Protein AF-0000000069437652 (afdb_homodimer)

Sequence (888 aa):
MSSDLPVVVIGAGPQGLAAAAHLLERGVEPLVLEAGAGPAAAVAEWGHVRTFSPWPELVDGAAARLLTAQDWSAPEDGYPTGQDWVQLYLGPLAVALGDRVRYSTAVTGVSRRGRDRLVSSGRAEQPFVIHTVDGQGRQQRLLARAVIDASGTWRSPNPVGADGLAAAGEQAAAAAGVLTYIPPAPELLRQWAGRHIVVVGSGHSAMTAVIELAQVVRRDPATTLTWVLRRGISSDTFGGGTADELPQRGALGIRAKQAVDDGLASLVTGFRTEQIEATADQVVLVAEDGRTLAPADHVVALTGFRPDLSFLSEIRLELDPILQAPVRLAPEIDPNQHSCGSISPHGVTELAHPEPDFFVVGMKSYGRAPTFLAMTGYEQVRSVAAELAGDHEGARRVELVLPDTGVCGGAGLFDDPDSQGAGGCCGVASSPEPLTIGARPPQQMSSDLPVVVIGAGPQGLAAAAHLLERGVEPLVLEAGAGPAAAVAEWGHVRTFSPWPELVDGAAARLLTAQDWSAPEDGYPTGQDWVQLYLGPLAVALGDRVRYSTAVTGVSRRGRDRLVSSGRAEQPFVIHTVDGQGRQQRLLARAVIDASGTWRSPNPVGADGLAAAGEQAAAAAGVLTYIPPAPELLRQWAGRHIVVVGSGHSAMTAVIELAQVVRRDPATTLTWVLRRGISSDTFGGGTADELPQRGALGIRAKQAVDDGLASLVTGFRTEQIEATADQVVLVAEDGRTLAPADHVVALTGFRPDLSFLSEIRLELDPILQAPVRLAPEIDPNQHSCGSISPHGVTELAHPEPDFFVVGMKSYGRAPTFLAMTGYEQVRSVAAELAGDHEGARRVELVLPDTGVCGGAGLFDDPDSQGAGGCCGVASSPEPLTIGARPPQQ

Radius of gyration: 33.16 Å; Cα contacts (8 Å, |Δi|>4): 1886; chains: 2; bounding box: 100×130×85 Å

InterPro domains:
  IPR036188 FAD/NAD(P)-binding domain superfamily [G3DSA:3.50.50.60] (3-364)
  IPR036188 FAD/NAD(P)-binding domain superfamily [SSF51905] (7-393)
  IPR050982 Auxin biosynthesis and cation transport [PTHR43539] (7-222)

Organism: Mycobacteroides abscessus (strain ATCC 19977 / DSM 44196 / CCUG 20993 / CIP 104536 / JCM 13569 / NCTC 13031 / TMC 1543 / L948) (NCBI:txid561007)

Structure (mmCIF, N/CA/C/O backbone):
data_AF-0000000069437652-model_v1
#
loop_
_entity.id
_entity.type
_entity.pdbx_description
1 polymer 'Secreted protein'
#
loop_
_atom_site.group_PDB
_atom_site.id
_atom_site.type_symbol
_atom_site.label_atom_id
_atom_site.label_alt_id
_atom_site.label_comp_id
_atom_site.label_asym_id
_atom_site.label_entity_id
_atom_site.label_seq_id
_atom_site.pdbx_PDB_ins_code
_atom_site.Cartn_x
_atom_site.Cartn_y
_atom_site.Cartn_z
_atom_site.occupancy
_atom_site.B_iso_or_equiv
_atom_site.auth_seq_id
_atom_site.auth_comp_id
_atom_site.auth_asym_id
_atom_site.auth_atom_id
_atom_site.pdbx_PDB_model_num
ATOM 1 N N . MET A 1 1 ? 24.797 8.336 -15.18 1 44.91 1 MET A N 1
ATOM 2 C CA . MET A 1 1 ? 24.625 7.238 -14.234 1 44.91 1 MET A CA 1
ATOM 3 C C . MET A 1 1 ? 25.734 6.207 -14.375 1 44.91 1 MET A C 1
ATOM 5 O O . MET A 1 1 ? 26.141 5.879 -15.492 1 44.91 1 MET A O 1
ATOM 9 N N . SER A 1 2 ? 26.578 6.078 -13.422 1 54.66 2 SER A N 1
ATOM 10 C CA . SER A 1 2 ? 27.797 5.305 -13.625 1 54.66 2 SER A CA 1
ATOM 11 C C . SER A 1 2 ? 27.484 3.916 -14.18 1 54.66 2 SER A C 1
ATOM 13 O O . SER A 1 2 ? 26.703 3.168 -13.586 1 54.66 2 SER A O 1
ATOM 15 N N . SER A 1 3 ? 27.672 3.729 -15.453 1 65.75 3 SER A N 1
ATOM 16 C CA . SER A 1 3 ? 27.547 2.521 -16.266 1 65.75 3 SER A CA 1
ATOM 17 C C . SER A 1 3 ? 28.109 1.308 -15.531 1 65.75 3 SER A C 1
ATOM 19 O O . SER A 1 3 ? 27.828 0.166 -15.898 1 65.75 3 SER A O 1
ATOM 21 N N . ASP A 1 4 ? 28.562 1.535 -14.273 1 89.44 4 ASP A N 1
ATOM 22 C CA . ASP A 1 4 ? 29.25 0.41 -13.648 1 89.44 4 ASP A CA 1
ATOM 23 C C . ASP A 1 4 ? 28.375 -0.246 -12.586 1 89.44 4 ASP A C 1
ATOM 25 O O . ASP A 1 4 ? 28.703 -1.312 -12.07 1 89.44 4 ASP A O 1
ATOM 29 N N . LEU A 1 5 ? 27.188 0.231 -12.383 1 97.31 5 LEU A N 1
ATOM 30 C CA . LEU A 1 5 ? 26.297 -0.362 -11.398 1 97.31 5 LEU A CA 1
ATOM 31 C C . LEU A 1 5 ? 25.516 -1.528 -11.992 1 97.31 5 LEU A C 1
ATOM 33 O O . LEU A 1 5 ? 25.188 -1.513 -13.188 1 97.31 5 LEU A O 1
ATOM 37 N N . PRO A 1 6 ? 25.234 -2.479 -11.234 1 98.56 6 PRO A N 1
ATOM 38 C CA . PRO A 1 6 ? 24.5 -3.641 -11.734 1 98.56 6 PRO A CA 1
ATOM 39 C C . PRO A 1 6 ? 23.016 -3.352 -11.969 1 98.56 6 PRO A C 1
ATOM 41 O O . PRO A 1 6 ? 22.516 -2.312 -11.531 1 98.56 6 PRO A O 1
ATOM 44 N N . VAL A 1 7 ? 22.406 -4.234 -12.773 1 98.81 7 VAL A N 1
ATOM 45 C CA . VAL A 1 7 ? 20.953 -4.359 -12.75 1 98.81 7 VAL A CA 1
ATOM 46 C C . VAL A 1 7 ? 20.531 -5.305 -11.625 1 98.81 7 VAL A C 1
ATOM 48 O O . VAL A 1 7 ? 20.953 -6.469 -11.602 1 98.81 7 VAL A O 1
ATOM 51 N N . VAL A 1 8 ? 19.75 -4.816 -10.695 1 98.94 8 VAL A N 1
ATOM 52 C CA . VAL A 1 8 ? 19.297 -5.656 -9.594 1 98.94 8 VAL A CA 1
ATOM 53 C C . VAL A 1 8 ? 18.016 -6.371 -9.977 1 98.94 8 VAL A C 1
ATOM 55 O O . VAL A 1 8 ? 17.094 -5.75 -10.516 1 98.94 8 VAL A O 1
ATOM 58 N N . VAL A 1 9 ? 17.984 -7.66 -9.789 1 99 9 VAL A N 1
ATOM 59 C CA . VAL A 1 9 ? 16.812 -8.5 -9.961 1 99 9 VAL A CA 1
ATOM 60 C C . VAL A 1 9 ? 16.312 -8.969 -8.594 1 99 9 VAL A C 1
ATOM 62 O O . VAL A 1 9 ? 17.031 -9.633 -7.855 1 99 9 VAL A O 1
ATOM 65 N N . ILE A 1 10 ? 15.078 -8.648 -8.297 1 98.94 10 ILE A N 1
ATOM 66 C CA . ILE A 1 10 ? 14.516 -9.031 -7.012 1 98.94 10 ILE A CA 1
ATOM 67 C C . ILE A 1 10 ? 13.758 -10.352 -7.156 1 98.94 10 ILE A C 1
ATOM 69 O O . ILE A 1 10 ? 12.688 -10.398 -7.762 1 98.94 10 ILE A O 1
ATOM 73 N N . GLY A 1 11 ? 14.328 -11.391 -6.559 1 98.88 11 GLY A N 1
ATOM 74 C CA . GLY A 1 11 ? 13.742 -12.727 -6.633 1 98.88 11 GLY A CA 1
ATOM 75 C C . GLY A 1 11 ? 14.539 -13.672 -7.516 1 98.88 11 GLY A C 1
ATOM 76 O O . GLY A 1 11 ? 14.828 -13.352 -8.672 1 98.88 11 GLY A O 1
ATOM 77 N N . ALA A 1 12 ? 14.836 -14.812 -6.977 1 98.88 12 ALA A N 1
ATOM 78 C CA . ALA A 1 12 ? 15.562 -15.844 -7.711 1 98.88 12 ALA A CA 1
ATOM 79 C C . ALA A 1 12 ? 14.625 -16.969 -8.125 1 98.88 12 ALA A C 1
ATOM 81 O O . ALA A 1 12 ? 14.992 -18.156 -8.031 1 98.88 12 ALA A O 1
ATOM 82 N N . GLY A 1 13 ? 13.414 -16.609 -8.445 1 98.69 13 GLY A N 1
ATOM 83 C CA . GLY A 1 13 ? 12.508 -17.547 -9.086 1 98.69 13 GLY A CA 1
ATOM 84 C C . GLY A 1 13 ? 12.805 -17.75 -10.562 1 98.69 13 GLY A C 1
ATOM 85 O O . GLY A 1 13 ? 13.812 -17.266 -11.07 1 98.69 13 GLY A O 1
ATOM 86 N N . PRO A 1 14 ? 11.906 -18.469 -11.289 1 98.44 14 PRO A N 1
ATOM 87 C CA . PRO A 1 14 ? 12.156 -18.797 -12.703 1 98.44 14 PRO A CA 1
ATOM 88 C C . PRO A 1 14 ? 12.406 -17.547 -13.555 1 98.44 14 PRO A C 1
ATOM 90 O O . PRO A 1 14 ? 13.383 -17.484 -14.297 1 98.44 14 PRO A O 1
ATOM 93 N N . GLN A 1 15 ? 11.57 -16.562 -13.398 1 98.38 15 GLN A N 1
ATOM 94 C CA . GLN A 1 15 ? 11.695 -15.359 -14.211 1 98.38 15 GLN A CA 1
ATOM 95 C C . GLN A 1 15 ? 12.906 -14.531 -13.797 1 98.38 15 GLN A C 1
ATOM 97 O O . GLN A 1 15 ? 13.57 -13.93 -14.641 1 98.38 15 GLN A O 1
ATOM 102 N N . GLY A 1 16 ? 13.156 -14.438 -12.492 1 98.94 16 GLY A N 1
ATOM 103 C CA . GLY A 1 16 ? 14.312 -13.695 -12.031 1 98.94 16 GLY A CA 1
ATOM 104 C C . GLY A 1 16 ? 15.633 -14.266 -12.516 1 98.94 16 GLY A C 1
ATOM 105 O O . GLY A 1 16 ? 16.5 -13.531 -12.992 1 98.94 16 GLY A O 1
ATOM 106 N N . LEU A 1 17 ? 15.766 -15.547 -12.383 1 98.94 17 LEU A N 1
ATOM 107 C CA . LEU A 1 17 ? 16.984 -16.203 -12.844 1 98.94 17 LEU A CA 1
ATOM 108 C C . LEU A 1 17 ? 17.125 -16.078 -14.359 1 98.94 17 LEU A C 1
ATOM 110 O O . LEU A 1 17 ? 18.219 -15.883 -14.875 1 98.94 17 LEU A O 1
ATOM 114 N N . ALA A 1 18 ? 16.031 -16.219 -15.062 1 98.88 18 ALA A N 1
ATOM 115 C CA . ALA A 1 18 ? 16.047 -16.031 -16.516 1 98.88 18 ALA A CA 1
ATOM 116 C C . ALA A 1 18 ? 16.469 -14.609 -16.875 1 98.88 18 ALA A C 1
ATOM 118 O O . ALA A 1 18 ? 17.234 -14.414 -17.812 1 98.88 18 ALA A O 1
ATOM 119 N N . ALA A 1 19 ? 15.953 -13.641 -16.156 1 98.94 19 ALA A N 1
ATOM 120 C CA . ALA A 1 19 ? 16.344 -12.25 -16.391 1 98.94 19 ALA A CA 1
ATOM 121 C C . ALA A 1 19 ? 17.859 -12.07 -16.266 1 98.94 19 ALA A C 1
ATOM 123 O O . ALA A 1 19 ? 18.484 -11.43 -17.094 1 98.94 19 ALA A O 1
ATOM 124 N N . ALA A 1 20 ? 18.406 -12.648 -15.219 1 98.94 20 ALA A N 1
ATOM 125 C CA . ALA A 1 20 ? 19.844 -12.562 -15 1 98.94 20 ALA A CA 1
ATOM 126 C C . ALA A 1 20 ? 20.609 -13.18 -16.172 1 98.94 20 ALA A C 1
ATOM 128 O O . ALA A 1 20 ? 21.609 -12.617 -16.625 1 98.94 20 ALA A O 1
ATOM 129 N N . ALA A 1 21 ? 20.141 -14.328 -16.672 1 98.88 21 ALA A N 1
ATOM 130 C CA . ALA A 1 21 ? 20.781 -14.984 -17.812 1 98.88 21 ALA A CA 1
ATOM 131 C C . ALA A 1 21 ? 20.75 -14.109 -19.047 1 98.88 21 ALA A C 1
ATOM 133 O O . ALA A 1 21 ? 21.75 -13.969 -19.75 1 98.88 21 ALA A O 1
ATOM 134 N N . HIS A 1 22 ? 19.594 -13.531 -19.312 1 98.81 22 HIS A N 1
ATOM 135 C CA . HIS A 1 22 ? 19.453 -12.656 -20.469 1 98.81 22 HIS A CA 1
ATOM 136 C C . HIS A 1 22 ? 20.375 -11.453 -20.359 1 98.81 22 HIS A C 1
ATOM 138 O O . HIS A 1 22 ? 20.984 -11.039 -21.359 1 98.81 22 HIS A O 1
ATOM 144 N N . LEU A 1 23 ? 20.438 -10.828 -19.188 1 98.81 23 LEU A N 1
ATOM 145 C CA . LEU A 1 23 ? 21.328 -9.688 -18.969 1 98.81 23 LEU A CA 1
ATOM 146 C C . LEU A 1 23 ? 22.781 -10.07 -19.219 1 98.81 23 LEU A C 1
ATOM 148 O O . LEU A 1 23 ? 23.484 -9.375 -19.953 1 98.81 23 LEU A O 1
ATOM 152 N N . LEU A 1 24 ? 23.156 -11.164 -18.688 1 98.12 24 LEU A N 1
ATOM 153 C CA . LEU A 1 24 ? 24.531 -11.625 -18.844 1 98.12 24 LEU A CA 1
ATOM 154 C C . LEU A 1 24 ? 24.875 -11.844 -20.312 1 98.12 24 LEU A C 1
ATOM 156 O O . LEU A 1 24 ? 25.953 -11.445 -20.766 1 98.12 24 LEU A O 1
ATOM 160 N N . GLU A 1 25 ? 23.984 -12.453 -21.016 1 97.25 25 GLU A N 1
ATOM 161 C CA . GLU A 1 25 ? 24.188 -12.711 -22.438 1 97.25 25 GLU A CA 1
ATOM 162 C C . GLU A 1 25 ? 24.391 -11.414 -23.203 1 97.25 25 GLU A C 1
ATOM 164 O O . GLU A 1 25 ? 25.047 -11.398 -24.25 1 97.25 25 GLU A O 1
ATOM 169 N N . ARG A 1 26 ? 23.969 -10.367 -22.672 1 97.31 26 ARG A N 1
ATOM 170 C CA . ARG A 1 26 ? 24.016 -9.086 -23.375 1 97.31 26 ARG A CA 1
ATOM 171 C C . ARG A 1 26 ? 25.094 -8.188 -22.781 1 97.31 26 ARG A C 1
ATOM 173 O O . ARG A 1 26 ? 25.141 -6.988 -23.062 1 97.31 26 ARG A O 1
ATOM 180 N N . GLY A 1 27 ? 25.844 -8.656 -21.875 1 96.94 27 GLY A N 1
ATOM 181 C CA . GLY A 1 27 ? 26.969 -7.945 -21.328 1 96.94 27 GLY A CA 1
ATOM 182 C C . GLY A 1 27 ? 26.594 -7.004 -20.203 1 96.94 27 GLY A C 1
ATOM 183 O O . GLY A 1 27 ? 27.328 -6.062 -19.891 1 96.94 27 GLY A O 1
ATOM 184 N N . VAL A 1 28 ? 25.469 -7.176 -19.641 1 98.06 28 VAL A N 1
ATOM 185 C CA . VAL A 1 28 ? 25 -6.367 -18.516 1 98.06 28 VAL A CA 1
ATOM 186 C C . VAL A 1 28 ? 25.125 -7.168 -17.219 1 98.06 28 VAL A C 1
ATOM 188 O O . VAL A 1 28 ? 24.641 -8.297 -17.125 1 98.06 28 VAL A O 1
ATOM 191 N N . GLU A 1 29 ? 25.766 -6.633 -16.234 1 98.31 29 GLU A N 1
ATOM 192 C CA . GLU A 1 29 ? 26.016 -7.348 -14.984 1 98.31 29 GLU A CA 1
ATOM 193 C C . GLU A 1 29 ? 24.766 -7.348 -14.102 1 98.31 29 GLU A C 1
ATOM 195 O O . GLU A 1 29 ? 24.281 -6.285 -13.695 1 98.31 29 GLU A O 1
ATOM 200 N N . PRO A 1 30 ? 24.297 -8.547 -13.758 1 98.69 30 PRO A N 1
ATOM 201 C CA . PRO A 1 30 ? 23.141 -8.633 -12.859 1 98.69 30 PRO A CA 1
ATOM 202 C C . PRO A 1 30 ? 23.547 -8.883 -11.406 1 98.69 30 PRO A C 1
ATOM 204 O O . PRO A 1 30 ? 24.656 -9.359 -11.141 1 98.69 30 PRO A O 1
ATOM 207 N N . LEU A 1 31 ? 22.688 -8.492 -10.477 1 98.88 31 LEU A N 1
ATOM 208 C CA . LEU A 1 31 ? 22.703 -8.922 -9.086 1 98.88 31 LEU A CA 1
ATOM 209 C C . LEU A 1 31 ? 21.312 -9.375 -8.648 1 98.88 31 LEU A C 1
ATOM 211 O O . LEU A 1 31 ? 20.391 -8.555 -8.562 1 98.88 31 LEU A O 1
ATOM 215 N N . VAL A 1 32 ? 21.188 -10.695 -8.406 1 98.94 32 VAL A N 1
ATOM 216 C CA . VAL A 1 32 ? 19.906 -11.266 -8.016 1 98.94 32 VAL A CA 1
ATOM 217 C C . VAL A 1 32 ? 19.828 -11.328 -6.488 1 98.94 32 VAL A C 1
ATOM 219 O O . VAL A 1 32 ? 20.719 -11.875 -5.832 1 98.94 32 VAL A O 1
ATOM 222 N N . LEU A 1 33 ? 18.781 -10.75 -5.918 1 98.94 33 LEU A N 1
ATOM 223 C CA . LEU A 1 33 ? 18.531 -10.789 -4.477 1 98.94 33 LEU A CA 1
ATOM 224 C C . LEU A 1 33 ? 17.344 -11.695 -4.152 1 98.94 33 LEU A C 1
ATOM 226 O O . LEU A 1 33 ? 16.234 -11.484 -4.648 1 98.94 33 LEU A O 1
ATOM 230 N N . GLU A 1 34 ? 17.625 -12.711 -3.383 1 98.88 34 GLU A N 1
ATOM 231 C CA . GLU A 1 34 ? 16.625 -13.695 -2.998 1 98.88 34 GLU A CA 1
ATOM 232 C C . GLU A 1 34 ? 16.406 -13.703 -1.488 1 98.88 34 GLU A C 1
ATOM 234 O O . GLU A 1 34 ? 17.359 -13.844 -0.719 1 98.88 34 GLU A O 1
ATOM 239 N N . ALA A 1 35 ? 15.117 -13.539 -1.122 1 98.62 35 ALA A N 1
ATOM 240 C CA . ALA A 1 35 ? 14.781 -13.523 0.299 1 98.62 35 ALA A CA 1
ATOM 241 C C . ALA A 1 35 ? 14.977 -14.898 0.93 1 98.62 35 ALA A C 1
ATOM 243 O O . ALA A 1 35 ? 15.312 -15 2.111 1 98.62 35 ALA A O 1
ATOM 244 N N . GLY A 1 36 ? 14.766 -15.938 0.182 1 98.31 36 GLY A N 1
ATOM 245 C CA . GLY A 1 36 ? 14.906 -17.297 0.686 1 98.31 36 GLY A CA 1
ATOM 246 C C . GLY A 1 36 ? 16.359 -17.734 0.816 1 98.31 36 GLY A C 1
ATOM 247 O O . GLY A 1 36 ? 17.266 -17.047 0.36 1 98.31 36 GLY A O 1
ATOM 248 N N . ALA A 1 37 ? 16.562 -18.953 1.368 1 97.75 37 ALA A N 1
ATOM 249 C CA . ALA A 1 37 ? 17.891 -19.484 1.65 1 97.75 37 ALA A CA 1
ATOM 250 C C . ALA A 1 37 ? 18.484 -20.156 0.421 1 97.75 37 ALA A C 1
ATOM 252 O O . ALA A 1 37 ? 19.656 -20.5 0.403 1 97.75 37 ALA A O 1
ATOM 253 N N . GLY A 1 38 ? 17.719 -20.312 -0.597 1 98.12 38 GLY A N 1
ATOM 254 C CA . GLY A 1 38 ? 18.125 -20.953 -1.838 1 98.12 38 GLY A CA 1
ATOM 255 C C . GLY A 1 38 ? 17.328 -20.5 -3.039 1 98.12 38 GLY A C 1
ATOM 256 O O . GLY A 1 38 ? 16.391 -19.703 -2.902 1 98.12 38 GLY A O 1
ATOM 257 N N . PRO A 1 39 ? 17.75 -21 -4.219 1 98.31 39 PRO A N 1
ATOM 258 C CA . PRO A 1 39 ? 17.031 -20.578 -5.422 1 98.31 39 PRO A CA 1
ATOM 259 C C . PRO A 1 39 ? 15.586 -21.078 -5.441 1 98.31 39 PRO A C 1
ATOM 261 O O . PRO A 1 39 ? 15.281 -22.125 -4.891 1 98.31 39 PRO A O 1
ATOM 264 N N . ALA A 1 40 ? 14.727 -20.266 -6.062 1 98.38 40 ALA A N 1
ATOM 265 C CA . ALA A 1 40 ? 13.336 -20.625 -6.301 1 98.38 40 ALA A CA 1
ATOM 266 C C . ALA A 1 40 ? 12.664 -21.094 -5.012 1 98.38 40 ALA A C 1
ATOM 268 O O . ALA A 1 40 ? 12.039 -22.156 -4.977 1 98.38 40 ALA A O 1
ATOM 269 N N . ALA A 1 41 ? 12.836 -20.266 -3.988 1 98.06 41 ALA A N 1
ATOM 270 C CA . ALA A 1 41 ? 12.352 -20.625 -2.658 1 98.06 41 ALA A CA 1
ATOM 271 C C . ALA A 1 41 ? 10.836 -20.828 -2.664 1 98.06 41 ALA A C 1
ATOM 273 O O . ALA A 1 41 ? 10.328 -21.75 -2.023 1 98.06 41 ALA A O 1
ATOM 274 N N . ALA A 1 42 ? 10.133 -19.984 -3.379 1 97.31 42 ALA A N 1
ATOM 275 C CA . ALA A 1 42 ? 8.68 -20.109 -3.453 1 97.31 42 ALA A CA 1
ATOM 276 C C . ALA A 1 42 ? 8.289 -21.422 -4.137 1 97.31 42 ALA A C 1
ATOM 278 O O . ALA A 1 42 ? 7.391 -22.125 -3.67 1 97.31 42 ALA A O 1
ATOM 279 N N . VAL A 1 43 ? 8.953 -21.734 -5.219 1 97.38 43 VAL A N 1
ATOM 280 C CA . VAL A 1 43 ? 8.672 -22.969 -5.949 1 97.38 43 VAL A CA 1
ATOM 281 C C . VAL A 1 43 ? 8.914 -24.172 -5.043 1 97.38 43 VAL A C 1
ATOM 283 O O . VAL A 1 43 ? 8.148 -25.141 -5.062 1 97.38 43 VAL A O 1
ATOM 286 N N . ALA A 1 44 ? 9.938 -24.062 -4.277 1 96.94 44 ALA A N 1
ATOM 287 C CA . ALA A 1 44 ? 10.258 -25.156 -3.361 1 96.94 44 ALA A CA 1
ATOM 288 C C . ALA A 1 44 ? 9.125 -25.406 -2.375 1 96.94 44 ALA A C 1
ATOM 290 O O . ALA A 1 44 ? 8.898 -26.531 -1.947 1 96.94 44 ALA A O 1
ATOM 291 N N . GLU A 1 45 ? 8.383 -24.406 -2.035 1 95.31 45 GLU A N 1
ATOM 292 C CA . GLU A 1 45 ? 7.281 -24.531 -1.082 1 95.31 45 GLU A CA 1
ATOM 293 C C . GLU A 1 45 ? 6.102 -25.281 -1.693 1 95.31 45 GLU A C 1
ATOM 295 O O . GLU A 1 45 ? 5.277 -25.859 -0.971 1 95.31 45 GLU A O 1
ATOM 300 N N . TRP A 1 46 ? 6.043 -25.297 -2.965 1 94.5 46 TRP A N 1
ATOM 301 C CA . TRP A 1 46 ? 5.035 -26.141 -3.621 1 94.5 46 TRP A CA 1
ATOM 302 C C . TRP A 1 46 ? 5.695 -27.203 -4.484 1 94.5 46 TRP A C 1
ATOM 304 O O . TRP A 1 46 ? 5.234 -27.484 -5.59 1 94.5 46 TRP A O 1
ATOM 314 N N . GLY A 1 47 ? 6.699 -27.781 -3.996 1 95.62 47 GLY A N 1
ATOM 315 C CA . GLY A 1 47 ? 7.52 -28.766 -4.68 1 95.62 47 GLY A CA 1
ATOM 316 C C . GLY A 1 47 ? 6.758 -30.016 -5.059 1 95.62 47 GLY A C 1
ATOM 317 O O . GLY A 1 47 ? 7.125 -30.719 -6.012 1 95.62 47 GLY A O 1
ATOM 318 N N . HIS A 1 48 ? 5.742 -30.312 -4.363 1 93.44 48 HIS A N 1
ATOM 319 C CA . HIS A 1 48 ? 4.992 -31.547 -4.582 1 93.44 48 HIS A CA 1
ATOM 320 C C . HIS A 1 48 ? 3.965 -31.375 -5.695 1 93.44 48 HIS A C 1
ATOM 322 O O . HIS A 1 48 ? 3.398 -32.344 -6.18 1 93.44 48 HIS A O 1
ATOM 328 N N . VAL A 1 49 ? 3.758 -30.188 -6.117 1 92.38 49 VAL A N 1
ATOM 329 C CA . VAL A 1 49 ? 2.736 -29.906 -7.117 1 92.38 49 VAL A CA 1
ATOM 330 C C . VAL A 1 49 ? 3.314 -30.094 -8.516 1 92.38 49 VAL A C 1
ATOM 332 O O . VAL A 1 49 ? 4.414 -29.625 -8.812 1 92.38 49 VAL A O 1
ATOM 335 N N . ARG A 1 50 ? 2.59 -30.797 -9.359 1 91.31 50 ARG A N 1
ATOM 336 C CA . ARG A 1 50 ? 2.998 -31 -10.75 1 91.31 50 ARG A CA 1
ATOM 337 C C . ARG A 1 50 ? 2.586 -29.812 -11.617 1 91.31 50 ARG A C 1
ATOM 339 O O . ARG A 1 50 ? 1.476 -29.297 -11.484 1 91.31 50 ARG A O 1
ATOM 346 N N . THR A 1 51 ? 3.467 -29.375 -12.477 1 90.75 51 THR A N 1
ATOM 347 C CA . THR A 1 51 ? 3.18 -28.266 -13.375 1 90.75 51 THR A CA 1
ATOM 348 C C . THR A 1 51 ? 2.18 -28.672 -14.445 1 90.75 51 THR A C 1
ATOM 350 O O . THR A 1 51 ? 2.094 -29.859 -14.805 1 90.75 51 THR A O 1
ATOM 353 N N . PHE A 1 52 ? 1.519 -27.688 -14.914 1 84.06 52 PHE A N 1
ATOM 354 C CA . PHE A 1 52 ? 0.611 -27.906 -16.031 1 84.06 52 PHE A CA 1
ATOM 355 C C . PHE A 1 52 ? 1.367 -27.891 -17.359 1 84.06 52 PHE A C 1
ATOM 357 O O . PHE A 1 52 ? 0.911 -28.453 -18.344 1 84.06 52 PHE A O 1
ATOM 364 N N . SER A 1 53 ? 2.518 -27.188 -17.359 1 88.12 53 SER A N 1
ATOM 365 C CA . SER A 1 53 ? 3.332 -27.062 -18.562 1 88.12 53 SER A CA 1
ATOM 366 C C . SER A 1 53 ? 4.438 -28.109 -18.594 1 88.12 53 SER A C 1
ATOM 368 O O . SER A 1 53 ? 5.031 -28.422 -17.562 1 88.12 53 SER A O 1
ATOM 370 N N . PRO A 1 54 ? 4.676 -28.609 -19.844 1 91.94 54 PRO A N 1
ATOM 371 C CA . PRO A 1 54 ? 5.797 -29.547 -19.984 1 91.94 54 PRO A CA 1
ATOM 372 C C . PRO A 1 54 ? 7.152 -28.844 -19.969 1 91.94 54 PRO A C 1
ATOM 374 O O . PRO A 1 54 ? 7.223 -27.625 -20.078 1 91.94 54 PRO A O 1
ATOM 377 N N . TRP A 1 55 ? 8.219 -29.594 -19.859 1 94.62 55 TRP A N 1
ATOM 378 C CA . TRP A 1 55 ? 9.586 -29.125 -19.703 1 94.62 55 TRP A CA 1
ATOM 379 C C . TRP A 1 55 ? 9.938 -28.109 -20.781 1 94.62 55 TRP A C 1
ATOM 381 O O . TRP A 1 55 ? 10.492 -27.047 -20.484 1 94.62 55 TRP A O 1
ATOM 391 N N . PRO A 1 56 ? 9.625 -28.328 -22.062 1 91.81 56 PRO A N 1
ATOM 392 C CA . PRO A 1 56 ? 10.047 -27.375 -23.094 1 91.81 56 PRO A CA 1
ATOM 393 C C . PRO A 1 56 ? 9.453 -25.984 -22.891 1 91.81 56 PRO A C 1
ATOM 395 O O . PRO A 1 56 ? 10 -25 -23.391 1 91.81 56 PRO A O 1
ATOM 398 N N . GLU A 1 57 ? 8.367 -25.906 -22.141 1 92 57 GLU A N 1
ATOM 399 C CA . GLU A 1 57 ? 7.703 -24.625 -21.906 1 92 57 GLU A CA 1
ATOM 400 C C . GLU A 1 57 ? 8.18 -24 -20.594 1 92 57 GLU A C 1
ATOM 402 O O . GLU A 1 57 ? 7.781 -22.891 -20.25 1 92 57 GLU A O 1
ATOM 407 N N . LEU A 1 58 ? 9.055 -24.672 -19.891 1 96.25 58 LEU A N 1
ATOM 408 C CA . LEU A 1 58 ? 9.438 -24.25 -18.562 1 96.25 58 LEU A CA 1
ATOM 409 C C . LEU A 1 58 ? 10.906 -23.859 -18.516 1 96.25 58 LEU A C 1
ATOM 411 O O . LEU A 1 58 ? 11.43 -23.516 -17.453 1 96.25 58 LEU A O 1
ATOM 415 N N . VAL A 1 59 ? 11.547 -23.891 -19.656 1 97.31 59 VAL A N 1
ATOM 416 C CA . VAL A 1 59 ? 12.969 -23.562 -19.734 1 97.31 59 VAL A CA 1
ATOM 417 C C . VAL A 1 59 ? 13.156 -22.344 -20.641 1 97.31 59 VAL A C 1
ATOM 419 O O . VAL A 1 59 ? 12.711 -22.328 -21.781 1 97.31 59 VAL A O 1
ATOM 422 N N . ASP A 1 60 ? 13.82 -21.359 -20.094 1 97.25 60 ASP A N 1
ATOM 423 C CA . ASP A 1 60 ? 14.102 -20.141 -20.844 1 97.25 60 ASP A CA 1
ATOM 424 C C . ASP A 1 60 ? 15.289 -20.344 -21.781 1 97.25 60 ASP A C 1
ATOM 426 O O . ASP A 1 60 ? 16.25 -21.031 -21.453 1 97.25 60 ASP A O 1
ATOM 430 N N . GLY A 1 61 ? 15.25 -19.656 -22.906 1 96.44 61 GLY A N 1
ATOM 431 C CA . GLY A 1 61 ? 16.266 -19.812 -23.922 1 96.44 61 GLY A CA 1
ATOM 432 C C . GLY A 1 61 ? 17.641 -19.375 -23.469 1 96.44 61 GLY A C 1
ATOM 433 O O . GLY A 1 61 ? 18.641 -20.094 -23.672 1 96.44 61 GLY A O 1
ATOM 434 N N . ALA A 1 62 ? 17.781 -18.203 -22.938 1 97.94 62 ALA A N 1
ATOM 435 C CA . ALA A 1 62 ? 19.078 -17.703 -22.469 1 97.94 62 ALA A CA 1
ATOM 436 C C . ALA A 1 62 ? 19.625 -18.562 -21.359 1 97.94 62 ALA A C 1
ATOM 438 O O . ALA A 1 62 ? 20.828 -18.828 -21.297 1 97.94 62 ALA A O 1
ATOM 439 N N . ALA A 1 63 ? 18.797 -18.984 -20.469 1 98.44 63 ALA A N 1
ATOM 440 C CA . ALA A 1 63 ? 19.188 -19.875 -19.375 1 98.44 63 ALA A CA 1
ATOM 441 C C . ALA A 1 63 ? 19.719 -21.188 -19.922 1 98.44 63 ALA A C 1
ATOM 443 O O . ALA A 1 63 ? 20.75 -21.688 -19.453 1 98.44 63 ALA A O 1
ATOM 444 N N . ALA A 1 64 ? 18.984 -21.734 -20.875 1 97.94 64 ALA A N 1
ATOM 445 C CA . ALA A 1 64 ? 19.406 -22.984 -21.469 1 97.94 64 ALA A CA 1
ATOM 446 C C . ALA A 1 64 ? 20.812 -22.859 -22.094 1 97.94 64 ALA A C 1
ATOM 448 O O . ALA A 1 64 ? 21.641 -23.75 -21.922 1 97.94 64 ALA A O 1
ATOM 449 N N . ARG A 1 65 ? 21 -21.781 -22.766 1 97.81 65 ARG A N 1
ATOM 450 C CA . ARG A 1 65 ? 22.297 -21.562 -23.391 1 97.81 65 ARG A CA 1
ATOM 451 C C . ARG A 1 65 ? 23.391 -21.438 -22.328 1 97.81 65 ARG A C 1
ATOM 453 O O . ARG A 1 65 ? 24.484 -22 -22.484 1 97.81 65 ARG A O 1
ATOM 460 N N . LEU A 1 66 ? 23.141 -20.766 -21.312 1 97.81 66 LEU A N 1
ATOM 461 C CA . LEU A 1 66 ? 24.094 -20.625 -20.203 1 97.81 66 LEU A CA 1
ATOM 462 C C . LEU A 1 66 ? 24.438 -21.984 -19.609 1 97.81 66 LEU A C 1
ATOM 464 O O . LEU A 1 66 ? 25.594 -22.281 -19.328 1 97.81 66 LEU A O 1
ATOM 468 N N . LEU A 1 67 ? 23.438 -22.781 -19.438 1 98.19 67 LEU A N 1
ATOM 469 C CA . LEU A 1 67 ? 23.594 -24.094 -18.797 1 98.19 67 LEU A CA 1
ATOM 470 C C . LEU A 1 67 ? 24.281 -25.078 -19.734 1 98.19 67 LEU A C 1
ATOM 472 O O . LEU A 1 67 ? 25.094 -25.891 -19.297 1 98.19 67 LEU A O 1
ATOM 476 N N . THR A 1 68 ? 23.906 -25.031 -20.953 1 97.12 68 THR A N 1
ATOM 477 C CA . THR A 1 68 ? 24.516 -25.922 -21.922 1 97.12 68 THR A CA 1
ATOM 478 C C . THR A 1 68 ? 26.016 -25.734 -21.984 1 97.12 68 THR A C 1
ATOM 480 O O . THR A 1 68 ? 26.766 -26.688 -22.172 1 97.12 68 THR A O 1
ATOM 483 N N . ALA A 1 69 ? 26.391 -24.547 -21.828 1 95.44 69 ALA A N 1
ATOM 484 C CA . ALA A 1 69 ? 27.828 -24.234 -21.797 1 95.44 69 ALA A CA 1
ATOM 485 C C . ALA A 1 69 ? 28.5 -24.953 -20.625 1 95.44 69 ALA A C 1
ATOM 487 O O . ALA A 1 69 ? 29.734 -25.078 -20.594 1 95.44 69 ALA A O 1
ATOM 488 N N . GLN A 1 70 ? 27.766 -25.453 -19.75 1 95.19 70 GLN A N 1
ATOM 489 C CA . GLN A 1 70 ? 28.281 -26.172 -18.594 1 95.19 70 GLN A CA 1
ATOM 490 C C . GLN A 1 70 ? 27.859 -27.641 -18.609 1 95.19 70 GLN A C 1
ATOM 492 O O . GLN A 1 70 ? 27.594 -28.234 -17.562 1 95.19 70 GLN A O 1
ATOM 497 N N . ASP A 1 71 ? 27.516 -28.188 -19.703 1 95.25 71 ASP A N 1
ATOM 498 C CA . ASP A 1 71 ? 27.234 -29.578 -19.984 1 95.25 71 ASP A CA 1
ATOM 499 C C . ASP A 1 71 ? 25.875 -30 -19.406 1 95.25 71 ASP A C 1
ATOM 501 O O . ASP A 1 71 ? 25.719 -31.125 -18.922 1 95.25 71 ASP A O 1
ATOM 505 N N . TRP A 1 72 ? 25.062 -29.078 -19.281 1 96.62 72 TRP A N 1
ATOM 506 C CA . TRP A 1 72 ? 23.672 -29.328 -18.891 1 96.62 72 TRP A CA 1
ATOM 507 C C . TRP A 1 72 ? 22.812 -29.625 -20.109 1 96.62 72 TRP A C 1
ATOM 509 O O . TRP A 1 72 ? 23.016 -29.031 -21.172 1 96.62 72 TRP A O 1
ATOM 519 N N . SER A 1 73 ? 21.828 -30.578 -19.953 1 96.19 73 SER A N 1
ATOM 520 C CA . SER A 1 73 ? 20.859 -30.859 -21 1 96.19 73 SER A CA 1
ATOM 521 C C . SER A 1 73 ? 19.438 -30.75 -20.469 1 96.19 73 SER A C 1
ATOM 523 O O . SER A 1 73 ? 19.109 -31.281 -19.406 1 96.19 73 SER A O 1
ATOM 525 N N . ALA A 1 74 ? 18.672 -30.078 -21.172 1 94.94 74 ALA A N 1
ATOM 526 C CA . ALA A 1 74 ? 17.281 -29.891 -20.781 1 94.94 74 ALA A CA 1
ATOM 527 C C . ALA A 1 74 ? 16.484 -31.188 -20.922 1 94.94 74 ALA A C 1
ATOM 529 O O . ALA A 1 74 ? 16.656 -31.906 -21.906 1 94.94 74 ALA A O 1
ATOM 530 N N . PRO A 1 75 ? 15.609 -31.438 -19.953 1 94.81 75 PRO A N 1
ATOM 531 C CA . PRO A 1 75 ? 14.672 -32.531 -20.203 1 94.81 75 PRO A CA 1
ATOM 532 C C . PRO A 1 75 ? 13.781 -32.281 -21.422 1 94.81 75 PRO A C 1
ATOM 534 O O . PRO A 1 75 ? 13.344 -31.141 -21.641 1 94.81 75 PRO A O 1
ATOM 537 N N . GLU A 1 76 ? 13.516 -33.312 -22.188 1 92.06 76 GLU A N 1
ATOM 538 C CA . GLU A 1 76 ? 12.844 -33.125 -23.469 1 92.06 76 GLU A CA 1
ATOM 539 C C . GLU A 1 76 ? 11.336 -33.312 -23.344 1 92.06 76 GLU A C 1
ATOM 541 O O . GLU A 1 76 ? 10.562 -32.844 -24.188 1 92.06 76 GLU A O 1
ATOM 546 N N . ASP A 1 77 ? 10.945 -34.062 -22.359 1 91.81 77 ASP A N 1
ATOM 547 C CA . ASP A 1 77 ? 9.523 -34.344 -22.203 1 91.81 77 ASP A CA 1
ATOM 548 C C . ASP A 1 77 ? 9.141 -34.531 -20.734 1 91.81 77 ASP A C 1
ATOM 550 O O . ASP A 1 77 ? 10 -34.469 -19.859 1 91.81 77 ASP A O 1
ATOM 554 N N . GLY A 1 78 ? 7.832 -34.469 -20.594 1 93.19 78 GLY A N 1
ATOM 555 C CA . GLY A 1 78 ? 7.324 -34.688 -19.25 1 93.19 78 GLY A CA 1
ATOM 556 C C . GLY A 1 78 ? 6.875 -33.406 -18.578 1 93.19 78 GLY A C 1
ATOM 557 O O . GLY A 1 78 ? 7.199 -32.312 -19.031 1 93.19 78 GLY A O 1
ATOM 558 N N . TYR A 1 79 ? 6.133 -33.594 -17.5 1 93.19 79 TYR A N 1
ATOM 559 C CA . TYR A 1 79 ? 5.613 -32.531 -16.656 1 93.19 79 TYR A CA 1
ATOM 560 C C . TYR A 1 79 ? 6.242 -32.562 -15.266 1 93.19 79 TYR A C 1
ATOM 562 O O . TYR A 1 79 ? 5.891 -33.406 -14.445 1 93.19 79 TYR A O 1
ATOM 570 N N . PRO A 1 80 ? 7.09 -31.703 -15.008 1 95.69 80 PRO A N 1
ATOM 571 C CA . PRO A 1 80 ? 7.812 -31.781 -13.734 1 95.69 80 PRO A CA 1
ATOM 572 C C . PRO A 1 80 ? 6.973 -31.312 -12.555 1 95.69 80 PRO A C 1
ATOM 574 O O . PRO A 1 80 ? 6.02 -30.547 -12.734 1 95.69 80 PRO A O 1
ATOM 577 N N . THR A 1 81 ? 7.309 -31.812 -11.328 1 96.12 81 THR A N 1
ATOM 578 C CA . THR A 1 81 ? 6.863 -31.156 -10.102 1 96.12 81 THR A CA 1
ATOM 579 C C . THR A 1 81 ? 7.664 -29.891 -9.844 1 96.12 81 THR A C 1
ATOM 581 O O . THR A 1 81 ? 8.688 -29.656 -10.492 1 96.12 81 THR A O 1
ATOM 584 N N . GLY A 1 82 ? 7.18 -29.109 -8.922 1 97 82 GLY A N 1
ATOM 585 C CA . GLY A 1 82 ? 7.98 -27.984 -8.492 1 97 82 GLY A CA 1
ATOM 586 C C . GLY A 1 82 ? 9.375 -28.359 -8.047 1 97 82 GLY A C 1
ATOM 587 O O . GLY A 1 82 ? 10.352 -27.688 -8.383 1 97 82 GLY A O 1
ATOM 588 N N . GLN A 1 83 ? 9.445 -29.438 -7.352 1 97.75 83 GLN A N 1
ATOM 589 C CA . GLN A 1 83 ? 10.734 -29.922 -6.875 1 97.75 83 GLN A CA 1
ATOM 590 C C . GLN A 1 83 ? 11.641 -30.312 -8.039 1 97.75 83 GLN A C 1
ATOM 592 O O . GLN A 1 83 ? 12.836 -30.016 -8.031 1 97.75 83 GLN A O 1
ATOM 597 N N . ASP A 1 84 ? 11.094 -31.016 -9.008 1 98.06 84 ASP A N 1
ATOM 598 C CA . ASP A 1 84 ? 11.852 -31.359 -10.203 1 98.06 84 ASP A CA 1
ATOM 599 C C . ASP A 1 84 ? 12.375 -30.094 -10.898 1 98.06 84 ASP A C 1
ATOM 601 O O . ASP A 1 84 ? 13.531 -30.047 -11.32 1 98.06 84 ASP A O 1
ATOM 605 N N . TRP A 1 85 ? 11.477 -29.125 -11.031 1 98.31 85 TRP A N 1
ATOM 606 C CA . TRP A 1 85 ? 11.828 -27.875 -11.695 1 98.31 85 TRP A CA 1
ATOM 607 C C . TRP A 1 85 ? 13.008 -27.203 -11 1 98.31 85 TRP A C 1
ATOM 609 O O . TRP A 1 85 ? 13.93 -26.719 -11.664 1 98.31 85 TRP A O 1
ATOM 619 N N . VAL A 1 86 ? 13.031 -27.234 -9.68 1 98.56 86 VAL A N 1
ATOM 620 C CA . VAL A 1 86 ? 14.094 -26.625 -8.898 1 98.56 86 VAL A CA 1
ATOM 621 C C . VAL A 1 86 ? 15.375 -27.438 -9.047 1 98.56 86 VAL A C 1
ATOM 623 O O . VAL A 1 86 ? 16.438 -26.891 -9.352 1 98.56 86 VAL A O 1
ATOM 626 N N . GLN A 1 87 ? 15.281 -28.719 -8.914 1 98.25 87 GLN A N 1
ATOM 627 C CA . GLN A 1 87 ? 16.453 -29.578 -8.844 1 98.25 87 GLN A CA 1
ATOM 628 C C . GLN A 1 87 ? 17.109 -29.719 -10.211 1 98.25 87 GLN A C 1
ATOM 630 O O . GLN A 1 87 ? 18.344 -29.781 -10.312 1 98.25 87 GLN A O 1
ATOM 635 N N . LEU A 1 88 ? 16.312 -29.766 -11.234 1 98.25 88 LEU A N 1
ATOM 636 C CA . LEU A 1 88 ? 16.844 -30.141 -12.531 1 98.25 88 LEU A CA 1
ATOM 637 C C . LEU A 1 88 ? 17.125 -28.922 -13.383 1 98.25 88 LEU A C 1
ATOM 639 O O . LEU A 1 88 ? 17.844 -29 -14.391 1 98.25 88 LEU A O 1
ATOM 643 N N . TYR A 1 89 ? 16.641 -27.781 -13.039 1 98.31 89 TYR A N 1
ATOM 644 C CA . TYR A 1 89 ? 16.797 -26.625 -13.914 1 98.31 89 TYR A CA 1
ATOM 645 C C . TYR A 1 89 ? 17.156 -25.375 -13.102 1 98.31 89 TYR A C 1
ATOM 647 O O . TYR A 1 89 ? 18.25 -24.828 -13.25 1 98.31 89 TYR A O 1
ATOM 655 N N . LEU A 1 90 ? 16.375 -24.938 -12.18 1 98.81 90 LEU A N 1
ATOM 656 C CA . LEU A 1 90 ? 16.547 -23.656 -11.523 1 98.81 90 LEU A CA 1
ATOM 657 C C . LEU A 1 90 ? 17.75 -23.672 -10.602 1 98.81 90 LEU A C 1
ATOM 659 O O . LEU A 1 90 ? 18.469 -22.672 -10.5 1 98.81 90 LEU A O 1
ATOM 663 N N . GLY A 1 91 ? 17.922 -24.75 -9.859 1 98.62 91 GLY A N 1
ATOM 664 C CA . GLY A 1 91 ? 19.109 -24.922 -9.055 1 98.62 91 GLY A CA 1
ATOM 665 C C . GLY A 1 91 ? 20.391 -24.797 -9.867 1 98.62 91 GLY A C 1
ATOM 666 O O . GLY A 1 91 ? 21.234 -23.953 -9.586 1 98.62 91 GLY A O 1
ATOM 667 N N . PRO A 1 92 ? 20.531 -25.688 -10.883 1 98.5 92 PRO A N 1
ATOM 668 C CA . PRO A 1 92 ? 21.688 -25.594 -11.773 1 98.5 92 PRO A CA 1
ATOM 669 C C . PRO A 1 92 ? 21.875 -24.203 -12.352 1 98.5 92 PRO A C 1
ATOM 671 O O . PRO A 1 92 ? 23.016 -23.719 -12.469 1 98.5 92 PRO A O 1
ATOM 674 N N . LEU A 1 93 ? 20.828 -23.547 -12.727 1 98.81 93 LEU A N 1
ATOM 675 C CA . LEU A 1 93 ? 20.906 -22.203 -13.281 1 98.81 93 LEU A CA 1
ATOM 676 C C . LEU A 1 93 ? 21.484 -21.219 -12.266 1 98.81 93 LEU A C 1
ATOM 678 O O . LEU A 1 93 ? 22.344 -20.406 -12.602 1 98.81 93 LEU A O 1
ATOM 682 N N . ALA A 1 94 ? 21.047 -21.266 -11.047 1 98.88 94 ALA A N 1
ATOM 683 C CA . ALA A 1 94 ? 21.547 -20.406 -9.977 1 98.88 94 ALA A CA 1
ATOM 684 C C . ALA A 1 94 ? 23.047 -20.656 -9.75 1 98.88 94 ALA A C 1
ATOM 686 O O . ALA A 1 94 ? 23.812 -19.703 -9.547 1 98.88 94 ALA A O 1
ATOM 687 N N . VAL A 1 95 ? 23.422 -21.875 -9.773 1 98.38 95 VAL A N 1
ATOM 688 C CA . VAL A 1 95 ? 24.844 -22.219 -9.609 1 98.38 95 VAL A CA 1
ATOM 689 C C . VAL A 1 95 ? 25.656 -21.609 -10.742 1 98.38 95 VAL A C 1
ATOM 691 O O . VAL A 1 95 ? 26.719 -21.047 -10.508 1 98.38 95 VAL A O 1
ATOM 694 N N . ALA A 1 96 ? 25.156 -21.719 -11.914 1 98.56 96 ALA A N 1
ATOM 695 C CA . ALA A 1 96 ? 25.844 -21.172 -13.078 1 98.56 96 ALA A CA 1
ATOM 696 C C . ALA A 1 96 ? 26.016 -19.656 -12.961 1 98.56 96 ALA A C 1
ATOM 698 O O . ALA A 1 96 ? 27 -19.094 -13.43 1 98.56 96 ALA A O 1
ATOM 699 N N . LEU A 1 97 ? 25.078 -18.953 -12.375 1 98.62 97 LEU A N 1
ATOM 700 C CA . LEU A 1 97 ? 25.125 -17.516 -12.18 1 98.62 97 LEU A CA 1
ATOM 701 C C . LEU A 1 97 ? 26.078 -17.141 -11.055 1 98.62 97 LEU A C 1
ATOM 703 O O . LEU A 1 97 ? 26.578 -16.016 -11 1 98.62 97 LEU A O 1
ATOM 707 N N . GLY A 1 98 ? 26.266 -18.016 -10.133 1 97.81 98 GLY A N 1
ATOM 708 C CA . GLY A 1 98 ? 27.312 -17.891 -9.133 1 97.81 98 GLY A CA 1
ATOM 709 C C . GLY A 1 98 ? 27.047 -16.812 -8.109 1 97.81 98 GLY A C 1
ATOM 710 O O . GLY A 1 98 ? 25.953 -16.75 -7.539 1 97.81 98 GLY A O 1
ATOM 711 N N . ASP A 1 99 ? 28.047 -15.969 -7.914 1 97.88 99 ASP A N 1
ATOM 712 C CA . ASP A 1 99 ? 28.016 -14.977 -6.852 1 97.88 99 ASP A CA 1
ATOM 713 C C . ASP A 1 99 ? 27.047 -13.844 -7.199 1 97.88 99 ASP A C 1
ATOM 715 O O . ASP A 1 99 ? 26.781 -12.969 -6.371 1 97.88 99 ASP A O 1
ATOM 719 N N . ARG A 1 100 ? 26.5 -13.969 -8.352 1 98.62 100 ARG A N 1
ATOM 720 C CA . ARG A 1 100 ? 25.531 -12.961 -8.773 1 98.62 100 ARG A CA 1
ATOM 721 C C . ARG A 1 100 ? 24.203 -13.164 -8.07 1 98.62 100 ARG A C 1
ATOM 723 O O . ARG A 1 100 ? 23.344 -12.281 -8.086 1 98.62 100 ARG A O 1
ATOM 730 N N . VAL A 1 101 ? 24.031 -14.305 -7.477 1 98.88 101 VAL A N 1
ATOM 731 C CA . VAL A 1 101 ? 22.812 -14.578 -6.723 1 98.88 101 VAL A CA 1
ATOM 732 C C . VAL A 1 101 ? 23.109 -14.539 -5.227 1 98.88 101 VAL A C 1
ATOM 734 O O . VAL A 1 101 ? 23.938 -15.305 -4.734 1 98.88 101 VAL A O 1
ATOM 737 N N . ARG A 1 102 ? 22.453 -13.656 -4.535 1 98.62 102 ARG A N 1
ATOM 738 C CA . ARG A 1 102 ? 22.594 -13.547 -3.088 1 98.62 102 ARG A CA 1
ATOM 739 C C . ARG A 1 102 ? 21.328 -14.031 -2.377 1 98.62 102 ARG A C 1
ATOM 741 O O . ARG A 1 102 ? 20.234 -13.547 -2.65 1 98.62 102 ARG A O 1
ATOM 748 N N . TYR A 1 103 ? 21.516 -14.984 -1.522 1 98.56 103 TYR A N 1
ATOM 749 C CA . TYR A 1 103 ? 20.391 -15.578 -0.786 1 98.56 103 TYR A CA 1
ATOM 750 C C . TYR A 1 103 ? 20.219 -14.898 0.568 1 98.56 103 TYR A C 1
ATOM 752 O O . TYR A 1 103 ? 21.047 -14.078 0.973 1 98.56 103 TYR A O 1
ATOM 760 N N . SER A 1 104 ? 19.062 -15.211 1.221 1 98.44 104 SER A N 1
ATOM 761 C CA . SER A 1 104 ? 18.719 -14.68 2.539 1 98.44 104 SER A CA 1
ATOM 762 C C . SER A 1 104 ? 18.875 -13.164 2.574 1 98.44 104 SER A C 1
ATOM 764 O O . SER A 1 104 ? 19.438 -12.609 3.52 1 98.44 104 SER A O 1
ATOM 766 N N . THR A 1 105 ? 18.453 -12.547 1.534 1 98.56 105 THR A N 1
ATOM 767 C CA . THR A 1 105 ? 18.516 -11.102 1.349 1 98.56 105 THR A CA 1
ATOM 768 C C . THR A 1 105 ? 17.156 -10.547 0.936 1 98.56 105 THR A C 1
ATOM 770 O O . THR A 1 105 ? 16.828 -10.516 -0.252 1 98.56 105 THR A O 1
ATOM 773 N N . ALA A 1 106 ? 16.422 -10.141 1.887 1 98.69 106 ALA A N 1
ATOM 774 C CA . ALA A 1 106 ? 15.086 -9.625 1.625 1 98.69 106 ALA A CA 1
ATOM 775 C C . ALA A 1 106 ? 15.133 -8.141 1.271 1 98.69 106 ALA A C 1
ATOM 777 O O . ALA A 1 106 ? 15.742 -7.344 1.982 1 98.69 106 ALA A O 1
ATOM 778 N N . VAL A 1 107 ? 14.57 -7.785 0.166 1 98.88 107 VAL A N 1
ATOM 779 C CA . VAL A 1 107 ? 14.445 -6.383 -0.216 1 98.88 107 VAL A CA 1
ATOM 780 C C . VAL A 1 107 ? 13.289 -5.742 0.546 1 98.88 107 VAL A C 1
ATOM 782 O O . VAL A 1 107 ? 12.156 -6.227 0.497 1 98.88 107 VAL A O 1
ATOM 785 N N . THR A 1 108 ? 13.562 -4.617 1.239 1 98.38 108 THR A N 1
ATOM 786 C CA . THR A 1 108 ? 12.547 -3.982 2.08 1 98.38 108 THR A CA 1
ATOM 787 C C . THR A 1 108 ? 12.188 -2.602 1.54 1 98.38 108 THR A C 1
ATOM 789 O O . THR A 1 108 ? 11.25 -1.966 2.029 1 98.38 108 THR A O 1
ATOM 792 N N . GLY A 1 109 ? 12.875 -2.17 0.517 1 98.69 109 GLY A N 1
ATOM 793 C CA . GLY A 1 109 ? 12.586 -0.882 -0.092 1 98.69 109 GLY A CA 1
ATOM 794 C C . GLY A 1 109 ? 13.383 -0.629 -1.358 1 98.69 109 GLY A C 1
ATOM 795 O O . GLY A 1 109 ? 14.523 -1.071 -1.479 1 98.69 109 GLY A O 1
ATOM 796 N N . VAL A 1 110 ? 12.789 0.071 -2.27 1 98.88 110 VAL A N 1
ATOM 797 C CA . VAL A 1 110 ? 13.43 0.536 -3.494 1 98.88 110 VAL A CA 1
ATOM 798 C C . VAL A 1 110 ? 13.117 2.016 -3.711 1 98.88 110 VAL A C 1
ATOM 800 O O . VAL A 1 110 ? 11.977 2.445 -3.549 1 98.88 110 VAL A O 1
ATOM 803 N N . SER A 1 111 ? 14.148 2.773 -3.992 1 98.56 111 SER A N 1
ATOM 804 C CA . SER A 1 111 ? 13.984 4.195 -4.27 1 98.56 111 SER A CA 1
ATOM 805 C C . SER A 1 111 ? 15.117 4.719 -5.148 1 98.56 111 SER A C 1
ATOM 807 O O . SER A 1 111 ? 15.875 3.938 -5.73 1 98.56 111 SER A O 1
ATOM 809 N N . ARG A 1 112 ? 15.109 6.027 -5.473 1 97.81 112 ARG A N 1
ATOM 810 C CA . ARG A 1 112 ? 16.219 6.727 -6.109 1 97.81 112 ARG A CA 1
ATOM 811 C C . ARG A 1 112 ? 17.109 7.414 -5.07 1 97.81 112 ARG A C 1
ATOM 813 O O . ARG A 1 112 ? 16.594 8.031 -4.129 1 97.81 112 ARG A O 1
ATOM 820 N N . ARG A 1 113 ? 18.359 7.273 -5.242 1 95.81 113 ARG A N 1
ATOM 821 C CA . ARG A 1 113 ? 19.297 7.824 -4.27 1 95.81 113 ARG A CA 1
ATOM 822 C C . ARG A 1 113 ? 19.047 9.32 -4.062 1 95.81 113 ARG A C 1
ATOM 824 O O . ARG A 1 113 ? 19.125 10.102 -5.012 1 95.81 113 ARG A O 1
ATOM 831 N N . GLY A 1 114 ? 18.781 9.617 -2.881 1 92.75 114 GLY A N 1
ATOM 832 C CA . GLY A 1 114 ? 18.656 11.008 -2.465 1 92.75 114 GLY A CA 1
ATOM 833 C C . GLY A 1 114 ? 17.391 11.672 -2.967 1 92.75 114 GLY A C 1
ATOM 834 O O . GLY A 1 114 ? 17.219 12.883 -2.83 1 92.75 114 GLY A O 1
ATOM 835 N N . ARG A 1 115 ? 16.5 10.875 -3.564 1 94.31 115 ARG A N 1
ATOM 836 C CA . ARG A 1 115 ? 15.25 11.406 -4.094 1 94.31 115 ARG A CA 1
ATOM 837 C C . ARG A 1 115 ? 14.055 10.594 -3.613 1 94.31 115 ARG A C 1
ATOM 839 O O . ARG A 1 115 ? 13.898 9.43 -3.992 1 94.31 115 ARG A O 1
ATOM 846 N N . ASP A 1 116 ? 13.266 11.227 -2.764 1 95 116 ASP A N 1
ATOM 847 C CA . ASP A 1 116 ? 12.008 10.562 -2.449 1 95 116 ASP A CA 1
ATOM 848 C C . ASP A 1 116 ? 11.039 10.633 -3.627 1 95 116 ASP A C 1
ATOM 850 O O . ASP A 1 116 ? 11.344 11.242 -4.652 1 95 116 ASP A O 1
ATOM 854 N N . ARG A 1 117 ? 9.945 10.055 -3.521 1 96.94 117 ARG A N 1
ATOM 855 C CA . ARG A 1 117 ? 8.984 9.891 -4.602 1 96.94 117 ARG A CA 1
ATOM 856 C C . ARG A 1 117 ? 8.547 11.234 -5.168 1 96.94 117 ARG A C 1
ATOM 858 O O . ARG A 1 117 ? 8.242 11.344 -6.355 1 96.94 117 ARG A O 1
ATOM 865 N N . LEU A 1 118 ? 8.5 12.273 -4.41 1 94.38 118 LEU A N 1
ATOM 866 C CA . LEU A 1 118 ? 7.969 13.594 -4.758 1 94.38 118 LEU A CA 1
ATOM 867 C C . LEU A 1 118 ? 8.938 14.344 -5.66 1 94.38 118 LEU A C 1
ATOM 869 O O . LEU A 1 118 ? 8.523 15.133 -6.512 1 94.38 118 LEU A O 1
ATOM 873 N N . VAL A 1 119 ? 10.219 14.133 -5.512 1 93.19 119 VAL A N 1
ATOM 874 C CA . VAL A 1 119 ? 11.242 14.961 -6.145 1 93.19 119 VAL A CA 1
ATOM 875 C C . VAL A 1 119 ? 11.461 14.492 -7.582 1 93.19 119 VAL A C 1
ATOM 877 O O . VAL A 1 119 ? 11.898 13.359 -7.812 1 93.19 119 VAL A O 1
ATOM 880 N N . SER A 1 120 ? 11.234 15.422 -8.562 1 94.19 120 SER A N 1
ATOM 881 C CA . SER A 1 120 ? 11.398 15.07 -9.969 1 94.19 120 SER A CA 1
ATOM 882 C C . SER A 1 120 ? 12.773 15.508 -10.484 1 94.19 120 SER A C 1
ATOM 884 O O . SER A 1 120 ? 13.375 14.812 -11.305 1 94.19 120 SER A O 1
ATOM 886 N N . SER A 1 121 ? 13.18 16.594 -9.938 1 91 121 SER A N 1
ATOM 887 C CA . SER A 1 121 ? 14.422 17.156 -10.438 1 91 121 SER A CA 1
ATOM 888 C C . SER A 1 121 ? 15.586 16.188 -10.273 1 91 121 SER A C 1
ATOM 890 O O . SER A 1 121 ? 15.891 15.75 -9.164 1 91 121 SER A O 1
ATOM 892 N N . GLY A 1 122 ? 16.172 15.781 -11.391 1 92.5 122 GLY A N 1
ATOM 893 C CA . GLY A 1 122 ? 17.359 14.938 -11.414 1 92.5 122 GLY A CA 1
ATOM 894 C C . GLY A 1 122 ? 17.078 13.5 -11.039 1 92.5 122 GLY A C 1
ATOM 895 O O . GLY A 1 122 ? 18 12.711 -10.828 1 92.5 122 GLY A O 1
ATOM 896 N N . ARG A 1 123 ? 15.891 13.156 -10.867 1 95 123 ARG A N 1
ATOM 897 C CA . ARG A 1 123 ? 15.523 11.836 -10.375 1 95 123 ARG A CA 1
ATOM 898 C C . ARG A 1 123 ? 15.984 10.742 -11.328 1 95 123 ARG A C 1
ATOM 900 O O . ARG A 1 123 ? 16.578 9.75 -10.906 1 95 123 ARG A O 1
ATOM 907 N N . ALA A 1 124 ? 15.789 10.945 -12.617 1 94.25 124 ALA A N 1
ATOM 908 C CA . ALA A 1 124 ? 16.078 9.922 -13.617 1 94.25 124 ALA A CA 1
ATOM 909 C C . ALA A 1 124 ? 17.578 9.672 -13.727 1 94.25 124 ALA A C 1
ATOM 911 O O . ALA A 1 124 ? 18.016 8.617 -14.195 1 94.25 124 ALA A O 1
ATOM 912 N N . GLU A 1 125 ? 18.375 10.609 -13.273 1 94.88 125 GLU A N 1
ATOM 913 C CA . GLU A 1 125 ? 19.828 10.516 -13.375 1 94.88 125 GLU A CA 1
ATOM 914 C C . GLU A 1 125 ? 20.422 9.828 -12.148 1 94.88 125 GLU A C 1
ATOM 916 O O . GLU A 1 125 ? 21.578 9.422 -12.164 1 94.88 125 GLU A O 1
ATOM 921 N N . GLN A 1 126 ? 19.609 9.664 -11.125 1 95.88 126 GLN A N 1
ATOM 922 C CA . GLN A 1 126 ? 20.109 9.031 -9.914 1 95.88 126 GLN A CA 1
ATOM 923 C C . GLN A 1 126 ? 19.984 7.512 -9.992 1 95.88 126 GLN A C 1
ATOM 925 O O . GLN A 1 126 ? 19.016 6.996 -10.57 1 95.88 126 GLN A O 1
ATOM 930 N N . PRO A 1 127 ? 20.984 6.801 -9.469 1 97.69 127 PRO A N 1
ATOM 931 C CA . PRO A 1 127 ? 20.797 5.352 -9.367 1 97.69 127 PRO A CA 1
ATOM 932 C C . PRO A 1 127 ? 19.688 4.965 -8.398 1 97.69 127 PRO A C 1
ATOM 934 O O . PRO A 1 127 ? 19.25 5.785 -7.582 1 97.69 127 PRO A O 1
ATOM 937 N N . PHE A 1 128 ? 19.219 3.789 -8.57 1 98.56 128 PHE A N 1
ATOM 938 C CA . PHE A 1 128 ? 18.328 3.219 -7.566 1 98.56 128 PHE A CA 1
ATOM 939 C C . PHE A 1 128 ? 19.078 2.92 -6.277 1 98.56 128 PHE A C 1
ATOM 941 O O . PHE A 1 128 ? 20.281 2.594 -6.312 1 98.56 128 PHE A O 1
ATOM 948 N N . VAL A 1 129 ? 18.422 3.059 -5.18 1 97.94 129 VAL A N 1
ATOM 949 C CA . VAL A 1 129 ? 18.875 2.535 -3.896 1 97.94 129 VAL A CA 1
ATOM 950 C C . VAL A 1 129 ? 17.953 1.414 -3.432 1 97.94 129 VAL A C 1
ATOM 952 O O . VAL A 1 129 ? 16.734 1.563 -3.449 1 97.94 129 VAL A O 1
ATOM 955 N N . ILE A 1 130 ? 18.531 0.304 -3.088 1 98.62 130 ILE A N 1
ATOM 956 C CA . ILE A 1 130 ? 17.797 -0.872 -2.625 1 98.62 130 ILE A CA 1
ATOM 957 C C . ILE A 1 130 ? 18.125 -1.136 -1.156 1 98.62 130 ILE A C 1
ATOM 959 O O . ILE A 1 130 ? 19.281 -1.328 -0.796 1 98.62 130 ILE A O 1
ATOM 963 N N . HIS A 1 131 ? 17.094 -1.054 -0.352 1 98.5 131 HIS A N 1
ATOM 964 C CA . HIS A 1 131 ? 17.234 -1.447 1.045 1 98.5 131 HIS A CA 1
ATOM 965 C C . HIS A 1 131 ? 17 -2.941 1.225 1 98.5 131 HIS A C 1
ATOM 967 O O . HIS A 1 131 ? 16.016 -3.482 0.705 1 98.5 131 HIS A O 1
ATOM 973 N N . THR A 1 132 ? 17.953 -3.629 1.958 1 98.56 132 THR A N 1
ATOM 974 C CA . THR A 1 132 ? 17.797 -5.059 2.213 1 98.56 132 THR A CA 1
ATOM 975 C C . THR A 1 132 ? 18.016 -5.367 3.691 1 98.56 132 THR A C 1
ATOM 977 O O . THR A 1 132 ? 18.562 -4.555 4.43 1 98.56 132 THR A O 1
ATOM 980 N N . VAL A 1 133 ? 17.438 -6.477 4.066 1 97.88 133 VAL A N 1
ATOM 981 C CA . VAL A 1 133 ? 17.688 -7.062 5.379 1 97.88 133 VAL A CA 1
ATOM 982 C C . VAL A 1 133 ? 18.094 -8.523 5.227 1 97.88 133 VAL A C 1
ATOM 984 O O . VAL A 1 133 ? 17.469 -9.266 4.457 1 97.88 133 VAL A O 1
ATOM 987 N N . ASP A 1 134 ? 19.125 -8.891 5.902 1 96.25 134 ASP A N 1
ATOM 988 C CA . ASP A 1 134 ? 19.562 -10.281 5.793 1 96.25 134 ASP A CA 1
ATOM 989 C C . ASP A 1 134 ? 18.969 -11.133 6.914 1 96.25 134 ASP A C 1
ATOM 991 O O . ASP A 1 134 ? 18.109 -10.664 7.668 1 96.25 134 ASP A O 1
ATOM 995 N N . GLY A 1 135 ? 19.375 -12.43 6.926 1 93.25 135 GLY A N 1
ATOM 996 C CA . GLY A 1 135 ? 18.828 -13.375 7.875 1 93.25 135 GLY A CA 1
ATOM 997 C C . GLY A 1 135 ? 19.109 -13.008 9.32 1 93.25 135 GLY A C 1
ATOM 998 O O . GLY A 1 135 ? 18.406 -13.469 10.227 1 93.25 135 GLY A O 1
ATOM 999 N N . GLN A 1 136 ? 20.047 -12.164 9.531 1 93.75 136 GLN A N 1
ATOM 1000 C CA . GLN A 1 136 ? 20.422 -11.758 10.883 1 93.75 136 GLN A CA 1
ATOM 1001 C C . GLN A 1 136 ? 19.828 -10.398 11.227 1 93.75 136 GLN A C 1
ATOM 1003 O O . GLN A 1 136 ? 20.094 -9.852 12.297 1 93.75 136 GLN A O 1
ATOM 1008 N N . GLY A 1 137 ? 19.109 -9.875 10.336 1 92.88 137 GLY A N 1
ATOM 1009 C CA . GLY A 1 137 ? 18.453 -8.602 10.594 1 92.88 137 GLY A CA 1
ATOM 1010 C C . GLY A 1 137 ? 19.312 -7.406 10.234 1 92.88 137 GLY A C 1
ATOM 1011 O O . GLY A 1 137 ? 18.938 -6.262 10.484 1 92.88 137 GLY A O 1
ATOM 1012 N N . ARG A 1 138 ? 20.5 -7.656 9.656 1 94.25 138 ARG A N 1
ATOM 1013 C CA . ARG A 1 138 ? 21.391 -6.559 9.281 1 94.25 138 ARG A CA 1
ATOM 1014 C C . ARG A 1 138 ? 20.891 -5.852 8.031 1 94.25 138 ARG A C 1
ATOM 1016 O O . ARG A 1 138 ? 20.578 -6.496 7.027 1 94.25 138 ARG A O 1
ATOM 1023 N N . GLN A 1 139 ? 20.812 -4.523 8.102 1 96.06 139 GLN A N 1
ATOM 1024 C CA . GLN A 1 139 ? 20.344 -3.693 6.996 1 96.06 139 GLN A CA 1
ATOM 1025 C C . GLN A 1 139 ? 21.5 -3.297 6.082 1 96.06 139 GLN A C 1
ATOM 1027 O O . GLN A 1 139 ? 22.609 -3.012 6.555 1 96.06 139 GLN A O 1
ATOM 1032 N N . GLN A 1 140 ? 21.219 -3.334 4.824 1 95.38 140 GLN A N 1
ATOM 1033 C CA . GLN A 1 140 ? 22.203 -2.885 3.838 1 95.38 140 GLN A CA 1
ATOM 1034 C C . GLN A 1 140 ? 21.531 -2.062 2.74 1 95.38 140 GLN A C 1
ATOM 1036 O O . GLN A 1 140 ? 20.312 -2.154 2.537 1 95.38 140 GLN A O 1
ATOM 1041 N N . ARG A 1 141 ? 22.375 -1.223 2.141 1 95.75 141 ARG A N 1
ATOM 1042 C CA . ARG A 1 141 ? 21.984 -0.435 0.979 1 95.75 141 ARG A CA 1
ATOM 1043 C C . ARG A 1 141 ? 22.812 -0.794 -0.243 1 95.75 141 ARG A C 1
ATOM 1045 O O . ARG A 1 141 ? 24.047 -0.869 -0.159 1 95.75 141 ARG A O 1
ATOM 1052 N N . LEU A 1 142 ? 22.125 -1.046 -1.312 1 97.19 142 LEU A N 1
ATOM 1053 C CA . LEU A 1 142 ? 22.766 -1.343 -2.582 1 97.19 142 LEU A CA 1
ATOM 1054 C C . LEU A 1 142 ? 22.359 -0.339 -3.652 1 97.19 142 LEU A C 1
ATOM 1056 O O . LEU A 1 142 ? 21.234 0.159 -3.643 1 97.19 142 LEU A O 1
ATOM 1060 N N . LEU A 1 143 ? 23.312 -0.028 -4.52 1 97.62 143 LEU A N 1
ATOM 1061 C CA . LEU A 1 143 ? 23 0.839 -5.652 1 97.62 143 LEU A CA 1
ATOM 1062 C C . LEU A 1 143 ? 22.812 0.024 -6.93 1 97.62 143 LEU A C 1
ATOM 1064 O O . LEU A 1 143 ? 23.438 -1.03 -7.09 1 97.62 143 LEU A O 1
ATOM 1068 N N . ALA A 1 144 ? 21.922 0.464 -7.777 1 98.62 144 ALA A N 1
ATOM 1069 C CA . ALA A 1 144 ? 21.641 -0.216 -9.039 1 98.62 144 ALA A CA 1
ATOM 1070 C C . ALA A 1 144 ? 21.328 0.787 -10.148 1 98.62 144 ALA A C 1
ATOM 1072 O O . ALA A 1 144 ? 20.75 1.849 -9.883 1 98.62 144 ALA A O 1
ATOM 1073 N N . ARG A 1 145 ? 21.719 0.486 -11.359 1 98.12 145 ARG A N 1
ATOM 1074 C CA . ARG A 1 145 ? 21.359 1.344 -12.484 1 98.12 145 ARG A CA 1
ATOM 1075 C C . ARG A 1 145 ? 19.922 1.092 -12.938 1 98.12 145 ARG A C 1
ATOM 1077 O O . ARG A 1 145 ? 19.297 1.965 -13.539 1 98.12 145 ARG A O 1
ATOM 1084 N N . ALA A 1 146 ? 19.438 -0.159 -12.727 1 98.75 146 ALA A N 1
ATOM 1085 C CA . ALA A 1 146 ? 18.078 -0.575 -13.047 1 98.75 146 ALA A CA 1
ATOM 1086 C C . ALA A 1 146 ? 17.594 -1.664 -12.094 1 98.75 146 ALA A C 1
ATOM 1088 O O . ALA A 1 146 ? 18.391 -2.285 -11.391 1 98.75 146 ALA A O 1
ATOM 1089 N N . VAL A 1 147 ? 16.266 -1.824 -12.008 1 98.94 147 VAL A N 1
ATOM 1090 C CA . VAL A 1 147 ? 15.688 -2.822 -11.117 1 98.94 147 VAL A CA 1
ATOM 1091 C C . VAL A 1 147 ? 14.617 -3.625 -11.852 1 98.94 147 VAL A C 1
ATOM 1093 O O . VAL A 1 147 ? 13.758 -3.051 -12.531 1 98.94 147 VAL A O 1
ATOM 1096 N N . ILE A 1 148 ? 14.695 -4.918 -11.781 1 98.94 148 ILE A N 1
ATOM 1097 C CA . ILE A 1 148 ? 13.656 -5.844 -12.227 1 98.94 148 ILE A CA 1
ATOM 1098 C C . ILE A 1 148 ? 13.039 -6.543 -11.016 1 98.94 148 ILE A C 1
ATOM 1100 O O . ILE A 1 148 ? 13.711 -7.312 -10.328 1 98.94 148 ILE A O 1
ATOM 1104 N N . ASP A 1 149 ? 11.797 -6.262 -10.766 1 98.94 149 ASP A N 1
ATOM 1105 C CA . ASP A 1 149 ? 11.086 -6.938 -9.688 1 98.94 149 ASP A CA 1
ATOM 1106 C C . ASP A 1 149 ? 10.453 -8.242 -10.172 1 98.94 149 ASP A C 1
ATOM 1108 O O . ASP A 1 149 ? 9.406 -8.219 -10.828 1 98.94 149 ASP A O 1
ATOM 1112 N N . ALA A 1 150 ? 11.039 -9.305 -9.828 1 98.81 150 ALA A N 1
ATOM 1113 C CA . ALA A 1 150 ? 10.578 -10.648 -10.141 1 98.81 150 ALA A CA 1
ATOM 1114 C C . ALA A 1 150 ? 10.25 -11.43 -8.875 1 98.81 150 ALA A C 1
ATOM 1116 O O . ALA A 1 150 ? 10.461 -12.641 -8.805 1 98.81 150 ALA A O 1
ATOM 1117 N N . SER A 1 151 ? 9.688 -10.734 -7.883 1 98.44 151 SER A N 1
ATOM 1118 C CA . SER A 1 151 ? 9.516 -11.32 -6.555 1 98.44 151 SER A CA 1
ATOM 1119 C C . SER A 1 151 ? 8.242 -12.156 -6.484 1 98.44 151 SER A C 1
ATOM 1121 O O . SER A 1 151 ? 8.008 -12.859 -5.5 1 98.44 151 SER A O 1
ATOM 1123 N N . GLY A 1 152 ? 7.43 -12.109 -7.484 1 97.12 152 GLY A N 1
ATOM 1124 C CA . GLY A 1 152 ? 6.234 -12.938 -7.535 1 97.12 152 GLY A CA 1
ATOM 1125 C C . GLY A 1 152 ? 5.184 -12.523 -6.523 1 97.12 152 GLY A C 1
ATOM 1126 O O . GLY A 1 152 ? 5.168 -11.383 -6.062 1 97.12 152 GLY A O 1
ATOM 1127 N N . THR A 1 153 ? 4.152 -13.438 -6.273 1 96.94 153 THR A N 1
ATOM 1128 C CA . THR A 1 153 ? 3.023 -13.102 -5.41 1 96.94 153 THR A CA 1
ATOM 1129 C C . THR A 1 153 ? 2.85 -14.156 -4.316 1 96.94 153 THR A C 1
ATOM 1131 O O . THR A 1 153 ? 1.97 -14.031 -3.463 1 96.94 153 THR A O 1
ATOM 1134 N N . TRP A 1 154 ? 3.684 -15.148 -4.258 1 96 154 TRP A N 1
ATOM 1135 C CA . TRP A 1 154 ? 3.494 -16.344 -3.447 1 96 154 TRP A CA 1
ATOM 1136 C C . TRP A 1 154 ? 3.361 -15.984 -1.971 1 96 154 TRP A C 1
ATOM 1138 O O . TRP A 1 154 ? 2.621 -16.641 -1.23 1 96 154 TRP A O 1
ATOM 1148 N N . ARG A 1 155 ? 3.943 -14.953 -1.516 1 95.25 155 ARG A N 1
ATOM 1149 C CA . ARG A 1 155 ? 3.98 -14.609 -0.099 1 95.25 155 ARG A CA 1
ATOM 1150 C C . ARG A 1 155 ? 2.803 -13.719 0.277 1 95.25 155 ARG A C 1
ATOM 1152 O O . ARG A 1 155 ? 2.672 -13.305 1.433 1 95.25 155 ARG A O 1
ATOM 1159 N N . SER A 1 156 ? 1.93 -13.469 -0.654 1 96.62 156 SER A N 1
ATOM 1160 C CA . SER A 1 156 ? 0.801 -12.578 -0.422 1 96.62 156 SER A CA 1
ATOM 1161 C C . SER A 1 156 ? -0.511 -13.211 -0.864 1 96.62 156 SER A C 1
ATOM 1163 O O . SER A 1 156 ? -1.145 -12.75 -1.814 1 96.62 156 SER A O 1
ATOM 1165 N N . PRO A 1 157 ? -0.986 -14.172 -0.105 1 97 157 PRO A N 1
ATOM 1166 C CA . PRO A 1 157 ? -2.248 -14.828 -0.458 1 97 157 PRO A CA 1
ATOM 1167 C C . PRO A 1 157 ? -3.459 -13.922 -0.254 1 97 157 PRO A C 1
ATOM 1169 O O . PRO A 1 157 ? -3.445 -13.055 0.624 1 97 157 PRO A O 1
ATOM 1172 N N . ASN A 1 158 ? -4.461 -14.102 -1.11 1 97.06 158 ASN A N 1
ATOM 1173 C CA . ASN A 1 158 ? -5.75 -13.469 -0.847 1 97.06 158 ASN A CA 1
ATOM 1174 C C . ASN A 1 158 ? -6.426 -14.07 0.381 1 97.06 158 ASN A C 1
ATOM 1176 O O . ASN A 1 158 ? -6.281 -15.266 0.656 1 97.06 158 ASN A O 1
ATOM 1180 N N . PRO A 1 159 ? -7.188 -13.273 1.07 1 97.69 159 PRO A N 1
ATOM 1181 C CA . PRO A 1 159 ? -7.938 -13.805 2.211 1 97.69 159 PRO A CA 1
ATOM 1182 C C . PRO A 1 159 ? -9.164 -14.617 1.787 1 97.69 159 PRO A C 1
ATOM 1184 O O . PRO A 1 159 ? -9.539 -14.609 0.611 1 97.69 159 PRO A O 1
ATOM 1187 N N . VAL A 1 160 ? -9.688 -15.289 2.822 1 97.56 160 VAL A N 1
ATOM 1188 C CA . VAL A 1 160 ? -10.93 -16.031 2.656 1 97.56 160 VAL A CA 1
ATOM 1189 C C . VAL A 1 160 ? -12.117 -15.07 2.641 1 97.56 160 VAL A C 1
ATOM 1191 O O . VAL A 1 160 ? -13.148 -15.352 2.027 1 97.56 160 VAL A O 1
ATOM 1194 N N . GLY A 1 161 ? -11.961 -13.953 3.223 1 97.5 161 GLY A N 1
ATOM 1195 C CA . GLY A 1 161 ? -13.031 -12.969 3.246 1 97.5 161 GLY A CA 1
ATOM 1196 C C . GLY A 1 161 ? -13.516 -12.586 1.862 1 97.5 161 GLY A C 1
ATOM 1197 O O . GLY A 1 161 ? -12.719 -12.258 0.985 1 97.5 161 GLY A O 1
ATOM 1198 N N . ALA A 1 162 ? -14.805 -12.578 1.714 1 94.06 162 ALA A N 1
ATOM 1199 C CA . ALA A 1 162 ? -15.406 -12.508 0.383 1 94.06 162 ALA A CA 1
ATOM 1200 C C . ALA A 1 162 ? -15.234 -11.117 -0.225 1 94.06 162 ALA A C 1
ATOM 1202 O O . ALA A 1 162 ? -15.359 -10.945 -1.44 1 94.06 162 ALA A O 1
ATOM 1203 N N . ASP A 1 163 ? -15.016 -10.117 0.574 1 95.31 163 ASP A N 1
ATOM 1204 C CA . ASP A 1 163 ? -14.891 -8.758 0.048 1 95.31 163 ASP A CA 1
ATOM 1205 C C . ASP A 1 163 ? -13.43 -8.398 -0.21 1 95.31 163 ASP A C 1
ATOM 1207 O O . ASP A 1 163 ? -13.109 -7.246 -0.497 1 95.31 163 ASP A O 1
ATOM 1211 N N . GLY A 1 164 ? -12.523 -9.32 -0.118 1 97.31 164 GLY A N 1
ATOM 1212 C CA . GLY A 1 164 ? -11.117 -9.102 -0.385 1 97.31 164 GLY A CA 1
ATOM 1213 C C . GLY A 1 164 ? -10.328 -8.719 0.852 1 97.31 164 GLY A C 1
ATOM 1214 O O . GLY A 1 164 ? -9.109 -8.523 0.784 1 97.31 164 GLY A O 1
ATOM 1215 N N . LEU A 1 165 ? -11.016 -8.602 1.96 1 98.12 165 LEU A N 1
ATOM 1216 C CA . LEU A 1 165 ? -10.398 -8.352 3.258 1 98.12 165 LEU A CA 1
ATOM 1217 C C . LEU A 1 165 ? -10.453 -9.602 4.133 1 98.12 165 LEU A C 1
ATOM 1219 O O . LEU A 1 165 ? -11.328 -10.445 3.963 1 98.12 165 LEU A O 1
ATOM 1223 N N . ALA A 1 166 ? -9.469 -9.711 5.055 1 97.88 166 ALA A N 1
ATOM 1224 C CA . ALA A 1 166 ? -9.531 -10.844 5.98 1 97.88 166 ALA A CA 1
ATOM 1225 C C . ALA A 1 166 ? -10.852 -10.859 6.742 1 97.88 166 ALA A C 1
ATOM 1227 O O . ALA A 1 166 ? -11.258 -9.844 7.305 1 97.88 166 ALA A O 1
ATOM 1228 N N . ALA A 1 167 ? -11.5 -12.031 6.719 1 97.69 167 ALA A N 1
ATOM 1229 C CA . ALA A 1 167 ? -12.703 -12.195 7.531 1 97.69 167 ALA A CA 1
ATOM 1230 C C . ALA A 1 167 ? -12.398 -12 9.016 1 97.69 167 ALA A C 1
ATOM 1232 O O . ALA A 1 167 ? -11.266 -12.211 9.453 1 97.69 167 ALA A O 1
ATOM 1233 N N . ALA A 1 168 ? -13.469 -11.547 9.742 1 96.19 168 ALA A N 1
ATOM 1234 C CA . ALA A 1 168 ? -13.289 -11.492 11.188 1 96.19 168 ALA A CA 1
ATOM 1235 C C . ALA A 1 168 ? -12.883 -12.852 11.75 1 96.19 168 ALA A C 1
ATOM 1237 O O . ALA A 1 168 ? -13.547 -13.852 11.492 1 96.19 168 ALA A O 1
ATOM 1238 N N . GLY A 1 169 ? -11.734 -12.898 12.398 1 96.44 169 GLY A N 1
ATOM 1239 C CA . GLY A 1 169 ? -11.258 -14.141 13 1 96.44 169 GLY A CA 1
ATOM 1240 C C . GLY A 1 169 ? -10.289 -14.891 12.109 1 96.44 169 GLY A C 1
ATOM 1241 O O . GLY A 1 169 ? -9.695 -15.883 12.531 1 96.44 169 GLY A O 1
ATOM 1242 N N . GLU A 1 170 ? -10.102 -14.477 10.875 1 97.81 170 GLU A N 1
ATOM 1243 C CA . GLU A 1 170 ? -9.289 -15.219 9.914 1 97.81 170 GLU A CA 1
ATOM 1244 C C . GLU A 1 170 ? -7.824 -15.258 10.352 1 97.81 170 GLU A C 1
ATOM 1246 O O . GLU A 1 170 ? -7.199 -16.312 10.336 1 97.81 170 GLU A O 1
ATOM 1251 N N . GLN A 1 171 ? -7.379 -14.109 10.711 1 96.06 171 GLN A N 1
ATOM 1252 C CA . GLN A 1 171 ? -5.98 -14.031 11.125 1 96.06 171 GLN A CA 1
ATOM 1253 C C . GLN A 1 171 ? -5.73 -14.883 12.367 1 96.06 171 GLN A C 1
ATOM 1255 O O . GLN A 1 171 ? -4.676 -15.508 12.5 1 96.06 171 GLN A O 1
ATOM 1260 N N . ALA A 1 172 ? -6.66 -14.883 13.242 1 95.31 172 ALA A N 1
ATOM 1261 C CA . ALA A 1 172 ? -6.555 -15.711 14.445 1 95.31 172 ALA A CA 1
ATOM 1262 C C . ALA A 1 172 ? -6.547 -17.203 14.078 1 95.31 172 ALA A C 1
ATOM 1264 O O . ALA A 1 172 ? -5.789 -17.984 14.664 1 95.31 172 ALA A O 1
ATOM 1265 N N . ALA A 1 173 ? -7.395 -17.562 13.172 1 97.88 173 ALA A N 1
ATOM 1266 C CA . ALA A 1 173 ? -7.438 -18.953 12.711 1 97.88 173 ALA A CA 1
ATOM 1267 C C . ALA A 1 173 ? -6.113 -19.359 12.078 1 97.88 173 ALA A C 1
ATOM 1269 O O . ALA A 1 173 ? -5.617 -20.469 12.312 1 97.88 173 ALA A O 1
ATOM 1270 N N . ALA A 1 174 ? -5.57 -18.484 11.266 1 97.56 174 ALA A N 1
ATOM 1271 C CA . ALA A 1 174 ? -4.273 -18.75 10.648 1 97.56 174 ALA A CA 1
ATOM 1272 C C . ALA A 1 174 ? -3.178 -18.875 11.703 1 97.56 174 ALA A C 1
ATOM 1274 O O . ALA A 1 174 ? -2.336 -19.766 11.633 1 97.56 174 ALA A O 1
ATOM 1275 N N . ALA A 1 175 ? -3.232 -18.016 12.664 1 96.19 175 ALA A N 1
ATOM 1276 C CA . ALA A 1 175 ? -2.254 -18.031 13.75 1 96.19 175 ALA A CA 1
ATOM 1277 C C . ALA A 1 175 ? -2.363 -19.328 14.562 1 96.19 175 ALA A C 1
ATOM 1279 O O . ALA A 1 175 ? -1.356 -19.844 15.047 1 96.19 175 ALA A O 1
ATOM 1280 N N . ALA A 1 176 ? -3.57 -19.828 14.68 1 96.19 176 ALA A N 1
ATOM 1281 C CA . ALA A 1 176 ? -3.818 -21.062 15.438 1 96.19 176 ALA A CA 1
ATOM 1282 C C . ALA A 1 176 ? -3.406 -22.281 14.633 1 96.19 176 ALA A C 1
ATOM 1284 O O . ALA A 1 176 ? -3.355 -23.391 15.172 1 96.19 176 ALA A O 1
ATOM 1285 N N . GLY A 1 177 ? -3.146 -22.078 13.406 1 95.5 177 GLY A N 1
ATOM 1286 C CA . GLY A 1 177 ? -2.682 -23.172 12.57 1 95.5 177 GLY A CA 1
ATOM 1287 C C . GLY A 1 177 ? -3.812 -24 11.984 1 95.5 177 GLY A C 1
ATOM 1288 O O . GLY A 1 177 ? -3.578 -25.062 11.414 1 95.5 177 GLY A O 1
ATOM 1289 N N . VAL A 1 178 ? -5.008 -23.547 12.125 1 97.5 178 VAL A N 1
ATOM 1290 C CA . VAL A 1 178 ? -6.145 -24.328 11.656 1 97.5 178 VAL A CA 1
ATOM 1291 C C . VAL A 1 178 ? -6.621 -23.797 10.305 1 97.5 178 VAL A C 1
ATOM 1293 O O . VAL A 1 178 ? -7.605 -24.297 9.75 1 97.5 178 VAL A O 1
ATOM 1296 N N . LEU A 1 179 ? -5.949 -22.781 9.758 1 97.94 179 LEU A N 1
ATOM 1297 C CA . LEU A 1 179 ? -6.191 -22.234 8.43 1 97.94 179 LEU A CA 1
ATOM 1298 C C . LEU A 1 179 ? -4.879 -21.969 7.707 1 97.94 179 LEU A C 1
ATOM 1300 O O . LEU A 1 179 ? -3.979 -21.328 8.258 1 97.94 179 LEU A O 1
ATOM 1304 N N . THR A 1 180 ? -4.742 -22.5 6.57 1 97.25 180 THR A N 1
ATOM 1305 C CA . THR A 1 180 ? -3.551 -22.281 5.758 1 97.25 180 THR A CA 1
ATOM 1306 C C . THR A 1 180 ? -3.93 -21.781 4.367 1 97.25 180 THR A C 1
ATOM 1308 O O . THR A 1 180 ? -5.07 -21.938 3.934 1 97.25 180 THR A O 1
ATOM 1311 N N . TYR A 1 181 ? -2.932 -21.234 3.611 1 97.69 181 TYR A N 1
ATOM 1312 C CA . TYR A 1 181 ? -3.234 -20.531 2.363 1 97.69 181 TYR A CA 1
ATOM 1313 C C . TYR A 1 181 ? -2.527 -21.203 1.188 1 97.69 181 TYR A C 1
ATOM 1315 O O . TYR A 1 181 ? -2.482 -20.641 0.088 1 97.69 181 TYR A O 1
ATOM 1323 N N . ILE A 1 182 ? -1.895 -22.312 1.356 1 94.38 182 ILE A N 1
ATOM 1324 C CA . ILE A 1 182 ? -1.152 -22.984 0.297 1 94.38 182 ILE A CA 1
ATOM 1325 C C . ILE A 1 182 ? -1.648 -24.422 0.153 1 94.38 182 ILE A C 1
ATOM 1327 O O . ILE A 1 182 ? -2.23 -24.984 1.087 1 94.38 182 ILE A O 1
ATOM 1331 N N . PRO A 1 183 ? -1.427 -24.984 -1.009 1 94 183 PRO A N 1
ATOM 1332 C CA . PRO A 1 183 ? -1.831 -26.391 -1.183 1 94 183 PRO A CA 1
ATOM 1333 C C . PRO A 1 183 ? -1.151 -27.328 -0.187 1 94 183 PRO A C 1
ATOM 1335 O O . PRO A 1 183 ? 0.043 -27.188 0.087 1 94 183 PRO A O 1
ATOM 1338 N N . PRO A 1 184 ? -1.934 -28.281 0.319 1 95.5 184 PRO A N 1
ATOM 1339 C CA . PRO A 1 184 ? -1.356 -29.172 1.322 1 95.5 184 PRO A CA 1
ATOM 1340 C C . PRO A 1 184 ? -0.367 -30.172 0.722 1 95.5 184 PRO A C 1
ATOM 1342 O O . PRO A 1 184 ? -0.602 -30.703 -0.368 1 95.5 184 PRO A O 1
ATOM 1345 N N . ALA A 1 185 ? 0.695 -30.453 1.458 1 94.31 185 ALA A N 1
ATOM 1346 C CA . ALA A 1 185 ? 1.656 -31.484 1.089 1 94.31 185 ALA A CA 1
ATOM 1347 C C . ALA A 1 185 ? 1.094 -32.875 1.358 1 94.31 185 ALA A C 1
ATOM 1349 O O . ALA A 1 185 ? 0.171 -33.031 2.162 1 94.31 185 ALA A O 1
ATOM 1350 N N . PRO A 1 186 ? 1.658 -33.844 0.699 1 93.69 186 PRO A N 1
ATOM 1351 C CA . PRO A 1 186 ? 1.16 -35.188 0.856 1 93.69 186 PRO A CA 1
ATOM 1352 C C . PRO A 1 186 ? 1.177 -35.656 2.309 1 93.69 186 PRO A C 1
ATOM 1354 O O . PRO A 1 186 ? 0.265 -36.375 2.744 1 93.69 186 PRO A O 1
ATOM 1357 N N . GLU A 1 187 ? 2.168 -35.281 3.043 1 94.12 187 GLU A N 1
ATOM 1358 C CA . GLU A 1 187 ? 2.26 -35.688 4.445 1 94.12 187 GLU A CA 1
ATOM 1359 C C . GLU A 1 187 ? 1.094 -35.125 5.254 1 94.12 187 GLU A C 1
ATOM 1361 O O . GLU A 1 187 ? 0.551 -35.812 6.125 1 94.12 187 GLU A O 1
ATOM 1366 N N . LEU A 1 188 ? 0.732 -33.938 4.953 1 94.5 188 LEU A N 1
ATOM 1367 C CA . LEU A 1 188 ? -0.38 -33.312 5.652 1 94.5 188 LEU A CA 1
ATOM 1368 C C . LEU A 1 188 ? -1.702 -33.969 5.285 1 94.5 188 LEU A C 1
ATOM 1370 O O . LEU A 1 188 ? -2.572 -34.156 6.141 1 94.5 188 LEU A O 1
ATOM 1374 N N . LEU A 1 189 ? -1.844 -34.344 4.098 1 95.81 189 LEU A N 1
ATOM 1375 C CA . LEU A 1 189 ? -3.041 -35.031 3.645 1 95.81 189 LEU A CA 1
ATOM 1376 C C . LEU A 1 189 ? -3.246 -36.344 4.43 1 95.81 189 LEU A C 1
ATOM 1378 O O . LEU A 1 189 ? -4.367 -36.656 4.84 1 95.81 189 LEU A O 1
ATOM 1382 N N . ARG A 1 190 ? -2.207 -37 4.641 1 94.94 190 ARG A N 1
ATOM 1383 C CA . ARG A 1 190 ? -2.277 -38.25 5.398 1 94.94 190 ARG A CA 1
ATOM 1384 C C . ARG A 1 190 ? -2.703 -38 6.84 1 94.94 190 ARG A C 1
ATOM 1386 O O . ARG A 1 190 ? -3.494 -38.75 7.406 1 94.94 190 ARG A O 1
ATOM 1393 N N . GLN A 1 191 ? -2.262 -36.938 7.344 1 96 191 GLN A N 1
ATOM 1394 C CA . GLN A 1 191 ? -2.57 -36.562 8.719 1 96 191 GLN A CA 1
ATOM 1395 C C . GLN A 1 191 ? -4.027 -36.156 8.867 1 96 191 GLN A C 1
ATOM 1397 O O . GLN A 1 191 ? -4.57 -36.156 9.977 1 96 191 GLN A O 1
ATOM 1402 N N . TRP A 1 192 ? -4.656 -35.844 7.746 1 97.12 192 TRP A N 1
ATOM 1403 C CA . TRP A 1 192 ? -6.02 -35.312 7.797 1 97.12 192 TRP A CA 1
ATOM 1404 C C . TRP A 1 192 ? -7.039 -36.438 7.621 1 97.12 192 TRP A C 1
ATOM 1406 O O . TRP A 1 192 ? -8.242 -36.188 7.555 1 97.12 192 TRP A O 1
ATOM 1416 N N . ALA A 1 193 ? -6.539 -37.688 7.559 1 97.88 193 ALA A N 1
ATOM 1417 C CA . ALA A 1 193 ? -7.461 -38.844 7.535 1 97.88 193 ALA A CA 1
ATOM 1418 C C . ALA A 1 193 ? -8.352 -38.844 8.773 1 97.88 193 ALA A C 1
ATOM 1420 O O . ALA A 1 193 ? -7.867 -38.656 9.891 1 97.88 193 ALA A O 1
ATOM 1421 N N . GLY A 1 194 ? -9.633 -38.969 8.562 1 98.06 194 GLY A N 1
ATOM 1422 C CA . GLY A 1 194 ? -10.594 -39.031 9.641 1 98.06 194 GLY A CA 1
ATOM 1423 C C . GLY A 1 194 ? -11.062 -37.688 10.109 1 98.06 194 GLY A C 1
ATOM 1424 O O . GLY A 1 194 ? -11.867 -37.562 11.039 1 98.06 194 GLY A O 1
ATOM 1425 N N . ARG A 1 195 ? -10.594 -36.688 9.508 1 98 195 ARG A N 1
ATOM 1426 C CA . ARG A 1 195 ? -10.898 -35.312 9.914 1 98 195 ARG A CA 1
ATOM 1427 C C . ARG A 1 195 ? -11.859 -34.656 8.938 1 98 195 ARG A C 1
ATOM 1429 O O . ARG A 1 195 ? -12.172 -35.219 7.887 1 98 195 ARG A O 1
ATOM 1436 N N . HIS A 1 196 ? -12.383 -33.5 9.32 1 98.56 196 HIS A N 1
ATOM 1437 C CA . HIS A 1 196 ? -13.188 -32.688 8.438 1 98.56 196 HIS A CA 1
ATOM 1438 C C . HIS A 1 196 ? -12.375 -31.5 7.895 1 98.56 196 HIS A C 1
ATOM 1440 O O . HIS A 1 196 ? -11.953 -30.641 8.656 1 98.56 196 HIS A O 1
ATOM 1446 N N . ILE A 1 197 ? -12.172 -31.516 6.594 1 98.69 197 ILE A N 1
ATOM 1447 C CA . ILE A 1 197 ? -11.367 -30.484 5.941 1 98.69 197 ILE A CA 1
ATOM 1448 C C . ILE A 1 197 ? -12.258 -29.641 5.039 1 98.69 197 ILE A C 1
ATOM 1450 O O . ILE A 1 197 ? -13.109 -30.172 4.32 1 98.69 197 ILE A O 1
ATOM 1454 N N . VAL A 1 198 ? -12.078 -28.297 5.082 1 98.75 198 VAL A N 1
ATOM 1455 C CA . VAL A 1 198 ? -12.758 -27.359 4.191 1 98.75 198 VAL A CA 1
ATOM 1456 C C . VAL A 1 198 ? -11.758 -26.75 3.217 1 98.75 198 VAL A C 1
ATOM 1458 O O . VAL A 1 198 ? -10.703 -26.25 3.629 1 98.75 198 VAL A O 1
ATOM 1461 N N . VAL A 1 199 ? -12.023 -26.828 1.924 1 98.56 199 VAL A N 1
ATOM 1462 C CA . VAL A 1 199 ? -11.242 -26.156 0.896 1 98.56 199 VAL A CA 1
ATOM 1463 C C . VAL A 1 199 ? -12.031 -24.969 0.336 1 98.56 199 VAL A C 1
ATOM 1465 O O . VAL A 1 199 ? -13.164 -25.141 -0.127 1 98.56 199 VAL A O 1
ATOM 1468 N N . VAL A 1 200 ? -11.422 -23.766 0.433 1 98.19 200 VAL A N 1
ATOM 1469 C CA . VAL A 1 200 ? -12.07 -22.578 -0.1 1 98.19 200 VAL A CA 1
ATOM 1470 C C . VAL A 1 200 ? -11.352 -22.125 -1.371 1 98.19 200 VAL A C 1
ATOM 1472 O O . VAL A 1 200 ? -10.141 -21.906 -1.361 1 98.19 200 VAL A O 1
ATOM 1475 N N . GLY A 1 201 ? -12.078 -21.984 -2.459 1 95.69 201 GLY A N 1
ATOM 1476 C CA . GLY A 1 201 ? -11.516 -21.516 -3.715 1 95.69 201 GLY A CA 1
ATOM 1477 C C . GLY A 1 201 ? -12.023 -22.281 -4.922 1 95.69 201 GLY A C 1
ATOM 1478 O O . GLY A 1 201 ? -12.492 -23.406 -4.789 1 95.69 201 GLY A O 1
ATOM 1479 N N . SER A 1 202 ? -11.906 -21.703 -6.09 1 90.75 202 SER A N 1
ATOM 1480 C CA . SER A 1 202 ? -12.43 -22.344 -7.293 1 90.75 202 SER A CA 1
ATOM 1481 C C . SER A 1 202 ? -11.344 -22.516 -8.344 1 90.75 202 SER A C 1
ATOM 1483 O O . SER A 1 202 ? -11.586 -23.094 -9.406 1 90.75 202 SER A O 1
ATOM 1485 N N . GLY A 1 203 ? -10.188 -22.047 -8.078 1 89.19 203 GLY A N 1
ATOM 1486 C CA . GLY A 1 203 ? -9.117 -22.109 -9.055 1 89.19 203 GLY A CA 1
ATOM 1487 C C . GLY A 1 203 ? -8.461 -23.484 -9.133 1 89.19 203 GLY A C 1
ATOM 1488 O O . GLY A 1 203 ? -8.938 -24.438 -8.516 1 89.19 203 GLY A O 1
ATOM 1489 N N . HIS A 1 204 ? -7.406 -23.547 -9.906 1 88.5 204 HIS A N 1
ATOM 1490 C CA . HIS A 1 204 ? -6.727 -24.812 -10.188 1 88.5 204 HIS A CA 1
ATOM 1491 C C . HIS A 1 204 ? -6.145 -25.422 -8.914 1 88.5 204 HIS A C 1
ATOM 1493 O O . HIS A 1 204 ? -6.203 -26.641 -8.727 1 88.5 204 HIS A O 1
ATOM 1499 N N . SER A 1 205 ? -5.605 -24.578 -8.078 1 92.25 205 SER A N 1
ATOM 1500 C CA . SER A 1 205 ? -5.043 -25.062 -6.828 1 92.25 205 SER A CA 1
ATOM 1501 C C . SER A 1 205 ? -6.117 -25.703 -5.953 1 92.25 205 SER A C 1
ATOM 1503 O O . SER A 1 205 ? -5.887 -26.734 -5.328 1 92.25 205 SER A O 1
ATOM 1505 N N . ALA A 1 206 ? -7.25 -25.078 -5.949 1 94.31 206 ALA A N 1
ATOM 1506 C CA . ALA A 1 206 ? -8.359 -25.609 -5.156 1 94.31 206 ALA A CA 1
ATOM 1507 C C . ALA A 1 206 ? -8.836 -26.953 -5.719 1 94.31 206 ALA A C 1
ATOM 1509 O O . ALA A 1 206 ? -9.031 -27.922 -4.969 1 94.31 206 ALA A O 1
ATOM 1510 N N . MET A 1 207 ? -9.008 -27.016 -6.984 1 93.06 207 MET A N 1
ATOM 1511 C CA . MET A 1 207 ? -9.461 -28.25 -7.621 1 93.06 207 MET A CA 1
ATOM 1512 C C . MET A 1 207 ? -8.469 -29.391 -7.367 1 93.06 207 MET A C 1
ATOM 1514 O O . MET A 1 207 ? -8.875 -30.516 -7.078 1 93.06 207 MET A O 1
ATOM 1518 N N . THR A 1 208 ? -7.23 -29.047 -7.469 1 92.5 208 THR A N 1
ATOM 1519 C CA . THR A 1 208 ? -6.207 -30.047 -7.191 1 92.5 208 THR A CA 1
ATOM 1520 C C . THR A 1 208 ? -6.316 -30.547 -5.754 1 92.5 208 THR A C 1
ATOM 1522 O O . THR A 1 208 ? -6.281 -31.75 -5.512 1 92.5 208 THR A O 1
ATOM 1525 N N . ALA A 1 209 ? -6.465 -29.688 -4.848 1 95.88 209 ALA A N 1
ATOM 1526 C CA . ALA A 1 209 ? -6.598 -30.047 -3.441 1 95.88 209 ALA A CA 1
ATOM 1527 C C . ALA A 1 209 ? -7.828 -30.922 -3.217 1 95.88 209 ALA A C 1
ATOM 1529 O O . ALA A 1 209 ? -7.766 -31.922 -2.49 1 95.88 209 ALA A O 1
ATOM 1530 N N . VAL A 1 210 ? -8.914 -30.578 -3.863 1 96.5 210 VAL A N 1
ATOM 1531 C CA . VAL A 1 210 ? -10.156 -31.328 -3.73 1 96.5 210 VAL A CA 1
ATOM 1532 C C . VAL A 1 210 ? -9.969 -32.75 -4.254 1 96.5 210 VAL A C 1
ATOM 1534 O O . VAL A 1 210 ? -10.375 -33.719 -3.609 1 96.5 210 VAL A O 1
ATOM 1537 N N . ILE A 1 211 ? -9.359 -32.875 -5.379 1 95.25 211 ILE A N 1
ATOM 1538 C CA . ILE A 1 211 ? -9.125 -34.188 -5.992 1 95.25 211 ILE A CA 1
ATOM 1539 C C . ILE A 1 211 ? -8.25 -35.031 -5.07 1 95.25 211 ILE A C 1
ATOM 1541 O O . ILE A 1 211 ? -8.555 -36.219 -4.836 1 95.25 211 ILE A O 1
ATOM 1545 N N . GLU A 1 212 ? -7.215 -34.438 -4.535 1 96.38 212 GLU A N 1
ATOM 1546 C CA . GLU A 1 212 ? -6.301 -35.156 -3.662 1 96.38 212 GLU A CA 1
ATOM 1547 C C . GLU A 1 212 ? -6.984 -35.562 -2.355 1 96.38 212 GLU A C 1
ATOM 1549 O O . GLU A 1 212 ? -6.816 -36.688 -1.879 1 96.38 212 GLU A O 1
ATOM 1554 N N . LEU A 1 213 ? -7.734 -34.719 -1.799 1 97.75 213 LEU A N 1
ATOM 1555 C CA . LEU A 1 213 ? -8.43 -35 -0.548 1 97.75 213 LEU A CA 1
ATOM 1556 C C . LEU A 1 213 ? -9.547 -36 -0.757 1 97.75 213 LEU A C 1
ATOM 1558 O O . LEU A 1 213 ? -9.844 -36.812 0.137 1 97.75 213 LEU A O 1
ATOM 1562 N N . ALA A 1 214 ? -10.148 -35.969 -1.943 1 97.69 214 ALA A N 1
ATOM 1563 C CA . ALA A 1 214 ? -11.164 -36.969 -2.273 1 97.69 214 ALA A CA 1
ATOM 1564 C C . ALA A 1 214 ? -10.586 -38.375 -2.203 1 97.69 214 ALA A C 1
ATOM 1566 O O . ALA A 1 214 ? -11.273 -39.312 -1.788 1 97.69 214 ALA A O 1
ATOM 1567 N N . GLN A 1 215 ? -9.352 -38.5 -2.596 1 96.94 215 GLN A N 1
ATOM 1568 C CA . GLN A 1 215 ? -8.688 -39.781 -2.48 1 96.94 215 GLN A CA 1
ATOM 1569 C C . GLN A 1 215 ? -8.531 -40.188 -1.02 1 96.94 215 GLN A C 1
ATOM 1571 O O . GLN A 1 215 ? -8.641 -41.375 -0.685 1 96.94 215 GLN A O 1
ATOM 1576 N N . VAL A 1 216 ? -8.281 -39.281 -0.161 1 97.88 216 VAL A N 1
ATOM 1577 C CA . VAL A 1 216 ? -8.18 -39.562 1.27 1 97.88 216 VAL A CA 1
ATOM 1578 C C . VAL A 1 216 ? -9.531 -40.031 1.804 1 97.88 216 VAL A C 1
ATOM 1580 O O . VAL A 1 216 ? -9.602 -40.969 2.576 1 97.88 216 VAL A O 1
ATOM 1583 N N . VAL A 1 217 ? -10.578 -39.406 1.341 1 98.06 217 VAL A N 1
ATOM 1584 C CA . VAL A 1 217 ? -11.93 -39.781 1.734 1 98.06 217 VAL A CA 1
ATOM 1585 C C . VAL A 1 217 ? -12.219 -41.188 1.291 1 98.06 217 VAL A C 1
ATOM 1587 O O . VAL A 1 217 ? -12.789 -42 2.049 1 98.06 217 VAL A O 1
ATOM 1590 N N . ARG A 1 218 ? -11.805 -41.594 0.125 1 97.06 218 ARG A N 1
ATOM 1591 C CA . ARG A 1 218 ? -12.016 -42.938 -0.404 1 97.06 218 ARG A CA 1
ATOM 1592 C C . ARG A 1 218 ? -11.312 -43.969 0.457 1 97.06 218 ARG A C 1
ATOM 1594 O O . ARG A 1 218 ? -11.859 -45.031 0.714 1 97.06 218 ARG A O 1
ATOM 1601 N N . ARG A 1 219 ? -10.234 -43.625 0.911 1 97 219 ARG A N 1
ATOM 1602 C CA . ARG A 1 219 ? -9.422 -44.562 1.696 1 97 219 ARG A CA 1
ATOM 1603 C C . ARG A 1 219 ? -9.906 -44.625 3.141 1 97 219 ARG A C 1
ATOM 1605 O O . ARG A 1 219 ? -9.82 -45.656 3.785 1 97 219 ARG A O 1
ATOM 1612 N N . ASP A 1 220 ? -10.359 -43.438 3.652 1 98.06 220 ASP A N 1
ATOM 1613 C CA . ASP A 1 220 ? -10.875 -43.344 5.016 1 98.06 220 ASP A CA 1
ATOM 1614 C C . ASP A 1 220 ? -12.203 -42.594 5.043 1 98.06 220 ASP A C 1
ATOM 1616 O O . ASP A 1 220 ? -12.234 -41.375 5.223 1 98.06 220 ASP A O 1
ATOM 1620 N N . PRO A 1 221 ? -13.234 -43.344 5.07 1 96.31 221 PRO A N 1
ATOM 1621 C CA . PRO A 1 221 ? -14.562 -42.75 4.934 1 96.31 221 PRO A CA 1
ATOM 1622 C C . PRO A 1 221 ? -14.961 -41.906 6.152 1 96.31 221 PRO A C 1
ATOM 1624 O O . PRO A 1 221 ? -15.977 -41.219 6.125 1 96.31 221 PRO A O 1
ATOM 1627 N N . ALA A 1 222 ? -14.148 -41.969 7.164 1 97.81 222 ALA A N 1
ATOM 1628 C CA . ALA A 1 222 ? -14.383 -41.094 8.305 1 97.81 222 ALA A CA 1
ATOM 1629 C C . ALA A 1 222 ? -13.961 -39.656 7.992 1 97.81 222 ALA A C 1
ATOM 1631 O O . ALA A 1 222 ? -14.312 -38.719 8.727 1 97.81 222 ALA A O 1
ATOM 1632 N N . THR A 1 223 ? -13.18 -39.531 6.988 1 98.31 223 THR A N 1
ATOM 1633 C CA . THR A 1 223 ? -12.773 -38.219 6.523 1 98.31 223 THR A CA 1
ATOM 1634 C C . THR A 1 223 ? -13.93 -37.531 5.801 1 98.31 223 THR A C 1
ATOM 1636 O O . THR A 1 223 ? -14.641 -38.156 5.016 1 98.31 223 THR A O 1
ATOM 1639 N N . THR A 1 224 ? -14.148 -36.25 6.074 1 98.31 224 THR A N 1
ATOM 1640 C CA . THR A 1 224 ? -15.156 -35.469 5.352 1 98.31 224 THR A CA 1
ATOM 1641 C C . THR A 1 224 ? -14.523 -34.25 4.699 1 98.31 224 THR A C 1
ATOM 1643 O O . THR A 1 224 ? -13.594 -33.656 5.25 1 98.31 224 THR A O 1
ATOM 1646 N N . LEU A 1 225 ? -14.977 -33.906 3.518 1 98.69 225 LEU A N 1
ATOM 1647 C CA . LEU A 1 225 ? -14.461 -32.812 2.723 1 98.69 225 LEU A CA 1
ATOM 1648 C C . LEU A 1 225 ? -15.594 -31.875 2.281 1 98.69 225 LEU A C 1
ATOM 1650 O O . LEU A 1 225 ? -16.578 -32.312 1.687 1 98.69 225 LEU A O 1
ATOM 1654 N N . THR A 1 226 ? -15.492 -30.609 2.641 1 98.69 226 THR A N 1
ATOM 1655 C CA . THR A 1 226 ? -16.391 -29.578 2.129 1 98.69 226 THR A CA 1
ATOM 1656 C C . THR A 1 226 ? -15.641 -28.625 1.191 1 98.69 226 THR A C 1
ATOM 1658 O O . THR A 1 226 ? -14.57 -28.109 1.539 1 98.69 226 THR A O 1
ATOM 1661 N N . TRP A 1 227 ? -16.109 -28.484 -0.028 1 97.81 227 TRP A N 1
ATOM 1662 C CA . TRP A 1 227 ? -15.578 -27.562 -1.029 1 97.81 227 TRP A CA 1
ATOM 1663 C C . TRP A 1 227 ? -16.453 -26.312 -1.145 1 97.81 227 TRP A C 1
ATOM 1665 O O . TRP A 1 227 ? -17.625 -26.406 -1.481 1 97.81 227 TRP A O 1
ATOM 1675 N N . VAL A 1 228 ? -15.844 -25.172 -0.827 1 97.69 228 VAL A N 1
ATOM 1676 C CA . VAL A 1 228 ? -16.609 -23.938 -0.707 1 97.69 228 VAL A CA 1
ATOM 1677 C C . VAL A 1 228 ? -16.25 -22.984 -1.854 1 97.69 228 VAL A C 1
ATOM 1679 O O . VAL A 1 228 ? -15.07 -22.688 -2.074 1 97.69 228 VAL A O 1
ATOM 1682 N N . LEU A 1 229 ? -17.25 -22.516 -2.586 1 94.75 229 LEU A N 1
ATOM 1683 C CA . LEU A 1 229 ? -17.094 -21.547 -3.662 1 94.75 229 LEU A CA 1
ATOM 1684 C C . LEU A 1 229 ? -17.844 -20.266 -3.334 1 94.75 229 LEU A C 1
ATOM 1686 O O . LEU A 1 229 ? -18.953 -20.297 -2.805 1 94.75 229 LEU A O 1
ATOM 1690 N N . ARG A 1 230 ? -17.141 -19.125 -3.631 1 91.12 230 ARG A N 1
ATOM 1691 C CA . ARG A 1 230 ? -17.781 -17.828 -3.408 1 91.12 230 ARG A CA 1
ATOM 1692 C C . ARG A 1 230 ? -18.938 -17.609 -4.375 1 91.12 230 ARG A C 1
ATOM 1694 O O . ARG A 1 230 ? -19.969 -17.031 -4.004 1 91.12 230 ARG A O 1
ATOM 1701 N N . ARG A 1 231 ? -18.766 -18.078 -5.578 1 84 231 ARG A N 1
ATOM 1702 C CA . ARG A 1 231 ? -19.766 -17.891 -6.625 1 84 231 ARG A CA 1
ATOM 1703 C C . ARG A 1 231 ? -20.672 -19.109 -6.75 1 84 231 ARG A C 1
ATOM 1705 O O . ARG A 1 231 ? -20.375 -20.172 -6.188 1 84 231 ARG A O 1
ATOM 1712 N N . GLY A 1 232 ? -21.781 -18.875 -7.422 1 75.12 232 GLY A N 1
ATOM 1713 C CA . GLY A 1 232 ? -22.672 -19.984 -7.742 1 75.12 232 GLY A CA 1
ATOM 1714 C C . GLY A 1 232 ? -22.141 -20.891 -8.836 1 75.12 232 GLY A C 1
ATOM 1715 O O . GLY A 1 232 ? -21.047 -20.641 -9.367 1 75.12 232 GLY A O 1
ATOM 1716 N N . ILE A 1 233 ? -22.859 -21.969 -9 1 65.94 233 ILE A N 1
ATOM 1717 C CA . ILE A 1 233 ? -22.469 -22.922 -10.039 1 65.94 233 ILE A CA 1
ATOM 1718 C C . ILE A 1 233 ? -22.812 -22.344 -11.414 1 65.94 233 ILE A C 1
ATOM 1720 O O . ILE A 1 233 ? -23.922 -21.828 -11.617 1 65.94 233 ILE A O 1
ATOM 1724 N N . SER A 1 234 ? -21.859 -22.062 -12.109 1 61.59 234 SER A N 1
ATOM 1725 C CA . SER A 1 234 ? -22.047 -21.734 -13.523 1 61.59 234 SER A CA 1
ATOM 1726 C C . SER A 1 234 ? -21.312 -22.719 -14.422 1 61.59 234 SER A C 1
ATOM 1728 O O . SER A 1 234 ? -20.656 -23.641 -13.93 1 61.59 234 SER A O 1
ATOM 1730 N N . SER A 1 235 ? -21.609 -22.625 -15.766 1 53.81 235 SER A N 1
ATOM 1731 C CA . SER A 1 235 ? -20.938 -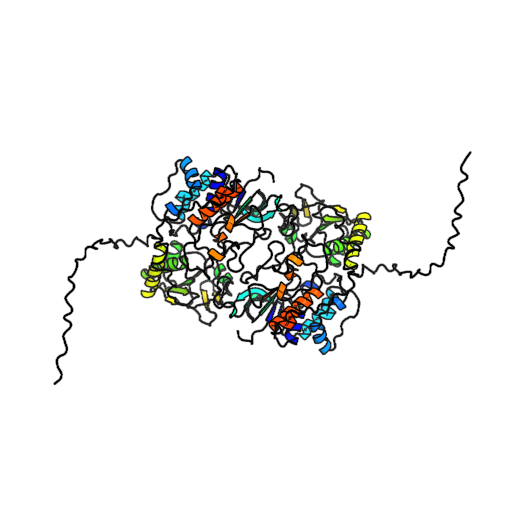23.469 -16.734 1 53.81 235 SER A CA 1
ATOM 1732 C C . SER A 1 235 ? -19.422 -23.391 -16.594 1 53.81 235 SER A C 1
ATOM 1734 O O . SER A 1 235 ? -18.703 -24.328 -16.938 1 53.81 235 SER A O 1
ATOM 1736 N N . ASP A 1 236 ? -19 -22.312 -15.836 1 60.97 236 ASP A N 1
ATOM 1737 C CA . ASP A 1 236 ? -17.562 -22.047 -15.773 1 60.97 236 ASP A CA 1
ATOM 1738 C C . ASP A 1 236 ? -17 -22.438 -14.414 1 60.97 236 ASP A C 1
ATOM 1740 O O . ASP A 1 236 ? -15.812 -22.219 -14.148 1 60.97 236 ASP A O 1
ATOM 1744 N N . THR A 1 237 ? -17.812 -23.016 -13.648 1 64.81 237 THR A N 1
ATOM 1745 C CA . THR A 1 237 ? -17.422 -23.328 -12.281 1 64.81 237 THR A CA 1
ATOM 1746 C C . THR A 1 237 ? -16.266 -24.328 -12.266 1 64.81 237 THR A C 1
ATOM 1748 O O . THR A 1 237 ? -15.352 -24.203 -11.445 1 64.81 237 THR A O 1
ATOM 1751 N N . PHE A 1 238 ? -16.328 -25.219 -13.18 1 66.06 238 PHE A N 1
ATOM 1752 C CA . PHE A 1 238 ? -15.344 -26.297 -13.188 1 66.06 238 PHE A CA 1
ATOM 1753 C C . PHE A 1 238 ? -14.312 -26.062 -14.289 1 66.06 238 PHE A C 1
ATOM 1755 O O . PHE A 1 238 ? -13.594 -27 -14.672 1 66.06 238 PHE A O 1
ATOM 1762 N N . GLY A 1 239 ? -14.211 -24.734 -14.633 1 62.25 239 GLY A N 1
ATOM 1763 C CA . GLY A 1 239 ? -13.219 -24.375 -15.625 1 62.25 239 GLY A CA 1
ATOM 1764 C C . GLY A 1 239 ? -13.695 -24.594 -17.047 1 62.25 239 GLY A C 1
ATOM 1765 O O . GLY A 1 239 ? -14.891 -24.781 -17.297 1 62.25 239 GLY A O 1
ATOM 1766 N N . GLY A 1 240 ? -12.797 -24.312 -18.016 1 56.56 240 GLY A N 1
ATOM 1767 C CA . GLY A 1 240 ? -13.117 -24.406 -19.422 1 56.56 240 GLY A CA 1
ATOM 1768 C C . GLY A 1 240 ? -13.289 -25.844 -19.906 1 56.56 240 GLY A C 1
ATOM 1769 O O . GLY A 1 240 ? -13.68 -26.078 -21.047 1 56.56 240 GLY A O 1
ATOM 1770 N N . GLY A 1 241 ? -13.164 -26.75 -18.906 1 52.97 241 GLY A N 1
ATOM 1771 C CA . GLY A 1 241 ? -13.297 -28.141 -19.297 1 52.97 241 GLY A CA 1
ATOM 1772 C C . GLY A 1 241 ? -12.422 -28.516 -20.469 1 52.97 241 GLY A C 1
ATOM 1773 O O . GLY A 1 241 ? -11.219 -28.25 -20.469 1 52.97 241 GLY A O 1
ATOM 1774 N N . THR A 1 242 ? -12.938 -29.016 -21.422 1 49.66 242 THR A N 1
ATOM 1775 C CA . THR A 1 242 ? -12.227 -29.469 -22.609 1 49.66 242 THR A CA 1
ATOM 1776 C C . THR A 1 242 ? -11.773 -28.266 -23.453 1 49.66 242 THR A C 1
ATOM 1778 O O . THR A 1 242 ? -10.922 -28.422 -24.328 1 49.66 242 THR A O 1
ATOM 1781 N N . ALA A 1 243 ? -12.242 -27 -23.078 1 50.19 243 ALA A N 1
ATOM 1782 C CA . ALA A 1 243 ? -11.953 -25.797 -23.859 1 50.19 243 ALA A CA 1
ATOM 1783 C C . ALA A 1 243 ? -10.711 -25.094 -23.328 1 50.19 243 ALA A C 1
ATOM 1785 O O . ALA A 1 243 ? -10.242 -24.125 -23.938 1 50.19 243 ALA A O 1
ATOM 1786 N N . ASP A 1 244 ? -10.172 -25.625 -22.266 1 56.31 244 ASP A N 1
ATOM 1787 C CA . ASP A 1 244 ? -8.977 -25 -21.703 1 56.31 244 ASP A CA 1
ATOM 1788 C C . ASP A 1 244 ? -7.766 -25.219 -22.609 1 56.31 244 ASP A C 1
ATOM 1790 O O . ASP A 1 244 ? -7.609 -26.281 -23.203 1 56.31 244 ASP A O 1
ATOM 1794 N N . GLU A 1 245 ? -6.996 -24.125 -22.734 1 56.19 245 GLU A N 1
ATOM 1795 C CA . GLU A 1 245 ? -5.812 -24.188 -23.594 1 56.19 245 GLU A CA 1
ATOM 1796 C C . GLU A 1 245 ? -4.762 -25.141 -23.016 1 56.19 245 GLU A C 1
ATOM 1798 O O . GLU A 1 245 ? -3.869 -25.594 -23.734 1 56.19 245 GLU A O 1
ATOM 1803 N N . LEU A 1 246 ? -4.871 -25.453 -21.766 1 59.22 246 LEU A N 1
ATOM 1804 C CA . LEU A 1 246 ? -4.027 -26.453 -21.109 1 59.22 246 LEU A CA 1
ATOM 1805 C C . LEU A 1 246 ? -4.848 -27.688 -20.719 1 59.22 246 LEU A C 1
ATOM 1807 O O . LEU A 1 246 ? -5.578 -27.656 -19.734 1 59.22 246 LEU A O 1
ATOM 1811 N N . PRO A 1 247 ? -4.715 -28.828 -21.547 1 55.31 247 PRO A N 1
ATOM 1812 C CA . PRO A 1 247 ? -5.555 -30 -21.344 1 55.31 247 PRO A CA 1
ATOM 1813 C C . PRO A 1 247 ? -5.574 -30.469 -19.891 1 55.31 247 PRO A C 1
ATOM 1815 O O . PRO A 1 247 ? -6.625 -30.891 -19.391 1 55.31 247 PRO A O 1
ATOM 1818 N N . GLN A 1 248 ? -4.398 -30.297 -19.234 1 61.81 248 GLN A N 1
ATOM 1819 C CA . GLN A 1 248 ? -4.316 -30.75 -17.859 1 61.81 248 GLN A CA 1
ATOM 1820 C C . GLN A 1 248 ? -5.199 -29.891 -16.938 1 61.81 248 GLN A C 1
ATOM 1822 O O . GLN A 1 248 ? -5.781 -30.391 -15.984 1 61.81 248 GLN A O 1
ATOM 1827 N N . ARG A 1 249 ? -5.324 -28.672 -17.344 1 65.25 249 ARG A N 1
ATOM 1828 C CA . ARG A 1 249 ? -6.172 -27.766 -16.578 1 65.25 249 ARG A CA 1
ATOM 1829 C C . ARG A 1 249 ? -7.648 -28.094 -16.781 1 65.25 249 ARG A C 1
ATOM 1831 O O . ARG A 1 249 ? -8.43 -28.094 -15.836 1 65.25 249 ARG A O 1
ATOM 1838 N N . GLY A 1 250 ? -7.938 -28.391 -17.984 1 67.75 250 GLY A N 1
ATOM 1839 C CA . GLY A 1 250 ? -9.312 -28.766 -18.281 1 67.75 250 GLY A CA 1
ATOM 1840 C C . GLY A 1 250 ? -9.758 -30.031 -17.578 1 67.75 250 GLY A C 1
ATOM 1841 O O . GLY A 1 250 ? -10.891 -30.109 -17.109 1 67.75 250 GLY A O 1
ATOM 1842 N N . ALA A 1 251 ? -8.812 -30.969 -17.406 1 77.25 251 ALA A N 1
ATOM 1843 C CA . ALA A 1 251 ? -9.094 -32.25 -16.766 1 77.25 251 ALA A CA 1
ATOM 1844 C C . ALA A 1 251 ? -9.391 -32.062 -15.281 1 77.25 251 ALA A C 1
ATOM 1846 O O . ALA A 1 251 ? -10.133 -32.844 -14.688 1 77.25 251 ALA A O 1
ATOM 1847 N N . LEU A 1 252 ? -8.875 -31.016 -14.727 1 83.56 252 LEU A N 1
ATOM 1848 C CA . LEU A 1 252 ? -9.062 -30.75 -13.305 1 83.56 252 LEU A CA 1
ATOM 1849 C C . LEU A 1 252 ? -10.531 -30.516 -12.977 1 83.56 252 LEU A C 1
ATOM 1851 O O . LEU A 1 252 ? -11.047 -31.062 -12 1 83.56 252 LEU A O 1
ATOM 1855 N N . GLY A 1 253 ? -11.109 -29.797 -13.883 1 84.31 253 GLY A N 1
ATOM 1856 C CA . GLY A 1 253 ? -12.516 -29.5 -13.656 1 84.31 253 GLY A CA 1
ATOM 1857 C C . GLY A 1 253 ? -13.391 -30.75 -13.688 1 84.31 253 GLY A C 1
ATOM 1858 O O . GLY A 1 253 ? -14.266 -30.906 -12.836 1 84.31 253 GLY A O 1
ATOM 1859 N N . ILE A 1 254 ? -13.086 -31.609 -14.555 1 85.62 254 ILE A N 1
ATOM 1860 C CA . ILE A 1 254 ? -13.852 -32.844 -14.711 1 85.62 254 ILE A CA 1
ATOM 1861 C C . ILE A 1 254 ? -13.648 -33.719 -13.484 1 85.62 254 ILE A C 1
ATOM 1863 O O . ILE A 1 254 ? -14.609 -34.25 -12.914 1 85.62 254 ILE A O 1
ATOM 1867 N N . ARG A 1 255 ? -12.492 -33.875 -13.086 1 90.44 255 ARG A N 1
ATOM 1868 C CA . ARG A 1 255 ? -12.172 -34.75 -11.953 1 90.44 255 ARG A CA 1
ATOM 1869 C C . ARG A 1 255 ? -12.742 -34.188 -10.656 1 90.44 255 ARG A C 1
ATOM 1871 O O . ARG A 1 255 ? -13.219 -34.938 -9.805 1 90.44 255 ARG A O 1
ATOM 1878 N N . ALA A 1 256 ? -12.656 -32.906 -10.492 1 92.56 256 ALA A N 1
ATOM 1879 C CA . ALA A 1 256 ? -13.234 -32.281 -9.305 1 92.56 256 ALA A CA 1
ATOM 1880 C C . ALA A 1 256 ? -14.742 -32.469 -9.258 1 92.56 256 ALA A C 1
ATOM 1882 O O . ALA A 1 256 ? -15.305 -32.75 -8.195 1 92.56 256 ALA A O 1
ATOM 1883 N N . LYS A 1 257 ? -15.328 -32.344 -10.438 1 90.94 257 LYS A N 1
ATOM 1884 C CA . LYS A 1 257 ? -16.766 -32.562 -10.516 1 90.94 257 LYS A CA 1
ATOM 1885 C C . LYS A 1 257 ? -17.109 -34 -10.18 1 90.94 257 LYS A C 1
ATOM 1887 O O . LYS A 1 257 ? -18.094 -34.281 -9.5 1 90.94 257 LYS A O 1
ATOM 1892 N N . GLN A 1 258 ? -16.312 -34.906 -10.656 1 93.19 258 GLN A N 1
ATOM 1893 C CA . GLN A 1 258 ? -16.516 -36.312 -10.375 1 93.19 258 GLN A CA 1
ATOM 1894 C C . GLN A 1 258 ? -16.438 -36.594 -8.875 1 93.19 258 GLN A C 1
ATOM 1896 O O . GLN A 1 258 ? -17.203 -37.406 -8.352 1 93.19 258 GLN A O 1
ATOM 1901 N N . ALA A 1 259 ? -15.5 -35.969 -8.219 1 95.69 259 ALA A N 1
ATOM 1902 C CA . ALA A 1 259 ? -15.375 -36.125 -6.77 1 95.69 259 ALA A CA 1
ATOM 1903 C C . ALA A 1 259 ? -16.656 -35.719 -6.066 1 95.69 259 ALA A C 1
ATOM 1905 O O . ALA A 1 259 ? -17.094 -36.344 -5.109 1 95.69 259 ALA A O 1
ATOM 1906 N N . VAL A 1 260 ? -17.25 -34.656 -6.527 1 95 260 VAL A N 1
ATOM 1907 C CA . VAL A 1 260 ? -18.516 -34.188 -5.973 1 95 260 VAL A CA 1
ATOM 1908 C C . VAL A 1 260 ? -19.625 -35.156 -6.297 1 95 260 VAL A C 1
ATOM 1910 O O . VAL A 1 260 ? -20.391 -35.562 -5.41 1 95 260 VAL A O 1
ATOM 1913 N N . ASP A 1 261 ? -19.672 -35.625 -7.523 1 94.81 261 ASP A N 1
ATOM 1914 C CA . ASP A 1 261 ? -20.719 -36.531 -7.977 1 94.81 261 ASP A CA 1
ATOM 1915 C C . ASP A 1 261 ? -20.641 -37.875 -7.234 1 94.81 261 ASP A C 1
ATOM 1917 O O . ASP A 1 261 ? -21.672 -38.5 -6.969 1 94.81 261 ASP A O 1
ATOM 1921 N N . ASP A 1 262 ? -19.484 -38.219 -6.914 1 96.88 262 ASP A N 1
ATOM 1922 C CA . ASP A 1 262 ? -19.266 -39.5 -6.23 1 96.88 262 ASP A CA 1
ATOM 1923 C C . ASP A 1 262 ? -19.531 -39.375 -4.73 1 96.88 262 ASP A C 1
ATOM 1925 O O . ASP A 1 262 ? -19.391 -40.344 -3.986 1 96.88 262 ASP A O 1
ATOM 1929 N N . GLY A 1 263 ? -19.797 -38.219 -4.273 1 96.75 263 GLY A N 1
ATOM 1930 C CA . GLY A 1 263 ? -20.125 -38 -2.871 1 96.75 263 GLY A CA 1
ATOM 1931 C C . GLY A 1 263 ? -18.891 -37.875 -1.995 1 96.75 263 GLY A C 1
ATOM 1932 O O . GLY A 1 263 ? -18.984 -37.969 -0.77 1 96.75 263 GLY A O 1
ATOM 1933 N N . LEU A 1 264 ? -17.75 -37.719 -2.619 1 98.06 264 LEU A N 1
ATOM 1934 C CA . LEU A 1 264 ? -16.5 -37.656 -1.872 1 98.06 264 LEU A CA 1
ATOM 1935 C C . LEU A 1 264 ? -16.266 -36.219 -1.345 1 98.06 264 LEU A C 1
ATOM 1937 O O . LEU A 1 264 ? -15.461 -36.031 -0.425 1 98.06 264 LEU A O 1
ATOM 1941 N N . ALA A 1 265 ? -16.859 -35.219 -1.88 1 97.62 265 ALA A N 1
ATOM 1942 C CA . ALA A 1 265 ? -16.781 -33.812 -1.455 1 97.62 265 ALA A CA 1
ATOM 1943 C C . ALA A 1 265 ? -18.172 -33.188 -1.451 1 97.62 265 ALA A C 1
ATOM 1945 O O . ALA A 1 265 ? -18.938 -33.344 -2.402 1 97.62 265 ALA A O 1
ATOM 1946 N N . SER A 1 266 ? -18.469 -32.531 -0.358 1 97.75 266 SER A N 1
ATOM 1947 C CA . SER A 1 266 ? -19.688 -31.719 -0.312 1 97.75 266 SER A CA 1
ATOM 1948 C C . SER A 1 266 ? -19.438 -30.328 -0.866 1 97.75 266 SER A C 1
ATOM 1950 O O . SER A 1 266 ? -18.641 -29.578 -0.325 1 97.75 266 SER A O 1
ATOM 1952 N N . LEU A 1 267 ? -20.172 -29.984 -1.925 1 96.38 267 LEU A N 1
ATOM 1953 C CA . LEU A 1 267 ? -19.984 -28.688 -2.578 1 96.38 267 LEU A CA 1
ATOM 1954 C C . LEU A 1 267 ? -20.953 -27.656 -2.016 1 96.38 267 LEU A C 1
ATOM 1956 O O . LEU A 1 267 ? -22.156 -27.906 -1.942 1 96.38 267 LEU A O 1
ATOM 1960 N N . VAL A 1 268 ? -20.406 -26.562 -1.509 1 96.5 268 VAL A N 1
ATOM 1961 C CA . VAL A 1 268 ? -21.203 -25.438 -1.041 1 96.5 268 VAL A CA 1
ATOM 1962 C C . VAL A 1 268 ? -20.922 -24.203 -1.907 1 96.5 268 VAL A C 1
ATOM 1964 O O . VAL A 1 268 ? -19.781 -23.703 -1.937 1 96.5 268 VAL A O 1
ATOM 1967 N N . THR A 1 269 ? -21.938 -23.688 -2.605 1 94.12 269 THR A N 1
ATOM 1968 C CA . THR A 1 269 ? -21.75 -22.578 -3.541 1 94.12 269 THR A CA 1
ATOM 1969 C C . THR A 1 269 ? -22.391 -21.297 -3.006 1 94.12 269 THR A C 1
ATOM 1971 O O . THR A 1 269 ? -23.109 -21.344 -2.01 1 94.12 269 THR A O 1
ATOM 1974 N N . GLY A 1 270 ? -22 -20.219 -3.621 1 92.44 270 GLY A N 1
ATOM 1975 C CA . GLY A 1 270 ? -22.547 -18.938 -3.199 1 92.44 270 GLY A CA 1
ATOM 1976 C C . GLY A 1 270 ? -22.234 -18.609 -1.751 1 92.44 270 GLY A C 1
ATOM 1977 O O . GLY A 1 270 ? -23.062 -17.984 -1.067 1 92.44 270 GLY A O 1
ATOM 1978 N N . PHE A 1 271 ? -21.156 -19.172 -1.246 1 95.25 271 PHE A N 1
ATOM 1979 C CA . PHE A 1 271 ? -20.766 -18.984 0.15 1 95.25 271 PHE A CA 1
ATOM 1980 C C . PHE A 1 271 ? -19.75 -17.859 0.283 1 95.25 271 PHE A C 1
ATOM 1982 O O . PHE A 1 271 ? -18.562 -18.062 0.046 1 95.25 271 PHE A O 1
ATOM 1989 N N . ARG A 1 272 ? -20.188 -16.734 0.687 1 95.56 272 ARG A N 1
ATOM 1990 C CA . ARG A 1 272 ? -19.344 -15.562 0.884 1 95.56 272 ARG A CA 1
ATOM 1991 C C . ARG A 1 272 ? -18.953 -15.406 2.352 1 95.56 272 ARG A C 1
ATOM 1993 O O . ARG A 1 272 ? -19.734 -14.875 3.148 1 95.56 272 ARG A O 1
ATOM 2000 N N . THR A 1 273 ? -17.734 -15.836 2.658 1 97.25 273 THR A N 1
ATOM 2001 C CA . THR A 1 273 ? -17.281 -15.891 4.047 1 97.25 273 THR A CA 1
ATOM 2002 C C . THR A 1 273 ? -17.172 -14.484 4.633 1 97.25 273 THR A C 1
ATOM 2004 O O . THR A 1 273 ? -16.547 -13.609 4.031 1 97.25 273 THR A O 1
ATOM 2007 N N . GLU A 1 274 ? -17.75 -14.359 5.781 1 96.12 274 GLU A N 1
ATOM 2008 C CA . GLU A 1 274 ? -17.75 -13.078 6.484 1 96.12 274 GLU A CA 1
ATOM 2009 C C . GLU A 1 274 ? -17 -13.18 7.812 1 96.12 274 GLU A C 1
ATOM 2011 O O . GLU A 1 274 ? -16.359 -12.219 8.25 1 96.12 274 GLU A O 1
ATOM 2016 N N . GLN A 1 275 ? -17.109 -14.297 8.406 1 96.81 275 GLN A N 1
ATOM 2017 C CA . GLN A 1 275 ? -16.531 -14.523 9.727 1 96.81 275 GLN A CA 1
ATOM 2018 C C . GLN A 1 275 ? -15.977 -15.938 9.852 1 96.81 275 GLN A C 1
ATOM 2020 O O . GLN A 1 275 ? -16.453 -16.859 9.18 1 96.81 275 GLN A O 1
ATOM 2025 N N . ILE A 1 276 ? -14.93 -16.016 10.625 1 97.88 276 ILE A N 1
ATOM 2026 C CA . ILE A 1 276 ? -14.352 -17.312 10.977 1 97.88 276 ILE A CA 1
ATOM 2027 C C . ILE A 1 276 ? -14.25 -17.438 12.5 1 97.88 276 ILE A C 1
ATOM 2029 O O . ILE A 1 276 ? -13.664 -16.578 13.156 1 97.88 276 ILE A O 1
ATOM 2033 N N . GLU A 1 277 ? -14.93 -18.391 13.008 1 96.62 277 GLU A N 1
ATOM 2034 C CA . GLU A 1 277 ? -14.805 -18.719 14.422 1 96.62 277 GLU A CA 1
ATOM 2035 C C . GLU A 1 277 ? -13.828 -19.875 14.633 1 96.62 277 GLU A C 1
ATOM 2037 O O . GLU A 1 277 ? -14.039 -20.969 14.117 1 96.62 277 GLU A O 1
ATOM 2042 N N . ALA A 1 278 ? -12.742 -19.516 15.406 1 93.75 278 ALA A N 1
ATOM 2043 C CA . ALA A 1 278 ? -11.711 -20.531 15.523 1 93.75 278 ALA A CA 1
ATOM 2044 C C . ALA A 1 278 ? -11.344 -20.781 16.984 1 93.75 278 ALA A C 1
ATOM 2046 O O . ALA A 1 278 ? -11.352 -19.844 17.797 1 93.75 278 ALA A O 1
ATOM 2047 N N . THR A 1 279 ? -11.266 -22.047 17.297 1 89.19 279 THR A N 1
ATOM 2048 C CA . THR A 1 279 ? -10.562 -22.516 18.484 1 89.19 279 THR A CA 1
ATOM 2049 C C . THR A 1 279 ? -9.25 -23.188 18.109 1 89.19 279 THR A C 1
ATOM 2051 O O . THR A 1 279 ? -8.797 -23.094 16.969 1 89.19 279 THR A O 1
ATOM 2054 N N . ALA A 1 280 ? -8.617 -23.828 19.109 1 87.38 280 ALA A N 1
ATOM 2055 C CA . ALA A 1 280 ? -7.336 -24.5 18.859 1 87.38 280 ALA A CA 1
ATOM 2056 C C . ALA A 1 280 ? -7.52 -25.719 17.953 1 87.38 280 ALA A C 1
ATOM 2058 O O . ALA A 1 280 ? -6.598 -26.094 17.234 1 87.38 280 ALA A O 1
ATOM 2059 N N . ASP A 1 281 ? -8.758 -26.172 17.922 1 90.56 281 ASP A N 1
ATOM 2060 C CA . ASP A 1 281 ? -8.844 -27.453 17.219 1 90.56 281 ASP A CA 1
ATOM 2061 C C . ASP A 1 281 ? -9.977 -27.438 16.188 1 90.56 281 ASP A C 1
ATOM 2063 O O . ASP A 1 281 ? -10.18 -28.406 15.469 1 90.56 281 ASP A O 1
ATOM 2067 N N . GLN A 1 282 ? -10.664 -26.328 16.188 1 95 282 GLN A N 1
ATOM 2068 C CA . GLN A 1 282 ? -11.789 -26.297 15.258 1 95 282 GLN A CA 1
ATOM 2069 C C . GLN A 1 282 ? -11.953 -24.906 14.641 1 95 282 GLN A C 1
ATOM 2071 O O . GLN A 1 282 ? -11.562 -23.906 15.242 1 95 282 GLN A O 1
ATOM 2076 N N . VAL A 1 283 ? -12.523 -24.938 13.453 1 97.88 283 VAL A N 1
ATOM 2077 C CA . VAL A 1 283 ? -12.75 -23.688 12.734 1 97.88 283 VAL A CA 1
ATOM 2078 C C . VAL A 1 283 ? -14.109 -23.734 12.039 1 97.88 283 VAL A C 1
ATOM 2080 O O . VAL A 1 283 ? -14.477 -24.75 11.438 1 97.88 283 VAL A O 1
ATOM 2083 N N . VAL A 1 284 ? -14.883 -22.719 12.188 1 98.38 284 VAL A N 1
ATOM 2084 C CA . VAL A 1 284 ? -16.219 -22.609 11.602 1 98.38 284 VAL A CA 1
ATOM 2085 C C . VAL A 1 284 ? -16.281 -21.391 10.695 1 98.38 284 VAL A C 1
ATOM 2087 O O . VAL A 1 284 ? -15.93 -20.281 11.109 1 98.38 284 VAL A O 1
ATOM 2090 N N . LEU A 1 285 ? -16.672 -21.547 9.43 1 98.44 285 LEU A N 1
ATOM 2091 C CA . LEU A 1 285 ? -16.891 -20.453 8.5 1 98.44 285 LEU A CA 1
ATOM 2092 C C . LEU A 1 285 ? -18.344 -19.984 8.523 1 98.44 285 LEU A C 1
ATOM 2094 O O . LEU A 1 285 ? -19.266 -20.812 8.516 1 98.44 285 LEU A O 1
ATOM 2098 N N . VAL A 1 286 ? -18.484 -18.703 8.602 1 98 286 VAL A N 1
ATOM 2099 C CA . VAL A 1 286 ? -19.812 -18.078 8.578 1 98 286 VAL A CA 1
ATOM 2100 C C . VAL A 1 286 ? -19.938 -17.156 7.371 1 98 286 VAL A C 1
ATOM 2102 O O . VAL A 1 286 ? -19.047 -16.328 7.125 1 98 286 VAL A O 1
ATOM 2105 N N . ALA A 1 287 ? -21.031 -17.297 6.633 1 96.81 287 ALA A N 1
ATOM 2106 C CA . ALA A 1 287 ? -21.219 -16.5 5.426 1 96.81 287 ALA A CA 1
ATOM 2107 C C . ALA A 1 287 ? -22.031 -15.242 5.723 1 96.81 287 ALA A C 1
ATOM 2109 O O . ALA A 1 287 ? -22.641 -15.125 6.789 1 96.81 287 ALA A O 1
ATOM 2110 N N . GLU A 1 288 ? -22.047 -14.375 4.77 1 92.38 288 GLU A N 1
ATOM 2111 C CA . GLU A 1 288 ? -22.75 -13.102 4.871 1 92.38 288 GLU A CA 1
ATOM 2112 C C . GLU A 1 288 ? -24.266 -13.305 4.984 1 92.38 288 GLU A C 1
ATOM 2114 O O . GLU A 1 288 ? -24.969 -12.484 5.578 1 92.38 288 GLU A O 1
ATOM 2119 N N . ASP A 1 289 ? -24.688 -14.383 4.406 1 92.88 289 ASP A N 1
ATOM 2120 C CA . ASP A 1 289 ? -26.125 -14.641 4.414 1 92.88 289 ASP A CA 1
ATOM 2121 C C . ASP A 1 289 ? -26.547 -15.406 5.664 1 92.88 289 ASP A C 1
ATOM 2123 O O . ASP A 1 289 ? -27.688 -15.852 5.773 1 92.88 289 ASP A O 1
ATOM 2127 N N . GLY A 1 290 ? -25.641 -15.672 6.527 1 94 290 GLY A N 1
ATOM 2128 C CA . GLY A 1 290 ? -25.938 -16.297 7.805 1 94 290 GLY A CA 1
ATOM 2129 C C . GLY A 1 290 ? -25.672 -17.781 7.824 1 94 290 GLY A C 1
ATOM 2130 O O . GLY A 1 290 ? -25.656 -18.406 8.891 1 94 290 GLY A O 1
ATOM 2131 N N . ARG A 1 291 ? -25.406 -18.344 6.68 1 96.31 291 ARG A N 1
ATOM 2132 C CA . ARG A 1 291 ? -25.062 -19.766 6.637 1 96.31 291 ARG A CA 1
ATOM 2133 C C . ARG A 1 291 ? -23.781 -20.031 7.41 1 96.31 291 ARG A C 1
ATOM 2135 O O . ARG A 1 291 ? -22.828 -19.25 7.359 1 96.31 291 ARG A O 1
ATOM 2142 N N . THR A 1 292 ? -23.797 -21.156 8.102 1 97.81 292 THR A N 1
ATOM 2143 C CA . THR A 1 292 ? -22.641 -21.625 8.852 1 97.81 292 THR A CA 1
ATOM 2144 C C . THR A 1 292 ? -22.266 -23.047 8.453 1 97.81 292 THR A C 1
ATOM 2146 O O . THR A 1 292 ? -23.125 -23.906 8.297 1 97.81 292 THR A O 1
ATOM 2149 N N . LEU A 1 293 ? -21.031 -23.266 8.234 1 97.88 293 LEU A N 1
ATOM 2150 C CA . LEU A 1 293 ? -20.578 -24.609 7.922 1 97.88 293 LEU A CA 1
ATOM 2151 C C . LEU A 1 293 ? -20.359 -25.422 9.195 1 97.88 293 LEU A C 1
ATOM 2153 O O . LEU A 1 293 ? -20.234 -24.859 10.281 1 97.88 293 LEU A O 1
ATOM 2157 N N . ALA A 1 294 ? -20.406 -26.766 9.039 1 97.31 294 ALA A N 1
ATOM 2158 C CA . ALA A 1 294 ? -20.047 -27.641 10.148 1 97.31 294 ALA A CA 1
ATOM 2159 C C . ALA A 1 294 ? -18.609 -27.375 10.602 1 97.31 294 ALA A C 1
ATOM 2161 O O . ALA A 1 294 ? -17.75 -27.016 9.789 1 97.31 294 ALA A O 1
ATOM 2162 N N . PRO A 1 295 ? -18.359 -27.531 11.922 1 98 295 PRO A N 1
ATOM 2163 C CA . PRO A 1 295 ? -16.969 -27.344 12.391 1 98 295 PRO A CA 1
ATOM 2164 C C . PRO A 1 295 ? -15.977 -28.219 11.633 1 98 295 PRO A C 1
ATOM 2166 O O . PRO A 1 295 ? -16.25 -29.391 11.383 1 98 295 PRO A O 1
ATOM 2169 N N . ALA A 1 296 ? -14.898 -27.625 11.258 1 98.5 296 ALA A N 1
ATOM 2170 C CA . ALA A 1 296 ? -13.828 -28.328 10.547 1 98.5 296 ALA A CA 1
ATOM 2171 C C . ALA A 1 296 ? -12.562 -28.406 11.406 1 98.5 296 ALA A C 1
ATOM 2173 O O . ALA A 1 296 ? -12.375 -27.609 12.32 1 98.5 296 ALA A O 1
ATOM 2174 N N . ASP A 1 297 ? -11.773 -29.391 11.07 1 98.19 297 ASP A N 1
ATOM 2175 C CA . ASP A 1 297 ? -10.469 -29.516 11.719 1 98.19 297 ASP A CA 1
ATOM 2176 C C . ASP A 1 297 ? -9.445 -28.594 11.062 1 98.19 297 ASP A C 1
ATOM 2178 O O . ASP A 1 297 ? -8.484 -28.156 11.711 1 98.19 297 ASP A O 1
ATOM 2182 N N . HIS A 1 298 ? -9.641 -28.312 9.812 1 98.06 298 HIS A N 1
ATOM 2183 C CA . HIS A 1 298 ? -8.711 -27.453 9.078 1 98.06 298 HIS A CA 1
ATOM 2184 C C . HIS A 1 298 ? -9.391 -26.812 7.875 1 98.06 298 HIS A C 1
ATOM 2186 O O . HIS A 1 298 ? -10.258 -27.422 7.246 1 98.06 298 HIS A O 1
ATOM 2192 N N . VAL A 1 299 ? -9.039 -25.562 7.586 1 98.62 299 VAL A N 1
ATOM 2193 C CA . VAL A 1 299 ? -9.461 -24.844 6.383 1 98.62 299 VAL A CA 1
ATOM 2194 C C . VAL A 1 299 ? -8.25 -24.578 5.492 1 98.62 299 VAL A C 1
ATOM 2196 O O . VAL A 1 299 ? -7.23 -24.062 5.957 1 98.62 299 VAL A O 1
ATOM 2199 N N . VAL A 1 300 ? -8.328 -25.016 4.25 1 98.5 300 VAL A N 1
ATOM 2200 C CA . VAL A 1 300 ? -7.332 -24.672 3.242 1 98.5 300 VAL A CA 1
ATOM 2201 C C . VAL A 1 300 ? -7.867 -23.578 2.32 1 98.5 300 VAL A C 1
ATOM 2203 O O . VAL A 1 300 ? -8.758 -23.828 1.507 1 98.5 300 VAL A O 1
ATOM 2206 N N . ALA A 1 301 ? -7.285 -22.391 2.451 1 98.38 301 ALA A N 1
ATOM 2207 C CA . ALA A 1 301 ? -7.699 -21.25 1.639 1 98.38 301 ALA A CA 1
ATOM 2208 C C . ALA A 1 301 ? -6.871 -21.156 0.361 1 98.38 301 ALA A C 1
ATOM 2210 O O . ALA A 1 301 ? -5.691 -20.797 0.404 1 98.38 301 ALA A O 1
ATOM 2211 N N . LEU A 1 302 ? -7.453 -21.516 -0.706 1 97.06 302 LEU A N 1
ATOM 2212 C CA . LEU A 1 302 ? -6.832 -21.438 -2.021 1 97.06 302 LEU A CA 1
ATOM 2213 C C . LEU A 1 302 ? -7.582 -20.453 -2.918 1 97.06 302 LEU A C 1
ATOM 2215 O O . LEU A 1 302 ? -8.148 -20.844 -3.941 1 97.06 302 LEU A O 1
ATOM 2219 N N . THR A 1 303 ? -7.461 -19.156 -2.445 1 95.88 303 THR A N 1
ATOM 2220 C CA . THR A 1 303 ? -8.273 -18.094 -3.027 1 95.88 303 THR A CA 1
ATOM 2221 C C . THR A 1 303 ? -7.414 -17.172 -3.877 1 95.88 303 THR A C 1
ATOM 2223 O O . THR A 1 303 ? -7.781 -16.016 -4.113 1 95.88 303 THR A O 1
ATOM 2226 N N . GLY A 1 304 ? -6.266 -17.656 -4.316 1 94.56 304 GLY A N 1
ATOM 2227 C CA . GLY A 1 304 ? -5.391 -16.859 -5.164 1 94.56 304 GLY A CA 1
ATOM 2228 C C . GLY A 1 304 ? -4.453 -15.969 -4.379 1 94.56 304 GLY A C 1
ATOM 2229 O O . GLY A 1 304 ? -4.398 -16.047 -3.148 1 94.56 304 GLY A O 1
ATOM 2230 N N . PHE A 1 305 ? -3.65 -15.219 -5.113 1 95.62 305 PHE A N 1
ATOM 2231 C CA . PHE A 1 305 ? -2.631 -14.336 -4.555 1 95.62 305 PHE A CA 1
ATOM 2232 C C . PHE A 1 305 ? -2.77 -12.922 -5.109 1 95.62 305 PHE A C 1
ATOM 2234 O O . PHE A 1 305 ? -3.545 -12.688 -6.039 1 95.62 305 PHE A O 1
ATOM 2241 N N . ARG A 1 306 ? -2.098 -12 -4.496 1 96.69 306 ARG A N 1
ATOM 2242 C CA . ARG A 1 306 ? -2.066 -10.617 -4.949 1 96.69 306 ARG A CA 1
ATOM 2243 C C . ARG A 1 306 ? -0.665 -10.023 -4.816 1 96.69 306 ARG A C 1
ATOM 2245 O O . ARG A 1 306 ? 0.164 -10.547 -4.066 1 96.69 306 ARG A O 1
ATOM 2252 N N . PRO A 1 307 ? -0.341 -8.945 -5.543 1 97.25 307 PRO A N 1
ATOM 2253 C CA . PRO A 1 307 ? 1.005 -8.375 -5.449 1 97.25 307 PRO A CA 1
ATOM 2254 C C . PRO A 1 307 ? 1.237 -7.625 -4.141 1 97.25 307 PRO A C 1
ATOM 2256 O O . PRO A 1 307 ? 0.316 -6.996 -3.615 1 97.25 307 PRO A O 1
ATOM 2259 N N . ASP A 1 308 ? 2.438 -7.785 -3.633 1 97.5 308 ASP A N 1
ATOM 2260 C CA . ASP A 1 308 ? 2.906 -6.898 -2.576 1 97.5 308 ASP A CA 1
ATOM 2261 C C . ASP A 1 308 ? 3.701 -5.727 -3.154 1 97.5 308 ASP A C 1
ATOM 2263 O O . ASP A 1 308 ? 4.801 -5.918 -3.682 1 97.5 308 ASP A O 1
ATOM 2267 N N . LEU A 1 309 ? 3.176 -4.535 -3.041 1 98 309 LEU A N 1
ATOM 2268 C CA . LEU A 1 309 ? 3.805 -3.35 -3.613 1 98 309 LEU A CA 1
ATOM 2269 C C . LEU A 1 309 ? 4.34 -2.434 -2.52 1 98 309 LEU A C 1
ATOM 2271 O O . LEU A 1 309 ? 4.809 -1.329 -2.801 1 98 309 LEU A O 1
ATOM 2275 N N . SER A 1 310 ? 4.281 -2.953 -1.264 1 97.25 310 SER A N 1
ATOM 2276 C CA . SER A 1 310 ? 4.582 -2.086 -0.129 1 97.25 310 SER A CA 1
ATOM 2277 C C . SER A 1 310 ? 6.035 -1.621 -0.16 1 97.25 310 SER A C 1
ATOM 2279 O O . SER A 1 310 ? 6.332 -0.472 0.172 1 97.25 310 SER A O 1
ATOM 2281 N N . PHE A 1 311 ? 6.973 -2.463 -0.606 1 98.19 311 PHE A N 1
ATOM 2282 C CA . PHE A 1 311 ? 8.383 -2.098 -0.58 1 98.19 311 PHE A CA 1
ATOM 2283 C C . PHE A 1 311 ? 8.742 -1.233 -1.782 1 98.19 311 PHE A C 1
ATOM 2285 O O . PHE A 1 311 ? 9.875 -0.761 -1.899 1 98.19 311 PHE A O 1
ATOM 2292 N N . LEU A 1 312 ? 7.754 -0.947 -2.633 1 98.69 312 LEU A N 1
ATOM 2293 C CA . LEU A 1 312 ? 7.941 -0.101 -3.805 1 98.69 312 LEU A CA 1
ATOM 2294 C C . LEU A 1 312 ? 7.27 1.255 -3.611 1 98.69 312 LEU A C 1
ATOM 2296 O O . LEU A 1 312 ? 6.984 1.956 -4.586 1 98.69 312 LEU A O 1
ATOM 2300 N N . SER A 1 313 ? 7.055 1.653 -2.361 1 97.75 313 SER A N 1
ATOM 2301 C CA . SER A 1 313 ? 6.285 2.842 -2.012 1 97.75 313 SER A CA 1
ATOM 2302 C C . SER A 1 313 ? 6.922 4.102 -2.59 1 97.75 313 SER A C 1
ATOM 2304 O O . SER A 1 313 ? 6.242 5.113 -2.785 1 97.75 313 SER A O 1
ATOM 2306 N N . GLU A 1 314 ? 8.227 4.074 -2.922 1 98.56 314 GLU A N 1
ATOM 2307 C CA . GLU A 1 314 ? 8.914 5.27 -3.404 1 98.56 314 GLU A CA 1
ATOM 2308 C C . GLU A 1 314 ? 9.156 5.195 -4.91 1 98.56 314 GLU A C 1
ATOM 2310 O O . GLU A 1 314 ? 9.828 6.055 -5.477 1 98.56 314 GLU A O 1
ATOM 2315 N N . ILE A 1 315 ? 8.609 4.137 -5.52 1 98.81 315 ILE A N 1
ATOM 2316 C CA . ILE A 1 315 ? 8.719 3.982 -6.969 1 98.81 315 ILE A CA 1
ATOM 2317 C C . ILE A 1 315 ? 7.457 4.523 -7.641 1 98.81 315 ILE A C 1
ATOM 2319 O O . ILE A 1 315 ? 6.344 4.277 -7.172 1 98.81 315 ILE A O 1
ATOM 2323 N N . ARG A 1 316 ? 7.672 5.246 -8.711 1 98.62 316 ARG A N 1
ATOM 2324 C CA . ARG A 1 316 ? 6.551 5.812 -9.453 1 98.62 316 ARG A CA 1
ATOM 2325 C C . ARG A 1 316 ? 5.957 4.789 -10.414 1 98.62 316 ARG A C 1
ATOM 2327 O O . ARG A 1 316 ? 6.355 4.715 -11.578 1 98.62 316 ARG A O 1
ATOM 2334 N N . LEU A 1 317 ? 4.996 4.031 -9.883 1 98.44 317 LEU A N 1
ATOM 2335 C CA . LEU A 1 317 ? 4.266 3.02 -10.641 1 98.44 317 LEU A CA 1
ATOM 2336 C C . LEU A 1 317 ? 2.953 3.584 -11.172 1 98.44 317 LEU A C 1
ATOM 2338 O O . LEU A 1 317 ? 2.307 4.398 -10.516 1 98.44 317 LEU A O 1
ATOM 2342 N N . GLU A 1 318 ? 2.598 3.236 -12.32 1 97.88 318 GLU A N 1
ATOM 2343 C CA . GLU A 1 318 ? 1.27 3.488 -12.875 1 97.88 318 GLU A CA 1
ATOM 2344 C C . GLU A 1 318 ? 0.482 2.191 -13.039 1 97.88 318 GLU A C 1
ATOM 2346 O O . GLU A 1 318 ? 0.756 1.402 -13.945 1 97.88 318 GLU A O 1
ATOM 2351 N N . LEU A 1 319 ? -0.518 1.99 -12.148 1 98.06 319 LEU A N 1
ATOM 2352 C CA . LEU A 1 319 ? -1.218 0.716 -12.039 1 98.06 319 LEU A CA 1
ATOM 2353 C C . LEU A 1 319 ? -2.709 0.889 -12.305 1 98.06 319 LEU A C 1
ATOM 2355 O O . LEU A 1 319 ? -3.297 1.906 -11.938 1 98.06 319 LEU A O 1
ATOM 2359 N N . ASP A 1 320 ? -3.229 -0.086 -12.953 1 97.31 320 ASP A N 1
ATOM 2360 C CA . ASP A 1 320 ? -4.672 -0.173 -13.148 1 97.31 320 ASP A CA 1
ATOM 2361 C C . ASP A 1 320 ? -5.398 -0.305 -11.805 1 97.31 320 ASP A C 1
ATOM 2363 O O . ASP A 1 320 ? -4.949 -1.038 -10.922 1 97.31 320 ASP A O 1
ATOM 2367 N N . PRO A 1 321 ? -6.512 0.402 -11.656 1 97.19 321 PRO A N 1
ATOM 2368 C CA . PRO A 1 321 ? -7.18 0.417 -10.352 1 97.19 321 PRO A CA 1
ATOM 2369 C C . PRO A 1 321 ? -7.844 -0.916 -10.016 1 97.19 321 PRO A C 1
ATOM 2371 O O . PRO A 1 321 ? -8.172 -1.17 -8.852 1 97.19 321 PRO A O 1
ATOM 2374 N N . ILE A 1 322 ? -8.094 -1.754 -10.992 1 97.19 322 ILE A N 1
ATOM 2375 C CA . ILE A 1 322 ? -8.797 -3.01 -10.758 1 97.19 322 ILE A CA 1
ATOM 2376 C C . ILE A 1 322 ? -7.789 -4.129 -10.5 1 97.19 322 ILE A C 1
ATOM 2378 O O . ILE A 1 322 ? -7.84 -4.785 -9.461 1 97.19 322 ILE A O 1
ATOM 2382 N N . LEU A 1 323 ? -6.746 -4.254 -11.305 1 96.56 323 LEU A N 1
ATOM 2383 C CA . LEU A 1 323 ? -5.859 -5.41 -11.273 1 96.56 323 LEU A CA 1
ATOM 2384 C C . LEU A 1 323 ? -4.586 -5.098 -10.492 1 96.56 323 LEU A C 1
ATOM 2386 O O . LEU A 1 323 ? -3.867 -6.012 -10.078 1 96.56 323 LEU A O 1
ATOM 2390 N N . GLN A 1 324 ? -4.262 -3.777 -10.414 1 97.38 324 GLN A N 1
ATOM 2391 C CA . GLN A 1 324 ? -2.955 -3.354 -9.914 1 97.38 324 GLN A CA 1
ATOM 2392 C C . GLN A 1 324 ? -1.831 -3.891 -10.797 1 97.38 324 GLN A C 1
ATOM 2394 O O . GLN A 1 324 ? -0.763 -4.25 -10.297 1 97.38 324 GLN A O 1
ATOM 2399 N N . ALA A 1 325 ? -2.113 -4.121 -12.07 1 97.19 325 ALA A N 1
ATOM 2400 C CA . ALA A 1 325 ? -1.142 -4.383 -13.133 1 97.19 325 ALA A CA 1
ATOM 2401 C C . ALA A 1 325 ? -0.789 -3.104 -13.883 1 97.19 325 ALA A C 1
ATOM 2403 O O . ALA A 1 325 ? -1.506 -2.104 -13.789 1 97.19 325 ALA A O 1
ATOM 2404 N N . PRO A 1 326 ? 0.376 -3.107 -14.57 1 97.75 326 PRO A N 1
ATOM 2405 C CA . PRO A 1 326 ? 0.674 -1.926 -15.383 1 97.75 326 PRO A CA 1
ATOM 2406 C C . PRO A 1 326 ? -0.493 -1.517 -16.281 1 97.75 326 PRO A C 1
ATOM 2408 O O . PRO A 1 326 ? -1.161 -2.377 -16.859 1 97.75 326 PRO A O 1
ATOM 2411 N N . VAL A 1 327 ? -0.678 -0.234 -16.406 1 97.44 327 VAL A N 1
ATOM 2412 C CA . VAL A 1 327 ? -1.868 0.31 -17.062 1 97.44 327 VAL A CA 1
ATOM 2413 C C . VAL A 1 327 ? -1.922 -0.148 -18.516 1 97.44 327 VAL A C 1
ATOM 2415 O O . VAL A 1 327 ? -3.006 -0.359 -19.062 1 97.44 327 VAL A O 1
ATOM 2418 N N . ARG A 1 328 ? -0.836 -0.369 -19.172 1 96.5 328 ARG A N 1
ATOM 2419 C CA . ARG A 1 328 ? -0.818 -0.74 -20.578 1 96.5 328 ARG A CA 1
ATOM 2420 C C . ARG A 1 328 ? -1.046 -2.238 -20.75 1 96.5 328 ARG A C 1
ATOM 2422 O O . ARG A 1 328 ? -1.418 -2.691 -21.844 1 96.5 328 ARG A O 1
ATOM 2429 N N . LEU A 1 329 ? -0.842 -2.996 -19.734 1 94.94 329 LEU A N 1
ATOM 2430 C CA . LEU A 1 329 ? -1.016 -4.445 -19.781 1 94.94 329 LEU A CA 1
ATOM 2431 C C . LEU A 1 329 ? -2.418 -4.836 -19.328 1 94.94 329 LEU A C 1
ATOM 2433 O O . LEU A 1 329 ? -3.012 -5.77 -19.875 1 94.94 329 LEU A O 1
ATOM 2437 N N . ALA A 1 330 ? -2.982 -4.129 -18.438 1 94.44 330 ALA A N 1
ATOM 2438 C CA . ALA A 1 330 ? -4.191 -4.492 -17.703 1 94.44 330 ALA A CA 1
ATOM 2439 C C . ALA A 1 330 ? -5.355 -4.746 -18.656 1 94.44 330 ALA A C 1
ATOM 2441 O O . ALA A 1 330 ? -6.062 -5.75 -18.531 1 94.44 330 ALA A O 1
ATOM 2442 N N . PRO A 1 331 ? -5.59 -3.881 -19.672 1 91.31 331 PRO A N 1
ATOM 2443 C CA . PRO A 1 331 ? -6.75 -4.102 -20.547 1 91.31 331 PRO A CA 1
ATOM 2444 C C . PRO A 1 331 ? -6.684 -5.434 -21.281 1 91.31 331 PRO A C 1
ATOM 2446 O O . PRO A 1 331 ? -7.723 -6.004 -21.625 1 91.31 331 PRO A O 1
ATOM 2449 N N . GLU A 1 332 ? -5.539 -5.977 -21.422 1 87.44 332 GLU A N 1
ATOM 2450 C CA . GLU A 1 332 ? -5.359 -7.203 -22.188 1 87.44 332 GLU A CA 1
ATOM 2451 C C . GLU A 1 332 ? -5.613 -8.438 -21.328 1 87.44 332 GLU A C 1
ATOM 2453 O O . GLU A 1 332 ? -5.836 -9.531 -21.859 1 87.44 332 GLU A O 1
ATOM 2458 N N . ILE A 1 333 ? -5.66 -8.227 -20.062 1 89.06 333 ILE A N 1
ATOM 2459 C CA . ILE A 1 333 ? -5.656 -9.43 -19.234 1 89.06 333 ILE A CA 1
ATOM 2460 C C . ILE A 1 333 ? -6.812 -9.375 -18.234 1 89.06 333 ILE A C 1
ATOM 2462 O O . ILE A 1 333 ? -7 -10.305 -17.453 1 89.06 333 ILE A O 1
ATOM 2466 N N . ASP A 1 334 ? -7.602 -8.383 -18.25 1 89.44 334 ASP A N 1
ATOM 2467 C CA . ASP A 1 334 ? -8.695 -8.211 -17.297 1 89.44 334 ASP A CA 1
ATOM 2468 C C . ASP A 1 334 ? -9.758 -9.297 -17.484 1 89.44 334 ASP A C 1
ATOM 2470 O O . ASP A 1 334 ? -10.422 -9.352 -18.516 1 89.44 334 ASP A O 1
ATOM 2474 N N . PRO A 1 335 ? -9.938 -10.055 -16.438 1 85.81 335 PRO A N 1
ATOM 2475 C CA . PRO A 1 335 ? -10.898 -11.156 -16.578 1 85.81 335 PRO A CA 1
ATOM 2476 C C . PRO A 1 335 ? -12.344 -10.672 -16.656 1 85.81 335 PRO A C 1
ATOM 2478 O O . PRO A 1 335 ? -13.234 -11.438 -17.016 1 85.81 335 PRO A O 1
ATOM 2481 N N . ASN A 1 336 ? -12.578 -9.445 -16.25 1 87.19 336 ASN A N 1
ATOM 2482 C CA . ASN A 1 336 ? -13.914 -8.875 -16.375 1 87.19 336 ASN A CA 1
ATOM 2483 C C . ASN A 1 336 ? -14.266 -8.586 -17.828 1 87.19 336 ASN A C 1
ATOM 2485 O O . ASN A 1 336 ? -15.438 -8.398 -18.156 1 87.19 336 ASN A O 1
ATOM 2489 N N . GLN A 1 337 ? -13.312 -8.516 -18.609 1 81.56 337 GLN A N 1
ATOM 2490 C CA . GLN A 1 337 ? -13.492 -8.109 -20 1 81.56 337 GLN A CA 1
ATOM 2491 C C . GLN A 1 337 ? -13.211 -9.273 -20.953 1 81.56 337 GLN A C 1
ATOM 2493 O O . GLN A 1 337 ? -13.727 -9.305 -22.078 1 81.56 337 GLN A O 1
ATOM 2498 N N . HIS A 1 338 ? -12.234 -10.109 -20.516 1 70.06 338 HIS A N 1
ATOM 2499 C CA . HIS A 1 338 ? -11.781 -11.18 -21.391 1 70.06 338 HIS A CA 1
ATOM 2500 C C . HIS A 1 338 ? -12 -12.547 -20.75 1 70.06 338 HIS A C 1
ATOM 2502 O O . HIS A 1 338 ? -12 -12.672 -19.531 1 70.06 338 HIS A O 1
ATOM 2508 N N . SER A 1 339 ? -12.547 -13.438 -21.594 1 58.03 339 SER A N 1
ATOM 2509 C CA . SER A 1 339 ? -12.492 -14.82 -21.141 1 58.03 339 SER A CA 1
ATOM 2510 C C . SER A 1 339 ? -11.062 -15.352 -21.172 1 58.03 339 SER A C 1
ATOM 2512 O O . SER A 1 339 ? -10.188 -14.773 -21.812 1 58.03 339 SER A O 1
ATOM 2514 N N . CYS A 1 340 ? -10.836 -16.219 -20.156 1 53.81 340 CYS A N 1
ATOM 2515 C CA . CYS A 1 340 ? -9.516 -16.828 -20.062 1 53.81 340 CYS A CA 1
ATOM 2516 C C . CYS A 1 340 ? -9.039 -17.297 -21.438 1 53.81 340 CYS A C 1
ATOM 2518 O O . CYS A 1 340 ? -9.758 -18.016 -22.125 1 53.81 340 CYS A O 1
ATOM 2520 N N . GLY A 1 341 ? -8.148 -16.375 -22.219 1 53.12 341 GLY A N 1
ATOM 2521 C CA . GLY A 1 341 ? -7.613 -16.734 -23.516 1 53.12 341 GLY A CA 1
ATOM 2522 C C . GLY A 1 341 ? -6.16 -16.328 -23.703 1 53.12 341 GLY A C 1
ATOM 2523 O O . GLY A 1 341 ? -5.469 -16.047 -22.719 1 53.12 341 GLY A O 1
ATOM 2524 N N . SER A 1 342 ? -5.812 -16.359 -25.016 1 59.22 342 SER A N 1
ATOM 2525 C CA . SER A 1 342 ? -4.473 -16.078 -25.516 1 59.22 342 SER A CA 1
ATOM 2526 C C . SER A 1 342 ? -4.125 -14.594 -25.344 1 59.22 342 SER A C 1
ATOM 2528 O O . SER A 1 342 ? -4.926 -13.719 -25.688 1 59.22 342 SER A O 1
ATOM 2530 N N . ILE A 1 343 ? -3.318 -14.281 -24.328 1 70.94 343 ILE A N 1
ATOM 2531 C CA . ILE A 1 343 ? -2.799 -12.93 -24.203 1 70.94 343 ILE A CA 1
ATOM 2532 C C . ILE A 1 343 ? -1.699 -12.695 -25.25 1 70.94 343 ILE A C 1
ATOM 2534 O O . ILE A 1 343 ? -0.961 -13.625 -25.594 1 70.94 343 ILE A O 1
ATOM 2538 N N . SER A 1 344 ? -1.751 -11.547 -25.766 1 77.5 344 SER A N 1
ATOM 2539 C CA . SER A 1 344 ? -0.682 -11.164 -26.672 1 77.5 344 SER A CA 1
ATOM 2540 C C . SER A 1 344 ? 0.662 -11.094 -25.969 1 77.5 344 SER A C 1
ATOM 2542 O O . SER A 1 344 ? 0.722 -10.75 -24.781 1 77.5 344 SER A O 1
ATOM 2544 N N . PRO A 1 345 ? 1.682 -11.586 -26.75 1 85.5 345 PRO A N 1
ATOM 2545 C CA . PRO A 1 345 ? 3.004 -11.344 -26.172 1 85.5 345 PRO A CA 1
ATOM 2546 C C . PRO A 1 345 ? 3.189 -9.898 -25.719 1 85.5 345 PRO A C 1
ATOM 2548 O O . PRO A 1 345 ? 2.654 -8.977 -26.344 1 85.5 345 PRO A O 1
ATOM 2551 N N . HIS A 1 346 ? 3.797 -9.742 -24.594 1 90.88 346 HIS A N 1
ATOM 2552 C CA . HIS A 1 346 ? 4.043 -8.414 -24.047 1 90.88 346 HIS A CA 1
ATOM 2553 C C . HIS A 1 346 ? 5.426 -8.336 -23.391 1 90.88 346 HIS A C 1
ATOM 2555 O O . HIS A 1 346 ? 6 -9.367 -23.031 1 90.88 346 HIS A O 1
ATOM 2561 N N . GLY A 1 347 ? 5.992 -7.156 -23.406 1 95.94 347 GLY A N 1
ATOM 2562 C CA . GLY A 1 347 ? 7.336 -6.895 -22.906 1 95.94 347 GLY A CA 1
ATOM 2563 C C . GLY A 1 347 ? 7.512 -5.48 -22.391 1 95.94 347 GLY A C 1
ATOM 2564 O O . GLY A 1 347 ? 6.68 -4.988 -21.609 1 95.94 347 GLY A O 1
ATOM 2565 N N . VAL A 1 348 ? 8.578 -4.887 -22.812 1 97.69 348 VAL A N 1
ATOM 2566 C CA . VAL A 1 348 ? 9.047 -3.621 -22.25 1 97.69 348 VAL A CA 1
ATOM 2567 C C . VAL A 1 348 ? 7.973 -2.549 -22.438 1 97.69 348 VAL A C 1
ATOM 2569 O O . VAL A 1 348 ? 7.777 -1.701 -21.562 1 97.69 348 VAL A O 1
ATOM 2572 N N . THR A 1 349 ? 7.246 -2.551 -23.516 1 97 349 THR A N 1
ATOM 2573 C CA . THR A 1 349 ? 6.262 -1.513 -23.797 1 97 349 THR A CA 1
ATOM 2574 C C . THR A 1 349 ? 5.094 -1.584 -22.828 1 97 349 THR A C 1
ATOM 2576 O O . THR A 1 349 ? 4.727 -0.579 -22.219 1 97 349 THR A O 1
ATOM 2579 N N . GLU A 1 350 ? 4.555 -2.768 -22.625 1 96.69 350 GLU A N 1
ATOM 2580 C CA . GLU A 1 350 ? 3.387 -2.969 -21.766 1 96.69 350 GLU A CA 1
ATOM 2581 C C . GLU A 1 350 ? 3.758 -2.881 -20.281 1 96.69 350 GLU A C 1
ATOM 2583 O O . GLU A 1 350 ? 2.922 -2.541 -19.453 1 96.69 350 GLU A O 1
ATOM 2588 N N . LEU A 1 351 ? 5.062 -3.092 -20.016 1 98.12 351 LEU A N 1
ATOM 2589 C CA . LEU A 1 351 ? 5.488 -3.193 -18.625 1 98.12 351 LEU A CA 1
ATOM 2590 C C . LEU A 1 351 ? 6.086 -1.877 -18.141 1 98.12 351 LEU A C 1
ATOM 2592 O O . LEU A 1 351 ? 6.48 -1.758 -16.984 1 98.12 351 LEU A O 1
ATOM 2596 N N . ALA A 1 352 ? 6.07 -0.89 -18.969 1 97.75 352 ALA A N 1
ATOM 2597 C CA . ALA A 1 352 ? 6.711 0.385 -18.656 1 97.75 352 ALA A CA 1
ATOM 2598 C C . ALA A 1 352 ? 5.941 1.134 -17.578 1 97.75 352 ALA A C 1
ATOM 2600 O O . ALA A 1 352 ? 4.707 1.083 -17.531 1 97.75 352 ALA A O 1
ATOM 2601 N N . HIS A 1 353 ? 6.684 1.798 -16.672 1 98.06 353 HIS A N 1
ATOM 2602 C CA . HIS A 1 353 ? 6.188 2.719 -15.664 1 98.06 353 HIS A CA 1
ATOM 2603 C C . HIS A 1 353 ? 6.824 4.098 -15.805 1 98.06 353 HIS A C 1
ATOM 2605 O O . HIS A 1 353 ? 7.801 4.258 -16.547 1 98.06 353 HIS A O 1
ATOM 2611 N N . PRO A 1 354 ? 6.238 5.125 -15.117 1 97.75 354 PRO A N 1
ATOM 2612 C CA . PRO A 1 354 ? 6.875 6.441 -15.125 1 97.75 354 PRO A CA 1
ATOM 2613 C C . PRO A 1 354 ? 8.281 6.422 -14.531 1 97.75 354 PRO A C 1
ATOM 2615 O O . PRO A 1 354 ? 9.102 7.285 -14.852 1 97.75 354 PRO A O 1
ATOM 2618 N N . GLU A 1 355 ? 8.562 5.488 -13.656 1 98.44 355 GLU A N 1
ATOM 2619 C CA . GLU A 1 355 ? 9.922 5.316 -13.156 1 98.44 355 GLU A CA 1
ATOM 2620 C C . GLU A 1 355 ? 10.812 4.641 -14.188 1 98.44 355 GLU A C 1
ATOM 2622 O O . GLU A 1 355 ? 10.727 3.428 -14.391 1 98.44 355 GLU A O 1
ATOM 2627 N N . PRO A 1 356 ? 11.68 5.395 -14.844 1 97.44 356 PRO A N 1
ATOM 2628 C CA . PRO A 1 356 ? 12.508 4.781 -15.883 1 97.44 356 PRO A CA 1
ATOM 2629 C C . PRO A 1 356 ? 13.422 3.688 -15.336 1 97.44 356 PRO A C 1
ATOM 2631 O O . PRO A 1 356 ? 13.93 3.799 -14.219 1 97.44 356 PRO A O 1
ATOM 2634 N N . ASP A 1 357 ? 13.578 2.592 -16.109 1 98.06 357 ASP A N 1
ATOM 2635 C CA . ASP A 1 357 ? 14.516 1.498 -15.867 1 98.06 357 ASP A CA 1
ATOM 2636 C C . ASP A 1 357 ? 14.062 0.631 -14.695 1 98.06 357 ASP A C 1
ATOM 2638 O O . ASP A 1 357 ? 14.875 -0.049 -14.062 1 98.06 357 ASP A O 1
ATOM 2642 N N . PHE A 1 358 ? 12.836 0.777 -14.258 1 98.81 358 PHE A N 1
ATOM 2643 C CA . PHE A 1 358 ? 12.195 -0.115 -13.297 1 98.81 358 PHE A CA 1
ATOM 2644 C C . PHE A 1 358 ? 11.117 -0.959 -13.977 1 98.81 358 PHE A C 1
ATOM 2646 O O . PHE A 1 358 ? 10.273 -0.433 -14.703 1 98.81 358 PHE A O 1
ATOM 2653 N N . PHE A 1 359 ? 11.094 -2.281 -13.711 1 98.94 359 PHE A N 1
ATOM 2654 C CA . PHE A 1 359 ? 10.102 -3.166 -14.305 1 98.94 359 PHE A CA 1
ATOM 2655 C C . PHE A 1 359 ? 9.633 -4.215 -13.305 1 98.94 359 PHE A C 1
ATOM 2657 O O . PHE A 1 359 ? 10.438 -4.754 -12.539 1 98.94 359 PHE A O 1
ATOM 2664 N N . VAL A 1 360 ? 8.336 -4.469 -13.305 1 98.75 360 VAL A N 1
ATOM 2665 C CA . VAL A 1 360 ? 7.766 -5.637 -12.648 1 98.75 360 VAL A CA 1
ATOM 2666 C C . VAL A 1 360 ? 7.496 -6.734 -13.672 1 98.75 360 VAL A C 1
ATOM 2668 O O . VAL A 1 360 ? 6.887 -6.48 -14.719 1 98.75 360 VAL A O 1
ATOM 2671 N N . VAL A 1 361 ? 7.957 -7.957 -13.391 1 98.44 361 VAL A N 1
ATOM 2672 C CA . VAL A 1 361 ? 7.836 -9.023 -14.383 1 98.44 361 VAL A CA 1
ATOM 2673 C C . VAL A 1 361 ? 7.258 -10.273 -13.727 1 98.44 361 VAL A C 1
ATOM 2675 O O . VAL A 1 361 ? 7.121 -10.328 -12.5 1 98.44 361 VAL A O 1
ATOM 2678 N N . GLY A 1 362 ? 6.945 -11.25 -14.57 1 96.81 362 GLY A N 1
ATOM 2679 C CA . GLY A 1 362 ? 6.438 -12.516 -14.07 1 96.81 362 GLY A CA 1
ATOM 2680 C C . GLY A 1 362 ? 5.043 -12.406 -13.477 1 96.81 362 GLY A C 1
ATOM 2681 O O . GLY A 1 362 ? 4.242 -11.578 -13.914 1 96.81 362 GLY A O 1
ATOM 2682 N N . MET A 1 363 ? 4.793 -13.305 -12.578 1 95.62 363 MET A N 1
ATOM 2683 C CA . MET A 1 363 ? 3.465 -13.422 -11.984 1 95.62 363 MET A CA 1
ATOM 2684 C C . MET A 1 363 ? 3.014 -12.086 -11.398 1 95.62 363 MET A C 1
ATOM 2686 O O . MET A 1 363 ? 1.848 -11.711 -11.523 1 95.62 363 MET A O 1
ATOM 2690 N N . LYS A 1 364 ? 3.875 -11.344 -10.805 1 97.25 364 LYS A N 1
ATOM 2691 C CA 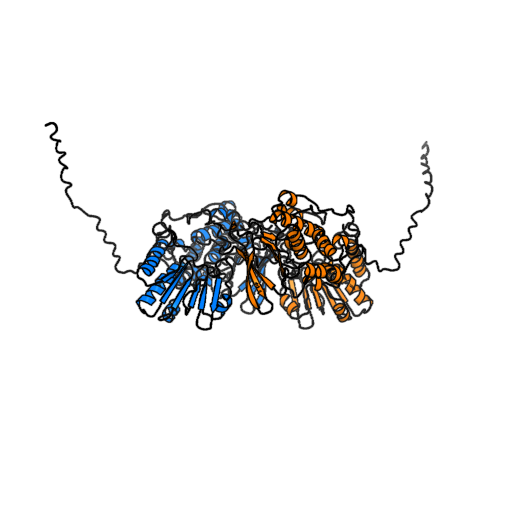. LYS A 1 364 ? 3.543 -10.102 -10.125 1 97.25 364 LYS A CA 1
ATOM 2692 C C . LYS A 1 364 ? 3.076 -9.039 -11.109 1 97.25 364 LYS A C 1
ATOM 2694 O O . LYS A 1 364 ? 2.256 -8.18 -10.773 1 97.25 364 LYS A O 1
ATOM 2699 N N . SER A 1 365 ? 3.539 -9.086 -12.375 1 97.5 365 SER A N 1
ATOM 2700 C CA . SER A 1 365 ? 3.201 -8.086 -13.383 1 97.5 365 SER A CA 1
ATOM 2701 C C . SER A 1 365 ? 1.723 -8.148 -13.75 1 97.5 365 SER A C 1
ATOM 2703 O O . SER A 1 365 ? 1.168 -7.184 -14.281 1 97.5 365 SER A O 1
ATOM 2705 N N . TYR A 1 366 ? 1.12 -9.219 -13.406 1 95.19 366 TYR A N 1
ATOM 2706 C CA . TYR A 1 366 ? -0.273 -9.406 -13.789 1 95.19 366 TYR A CA 1
ATOM 2707 C C . TYR A 1 366 ? -1.213 -8.969 -12.672 1 95.19 366 TYR A C 1
ATOM 2709 O O . TYR A 1 366 ? -2.43 -9.141 -12.773 1 95.19 366 TYR A O 1
ATOM 2717 N N . GLY A 1 367 ? -0.667 -8.469 -11.609 1 96.31 367 GLY A N 1
ATOM 2718 C CA . GLY A 1 367 ? -1.476 -7.973 -10.508 1 96.31 367 GLY A CA 1
ATOM 2719 C C . GLY A 1 367 ? -2.326 -9.047 -9.859 1 96.31 367 GLY A C 1
ATOM 2720 O O . GLY A 1 367 ? -1.805 -10.062 -9.391 1 96.31 367 GLY A O 1
ATOM 2721 N N . ARG A 1 368 ? -3.609 -8.906 -10.008 1 94.62 368 ARG A N 1
ATOM 2722 C CA . ARG A 1 368 ? -4.547 -9.805 -9.336 1 94.62 368 ARG A CA 1
ATOM 2723 C C . ARG A 1 368 ? -5.129 -10.82 -10.312 1 94.62 368 ARG A C 1
ATOM 2725 O O . ARG A 1 368 ? -6.023 -11.586 -9.953 1 94.62 368 ARG A O 1
ATOM 2732 N N . ALA A 1 369 ? -4.566 -10.898 -11.484 1 87 369 ALA A N 1
ATOM 2733 C CA . ALA A 1 369 ? -4.992 -11.867 -12.492 1 87 369 ALA A CA 1
ATOM 2734 C C . ALA A 1 369 ? -3.797 -12.641 -13.047 1 87 369 ALA A C 1
ATOM 2736 O O . ALA A 1 369 ? -3.512 -12.57 -14.25 1 87 369 ALA A O 1
ATOM 2737 N N . PRO A 1 370 ? -3.158 -13.461 -12.203 1 75.19 370 PRO A N 1
ATOM 2738 C CA . PRO A 1 370 ? -1.866 -14.016 -12.609 1 75.19 370 PRO A CA 1
ATOM 2739 C C . PRO A 1 370 ? -1.996 -15.398 -13.242 1 75.19 370 PRO A C 1
ATOM 2741 O O . PRO A 1 370 ? -1.254 -16.312 -12.891 1 75.19 370 PRO A O 1
ATOM 2744 N N . THR A 1 371 ? -2.779 -15.719 -14.227 1 67.31 371 THR A N 1
ATOM 2745 C CA . THR A 1 371 ? -2.926 -17.078 -14.727 1 67.31 371 THR A CA 1
ATOM 2746 C C . THR A 1 371 ? -2.35 -17.203 -16.141 1 67.31 371 THR A C 1
ATOM 2748 O O . THR A 1 371 ? -3.086 -17.453 -17.094 1 67.31 371 THR A O 1
ATOM 2751 N N . PHE A 1 372 ? -0.953 -17.016 -16.156 1 69.81 372 PHE A N 1
ATOM 2752 C CA . PHE A 1 372 ? -0.349 -17.062 -17.484 1 69.81 372 PHE A CA 1
ATOM 2753 C C . PHE A 1 372 ? 0.843 -18.016 -17.484 1 69.81 372 PHE A C 1
ATOM 2755 O O . PHE A 1 372 ? 1.271 -18.5 -16.438 1 69.81 372 PHE A O 1
ATOM 2762 N N . LEU A 1 373 ? 1.268 -18.219 -18.688 1 77.5 373 LEU A N 1
ATOM 2763 C CA . LEU A 1 373 ? 2.312 -19.219 -18.906 1 77.5 373 LEU A CA 1
ATOM 2764 C C . LEU A 1 373 ? 3.676 -18.672 -18.5 1 77.5 373 LEU A C 1
ATOM 2766 O O . LEU A 1 373 ? 3.93 -17.469 -18.594 1 77.5 373 LEU A O 1
ATOM 2770 N N . ALA A 1 374 ? 4.52 -19.625 -18.109 1 89.06 374 ALA A N 1
ATOM 2771 C CA . ALA A 1 374 ? 5.91 -19.266 -17.828 1 89.06 374 ALA A CA 1
ATOM 2772 C C . ALA A 1 374 ? 6.562 -18.641 -19.062 1 89.06 374 ALA A C 1
ATOM 2774 O O . ALA A 1 374 ? 7.359 -17.703 -18.938 1 89.06 374 ALA A O 1
ATOM 2775 N N . MET A 1 375 ? 6.152 -19.062 -20.234 1 91 375 MET A N 1
ATOM 2776 C CA . MET A 1 375 ? 6.762 -18.625 -21.484 1 91 375 MET A CA 1
ATOM 2777 C C . MET A 1 375 ? 6.512 -17.141 -21.719 1 91 375 MET A C 1
ATOM 2779 O O . MET A 1 375 ? 7.367 -16.438 -22.266 1 91 375 MET A O 1
ATOM 2783 N N . THR A 1 376 ? 5.367 -16.719 -21.359 1 91.31 376 THR A N 1
ATOM 2784 C CA . THR A 1 376 ? 5.062 -15.305 -21.516 1 91.31 376 THR A CA 1
ATOM 2785 C C . THR A 1 376 ? 5.941 -14.461 -20.594 1 91.31 376 THR A C 1
ATOM 2787 O O . THR A 1 376 ? 6.383 -13.375 -20.969 1 91.31 376 THR A O 1
ATOM 2790 N N . GLY A 1 377 ? 6.195 -14.969 -19.422 1 94.5 377 GLY A N 1
ATOM 2791 C CA . GLY A 1 377 ? 7.121 -14.305 -18.516 1 94.5 377 GLY A CA 1
ATOM 2792 C C . GLY A 1 377 ? 8.547 -14.281 -19.031 1 94.5 377 GLY A C 1
ATOM 2793 O O . GLY A 1 377 ? 9.266 -13.305 -18.844 1 94.5 377 GLY A O 1
ATOM 2794 N N . TYR A 1 378 ? 8.938 -15.367 -19.688 1 96.5 378 TYR A N 1
ATOM 2795 C CA . TYR A 1 378 ? 10.273 -15.414 -20.281 1 96.5 378 TYR A CA 1
ATOM 2796 C C . TYR A 1 378 ? 10.406 -14.375 -21.391 1 96.5 378 TYR A C 1
ATOM 2798 O O . TYR A 1 378 ? 11.453 -13.734 -21.531 1 96.5 378 TYR A O 1
ATOM 2806 N N . GLU A 1 379 ? 9.352 -14.227 -22.125 1 95.88 379 GLU A N 1
ATOM 2807 C CA . GLU A 1 379 ? 9.359 -13.188 -23.141 1 95.88 379 GLU A CA 1
ATOM 2808 C C . GLU A 1 379 ? 9.469 -11.797 -22.531 1 95.88 379 GLU A C 1
ATOM 2810 O O . GLU A 1 379 ? 10.172 -10.93 -23.047 1 95.88 379 GLU A O 1
ATOM 2815 N N . GLN A 1 380 ? 8.75 -11.578 -21.422 1 97.06 380 GLN A N 1
ATOM 2816 C CA . GLN A 1 380 ? 8.867 -10.312 -20.688 1 97.06 380 GLN A CA 1
ATOM 2817 C C . GLN A 1 380 ? 10.32 -10.008 -20.359 1 97.06 380 GLN A C 1
ATOM 2819 O O . GLN A 1 380 ? 10.812 -8.914 -20.656 1 97.06 380 GLN A O 1
ATOM 2824 N N . VAL A 1 381 ? 11.016 -10.969 -19.734 1 98.12 381 VAL A N 1
ATOM 2825 C CA . VAL A 1 381 ? 12.352 -10.688 -19.219 1 98.12 381 VAL A CA 1
ATOM 2826 C C . VAL A 1 381 ? 13.344 -10.578 -20.359 1 98.12 381 VAL A C 1
ATOM 2828 O O . VAL A 1 381 ? 14.305 -9.805 -20.297 1 98.12 381 VAL A O 1
ATOM 2831 N N . ARG A 1 382 ? 13.141 -11.336 -21.469 1 98.31 382 ARG A N 1
ATOM 2832 C CA . ARG A 1 382 ? 13.953 -11.141 -22.656 1 98.31 382 ARG A CA 1
ATOM 2833 C C . ARG A 1 382 ? 13.844 -9.711 -23.172 1 98.31 382 ARG A C 1
ATOM 2835 O O . ARG A 1 382 ? 14.859 -9.062 -23.438 1 98.31 382 ARG A O 1
ATOM 2842 N N . SER A 1 383 ? 12.641 -9.258 -23.297 1 98.56 383 SER A N 1
ATOM 2843 C CA . SER A 1 383 ? 12.344 -7.918 -23.797 1 98.56 383 SER A CA 1
ATOM 2844 C C . SER A 1 383 ? 12.961 -6.848 -22.906 1 98.56 383 SER A C 1
ATOM 2846 O O . SER A 1 383 ? 13.641 -5.941 -23.391 1 98.56 383 SER A O 1
ATOM 2848 N N . VAL A 1 384 ? 12.797 -6.945 -21.641 1 98.75 384 VAL A N 1
ATOM 2849 C CA . VAL A 1 384 ? 13.281 -5.977 -20.656 1 98.75 384 VAL A CA 1
ATOM 2850 C C . VAL A 1 384 ? 14.812 -5.965 -20.656 1 98.75 384 VAL A C 1
ATOM 2852 O O . VAL A 1 384 ? 15.43 -4.898 -20.656 1 98.75 384 VAL A O 1
ATOM 2855 N N . ALA A 1 385 ? 15.414 -7.152 -20.688 1 98.75 385 ALA A N 1
ATOM 2856 C CA . ALA A 1 385 ? 16.875 -7.242 -20.719 1 98.75 385 ALA A CA 1
ATOM 2857 C C . ALA A 1 385 ? 17.438 -6.57 -21.969 1 98.75 385 ALA A C 1
ATOM 2859 O O . ALA A 1 385 ? 18.453 -5.867 -21.891 1 98.75 385 ALA A O 1
ATOM 2860 N N . ALA A 1 386 ? 16.797 -6.809 -23.062 1 98.62 386 ALA A N 1
ATOM 2861 C CA . ALA A 1 386 ? 17.234 -6.164 -24.312 1 98.62 386 ALA A CA 1
ATOM 2862 C C . ALA A 1 386 ? 17.172 -4.645 -24.188 1 98.62 386 ALA A C 1
ATOM 2864 O O . ALA A 1 386 ? 18.109 -3.945 -24.578 1 98.62 386 ALA A O 1
ATOM 2865 N N . GLU A 1 387 ? 16.125 -4.121 -23.625 1 98.56 387 GLU A N 1
ATOM 2866 C CA . GLU A 1 387 ? 15.969 -2.684 -23.438 1 98.56 387 GLU A CA 1
ATOM 2867 C C . GLU A 1 387 ? 17.078 -2.117 -22.547 1 98.56 387 GLU A C 1
ATOM 2869 O O . GLU A 1 387 ? 17.688 -1.103 -22.891 1 98.56 387 GLU A O 1
ATOM 2874 N N . LEU A 1 388 ? 17.344 -2.785 -21.484 1 98.25 388 LEU A N 1
ATOM 2875 C CA . LEU A 1 388 ? 18.312 -2.312 -20.516 1 98.25 388 LEU A CA 1
ATOM 2876 C C . LEU A 1 388 ? 19.734 -2.418 -21.062 1 98.25 388 LEU A C 1
ATOM 2878 O O . LEU A 1 388 ? 20.641 -1.742 -20.578 1 98.25 388 LEU A O 1
ATOM 2882 N N . ALA A 1 389 ? 19.906 -3.232 -22.078 1 98.06 389 ALA A N 1
ATOM 2883 C CA . ALA A 1 389 ? 21.203 -3.387 -22.734 1 98.06 389 ALA A CA 1
ATOM 2884 C C . ALA A 1 389 ? 21.359 -2.383 -23.875 1 98.06 389 ALA A C 1
ATOM 2886 O O . ALA A 1 389 ? 22.422 -2.322 -24.5 1 98.06 389 ALA A O 1
ATOM 2887 N N . GLY A 1 390 ? 20.359 -1.667 -24.219 1 97.56 390 GLY A N 1
ATOM 2888 C CA . GLY A 1 390 ? 20.422 -0.66 -25.266 1 97.56 390 GLY A CA 1
ATOM 2889 C C . GLY A 1 390 ? 19.922 -1.159 -26.609 1 97.56 390 GLY A C 1
ATOM 2890 O O . GLY A 1 390 ? 19.953 -0.425 -27.594 1 97.56 390 GLY A O 1
ATOM 2891 N N . ASP A 1 391 ? 19.5 -2.412 -26.625 1 97.81 391 ASP A N 1
ATOM 2892 C CA . ASP A 1 391 ? 18.922 -2.973 -27.844 1 97.81 391 ASP A CA 1
ATOM 2893 C C . ASP A 1 391 ? 17.422 -2.691 -27.922 1 97.81 391 ASP A C 1
ATOM 2895 O O . ASP A 1 391 ? 16.609 -3.609 -27.828 1 97.81 391 ASP A O 1
ATOM 2899 N N . HIS A 1 392 ? 17.094 -1.518 -28.297 1 97.62 392 HIS A N 1
ATOM 2900 C CA . HIS A 1 392 ? 15.719 -1.05 -28.25 1 97.62 392 HIS A CA 1
ATOM 2901 C C . HIS A 1 392 ? 14.867 -1.747 -29.312 1 97.62 392 HIS A C 1
ATOM 2903 O O . HIS A 1 392 ? 13.695 -2.043 -29.078 1 97.62 392 HIS A O 1
ATOM 2909 N N . GLU A 1 393 ? 15.43 -2.01 -30.422 1 97.12 393 GLU A N 1
ATOM 2910 C CA . GLU A 1 393 ? 14.711 -2.729 -31.469 1 97.12 393 GLU A CA 1
ATOM 2911 C C . GLU A 1 393 ? 14.43 -4.168 -31.047 1 97.12 393 GLU A C 1
ATOM 2913 O O . GLU A 1 393 ? 13.305 -4.652 -31.188 1 97.12 393 GLU A O 1
ATOM 2918 N N . GLY A 1 394 ? 15.453 -4.82 -30.516 1 96.44 394 GLY A N 1
ATOM 2919 C CA . GLY A 1 394 ? 15.273 -6.18 -30.031 1 96.44 394 GLY A CA 1
ATOM 2920 C C . GLY A 1 394 ? 14.273 -6.285 -28.891 1 96.44 394 GLY A C 1
ATOM 2921 O O . GLY A 1 394 ? 13.562 -7.285 -28.766 1 96.44 394 GLY A O 1
ATOM 2922 N N . ALA A 1 395 ? 14.227 -5.309 -28.109 1 97.75 395 ALA A N 1
ATOM 2923 C CA . ALA A 1 395 ? 13.312 -5.273 -26.969 1 97.75 395 ALA A CA 1
ATOM 2924 C C . ALA A 1 395 ? 11.859 -5.281 -27.438 1 97.75 395 ALA A C 1
ATOM 2926 O O . ALA A 1 395 ? 10.984 -5.82 -26.75 1 97.75 395 ALA A O 1
ATOM 2927 N N . ARG A 1 396 ? 11.625 -4.699 -28.562 1 96.12 396 ARG A N 1
ATOM 2928 C CA . ARG A 1 396 ? 10.258 -4.508 -29.047 1 96.12 396 ARG A CA 1
ATOM 2929 C C . ARG A 1 396 ? 9.883 -5.562 -30.078 1 96.12 396 ARG A C 1
ATOM 2931 O O . ARG A 1 396 ? 8.75 -5.586 -30.562 1 96.12 396 ARG A O 1
ATOM 2938 N N . ARG A 1 397 ? 10.742 -6.496 -30.328 1 92.94 397 ARG A N 1
ATOM 2939 C CA . ARG A 1 397 ? 10.445 -7.641 -31.172 1 92.94 397 ARG A CA 1
ATOM 2940 C C . ARG A 1 397 ? 9.812 -8.773 -30.375 1 92.94 397 ARG A C 1
ATOM 2942 O O . ARG A 1 397 ? 10.234 -9.062 -29.25 1 92.94 397 ARG A O 1
ATOM 2949 N N . VAL A 1 398 ? 8.812 -9.352 -31 1 87.19 398 VAL A N 1
ATOM 2950 C CA . VAL A 1 398 ? 8.203 -10.516 -30.359 1 87.19 398 VAL A CA 1
ATOM 2951 C C . VAL A 1 398 ? 8.953 -11.773 -30.766 1 87.19 398 VAL A C 1
ATOM 2953 O O . VAL A 1 398 ? 9.094 -12.062 -31.969 1 87.19 398 VAL A O 1
ATOM 2956 N N . GLU A 1 399 ? 9.438 -12.492 -29.797 1 83.19 399 GLU A N 1
ATOM 2957 C CA . GLU A 1 399 ? 10.164 -13.727 -30.078 1 83.19 399 GLU A CA 1
ATOM 2958 C C . GLU A 1 399 ? 9.469 -14.938 -29.453 1 83.19 399 GLU A C 1
ATOM 2960 O O . GLU A 1 399 ? 9.914 -16.078 -29.625 1 83.19 399 GLU A O 1
ATOM 2965 N N . LEU A 1 400 ? 8.406 -14.586 -28.797 1 80.19 400 LEU A N 1
ATOM 2966 C CA . LEU A 1 400 ? 7.617 -15.641 -28.172 1 80.19 400 LEU A CA 1
ATOM 2967 C C . LEU A 1 400 ? 6.98 -16.531 -29.234 1 80.19 400 LEU A C 1
ATOM 2969 O O . LEU A 1 400 ? 6.316 -16.047 -30.156 1 80.19 400 LEU A O 1
ATOM 2973 N N . VAL A 1 401 ? 7.293 -17.812 -29.219 1 70.88 401 VAL A N 1
ATOM 2974 C CA . VAL A 1 401 ? 6.633 -18.812 -30.047 1 70.88 401 VAL A CA 1
ATOM 2975 C C . VAL A 1 401 ? 5.719 -19.672 -29.188 1 70.88 401 VAL A C 1
ATOM 2977 O O . VAL A 1 401 ? 6.188 -20.406 -28.297 1 70.88 401 VAL A O 1
ATOM 2980 N N . LEU A 1 402 ? 4.496 -19.297 -29.281 1 67.94 402 LEU A N 1
ATOM 2981 C CA . LEU A 1 402 ? 3.541 -20.078 -28.516 1 67.94 402 LEU A CA 1
ATOM 2982 C C . LEU A 1 402 ? 3.131 -21.328 -29.281 1 67.94 402 LEU A C 1
ATOM 2984 O O . LEU A 1 402 ? 3.043 -21.312 -30.516 1 67.94 402 LEU A O 1
ATOM 2988 N N . PRO A 1 403 ? 3.316 -22.547 -28.719 1 55.5 403 PRO A N 1
ATOM 2989 C CA . PRO A 1 403 ? 2.852 -23.734 -29.453 1 55.5 403 PRO A CA 1
ATOM 2990 C C . PRO A 1 403 ? 1.463 -23.531 -30.062 1 55.5 403 PRO A C 1
ATOM 2992 O O . PRO A 1 403 ? 0.655 -22.766 -29.531 1 55.5 403 PRO A O 1
ATOM 2995 N N . ASP A 1 404 ? 1.516 -23.672 -31.516 1 44.16 404 ASP A N 1
ATOM 2996 C CA . ASP A 1 404 ? 0.24 -23.609 -32.219 1 44.16 404 ASP A CA 1
ATOM 2997 C C . ASP A 1 404 ? -0.876 -24.25 -31.406 1 44.16 404 ASP A C 1
ATOM 2999 O O . ASP A 1 404 ? -2.014 -24.359 -31.859 1 44.16 404 ASP A O 1
ATOM 3003 N N . THR A 1 405 ? -0.511 -25.281 -30.688 1 37.25 405 THR A N 1
ATOM 3004 C CA . THR A 1 405 ? -1.649 -25.984 -30.109 1 37.25 405 THR A CA 1
ATOM 3005 C C . THR A 1 405 ? -2.463 -25.047 -29.219 1 37.25 405 THR A C 1
ATOM 3007 O O . THR A 1 405 ? -1.911 -24.375 -28.344 1 37.25 405 THR A O 1
ATOM 3010 N N . GLY A 1 406 ? -3.275 -24.312 -29.844 1 33.91 406 GLY A N 1
ATOM 3011 C CA . GLY A 1 406 ? -4.301 -23.656 -29.062 1 33.91 406 GLY A CA 1
ATOM 3012 C C . GLY A 1 406 ? -4.551 -24.328 -27.719 1 33.91 406 GLY A C 1
ATOM 3013 O O . GLY A 1 406 ? -5.367 -23.859 -26.922 1 33.91 406 GLY A O 1
ATOM 3014 N N . VAL A 1 407 ? -4.625 -25.734 -27.828 1 29.78 407 VAL A N 1
ATOM 3015 C CA . VAL A 1 407 ? -5.152 -26.641 -26.812 1 29.78 407 VAL A CA 1
ATOM 3016 C C . VAL A 1 407 ? -4.098 -26.891 -25.734 1 29.78 407 VAL A C 1
ATOM 3018 O O . VAL A 1 407 ? -2.973 -27.297 -26.047 1 29.78 407 VAL A O 1
ATOM 3021 N N . CYS A 1 408 ? -3.947 -26.031 -24.859 1 34.16 408 CYS A N 1
ATOM 3022 C CA . CYS A 1 408 ? -3.268 -26.359 -23.609 1 34.16 408 CYS A CA 1
ATOM 3023 C C . CYS A 1 408 ? -3.439 -27.844 -23.281 1 34.16 408 CYS A C 1
ATOM 3025 O O . CYS A 1 408 ? -4.465 -28.234 -22.719 1 34.16 408 CYS A O 1
ATOM 3027 N N . GLY A 1 409 ? -2.977 -28.875 -24.156 1 28.88 409 GLY A N 1
ATOM 3028 C CA . GLY A 1 409 ? -3.055 -30.297 -23.875 1 28.88 409 GLY A CA 1
ATOM 3029 C C . GLY A 1 409 ? -2.369 -30.703 -22.594 1 28.88 409 GLY A C 1
ATOM 3030 O O . GLY A 1 409 ? -1.14 -30.75 -22.516 1 28.88 409 GLY A O 1
ATOM 3031 N N . GLY A 1 410 ? -2.641 -30.094 -21.531 1 30 410 GLY A N 1
ATOM 3032 C CA . GLY A 1 410 ? -2.098 -30.469 -20.234 1 30 410 GLY A CA 1
ATOM 3033 C C . GLY A 1 410 ? -2.273 -31.938 -19.922 1 30 410 GLY A C 1
ATOM 3034 O O . GLY A 1 410 ? -3.18 -32.594 -20.438 1 30 410 GLY A O 1
ATOM 3035 N N . ALA A 1 411 ? -1.197 -32.75 -19.719 1 31.8 411 ALA A N 1
ATOM 3036 C CA . ALA A 1 411 ? -1.133 -34.125 -19.234 1 31.8 411 ALA A CA 1
ATOM 3037 C C . ALA A 1 411 ? -2.033 -34.344 -18.031 1 31.8 411 ALA A C 1
ATOM 3039 O O . ALA A 1 411 ? -1.919 -33.625 -17.031 1 31.8 411 ALA A O 1
ATOM 3040 N N . GLY A 1 412 ? -3.34 -34.719 -18.094 1 30.5 412 GLY A N 1
ATOM 3041 C CA . GLY A 1 412 ? -4.176 -35.281 -17.047 1 30.5 412 GLY A CA 1
ATOM 3042 C C . GLY A 1 412 ? -3.424 -36.219 -16.125 1 30.5 412 GLY A C 1
ATOM 3043 O O . GLY A 1 412 ? -2.285 -36.594 -16.422 1 30.5 412 GLY A O 1
ATOM 3044 N N . LEU A 1 413 ? -3.869 -36.281 -14.914 1 32.88 413 LEU A N 1
ATOM 3045 C CA . LEU A 1 413 ? -3.42 -37.281 -13.977 1 32.88 413 LEU A CA 1
ATOM 3046 C C . LEU A 1 413 ? -3.312 -38.656 -14.672 1 32.88 413 LEU A C 1
ATOM 3048 O O . LEU A 1 413 ? -4.328 -39.281 -14.961 1 32.88 413 LEU A O 1
ATOM 3052 N N . PHE A 1 414 ? -2.398 -38.844 -15.609 1 31.34 414 PHE A N 1
ATOM 3053 C CA . PHE A 1 414 ? -2.143 -40.031 -16.406 1 31.34 414 PHE A CA 1
ATOM 3054 C C . PHE A 1 414 ? -2.016 -41.25 -15.516 1 31.34 414 PHE A C 1
ATOM 3056 O O . PHE A 1 414 ? -1.854 -42.375 -16 1 31.34 414 PHE A O 1
ATOM 3063 N N . ASP A 1 415 ? -1.728 -41.062 -14.328 1 31.88 415 ASP A N 1
ATOM 3064 C CA . ASP A 1 415 ? -1.408 -42.375 -13.805 1 31.88 415 ASP A CA 1
ATOM 3065 C C . ASP A 1 415 ? -2.66 -43.25 -13.703 1 31.88 415 ASP A C 1
ATOM 3067 O O . ASP A 1 415 ? -2.932 -43.844 -12.656 1 31.88 415 ASP A O 1
ATOM 3071 N N . ASP A 1 416 ? -3.752 -42.875 -14.43 1 29.36 416 ASP A N 1
ATOM 3072 C CA . ASP A 1 416 ? -4.602 -44.062 -14.492 1 29.36 416 ASP A CA 1
ATOM 3073 C C . ASP A 1 416 ? -3.984 -45.125 -15.391 1 29.36 416 ASP A C 1
ATOM 3075 O O . ASP A 1 416 ? -3.75 -44.906 -16.578 1 29.36 416 ASP A O 1
ATOM 3079 N N . PRO A 1 417 ? -3.318 -46.25 -15.008 1 31.3 417 PRO A N 1
ATOM 3080 C CA . PRO A 1 417 ? -2.793 -47.344 -15.836 1 31.3 417 PRO A CA 1
ATOM 3081 C C . PRO A 1 417 ? -3.744 -47.719 -16.969 1 31.3 417 PRO A C 1
ATOM 3083 O O . PRO A 1 417 ? -3.312 -48.281 -17.984 1 31.3 417 PRO A O 1
ATOM 3086 N N . ASP A 1 418 ? -5.082 -47.688 -16.766 1 29.67 418 ASP A N 1
ATOM 3087 C CA . ASP A 1 418 ? -5.988 -48.344 -17.703 1 29.67 418 ASP A CA 1
ATOM 3088 C C . ASP A 1 418 ? -6.18 -47.5 -18.969 1 29.67 418 ASP A C 1
ATOM 3090 O O . ASP A 1 418 ? -6.98 -47.812 -19.828 1 29.67 418 ASP A O 1
ATOM 3094 N N . SER A 1 419 ? -5.852 -46.281 -18.984 1 28.5 419 SER A N 1
ATOM 3095 C CA . SER A 1 419 ? -6.16 -45.594 -20.234 1 28.5 419 SER A CA 1
ATOM 3096 C C . SER A 1 419 ? -5.168 -45.938 -21.328 1 28.5 419 SER A C 1
ATOM 3098 O O . SER A 1 419 ? -4.145 -45.281 -21.5 1 28.5 419 SER A O 1
ATOM 3100 N N . GLN A 1 420 ? -4.93 -47.312 -21.656 1 27.03 420 GLN A N 1
ATOM 3101 C CA . GLN A 1 420 ? -4.402 -47.75 -22.938 1 27.03 420 GLN A CA 1
ATOM 3102 C C . GLN A 1 420 ? -5.207 -47.188 -24.094 1 27.03 420 GLN A C 1
ATOM 3104 O O . GLN A 1 420 ? -6.43 -47.312 -24.141 1 27.03 420 GLN A O 1
ATOM 3109 N N . GLY A 1 421 ? -4.953 -46.125 -24.641 1 26.44 421 GLY A N 1
ATOM 3110 C CA . GLY A 1 421 ? -5.441 -45.719 -25.938 1 26.44 421 GLY A CA 1
ATOM 3111 C C . GLY A 1 421 ? -5.5 -46.844 -26.953 1 26.44 421 GLY A C 1
ATOM 3112 O O . GLY A 1 421 ? -4.461 -47.375 -27.344 1 26.44 421 GLY A O 1
ATOM 3113 N N . ALA A 1 422 ? -6.621 -47.719 -26.969 1 27.59 422 ALA A N 1
ATOM 3114 C CA . ALA A 1 422 ? -7.047 -48.531 -28.109 1 27.59 422 ALA A CA 1
ATOM 3115 C C . ALA A 1 422 ? -7.129 -47.688 -29.375 1 27.59 422 ALA A C 1
ATOM 3117 O O . ALA A 1 422 ? -7.848 -46.688 -29.422 1 27.59 422 ALA A O 1
ATOM 3118 N N . GLY A 1 423 ? -6.266 -47.625 -30.328 1 24.98 423 GLY A N 1
ATOM 3119 C CA . GLY A 1 423 ? -6.203 -47.312 -31.734 1 24.98 423 GLY A CA 1
ATOM 3120 C C . GLY A 1 423 ? -7.289 -47.969 -32.562 1 24.98 423 GLY A C 1
ATOM 3121 O O . GLY A 1 423 ? -7.004 -48.625 -33.562 1 24.98 423 GLY A O 1
ATOM 3122 N N . GLY A 1 424 ? -8.508 -48.406 -32.062 1 23.78 424 GLY A N 1
ATOM 3123 C CA . GLY A 1 424 ? -9.445 -49.094 -32.938 1 23.78 424 GLY A CA 1
ATOM 3124 C C . GLY A 1 424 ? -10.008 -48.219 -34.031 1 23.78 424 GLY A C 1
ATOM 3125 O O . GLY A 1 424 ? -11 -47.531 -33.812 1 23.78 424 GLY A O 1
ATOM 3126 N N . CYS A 1 425 ? -9.312 -47.406 -34.875 1 21.84 425 CYS A N 1
ATOM 3127 C CA . CYS A 1 425 ? -9.836 -46.875 -36.094 1 21.84 425 CYS A CA 1
ATOM 3128 C C . CYS A 1 425 ? -10.445 -47.969 -36.969 1 21.84 425 CYS A C 1
ATOM 3130 O O . CYS A 1 425 ? -11.188 -47.688 -37.906 1 21.84 425 CYS A O 1
ATOM 3132 N N . CYS A 1 426 ? -9.773 -49.125 -37.219 1 25.08 426 CYS A N 1
ATOM 3133 C CA . CYS A 1 426 ? -10.094 -49.781 -38.5 1 25.08 426 CYS A CA 1
ATOM 3134 C C . CYS A 1 426 ? -11.484 -50.375 -38.438 1 25.08 426 CYS A C 1
ATOM 3136 O O . CYS A 1 426 ? -11.656 -51.5 -37.938 1 25.08 426 CYS A O 1
ATOM 3138 N N . GLY A 1 427 ? -12.461 -49.625 -38.094 1 21.58 427 GLY A N 1
ATOM 3139 C CA . GLY A 1 427 ? -13.789 -50.188 -38.25 1 21.58 4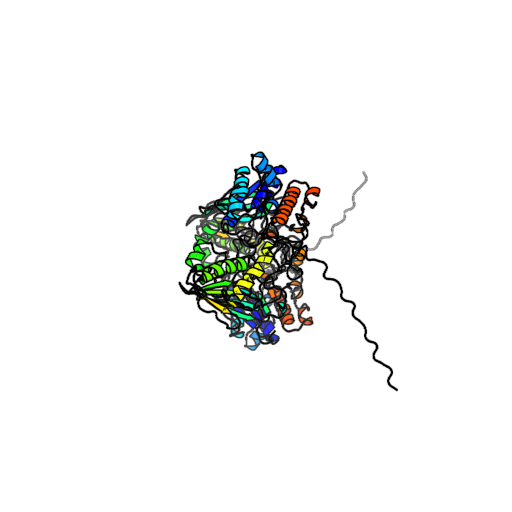27 GLY A CA 1
ATOM 3140 C C . GLY A 1 427 ? -14.164 -50.469 -39.688 1 21.58 427 GLY A C 1
ATOM 3141 O O . GLY A 1 427 ? -14.086 -49.594 -40.531 1 21.58 427 GLY A O 1
ATOM 3142 N N . VAL A 1 428 ? -14.047 -51.562 -40.344 1 22.44 428 VAL A N 1
ATOM 3143 C CA . VAL A 1 428 ? -14.5 -52.062 -41.625 1 22.44 428 VAL A CA 1
ATOM 3144 C C . VAL A 1 428 ? -16.016 -51.906 -41.75 1 22.44 428 VAL A C 1
ATOM 3146 O O . VAL A 1 428 ? -16.578 -52 -42.844 1 22.44 428 VAL A O 1
ATOM 3149 N N . ALA A 1 429 ? -16.891 -51.844 -40.594 1 23.14 429 ALA A N 1
ATOM 3150 C CA . ALA A 1 429 ? -17.875 -52.875 -40.875 1 23.14 429 ALA A CA 1
ATOM 3151 C C . ALA A 1 429 ? -18.703 -52.531 -42.094 1 23.14 429 ALA A C 1
ATOM 3153 O O . ALA A 1 429 ? -18.844 -53.312 -43.031 1 23.14 429 ALA A O 1
ATOM 3154 N N . SER A 1 430 ? -20 -51.812 -42 1 23.3 430 SER A N 1
ATOM 3155 C CA . SER A 1 430 ? -21.297 -52.375 -42.344 1 23.3 430 SER A CA 1
ATOM 3156 C C . SER A 1 430 ? -21.812 -51.781 -43.656 1 23.3 430 SER A C 1
ATOM 3158 O O . SER A 1 430 ? -21.547 -50.625 -43.969 1 23.3 430 SER A O 1
ATOM 3160 N N . SER A 1 431 ? -22.266 -52.562 -44.625 1 25.2 431 SER A N 1
ATOM 3161 C CA . SER A 1 431 ? -22.766 -52.531 -46 1 25.2 431 SER A CA 1
ATOM 3162 C C . SER A 1 431 ? -24 -51.656 -46.125 1 25.2 431 SER A C 1
ATOM 3164 O O . SER A 1 431 ? -25.016 -51.906 -45.438 1 25.2 431 SER A O 1
ATOM 3166 N N . PRO A 1 432 ? -23.969 -50.312 -46.219 1 27.08 432 PRO A N 1
ATOM 3167 C CA . PRO A 1 432 ? -25.219 -49.562 -46.219 1 27.08 432 PRO A CA 1
ATOM 3168 C C . PRO A 1 432 ? -26.203 -50.062 -47.281 1 27.08 432 PRO A C 1
ATOM 3170 O O . PRO A 1 432 ? -25.844 -50.25 -48.438 1 27.08 432 PRO A O 1
ATOM 3173 N N . GLU A 1 433 ? -27.188 -50.969 -46.844 1 27.92 433 GLU A N 1
ATOM 3174 C CA . GLU A 1 433 ? -28.188 -51.5 -47.781 1 27.92 433 GLU A CA 1
ATOM 3175 C C . GLU A 1 433 ? -29.016 -50.406 -48.406 1 27.92 433 GLU A C 1
ATOM 3177 O O . GLU A 1 433 ? -29.297 -49.375 -47.781 1 27.92 433 GLU A O 1
ATOM 3182 N N . PRO A 1 434 ? -29.359 -50.406 -49.75 1 28.34 434 PRO A N 1
ATOM 3183 C CA . PRO A 1 434 ? -30 -49.469 -50.688 1 28.34 434 PRO A CA 1
ATOM 3184 C C . PRO A 1 434 ? -31.438 -49.125 -50.281 1 28.34 434 PRO A C 1
ATOM 3186 O O . PRO A 1 434 ? -32.156 -50 -49.781 1 28.34 434 PRO A O 1
ATOM 3189 N N . LEU A 1 435 ? -31.672 -47.938 -49.688 1 27.75 435 LEU A N 1
ATOM 3190 C CA . LEU A 1 435 ? -33 -47.406 -49.312 1 27.75 435 LEU A CA 1
ATOM 3191 C C . LEU A 1 435 ? -33.938 -47.406 -50.5 1 27.75 435 LEU A C 1
ATOM 3193 O O . LEU A 1 435 ? -33.594 -46.781 -51.531 1 27.75 435 LEU A O 1
ATOM 3197 N N . THR A 1 436 ? -34.719 -48.5 -50.688 1 25.34 436 THR A N 1
ATOM 3198 C CA . THR A 1 436 ? -35.719 -48.625 -51.75 1 25.34 436 THR A CA 1
ATOM 3199 C C . THR A 1 436 ? -36.812 -47.594 -51.625 1 25.34 436 THR A C 1
ATOM 3201 O O . THR A 1 436 ? -37.469 -47.531 -50.562 1 25.34 436 THR A O 1
ATOM 3204 N N . ILE A 1 437 ? -36.812 -46.531 -52.25 1 26.66 437 ILE A N 1
ATOM 3205 C CA . ILE A 1 437 ? -37.719 -45.375 -52.375 1 26.66 437 ILE A CA 1
ATOM 3206 C C . ILE A 1 437 ? -39.062 -45.844 -52.938 1 26.66 437 ILE A C 1
ATOM 3208 O O . ILE A 1 437 ? -39.156 -46.219 -54.094 1 26.66 437 ILE A O 1
ATOM 3212 N N . GLY A 1 438 ? -39.812 -46.719 -52.094 1 23.39 438 GLY A N 1
ATOM 3213 C CA . GLY A 1 438 ? -41.094 -47.156 -52.594 1 23.39 438 GLY A CA 1
ATOM 3214 C C . GLY A 1 438 ? -42.062 -46.031 -52.812 1 23.39 438 GLY A C 1
ATOM 3215 O O . GLY A 1 438 ? -42.094 -45.062 -52.031 1 23.39 438 GLY A O 1
ATOM 3216 N N . ALA A 1 439 ? -42.688 -45.938 -54 1 28.34 439 ALA A N 1
ATOM 3217 C CA . ALA A 1 439 ? -43.719 -45.25 -54.781 1 28.34 439 ALA A CA 1
ATOM 3218 C C . ALA A 1 439 ? -45.062 -45.312 -54.125 1 28.34 439 ALA A C 1
ATOM 3220 O O . ALA A 1 439 ? -45.5 -46.375 -53.688 1 28.34 439 ALA A O 1
ATOM 3221 N N . ARG A 1 440 ? -45.688 -44.312 -53.594 1 29.58 440 ARG A N 1
ATOM 3222 C CA . ARG A 1 440 ? -46.938 -43.969 -52.938 1 29.58 440 ARG A CA 1
ATOM 3223 C C . ARG A 1 440 ? -48.125 -44.438 -53.75 1 29.58 440 ARG A C 1
ATOM 3225 O O . ARG A 1 440 ? -48.219 -44.125 -54.938 1 29.58 440 ARG A O 1
ATOM 3232 N N . PRO A 1 441 ? -48.875 -45.594 -53.344 1 32.97 441 PRO A N 1
ATOM 3233 C CA . PRO A 1 441 ? -50.125 -45.844 -54.062 1 32.97 441 PRO A CA 1
ATOM 3234 C C . PRO A 1 441 ? -51.156 -44.75 -53.812 1 32.97 441 PRO A C 1
ATOM 3236 O O . PRO A 1 441 ? -51.469 -44.469 -52.656 1 32.97 441 PRO A O 1
ATOM 3239 N N . PRO A 1 442 ? -51.375 -43.719 -54.5 1 28.81 442 PRO A N 1
ATOM 3240 C CA . PRO A 1 442 ? -52.406 -42.688 -54.375 1 28.81 442 PRO A CA 1
ATOM 3241 C C . PRO A 1 442 ? -53.812 -43.25 -54.281 1 28.81 442 PRO A C 1
ATOM 3243 O O . PRO A 1 442 ? -53.969 -44.469 -54.219 1 28.81 442 PRO A O 1
ATOM 3246 N N . GLN A 1 443 ? -54.812 -43.062 -55.469 1 27.86 443 GLN A N 1
ATOM 3247 C CA . GLN A 1 443 ? -56.062 -42.312 -55.625 1 27.86 443 GLN A CA 1
ATOM 3248 C C . GLN A 1 443 ? -57.25 -43.25 -55.5 1 27.86 443 GLN A C 1
ATOM 3250 O O . GLN A 1 443 ? -58.375 -42.844 -55.781 1 27.86 443 GLN A O 1
ATOM 3255 N N . GLN A 1 444 ? -57.438 -44.281 -54.531 1 25.78 444 GLN A N 1
ATOM 3256 C CA . GLN A 1 444 ? -58.906 -44.469 -54.5 1 25.78 444 GLN A CA 1
ATOM 3257 C C . GLN A 1 444 ? -59.562 -43.438 -53.625 1 25.78 444 GLN A C 1
ATOM 3259 O O . GLN A 1 444 ? -59.062 -43.125 -52.531 1 25.78 444 GLN A O 1
ATOM 3264 N N . MET B 1 1 ? -29.453 0.012 -4.047 1 45.22 1 MET B N 1
ATOM 3265 C CA . MET B 1 1 ? -28.672 0.138 -2.812 1 45.22 1 MET B CA 1
ATOM 3266 C C . MET B 1 1 ? -29.531 0.726 -1.695 1 45.22 1 MET B C 1
ATOM 3268 O O . MET B 1 1 ? -30.312 1.655 -1.926 1 45.22 1 MET B O 1
ATOM 3272 N N . SER B 1 2 ? -29.859 -0.033 -0.702 1 54.41 2 SER B N 1
ATOM 3273 C CA . SER B 1 2 ? -30.875 0.409 0.247 1 54.41 2 SER B CA 1
ATOM 3274 C C . SER B 1 2 ? -30.562 1.81 0.77 1 54.41 2 SER B C 1
ATOM 3276 O O . SER B 1 2 ? -29.484 2.061 1.291 1 54.41 2 SER B O 1
ATOM 3278 N N . SER B 1 3 ? -31.234 2.799 0.238 1 65.75 3 SER B N 1
ATOM 3279 C CA . SER B 1 3 ? -31.25 4.223 0.569 1 65.75 3 SER B CA 1
ATOM 3280 C C . SER B 1 3 ? -31.219 4.438 2.078 1 65.75 3 SER B C 1
ATOM 3282 O O . SER B 1 3 ? -30.906 5.535 2.543 1 65.75 3 SER B O 1
ATOM 3284 N N . ASP B 1 4 ? -31.094 3.312 2.824 1 89.44 4 ASP B N 1
ATOM 3285 C CA . ASP B 1 4 ? -31.219 3.516 4.266 1 89.44 4 ASP B CA 1
ATOM 3286 C C . ASP B 1 4 ? -29.875 3.387 4.961 1 89.44 4 ASP B C 1
ATOM 3288 O O . ASP B 1 4 ? -29.75 3.686 6.148 1 89.44 4 ASP B O 1
ATOM 3292 N N . LEU B 1 5 ? -28.828 3.15 4.242 1 97.31 5 LEU B N 1
ATOM 3293 C CA . LEU B 1 5 ? -27.5 3.033 4.844 1 97.31 5 LEU B CA 1
ATOM 3294 C C . LEU B 1 5 ? -26.844 4.402 4.992 1 97.31 5 LEU B C 1
ATOM 3296 O O . LEU B 1 5 ? -27.062 5.293 4.168 1 97.31 5 LEU B O 1
ATOM 3300 N N . PRO B 1 6 ? -26.094 4.574 5.977 1 98.56 6 PRO B N 1
ATOM 3301 C CA . PRO B 1 6 ? -25.438 5.867 6.195 1 98.56 6 PRO B CA 1
ATOM 3302 C C . PRO B 1 6 ? -24.281 6.113 5.23 1 98.56 6 PRO B C 1
ATOM 3304 O O . PRO B 1 6 ? -23.859 5.195 4.527 1 98.56 6 PRO B O 1
ATOM 3307 N N . VAL B 1 7 ? -23.922 7.395 5.137 1 98.81 7 VAL B N 1
ATOM 3308 C CA . VAL B 1 7 ? -22.594 7.746 4.613 1 98.81 7 VAL B CA 1
ATOM 3309 C C . VAL B 1 7 ? -21.562 7.684 5.734 1 98.81 7 VAL B C 1
ATOM 3311 O O . VAL B 1 7 ? -21.688 8.375 6.746 1 98.81 7 VAL B O 1
ATOM 3314 N N . VAL B 1 8 ? -20.578 6.844 5.586 1 98.94 8 VAL B N 1
ATOM 3315 C CA . VAL B 1 8 ? -19.531 6.727 6.609 1 98.94 8 VAL B CA 1
ATOM 3316 C C . VAL B 1 8 ? -18.422 7.738 6.336 1 98.94 8 VAL B C 1
ATOM 3318 O O . VAL B 1 8 ? -17.953 7.867 5.199 1 98.94 8 VAL B O 1
ATOM 3321 N N . VAL B 1 9 ? -18.078 8.492 7.34 1 99 9 VAL B N 1
ATOM 3322 C CA . VAL B 1 9 ? -16.938 9.414 7.328 1 99 9 VAL B CA 1
ATOM 3323 C C . VAL B 1 9 ? -15.828 8.875 8.219 1 99 9 VAL B C 1
ATOM 3325 O O . VAL B 1 9 ? -16.031 8.664 9.414 1 99 9 VAL B O 1
ATOM 3328 N N . ILE B 1 10 ? -14.688 8.68 7.625 1 98.94 10 ILE B N 1
ATOM 3329 C CA . ILE B 1 10 ? -13.562 8.148 8.391 1 98.94 10 ILE B CA 1
ATOM 3330 C C . ILE B 1 10 ? -12.703 9.297 8.914 1 98.94 10 ILE B C 1
ATOM 3332 O O . ILE B 1 10 ? -12 9.961 8.141 1 98.94 10 ILE B O 1
ATOM 3336 N N . GLY B 1 11 ? -12.742 9.484 10.227 1 98.88 11 GLY B N 1
ATOM 3337 C CA . GLY B 1 11 ? -12.008 10.562 10.875 1 98.88 11 GLY B CA 1
ATOM 3338 C C . GLY B 1 11 ? -12.898 11.68 11.375 1 98.88 11 GLY B C 1
ATOM 3339 O O . GLY B 1 11 ? -13.711 12.219 10.625 1 98.88 11 GLY B O 1
ATOM 3340 N N . ALA B 1 12 ? -12.719 12.008 12.617 1 98.88 12 ALA B N 1
ATOM 3341 C CA . ALA B 1 12 ? -13.469 13.094 13.234 1 98.88 12 ALA B CA 1
ATOM 3342 C C . ALA B 1 12 ? -12.602 14.336 13.398 1 98.88 12 ALA B C 1
ATOM 3344 O O . ALA B 1 12 ? -12.648 15 14.438 1 98.88 12 ALA B O 1
ATOM 3345 N N . GLY B 1 13 ? -11.742 14.547 12.438 1 98.62 13 GLY B N 1
ATOM 3346 C CA . GLY B 1 13 ? -11.039 15.812 12.344 1 98.62 13 GLY B CA 1
ATOM 3347 C C . GLY B 1 13 ? -11.891 16.938 11.773 1 98.62 13 GLY B C 1
ATOM 3348 O O . GLY B 1 13 ? -13.094 16.766 11.57 1 98.62 13 GLY B O 1
ATOM 3349 N N . PRO B 1 14 ? -11.281 18.109 11.492 1 98.38 14 PRO B N 1
ATOM 3350 C CA . PRO B 1 14 ? -12.047 19.266 11.023 1 98.38 14 PRO B CA 1
ATOM 3351 C C . PRO B 1 14 ? -12.867 18.969 9.766 1 98.38 14 PRO B C 1
ATOM 3353 O O . PRO B 1 14 ? -14.062 19.25 9.727 1 98.38 14 PRO B O 1
ATOM 3356 N N . GLN B 1 15 ? -12.25 18.344 8.805 1 98.38 15 GLN B N 1
ATOM 3357 C CA . GLN B 1 15 ? -12.938 18.078 7.547 1 98.38 15 GLN B CA 1
ATOM 3358 C C . GLN B 1 15 ? -13.992 16.984 7.723 1 98.38 15 GLN B C 1
ATOM 3360 O O . GLN B 1 15 ? -15.055 17.031 7.102 1 98.38 15 GLN B O 1
ATOM 3365 N N . GLY B 1 16 ? -13.68 15.961 8.508 1 98.88 16 GLY B N 1
ATOM 3366 C CA . GLY B 1 16 ? -14.641 14.898 8.742 1 98.88 16 GLY B CA 1
ATOM 3367 C C . GLY B 1 16 ? -15.898 15.383 9.438 1 98.88 16 GLY B C 1
ATOM 3368 O O . GLY B 1 16 ? -17.016 15.047 9.016 1 98.88 16 GLY B O 1
ATOM 3369 N N . LEU B 1 17 ? -15.719 16.125 10.469 1 98.94 17 LEU B N 1
ATOM 3370 C CA . LEU B 1 17 ? -16.875 16.672 11.188 1 98.94 17 LEU B CA 1
ATOM 3371 C C . LEU B 1 17 ? -17.656 17.625 10.297 1 98.94 17 LEU B C 1
ATOM 3373 O O . LEU B 1 17 ? -18.891 17.641 10.336 1 98.94 17 LE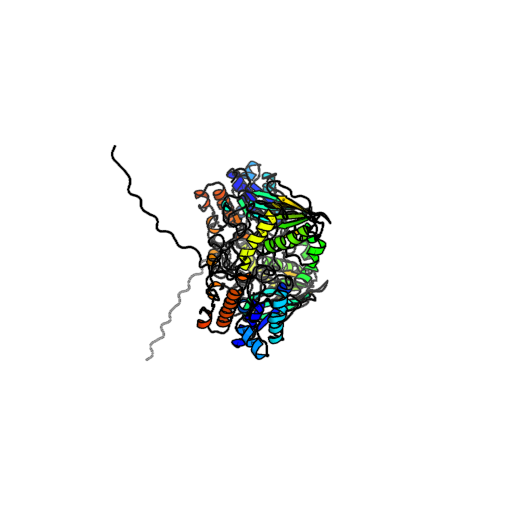U B O 1
ATOM 3377 N N . ALA B 1 18 ? -16.969 18.438 9.531 1 98.88 18 ALA B N 1
ATOM 3378 C CA . ALA B 1 18 ? -17.641 19.312 8.578 1 98.88 18 ALA B CA 1
ATOM 3379 C C . ALA B 1 18 ? -18.438 18.516 7.562 1 98.88 18 ALA B C 1
ATOM 3381 O O . ALA B 1 18 ? -19.562 18.891 7.219 1 98.88 18 ALA B O 1
ATOM 3382 N N . ALA B 1 19 ? -17.859 17.438 7.066 1 98.94 19 ALA B N 1
ATOM 3383 C CA . ALA B 1 19 ? -18.578 16.578 6.121 1 98.94 19 ALA B CA 1
ATOM 3384 C C . ALA B 1 19 ? -19.891 16.078 6.715 1 98.94 19 ALA B C 1
ATOM 3386 O O . ALA B 1 19 ? -20.922 16.109 6.055 1 98.94 19 ALA B O 1
ATOM 3387 N N . ALA B 1 20 ? -19.812 15.633 7.945 1 98.94 20 ALA B N 1
ATOM 3388 C CA . ALA B 1 20 ? -21.016 15.141 8.625 1 98.94 20 ALA B CA 1
ATOM 3389 C C . ALA B 1 20 ? -22.078 16.234 8.727 1 98.94 20 ALA B C 1
ATOM 3391 O O . ALA B 1 20 ? -23.25 15.984 8.508 1 98.94 20 ALA B O 1
ATOM 3392 N N . ALA B 1 21 ? -21.656 17.469 9.047 1 98.88 21 ALA B N 1
ATOM 3393 C CA . ALA B 1 21 ? -22.578 18.594 9.148 1 98.88 21 ALA B CA 1
ATOM 3394 C C . ALA B 1 21 ? -23.25 18.875 7.809 1 98.88 21 ALA B C 1
ATOM 3396 O O . ALA B 1 21 ? -24.469 19.078 7.738 1 98.88 21 ALA B O 1
ATOM 3397 N N . HIS B 1 22 ? -22.453 18.891 6.754 1 98.81 22 HIS B N 1
ATOM 3398 C CA . HIS B 1 22 ? -22.984 19.141 5.414 1 98.81 22 HIS B CA 1
ATOM 3399 C C . HIS B 1 22 ? -24 18.062 5.027 1 98.81 22 HIS B C 1
ATOM 3401 O O . HIS B 1 22 ? -25.031 18.359 4.434 1 98.81 22 HIS B O 1
ATOM 3407 N N . LEU B 1 23 ? -23.672 16.781 5.289 1 98.81 23 LEU B N 1
ATOM 3408 C CA . LEU B 1 23 ? -24.578 15.68 4.988 1 98.81 23 LEU B CA 1
ATOM 3409 C C . LEU B 1 23 ? -25.906 15.836 5.738 1 98.81 23 LEU B C 1
ATOM 3411 O O . LEU B 1 23 ? -26.969 15.742 5.137 1 98.81 23 LEU B O 1
ATOM 3415 N N . LEU B 1 24 ? -25.781 16.141 6.965 1 98.12 24 LEU B N 1
ATOM 3416 C CA . LEU B 1 24 ? -26.969 16.281 7.797 1 98.12 24 LEU B CA 1
ATOM 3417 C C . LEU B 1 24 ? -27.859 17.406 7.273 1 98.12 24 LEU B C 1
ATOM 3419 O O . LEU B 1 24 ? -29.078 17.25 7.195 1 98.12 24 LEU B O 1
ATOM 3423 N N . GLU B 1 25 ? -27.266 18.484 6.926 1 97.25 25 GLU B N 1
ATOM 3424 C CA . GLU B 1 25 ? -28.016 19.625 6.391 1 97.25 25 GLU B CA 1
ATOM 3425 C C . GLU B 1 25 ? -28.781 19.25 5.125 1 97.25 25 GLU B C 1
ATOM 3427 O O . GLU B 1 25 ? -29.797 19.859 4.809 1 97.25 25 GLU B O 1
ATOM 3432 N N . ARG B 1 26 ? -28.359 18.25 4.504 1 97.31 26 ARG B N 1
ATOM 3433 C CA . ARG B 1 26 ? -28.953 17.844 3.229 1 97.31 26 ARG B CA 1
ATOM 3434 C C . ARG B 1 26 ? -29.828 16.609 3.393 1 97.31 26 ARG B C 1
ATOM 3436 O O . ARG B 1 26 ? -30.219 15.977 2.406 1 97.31 26 ARG B O 1
ATOM 3443 N N . GLY B 1 27 ? -30 16.156 4.566 1 97 27 GLY B N 1
ATOM 3444 C CA . GLY B 1 27 ? -30.906 15.055 4.863 1 97 27 GLY B CA 1
ATOM 3445 C C . GLY B 1 27 ? -30.266 13.688 4.68 1 97 27 GLY B C 1
ATOM 3446 O O . GLY B 1 27 ? -30.969 12.688 4.508 1 97 27 GLY B O 1
ATOM 3447 N N . VAL B 1 28 ? -29 13.641 4.629 1 98.06 28 VAL B N 1
ATOM 3448 C CA . VAL B 1 28 ? -28.266 12.383 4.5 1 98.06 28 VAL B CA 1
ATOM 3449 C C . VAL B 1 28 ? -27.656 12 5.848 1 98.06 28 VAL B C 1
ATOM 3451 O O . VAL B 1 28 ? -26.969 12.797 6.484 1 98.06 28 VAL B O 1
ATOM 3454 N N . GLU B 1 29 ? -27.922 10.82 6.301 1 98.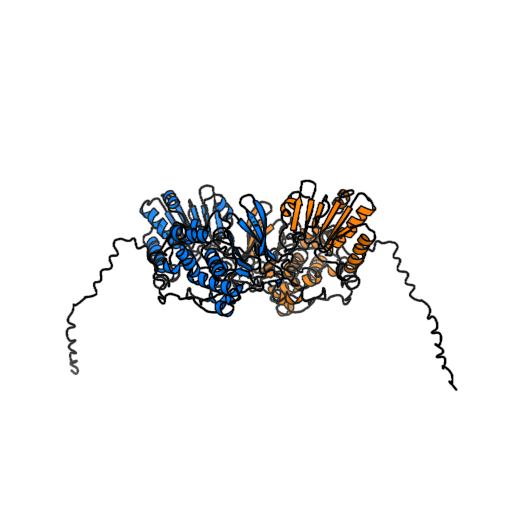31 29 GLU B N 1
ATOM 3455 C CA . GLU B 1 29 ? -27.453 10.383 7.613 1 98.31 29 GLU B CA 1
ATOM 3456 C C . GLU B 1 29 ? -25.969 10 7.578 1 98.31 29 GLU B C 1
ATOM 3458 O O . GLU B 1 29 ? -25.578 9.078 6.859 1 98.31 29 GLU B O 1
ATOM 3463 N N . PRO B 1 30 ? -25.188 10.672 8.422 1 98.69 30 PRO B N 1
ATOM 3464 C CA . PRO B 1 30 ? -23.766 10.32 8.492 1 98.69 30 PRO B CA 1
ATOM 3465 C C . PRO B 1 30 ? -23.438 9.391 9.664 1 98.69 30 PRO B C 1
ATOM 3467 O O . PRO B 1 30 ? -24.219 9.312 10.625 1 98.69 30 PRO B O 1
ATOM 3470 N N . LEU B 1 31 ? -22.375 8.648 9.555 1 98.88 31 LEU B N 1
ATOM 3471 C CA . LEU B 1 31 ? -21.688 7.961 10.648 1 98.88 31 LEU B CA 1
ATOM 3472 C C . LEU B 1 31 ? -20.188 8.227 10.617 1 98.88 31 LEU B C 1
ATOM 3474 O O . LEU B 1 31 ? -19.5 7.789 9.695 1 98.88 31 LEU B O 1
ATOM 3478 N N . VAL B 1 32 ? -19.719 8.984 11.625 1 98.94 32 VAL B N 1
ATOM 3479 C CA . VAL B 1 32 ? -18.312 9.344 11.703 1 98.94 32 VAL B CA 1
ATOM 3480 C C . VAL B 1 32 ? -17.562 8.336 12.578 1 98.94 32 VAL B C 1
ATOM 3482 O O . VAL B 1 32 ? -17.969 8.07 13.711 1 98.94 32 VAL B O 1
ATOM 3485 N N . LEU B 1 33 ? -16.516 7.734 12.047 1 98.94 33 LEU B N 1
ATOM 3486 C CA . LEU B 1 33 ? -15.68 6.797 12.781 1 98.94 33 LEU B CA 1
ATOM 3487 C C . LEU B 1 33 ? -14.32 7.414 13.102 1 98.94 33 LEU B C 1
ATOM 3489 O O . LEU B 1 33 ? -13.602 7.84 12.203 1 98.94 33 LEU B O 1
ATOM 3493 N N . GLU B 1 34 ? -14.031 7.512 14.367 1 98.88 34 GLU B N 1
ATOM 3494 C CA . GLU B 1 34 ? -12.789 8.109 14.852 1 98.88 34 GLU B CA 1
ATOM 3495 C C . GLU B 1 34 ? -11.953 7.094 15.617 1 98.88 34 GLU B C 1
ATOM 3497 O O . GLU B 1 34 ? -12.438 6.461 16.562 1 98.88 34 GLU B O 1
ATOM 3502 N N . ALA B 1 35 ? -10.703 6.969 15.164 1 98.62 35 ALA B N 1
ATOM 3503 C CA . ALA B 1 35 ? -9.797 6.02 15.805 1 98.62 35 ALA B CA 1
ATOM 3504 C C . ALA B 1 35 ? -9.438 6.477 17.219 1 98.62 35 ALA B C 1
ATOM 3506 O O . ALA B 1 35 ? -9.211 5.652 18.109 1 98.62 35 ALA B O 1
ATOM 3507 N N . GLY B 1 36 ? -9.375 7.754 17.438 1 98.31 36 GLY B N 1
ATOM 3508 C CA . GLY B 1 36 ? -9.016 8.297 18.75 1 98.31 36 GLY B CA 1
ATOM 3509 C C . GLY B 1 36 ? -10.156 8.234 19.75 1 98.31 36 GLY B C 1
ATOM 3510 O O . GLY B 1 36 ? -11.289 7.902 19.391 1 98.31 36 GLY B O 1
ATOM 3511 N N . ALA B 1 37 ? -9.867 8.633 21 1 97.75 37 ALA B N 1
ATOM 3512 C CA . ALA B 1 37 ? -10.82 8.547 22.109 1 97.75 37 ALA B CA 1
ATOM 3513 C C . ALA B 1 37 ? -11.734 9.766 22.141 1 97.75 37 ALA B C 1
ATOM 3515 O O . ALA B 1 37 ? -12.719 9.797 22.891 1 97.75 37 ALA B O 1
ATOM 3516 N N . GLY B 1 38 ? -11.477 10.727 21.328 1 98.12 38 GLY B N 1
ATOM 3517 C CA . GLY B 1 38 ? -12.25 11.961 21.25 1 98.12 38 GLY B CA 1
ATOM 3518 C C . GLY B 1 38 ? -12.133 12.648 19.906 1 98.12 38 GLY B C 1
ATOM 3519 O O . GLY B 1 38 ? -11.406 12.195 19.031 1 98.12 38 GLY B O 1
ATOM 3520 N N . PRO B 1 39 ? -12.93 13.742 19.781 1 98.31 39 PRO B N 1
ATOM 3521 C CA . PRO B 1 39 ? -12.891 14.438 18.484 1 98.31 39 PRO B CA 1
ATOM 3522 C C . PRO B 1 39 ? -11.523 15.07 18.203 1 98.31 39 PRO B C 1
ATOM 3524 O O . PRO B 1 39 ? -10.812 15.461 19.141 1 98.31 39 PRO B O 1
ATOM 3527 N N . ALA B 1 40 ? -11.188 15.117 16.922 1 98.38 40 ALA B N 1
ATOM 3528 C CA . ALA B 1 40 ? -9.984 15.812 16.453 1 98.38 40 ALA B CA 1
ATOM 3529 C C . ALA B 1 40 ? -8.75 15.352 17.219 1 98.38 40 ALA B C 1
ATOM 3531 O O . ALA B 1 40 ? -7.98 16.172 17.719 1 98.38 40 ALA B O 1
ATOM 3532 N N . ALA B 1 41 ? -8.625 14.023 17.297 1 98.06 41 ALA B N 1
ATOM 3533 C CA . ALA B 1 41 ? -7.555 13.422 18.078 1 98.06 41 ALA B CA 1
ATOM 3534 C C . ALA B 1 41 ? -6.184 13.859 17.578 1 98.06 41 ALA B C 1
ATOM 3536 O O . ALA B 1 41 ? -5.277 14.133 18.359 1 98.06 41 ALA B O 1
ATOM 3537 N N . ALA B 1 42 ? -6.031 13.922 16.266 1 97.31 42 ALA B N 1
ATOM 3538 C CA . ALA B 1 42 ? -4.754 14.344 15.703 1 97.31 42 ALA B CA 1
ATOM 3539 C C . ALA B 1 42 ? -4.445 15.797 16.062 1 97.31 42 ALA B C 1
ATOM 3541 O O . ALA B 1 42 ? -3.316 16.125 16.438 1 97.31 42 ALA B O 1
ATOM 3542 N N . VAL B 1 43 ? -5.438 16.656 15.961 1 97.31 43 VAL B N 1
ATOM 3543 C CA . VAL B 1 43 ? -5.262 18.062 16.297 1 97.31 43 VAL B CA 1
ATOM 3544 C C . VAL B 1 43 ? -4.852 18.203 17.766 1 97.31 43 VAL B C 1
ATOM 3546 O O . VAL B 1 43 ? -3.992 19.016 18.094 1 97.31 43 VAL B O 1
ATOM 3549 N N . ALA B 1 44 ? -5.438 17.391 18.547 1 96.81 44 ALA B N 1
ATOM 3550 C CA . ALA B 1 44 ? -5.125 17.438 19.984 1 96.81 44 ALA B CA 1
ATOM 3551 C C . ALA B 1 44 ? -3.648 17.125 20.219 1 96.81 44 ALA B C 1
ATOM 3553 O O . ALA B 1 44 ? -3.049 17.641 21.172 1 96.81 44 ALA B O 1
ATOM 3554 N N . GLU B 1 45 ? -3.041 16.359 19.391 1 95.19 45 GLU B N 1
ATOM 3555 C CA . GLU B 1 45 ? -1.638 15.984 19.547 1 95.19 45 GLU B CA 1
ATOM 3556 C C . GLU B 1 45 ? -0.718 17.156 19.219 1 95.19 45 GLU B C 1
ATOM 3558 O O . GLU B 1 45 ? 0.427 17.203 19.688 1 95.19 45 GLU B O 1
ATOM 3563 N N . TRP B 1 46 ? -1.212 18.062 18.484 1 94.44 46 TRP B N 1
ATOM 3564 C CA . TRP B 1 46 ? -0.452 19.297 18.266 1 94.44 46 TRP B CA 1
ATOM 3565 C C . TRP B 1 46 ? -1.199 20.5 18.812 1 94.44 46 TRP B C 1
ATOM 3567 O O . TRP B 1 46 ? -1.215 21.562 18.188 1 94.44 46 TRP B O 1
ATOM 3577 N N . GLY B 1 47 ? -1.766 20.359 19.938 1 95.62 47 GLY B N 1
ATOM 3578 C CA . GLY B 1 47 ? -2.598 21.359 20.594 1 95.62 47 GLY B CA 1
ATOM 3579 C C . GLY B 1 47 ? -1.848 22.641 20.922 1 95.62 47 GLY B C 1
ATOM 3580 O O . GLY B 1 47 ? -2.445 23.703 21.031 1 95.62 47 GLY B O 1
ATOM 3581 N N . HIS B 1 48 ? -0.595 22.531 21.094 1 93.44 48 HIS B N 1
ATOM 3582 C CA . HIS B 1 48 ? 0.213 23.672 21.516 1 93.44 48 HIS B CA 1
ATOM 3583 C C . HIS B 1 48 ? 0.606 24.547 20.312 1 93.44 48 HIS B C 1
ATOM 3585 O O . HIS B 1 48 ? 1.085 25.672 20.5 1 93.44 48 HIS B O 1
ATOM 3591 N N . VAL B 1 49 ? 0.385 24.062 19.156 1 92.31 49 VAL B N 1
ATOM 3592 C CA . VAL B 1 49 ? 0.8 24.766 17.953 1 92.31 49 VAL B CA 1
ATOM 3593 C C . VAL B 1 49 ? -0.27 25.781 17.547 1 92.31 49 VAL B C 1
ATOM 3595 O O . VAL B 1 49 ? -1.459 25.453 17.516 1 92.31 49 VAL B O 1
ATOM 3598 N N . ARG B 1 50 ? 0.151 27 17.25 1 91.31 50 ARG B N 1
ATOM 3599 C CA . ARG B 1 50 ? -0.766 28.031 16.781 1 91.31 50 ARG B CA 1
ATOM 3600 C C . ARG B 1 50 ? -1.006 27.906 15.273 1 91.31 50 ARG B C 1
ATOM 3602 O O . ARG B 1 50 ? -0.07 27.672 14.508 1 91.31 50 ARG B O 1
ATOM 3609 N N . THR B 1 51 ? -2.244 28.031 14.859 1 90.75 51 THR B N 1
ATOM 3610 C CA . THR B 1 51 ? -2.594 27.969 13.445 1 90.75 51 THR B CA 1
ATOM 3611 C C . THR B 1 51 ? -2.094 29.203 12.695 1 90.75 51 THR B C 1
ATOM 3613 O O . THR B 1 51 ? -1.943 30.266 13.289 1 90.75 51 THR B O 1
ATOM 3616 N N . PHE B 1 52 ? -1.9 28.984 11.445 1 84 52 PHE B N 1
ATOM 3617 C CA . PHE B 1 52 ? -1.538 30.094 10.578 1 84 52 PHE B CA 1
ATOM 3618 C C . PHE B 1 52 ? -2.779 30.859 10.141 1 84 52 PHE B C 1
ATOM 3620 O O . PHE B 1 52 ? -2.693 32.031 9.789 1 84 52 PHE B O 1
ATOM 3627 N N . SER B 1 53 ? -3.92 30.172 10.141 1 88.06 53 SER B N 1
ATOM 3628 C CA . SER B 1 53 ? -5.18 30.766 9.719 1 88.06 53 SER B CA 1
ATOM 3629 C C . SER B 1 53 ? -5.969 31.297 10.914 1 88.06 53 SER B C 1
ATOM 3631 O O . SER B 1 53 ? -5.988 30.672 11.977 1 88.06 53 SER B O 1
ATOM 3633 N N . PRO B 1 54 ? -6.625 32.469 10.672 1 92 54 PRO B N 1
ATOM 3634 C CA . PRO B 1 54 ? -7.496 33 11.727 1 92 54 PRO B CA 1
ATOM 3635 C C . PRO B 1 54 ? -8.812 32.25 11.828 1 92 54 PRO B C 1
ATOM 3637 O O . PRO B 1 54 ? -9.164 31.469 10.93 1 92 54 PRO B O 1
ATOM 3640 N N . TRP B 1 55 ? -9.562 32.469 12.875 1 94.62 55 TRP B N 1
ATOM 3641 C CA . TRP B 1 55 ? -10.789 31.75 13.211 1 94.62 55 TRP B CA 1
ATOM 3642 C C . TRP B 1 55 ? -11.766 31.766 12.039 1 94.62 55 TRP B C 1
ATOM 3644 O O . TRP B 1 55 ? -12.336 30.719 11.695 1 94.62 55 TRP B O 1
ATOM 3654 N N . PRO B 1 56 ? -12 32.875 11.336 1 91.75 56 PRO B N 1
ATOM 3655 C CA . PRO B 1 56 ? -12.992 32.875 10.258 1 91.75 56 PRO B CA 1
ATOM 3656 C C . PRO B 1 56 ? -12.656 31.906 9.141 1 91.75 56 PRO B C 1
ATOM 3658 O O . PRO B 1 56 ? -13.539 31.469 8.398 1 91.75 56 PRO B O 1
ATOM 3661 N N . GLU B 1 57 ? -11.398 31.531 9.047 1 92 57 GLU B N 1
ATOM 3662 C CA . GLU B 1 57 ? -10.953 30.609 8 1 92 57 GLU B CA 1
ATOM 3663 C C . GLU B 1 57 ? -10.93 29.172 8.5 1 92 57 GLU B C 1
ATOM 3665 O O . GLU B 1 57 ? -10.641 28.25 7.738 1 92 57 GLU B O 1
ATOM 3670 N N . LEU B 1 58 ? -11.273 28.969 9.742 1 96.19 58 LEU B N 1
ATOM 3671 C CA . LEU B 1 58 ? -11.109 27.656 10.367 1 96.19 58 LEU B CA 1
ATOM 3672 C C . LEU B 1 58 ? -12.469 27.062 10.742 1 96.19 58 LEU B C 1
ATOM 3674 O O . LEU B 1 58 ? -12.531 25.984 11.312 1 96.19 58 LEU B O 1
ATOM 3678 N N . VAL B 1 59 ? -13.516 27.781 10.406 1 97.25 59 VAL B N 1
ATOM 3679 C CA . VAL B 1 59 ? -14.867 27.344 10.734 1 97.25 59 VAL B CA 1
ATOM 3680 C C . VAL B 1 59 ? -15.656 27.094 9.445 1 97.25 59 VAL B C 1
ATOM 3682 O O . VAL B 1 59 ? -15.758 27.984 8.602 1 97.25 59 VAL B O 1
ATOM 3685 N N . ASP B 1 60 ? -16.188 25.906 9.344 1 97.19 60 ASP B N 1
ATOM 3686 C CA . ASP B 1 60 ? -17 25.547 8.188 1 97.19 60 ASP B CA 1
ATOM 3687 C C . ASP B 1 60 ? -18.406 26.109 8.289 1 97.19 60 ASP B C 1
ATOM 3689 O O . ASP B 1 60 ? -18.969 26.172 9.383 1 97.19 60 ASP B O 1
ATOM 3693 N N . GLY B 1 61 ? -18.984 26.438 7.156 1 96.44 61 GLY B N 1
ATOM 3694 C CA . GLY B 1 61 ? -20.297 27.078 7.133 1 96.44 61 GLY B CA 1
ATOM 3695 C C . GLY B 1 61 ? -21.391 26.188 7.672 1 96.44 61 GLY B C 1
ATOM 3696 O O . GLY B 1 61 ? -22.219 26.625 8.477 1 96.44 61 GLY B O 1
ATOM 3697 N N . ALA B 1 62 ? -21.516 25 7.211 1 97.88 62 ALA B N 1
ATOM 3698 C CA . ALA B 1 62 ? -22.547 24.062 7.672 1 97.88 62 ALA B CA 1
ATOM 3699 C C . ALA B 1 62 ? -22.391 23.766 9.156 1 97.88 62 ALA B C 1
ATOM 3701 O O . ALA B 1 62 ? -23.375 23.688 9.891 1 97.88 62 ALA B O 1
ATOM 3702 N N . ALA B 1 63 ? -21.203 23.578 9.586 1 98.38 63 ALA B N 1
ATOM 3703 C CA . ALA B 1 63 ? -20.906 23.344 11 1 98.38 63 ALA B CA 1
ATOM 3704 C C . ALA B 1 63 ? -21.359 24.531 11.852 1 98.38 63 ALA B C 1
ATOM 3706 O O . ALA B 1 63 ? -21.969 24.344 12.906 1 98.38 63 ALA B O 1
ATOM 3707 N N . ALA B 1 64 ? -21.016 25.719 11.375 1 97.88 64 ALA B N 1
ATOM 3708 C CA . ALA B 1 64 ? -21.406 26.922 12.102 1 97.88 64 ALA B CA 1
ATOM 3709 C C . ALA B 1 64 ? -22.922 26.984 12.258 1 97.88 64 ALA B C 1
ATOM 3711 O O . ALA B 1 64 ? -23.422 27.312 13.336 1 97.88 64 ALA B O 1
ATOM 3712 N N . ARG B 1 65 ? -23.594 26.688 11.211 1 97.81 65 ARG B N 1
ATOM 3713 C CA . ARG B 1 65 ? -25.047 26.719 11.266 1 97.81 65 ARG B CA 1
ATOM 3714 C C . ARG B 1 65 ? -25.594 25.688 12.242 1 97.81 65 ARG B C 1
ATOM 3716 O O . ARG B 1 65 ? -26.516 25.969 13.016 1 97.81 65 ARG B O 1
ATOM 3723 N N . LEU B 1 66 ? -25.062 24.547 12.234 1 97.88 66 LEU B N 1
ATOM 3724 C CA . LEU B 1 66 ? -25.453 23.5 13.172 1 97.88 66 LEU B CA 1
ATOM 3725 C C . LEU B 1 66 ? -25.234 23.938 14.609 1 97.88 66 LEU B C 1
ATOM 3727 O O . LEU B 1 66 ? -26.078 23.734 15.469 1 97.88 66 LEU B O 1
ATOM 3731 N N . LEU B 1 67 ? -24.125 24.578 14.852 1 98.19 67 LEU B N 1
ATOM 3732 C CA . LEU B 1 67 ? -23.75 24.969 16.203 1 98.19 67 LEU B CA 1
ATOM 3733 C C . LEU B 1 67 ? -24.562 26.188 16.656 1 98.19 67 LEU B C 1
ATOM 3735 O O . LEU B 1 67 ? -24.922 26.281 17.828 1 98.19 67 LEU B O 1
ATOM 3739 N N . THR B 1 68 ? -24.75 27.078 15.766 1 97.06 68 THR B N 1
ATOM 3740 C CA . THR B 1 68 ? -25.531 28.266 16.109 1 97.06 68 THR B CA 1
ATOM 3741 C C . THR B 1 68 ? -26.938 27.875 16.578 1 97.06 68 THR B C 1
ATOM 3743 O O . THR B 1 68 ? -27.484 28.516 17.469 1 97.06 68 THR B O 1
ATOM 3746 N N . ALA B 1 69 ? -27.422 26.891 15.992 1 95.38 69 ALA B N 1
ATOM 3747 C CA . ALA B 1 69 ? -28.734 26.375 16.406 1 95.38 69 ALA B CA 1
ATOM 3748 C C . ALA B 1 69 ? -28.688 25.906 17.859 1 95.38 69 ALA B C 1
ATOM 3750 O O . ALA B 1 69 ? -29.75 25.734 18.484 1 95.38 69 ALA B O 1
ATOM 3751 N N . GLN B 1 70 ? -27.578 25.781 18.391 1 95.12 70 GLN B N 1
ATOM 3752 C CA . GLN B 1 70 ? -27.391 25.359 19.781 1 95.12 70 GLN B CA 1
ATOM 3753 C C . GLN B 1 70 ? -26.75 26.453 20.609 1 95.12 70 GLN B C 1
ATOM 3755 O O . GLN B 1 70 ? -25.953 26.172 21.516 1 95.12 70 GLN B O 1
ATOM 3760 N N . ASP B 1 71 ? -26.797 27.672 20.234 1 95.19 71 ASP B N 1
ATOM 3761 C CA . ASP B 1 71 ? -26.391 28.875 20.953 1 95.19 71 ASP B CA 1
ATOM 3762 C C . ASP B 1 71 ? -24.875 29.016 20.984 1 95.19 71 ASP B C 1
ATOM 3764 O O . ASP B 1 71 ? -24.312 29.469 21.984 1 95.19 71 ASP B O 1
ATOM 3768 N N . TRP B 1 72 ? -24.281 28.438 20.047 1 96.62 72 TRP B N 1
ATOM 3769 C CA . TRP B 1 72 ? -22.844 28.594 19.859 1 96.62 72 TRP B CA 1
ATOM 3770 C C . TRP B 1 72 ? -22.547 29.828 19 1 96.62 72 TRP B C 1
ATOM 3772 O O . TRP B 1 72 ? -23.297 30.141 18.078 1 96.62 72 TRP B O 1
ATOM 3782 N N . SER B 1 73 ? -21.438 30.562 19.359 1 96.12 73 SER B N 1
ATOM 3783 C CA . SER B 1 73 ? -20.969 31.688 18.547 1 96.12 73 SER B CA 1
ATOM 3784 C C . SER B 1 73 ? -19.5 31.516 18.156 1 96.12 73 SER B C 1
ATOM 3786 O O . SER B 1 73 ? -18.672 31.188 19 1 96.12 73 SER B O 1
ATOM 3788 N N . ALA B 1 74 ? -19.266 31.703 16.953 1 94.88 74 ALA B N 1
ATOM 3789 C CA . ALA B 1 74 ? -17.906 31.562 16.453 1 94.88 74 ALA B CA 1
ATOM 3790 C C . ALA B 1 74 ? -17.016 32.719 16.938 1 94.88 74 ALA B C 1
ATOM 3792 O O . ALA B 1 74 ? -17.438 33.875 16.969 1 94.88 74 ALA B O 1
ATOM 3793 N N . PRO B 1 75 ? -15.766 32.344 17.297 1 94.75 75 PRO B N 1
ATOM 3794 C CA . PRO B 1 75 ? -14.836 33.469 17.516 1 94.75 75 PRO B CA 1
ATOM 3795 C C . PRO B 1 75 ? -14.625 34.312 16.266 1 94.75 75 PRO B C 1
ATOM 3797 O O . PRO B 1 75 ? -14.555 33.781 15.156 1 94.75 75 PRO B O 1
ATOM 3800 N N . GLU B 1 76 ? -14.523 35.625 16.438 1 92 76 GLU B N 1
ATOM 3801 C CA . GLU B 1 76 ? -14.523 36.531 15.297 1 92 76 GLU B CA 1
ATOM 3802 C C . GLU B 1 76 ? -13.094 36.844 14.852 1 92 76 GLU B C 1
ATOM 3804 O O . GLU B 1 76 ? -12.875 37.281 13.719 1 92 76 GLU B O 1
ATOM 3809 N N . ASP B 1 77 ? -12.18 36.75 15.758 1 91.81 77 ASP B N 1
ATOM 3810 C CA . ASP B 1 77 ? -10.805 37.125 15.438 1 91.81 77 ASP B CA 1
ATOM 3811 C C . ASP B 1 77 ? -9.805 36.281 16.219 1 91.81 77 ASP B C 1
ATOM 3813 O O . ASP B 1 77 ? -10.195 35.469 17.047 1 91.81 77 ASP B O 1
ATOM 3817 N N . GLY B 1 78 ? -8.594 36.406 15.719 1 93.19 78 GLY B N 1
ATOM 3818 C CA . GLY B 1 78 ? -7.523 35.688 16.406 1 93.19 78 GLY B CA 1
ATOM 3819 C C . GLY B 1 78 ? -7.086 34.438 15.695 1 93.19 78 GLY B C 1
ATOM 3820 O O . GLY B 1 78 ? -7.781 33.938 14.805 1 93.19 78 GLY B O 1
ATOM 3821 N N . TYR B 1 79 ? -5.938 33.938 16.125 1 93.25 79 TYR B N 1
ATOM 3822 C CA . TYR B 1 79 ? -5.324 32.719 15.625 1 93.25 79 TYR B CA 1
ATOM 3823 C C . TYR B 1 79 ? -5.277 31.641 16.719 1 93.25 79 TYR B C 1
ATOM 3825 O O . TYR B 1 79 ? -4.461 31.719 17.625 1 93.25 79 TYR B O 1
ATOM 3833 N N . PRO B 1 80 ? -6.078 30.719 16.609 1 95.56 80 PRO B N 1
ATOM 3834 C CA . PRO B 1 80 ? -6.16 29.734 17.688 1 95.56 80 PRO B CA 1
ATOM 3835 C C . PRO B 1 80 ? -4.996 28.75 17.672 1 95.56 80 PRO B C 1
ATOM 3837 O O . PRO B 1 80 ? -4.387 28.531 16.625 1 95.56 80 PRO B O 1
ATOM 3840 N N . THR B 1 81 ? -4.676 28.156 18.875 1 96.06 81 THR B N 1
ATOM 3841 C CA . THR B 1 81 ? -3.881 26.938 18.906 1 96.06 81 THR B CA 1
ATOM 3842 C C . THR B 1 81 ? -4.723 25.734 18.5 1 96.06 81 THR B C 1
ATOM 3844 O O . THR B 1 81 ? -5.949 25.828 18.406 1 96.06 81 THR B O 1
ATOM 3847 N N . GLY B 1 82 ? -4.043 24.641 18.281 1 96.94 82 GLY B N 1
ATOM 3848 C CA . GLY B 1 82 ? -4.785 23.406 18.078 1 96.94 82 GLY B CA 1
ATOM 3849 C C . GLY B 1 82 ? -5.754 23.094 19.203 1 96.94 82 GLY B C 1
ATOM 3850 O O . GLY B 1 82 ? -6.887 22.672 18.953 1 96.94 82 GLY B O 1
ATOM 3851 N N . GLN B 1 83 ? -5.305 23.328 20.375 1 97.75 83 GLN B N 1
ATOM 3852 C CA . GLN B 1 83 ? -6.145 23.078 21.547 1 97.75 83 GLN B CA 1
ATOM 3853 C C . GLN B 1 83 ? -7.371 23.984 21.547 1 97.75 83 GLN B C 1
ATOM 3855 O O . GLN B 1 83 ? -8.477 23.547 21.844 1 97.75 83 GLN B O 1
ATOM 3860 N N . ASP B 1 84 ? -7.168 25.25 21.25 1 98.06 84 ASP B N 1
ATOM 3861 C CA . ASP B 1 84 ? -8.289 26.172 21.141 1 98.06 84 ASP B CA 1
ATOM 3862 C C . ASP B 1 84 ? -9.289 25.703 20.078 1 98.06 84 ASP B C 1
ATOM 3864 O O . ASP B 1 84 ? -10.5 25.75 20.312 1 98.06 84 ASP B O 1
ATOM 3868 N N . TRP B 1 85 ? -8.75 25.312 18.938 1 98.31 85 TRP B N 1
ATOM 3869 C CA . TRP B 1 85 ? -9.578 24.859 17.828 1 98.31 85 TRP B CA 1
ATOM 3870 C C . TRP B 1 85 ? -10.453 23.672 18.25 1 98.31 85 TRP B C 1
ATOM 3872 O O . TRP B 1 85 ? -11.641 23.641 17.938 1 98.31 85 TRP B O 1
ATOM 3882 N N . VAL B 1 86 ? -9.898 22.766 19.031 1 98.56 86 VAL B N 1
ATOM 3883 C CA . VAL B 1 86 ? -10.617 21.578 19.5 1 98.56 86 VAL B CA 1
ATOM 3884 C C . VAL B 1 86 ? -11.656 22 20.547 1 98.56 86 VAL B C 1
ATOM 3886 O O . VAL B 1 86 ? -12.828 21.625 20.438 1 98.56 86 VAL B O 1
ATOM 3889 N N . GLN B 1 87 ? -11.258 22.781 21.484 1 98.25 87 GLN B N 1
ATOM 3890 C CA . GLN B 1 87 ? -12.094 23.109 22.641 1 98.25 87 GLN B CA 1
ATOM 3891 C C . GLN B 1 87 ? -13.242 24.031 22.25 1 98.25 87 GLN B C 1
ATOM 3893 O O . GLN B 1 87 ? -14.359 23.906 22.766 1 98.25 87 GLN B O 1
ATOM 3898 N N . LEU B 1 88 ? -12.969 24.938 21.359 1 98.25 88 LEU B N 1
ATOM 3899 C CA . LEU B 1 88 ? -13.93 26 21.125 1 98.25 88 LEU B CA 1
ATOM 3900 C C . LEU B 1 88 ? -14.781 25.703 19.891 1 98.25 88 LEU B C 1
ATOM 3902 O O . LEU B 1 88 ? -15.828 26.328 19.688 1 98.25 88 LEU B O 1
ATOM 3906 N N . TYR B 1 89 ? -14.414 24.797 19.078 1 98.31 89 TYR B N 1
ATOM 3907 C CA . TYR B 1 89 ? -15.148 24.578 17.828 1 98.31 89 TYR B CA 1
ATOM 3908 C C . TYR B 1 89 ? -15.359 23.094 17.562 1 98.31 89 TYR B C 1
ATOM 3910 O O . TYR B 1 89 ? -16.484 22.609 17.562 1 98.31 89 TYR B O 1
ATOM 3918 N N . LEU B 1 90 ? -14.359 22.297 17.438 1 98.81 90 LEU B N 1
ATOM 3919 C CA . LEU B 1 90 ? -14.477 20.922 16.984 1 98.81 90 LEU B CA 1
ATOM 3920 C C . LEU B 1 90 ? -15.148 20.047 18.047 1 98.81 90 LEU B C 1
ATOM 3922 O O . LEU B 1 90 ? -15.938 19.156 17.703 1 98.81 90 LEU B O 1
ATOM 3926 N N . GLY B 1 91 ? -14.766 20.25 19.297 1 98.62 91 GLY B N 1
ATOM 3927 C CA . GLY B 1 91 ? -15.453 19.562 20.375 1 98.62 91 GLY B CA 1
ATOM 3928 C C . GLY B 1 91 ? -16.953 19.812 20.391 1 98.62 91 GLY B C 1
ATOM 3929 O O . GLY B 1 91 ? -17.734 18.859 20.312 1 98.62 91 GLY B O 1
ATOM 3930 N N . PRO B 1 92 ? -17.328 21.094 20.5 1 98.5 92 PRO B N 1
ATOM 3931 C CA . PRO B 1 92 ? -18.75 21.438 20.422 1 98.5 92 PRO B CA 1
ATOM 3932 C C . PRO B 1 92 ? -19.438 20.844 19.188 1 98.5 92 PRO B C 1
ATOM 3934 O O . PRO B 1 92 ? -20.578 20.391 19.281 1 98.5 92 PRO B O 1
ATOM 3937 N N . LEU B 1 93 ? -18.797 20.875 18.062 1 98.81 93 LEU B N 1
ATOM 3938 C CA . LEU B 1 93 ? -19.375 20.328 16.844 1 98.81 93 LEU B CA 1
ATOM 3939 C C . LEU B 1 93 ? -19.625 18.828 16.969 1 98.81 93 LEU B C 1
ATOM 3941 O O . LEU B 1 93 ? -20.688 18.344 16.578 1 98.81 93 LEU B O 1
ATOM 3945 N N . ALA B 1 94 ? -18.703 18.094 17.5 1 98.88 94 ALA B N 1
ATOM 3946 C CA . ALA B 1 94 ? -18.859 16.656 17.719 1 98.88 94 ALA B CA 1
ATOM 3947 C C . ALA B 1 94 ? -20.031 16.375 18.656 1 98.88 94 ALA B C 1
ATOM 3949 O O . ALA B 1 94 ? -20.797 15.43 18.438 1 98.88 94 ALA B O 1
ATOM 3950 N N . VAL B 1 95 ? -20.141 17.141 19.672 1 98.38 95 VAL B N 1
ATOM 3951 C CA . VAL B 1 95 ? -21.25 17 20.609 1 98.38 95 VAL B CA 1
ATOM 3952 C C . VAL B 1 95 ? -22.578 17.219 19.891 1 98.38 95 VAL B C 1
ATOM 3954 O O . VAL B 1 95 ? -23.531 16.453 20.094 1 98.38 95 VAL B O 1
ATOM 3957 N N . ALA B 1 96 ? -22.625 18.203 19.094 1 98.56 96 ALA B N 1
ATOM 3958 C CA . ALA B 1 96 ? -23.844 18.516 18.344 1 98.56 96 ALA B CA 1
ATOM 3959 C C . ALA B 1 96 ? -24.219 17.359 17.422 1 98.56 96 ALA B C 1
ATOM 3961 O O . ALA B 1 96 ? -25.406 17.109 17.188 1 98.56 96 ALA B O 1
ATOM 3962 N N . LEU B 1 97 ? -23.281 16.656 16.859 1 98.62 97 LEU B N 1
ATOM 3963 C CA . LEU B 1 97 ? -23.516 15.523 15.977 1 98.62 97 LEU B CA 1
ATOM 3964 C C . LEU B 1 97 ? -23.953 14.297 16.766 1 98.62 97 LEU B C 1
ATOM 3966 O O . LEU B 1 97 ? -24.578 13.391 16.219 1 98.62 97 LEU B O 1
ATOM 3970 N N . GLY B 1 98 ? -23.547 14.211 17.984 1 97.81 98 GLY B N 1
ATOM 3971 C CA . GLY B 1 98 ? -24.062 13.219 18.906 1 97.81 98 GLY B CA 1
ATOM 3972 C C . GLY B 1 98 ? -23.594 11.812 18.594 1 97.81 98 GLY B C 1
ATOM 3973 O O . GLY B 1 98 ? -22.391 11.586 18.422 1 97.81 98 GLY B O 1
ATOM 3974 N N . ASP B 1 99 ? -24.562 10.898 18.562 1 97.88 99 ASP B N 1
ATOM 3975 C CA . ASP B 1 99 ? -24.25 9.477 18.453 1 97.88 99 ASP B CA 1
ATOM 3976 C C . ASP B 1 99 ? -23.781 9.141 17.031 1 97.88 99 ASP B C 1
ATOM 3978 O O . ASP B 1 99 ? -23.359 8.008 16.781 1 97.88 99 ASP B O 1
ATOM 3982 N N . ARG B 1 100 ? -23.766 10.141 16.25 1 98.62 100 ARG B N 1
ATOM 3983 C CA . ARG B 1 100 ? -23.297 9.93 14.883 1 98.62 100 ARG B CA 1
ATOM 3984 C C . ARG B 1 100 ? -21.766 9.836 14.852 1 98.62 100 ARG B C 1
ATOM 3986 O O . ARG B 1 100 ? -21.188 9.414 13.852 1 98.62 100 ARG B O 1
ATOM 3993 N N . VAL B 1 101 ? -21.141 10.242 15.906 1 98.88 101 VAL B N 1
ATOM 3994 C CA . VAL B 1 101 ? -19.688 10.133 16 1 98.88 101 VAL B CA 1
ATOM 3995 C C . VAL B 1 101 ? -19.312 9 16.953 1 98.88 101 VAL B C 1
ATOM 3997 O O . VAL B 1 101 ? -19.703 9.008 18.125 1 98.88 101 VAL B O 1
ATOM 4000 N N . ARG B 1 102 ? -18.609 8.039 16.453 1 98.69 102 ARG B N 1
ATOM 4001 C CA . ARG B 1 102 ? -18.125 6.914 17.25 1 98.69 102 ARG B CA 1
ATOM 4002 C C . ARG B 1 102 ? -16.625 6.992 17.453 1 98.69 102 ARG B C 1
ATOM 4004 O O . ARG B 1 102 ? -15.859 7.07 16.484 1 98.69 102 ARG B O 1
ATOM 4011 N N . TYR B 1 103 ? -16.234 7.004 18.688 1 98.56 103 TYR B N 1
ATOM 4012 C CA . TYR B 1 103 ? -14.82 7.102 19.047 1 98.56 103 TYR B CA 1
ATOM 4013 C C . TYR B 1 103 ? -14.219 5.719 19.266 1 98.56 103 TYR B C 1
ATOM 4015 O O . TYR B 1 103 ? -14.93 4.715 19.266 1 98.56 103 TYR B O 1
ATOM 4023 N N . SER B 1 104 ? -12.844 5.699 19.359 1 98.44 104 SER B N 1
ATOM 4024 C CA . SER B 1 104 ? -12.094 4.469 19.594 1 98.44 104 SER B CA 1
ATOM 4025 C C . SER B 1 104 ? -12.5 3.379 18.609 1 98.44 104 SER B C 1
ATOM 4027 O O . SER B 1 104 ? -12.711 2.229 19 1 98.44 104 SER B O 1
ATOM 4029 N N . THR B 1 105 ? -12.703 3.771 17.406 1 98.56 105 THR B N 1
ATOM 4030 C CA . THR B 1 105 ? -13.109 2.904 16.312 1 98.56 105 THR B CA 1
ATOM 4031 C C . THR B 1 105 ? -12.188 3.08 15.102 1 98.56 105 THR B C 1
ATOM 4033 O O . THR B 1 105 ? -12.422 3.951 14.266 1 98.56 105 THR B O 1
ATOM 4036 N N . ALA B 1 106 ? -11.219 2.273 15.039 1 98.69 106 ALA B N 1
ATOM 4037 C CA . ALA B 1 106 ? -10.242 2.365 13.953 1 98.69 106 ALA B CA 1
ATOM 4038 C C . ALA B 1 106 ? -10.711 1.59 12.727 1 98.69 106 ALA B C 1
ATOM 4040 O O . ALA B 1 106 ? -11.102 0.425 12.828 1 98.69 106 ALA B O 1
ATOM 4041 N N . VAL B 1 107 ? -10.75 2.23 11.617 1 98.88 107 VAL B N 1
ATOM 4042 C CA . VAL B 1 107 ? -11.07 1.565 10.359 1 98.88 107 VAL B CA 1
ATOM 4043 C C . VAL B 1 107 ? -9.852 0.812 9.844 1 98.88 107 VAL B C 1
ATOM 4045 O O . VAL B 1 107 ? -8.773 1.397 9.672 1 98.88 107 VAL B O 1
ATOM 4048 N N . THR B 1 108 ? -10.016 -0.498 9.547 1 98.38 108 THR B N 1
ATOM 4049 C CA . THR B 1 108 ? -8.891 -1.327 9.148 1 98.38 108 THR B CA 1
ATOM 4050 C C . THR B 1 108 ? -9.062 -1.822 7.715 1 98.38 108 THR B C 1
ATOM 4052 O O . THR B 1 108 ? -8.156 -2.428 7.145 1 98.38 108 THR B O 1
ATOM 4055 N N . GLY B 1 109 ? -10.195 -1.527 7.129 1 98.69 109 GLY B N 1
ATOM 4056 C CA . GLY B 1 109 ? -10.445 -1.927 5.754 1 98.69 109 GLY B CA 1
ATOM 4057 C C . GLY B 1 109 ? -11.742 -1.364 5.199 1 98.69 109 GLY B C 1
ATOM 4058 O O . GLY B 1 109 ? -12.719 -1.2 5.934 1 98.69 109 GLY B O 1
ATOM 4059 N N . VAL B 1 110 ? -11.75 -1.081 3.936 1 98.88 110 VAL B N 1
ATOM 4060 C CA . VAL B 1 110 ? -12.93 -0.664 3.189 1 98.88 110 VAL B CA 1
ATOM 4061 C C . VAL B 1 110 ? -13.031 -1.463 1.893 1 98.88 110 VAL B C 1
ATOM 4063 O O . VAL B 1 110 ? -12.039 -1.651 1.191 1 98.88 110 VAL B O 1
ATOM 4066 N N . SER B 1 111 ? -14.203 -1.983 1.642 1 98.56 111 SER B N 1
ATOM 4067 C CA . SER B 1 111 ? -14.453 -2.732 0.415 1 98.56 111 SER B CA 1
ATOM 4068 C C . SER B 1 111 ? -15.93 -2.688 0.032 1 98.56 111 SER B C 1
ATOM 4070 O O . SER B 1 111 ? -16.703 -1.893 0.581 1 98.56 111 SER B O 1
ATOM 4072 N N . ARG B 1 112 ? -16.312 -3.354 -1.072 1 97.81 112 ARG B N 1
ATOM 4073 C CA . ARG B 1 112 ? -17.703 -3.598 -1.444 1 97.81 112 ARG B CA 1
ATOM 4074 C C . ARG B 1 112 ? -18.172 -4.969 -0.964 1 97.81 112 ARG B C 1
ATOM 4076 O O . ARG B 1 112 ? -17.438 -5.953 -1.078 1 97.81 112 ARG B O 1
ATOM 4083 N N . ARG B 1 113 ? -19.328 -4.988 -0.427 1 95.81 113 ARG B N 1
ATOM 4084 C CA . ARG B 1 113 ? -19.844 -6.23 0.133 1 95.81 113 ARG B CA 1
ATOM 4085 C C . ARG B 1 113 ? -19.828 -7.348 -0.904 1 95.81 113 ARG B C 1
ATOM 4087 O O . ARG B 1 113 ? -20.438 -7.227 -1.967 1 95.81 113 ARG B O 1
ATOM 4094 N N . GLY B 1 114 ? -19.141 -8.336 -0.562 1 92.81 114 GLY B N 1
ATOM 4095 C CA . GLY B 1 114 ? -19.109 -9.555 -1.359 1 92.81 114 GLY B CA 1
ATOM 4096 C C . GLY B 1 114 ? -18.328 -9.406 -2.652 1 92.81 114 GLY B C 1
ATOM 4097 O O . GLY B 1 114 ? -18.359 -10.297 -3.504 1 92.81 114 GLY B O 1
ATOM 4098 N N . ARG B 1 115 ? -17.656 -8.273 -2.803 1 94.38 115 ARG B N 1
ATOM 4099 C CA . ARG B 1 115 ? -16.875 -8.023 -4.016 1 94.38 115 ARG B CA 1
ATOM 4100 C C . ARG B 1 115 ? -15.461 -7.574 -3.676 1 94.38 115 ARG B C 1
ATOM 4102 O O . ARG B 1 115 ? -15.266 -6.484 -3.133 1 94.38 115 ARG B O 1
ATOM 4109 N N . ASP B 1 116 ? -14.523 -8.453 -3.977 1 95.12 116 ASP B N 1
ATOM 4110 C CA . ASP B 1 116 ? -13.148 -7.98 -3.871 1 95.12 116 ASP B CA 1
ATOM 4111 C C . ASP B 1 116 ? -12.812 -7.016 -5.004 1 95.12 116 ASP B C 1
ATOM 4113 O O . ASP B 1 116 ? -13.641 -6.766 -5.883 1 95.12 116 ASP B O 1
ATOM 4117 N N . ARG B 1 117 ? -11.695 -6.484 -5.008 1 96.94 117 ARG B N 1
ATOM 4118 C CA . ARG B 1 117 ? -11.273 -5.422 -5.914 1 96.94 117 ARG B CA 1
ATOM 4119 C C . ARG B 1 117 ? -11.398 -5.859 -7.367 1 96.94 117 ARG B C 1
ATOM 4121 O O . ARG B 1 117 ? -11.664 -5.039 -8.25 1 96.94 117 ARG B O 1
ATOM 4128 N N . LEU B 1 118 ? -11.227 -7.098 -7.695 1 94.5 118 LEU B N 1
ATOM 4129 C CA . LEU B 1 118 ? -11.164 -7.645 -9.047 1 94.5 118 LEU B CA 1
ATOM 4130 C C . LEU B 1 118 ? -12.555 -7.715 -9.672 1 94.5 118 LEU B C 1
ATOM 4132 O O . LEU B 1 118 ? -12.703 -7.562 -10.883 1 94.5 118 LEU B O 1
ATOM 4136 N N . VAL B 1 119 ? -13.57 -7.918 -8.898 1 93.19 119 VAL B N 1
ATOM 4137 C CA . VAL B 1 119 ? -14.906 -8.234 -9.398 1 93.19 119 VAL B CA 1
ATOM 4138 C C . VAL B 1 119 ? -15.625 -6.949 -9.789 1 93.19 119 VAL B C 1
ATOM 4140 O O . VAL B 1 119 ? -15.891 -6.094 -8.938 1 93.19 119 VAL B O 1
ATOM 4143 N N . SER B 1 120 ? -16.031 -6.852 -11.094 1 94.19 120 SER B N 1
ATOM 4144 C CA . SER B 1 120 ? -16.719 -5.656 -11.57 1 94.19 120 SER B CA 1
ATOM 4145 C C . SER B 1 120 ? -18.234 -5.855 -11.586 1 94.19 120 SER B C 1
ATOM 4147 O O . SER B 1 120 ? -18.984 -4.918 -11.305 1 94.19 120 SER B O 1
ATOM 4149 N N . SER B 1 121 ? -18.562 -7.059 -11.859 1 91.12 121 SER B N 1
ATOM 4150 C CA . SER B 1 121 ? -19.984 -7.332 -12.016 1 91.12 121 SER B CA 1
ATOM 4151 C C . SER B 1 121 ? -20.75 -7 -10.734 1 91.12 121 SER B C 1
ATOM 4153 O O . SER B 1 121 ? -20.469 -7.551 -9.672 1 91.12 121 SER B O 1
ATOM 4155 N N . GLY B 1 122 ? -21.672 -6.059 -10.836 1 92.62 122 GLY B N 1
ATOM 4156 C CA . GLY B 1 122 ? -22.562 -5.691 -9.75 1 92.62 122 GLY B CA 1
ATOM 4157 C C . GLY B 1 122 ? -21.875 -4.922 -8.641 1 92.62 122 GLY B C 1
ATOM 4158 O O . GLY B 1 122 ? -22.453 -4.703 -7.574 1 92.62 122 GLY B O 1
ATOM 4159 N N . ARG B 1 123 ? -20.703 -4.578 -8.805 1 95.06 123 ARG B N 1
ATOM 4160 C CA . ARG B 1 123 ? -19.906 -3.953 -7.754 1 95.06 123 ARG B CA 1
ATOM 4161 C C . ARG B 1 123 ? -20.516 -2.619 -7.332 1 95.06 123 ARG B C 1
ATOM 4163 O O . ARG B 1 123 ? -20.672 -2.354 -6.141 1 95.06 123 ARG B O 1
ATOM 4170 N N . ALA B 1 124 ? -20.922 -1.803 -8.297 1 94.38 124 ALA B N 1
ATOM 4171 C CA . ALA B 1 124 ? -21.406 -0.456 -8.016 1 94.38 124 ALA B CA 1
ATOM 4172 C C . ALA B 1 124 ? -22.734 -0.502 -7.258 1 94.38 124 ALA B C 1
ATOM 4174 O O . ALA B 1 124 ? -23.109 0.467 -6.594 1 94.38 124 ALA B O 1
ATOM 4175 N N . GLU B 1 125 ? -23.422 -1.612 -7.324 1 94.88 125 GLU B N 1
ATOM 4176 C CA . GLU B 1 125 ? -24.719 -1.759 -6.695 1 94.88 125 GLU B CA 1
ATOM 4177 C C . GLU B 1 125 ? -24.594 -2.264 -5.258 1 94.88 125 GLU B C 1
ATOM 4179 O O . GLU B 1 125 ? -25.547 -2.211 -4.484 1 94.88 125 GLU B O 1
ATOM 4184 N N . GLN B 1 126 ? -23.406 -2.713 -4.902 1 95.88 126 GLN B N 1
ATOM 4185 C CA . GLN B 1 126 ? -23.203 -3.229 -3.553 1 95.88 126 GLN B CA 1
ATOM 4186 C C . GLN B 1 126 ? -22.844 -2.109 -2.584 1 95.88 126 GLN B C 1
ATOM 4188 O O . GLN B 1 126 ? -22.141 -1.168 -2.955 1 95.88 126 GLN B O 1
ATOM 4193 N N . PRO B 1 127 ? -23.344 -2.191 -1.359 1 97.69 127 PRO B N 1
ATOM 4194 C CA . PRO B 1 127 ? -22.859 -1.237 -0.359 1 97.69 127 PRO B CA 1
ATOM 4195 C C . PRO B 1 127 ? -21.391 -1.438 -0.017 1 97.69 127 PRO B C 1
ATOM 4197 O O . PRO B 1 127 ? -20.828 -2.492 -0.316 1 97.69 127 PRO B O 1
ATOM 4200 N N . PHE B 1 128 ? -20.844 -0.432 0.515 1 98.56 128 PHE B N 1
ATOM 4201 C CA . PHE B 1 128 ? -19.516 -0.576 1.103 1 98.56 128 PHE B CA 1
ATOM 4202 C C . PHE B 1 128 ? -19.562 -1.423 2.369 1 98.56 128 PHE B C 1
ATOM 4204 O O . PHE B 1 128 ? -20.562 -1.403 3.09 1 98.56 128 PHE B O 1
ATOM 4211 N N . VAL B 1 129 ? -18.531 -2.162 2.605 1 98 129 VAL B N 1
ATOM 4212 C CA . VAL B 1 129 ? -18.297 -2.795 3.898 1 98 129 VAL B CA 1
ATOM 4213 C C . VAL B 1 129 ? -17.062 -2.176 4.555 1 98 129 VAL B C 1
ATOM 4215 O O . VAL B 1 129 ? -16.016 -2.023 3.912 1 98 129 VAL B O 1
ATOM 4218 N N . ILE B 1 130 ? -17.203 -1.767 5.77 1 98.69 130 ILE B N 1
ATOM 4219 C CA . ILE B 1 130 ? -16.141 -1.149 6.547 1 98.69 130 ILE B CA 1
ATOM 4220 C C . ILE B 1 130 ? -15.742 -2.064 7.703 1 98.69 130 ILE B C 1
ATOM 4222 O O . ILE B 1 130 ? -16.578 -2.406 8.539 1 98.69 130 ILE B O 1
ATOM 4226 N N . HIS B 1 131 ? -14.5 -2.488 7.672 1 98.5 131 HIS B N 1
ATOM 4227 C CA . HIS B 1 131 ? -13.961 -3.229 8.805 1 98.5 131 HIS B CA 1
ATOM 4228 C C . HIS B 1 131 ? -13.375 -2.285 9.852 1 98.5 131 HIS B C 1
ATOM 4230 O O . HIS B 1 131 ? -12.633 -1.363 9.516 1 98.5 131 HIS B O 1
ATOM 4236 N N . THR B 1 132 ? -13.773 -2.518 11.156 1 98.56 132 THR B N 1
ATOM 4237 C CA . THR B 1 132 ? -13.258 -1.691 12.242 1 98.56 132 THR B CA 1
ATOM 4238 C C . THR B 1 132 ? -12.758 -2.561 13.391 1 98.56 132 THR B C 1
ATOM 4240 O O . THR B 1 132 ? -13.094 -3.744 13.477 1 98.56 132 THR B O 1
ATOM 4243 N N . VAL B 1 133 ? -11.875 -1.96 14.133 1 97.88 133 VAL B N 1
ATOM 4244 C CA . VAL B 1 133 ? -11.422 -2.535 15.398 1 97.88 133 VAL B CA 1
ATOM 4245 C C . VAL B 1 133 ? -11.562 -1.502 16.516 1 97.88 133 VAL B C 1
ATOM 4247 O O . VAL B 1 133 ? -11.203 -0.337 16.344 1 97.88 133 VAL B O 1
ATOM 4250 N N . ASP B 1 134 ? -12.133 -1.916 17.594 1 96.25 134 ASP B N 1
ATOM 4251 C CA . ASP B 1 134 ? -12.289 -0.972 18.703 1 96.25 134 ASP B CA 1
ATOM 4252 C C . ASP B 1 134 ? -11.125 -1.063 19.672 1 96.25 134 ASP B C 1
ATOM 4254 O O . ASP B 1 134 ? -10.141 -1.755 19.406 1 96.25 134 ASP B O 1
ATOM 4258 N N . GLY B 1 135 ? -11.234 -0.271 20.766 1 93.38 135 GLY B N 1
ATOM 4259 C CA . GLY B 1 135 ? -10.148 -0.181 21.734 1 93.38 135 GLY B CA 1
ATOM 4260 C C . GLY B 1 135 ? -9.844 -1.501 22.422 1 93.38 135 GLY B C 1
ATOM 4261 O O . GLY B 1 135 ? -8.75 -1.691 22.953 1 93.38 135 GLY B O 1
ATOM 4262 N N . GLN B 1 136 ? -10.75 -2.416 22.344 1 93.81 136 GLN B N 1
ATOM 4263 C CA . GLN B 1 136 ? -10.57 -3.715 22.984 1 93.81 136 GLN B CA 1
ATOM 4264 C C . GLN B 1 136 ? -10.156 -4.777 21.969 1 93.81 136 GLN B C 1
ATOM 4266 O O . GLN B 1 136 ? -10.031 -5.953 22.312 1 93.81 136 GLN B O 1
ATOM 4271 N N . GLY B 1 137 ? -10 -4.367 20.797 1 93 137 GLY B N 1
ATOM 4272 C CA . GLY B 1 137 ? -9.562 -5.293 19.766 1 93 137 GLY B CA 1
ATOM 4273 C C . GLY B 1 137 ? -10.703 -6.023 19.094 1 93 137 GLY B C 1
ATOM 4274 O O . GLY B 1 137 ? -10.484 -6.91 18.266 1 93 137 GLY B O 1
ATOM 4275 N N . ARG B 1 138 ? -11.961 -5.676 19.453 1 94.38 138 ARG B N 1
ATOM 4276 C CA . ARG B 1 138 ? -13.117 -6.332 18.844 1 94.38 138 ARG B CA 1
ATOM 4277 C C . ARG B 1 138 ? -13.344 -5.836 17.422 1 94.38 138 ARG B C 1
ATOM 4279 O O . ARG B 1 138 ? -13.383 -4.629 17.172 1 94.38 138 ARG B O 1
ATOM 4286 N N . GLN B 1 139 ? -13.492 -6.789 16.484 1 96.12 139 GLN B N 1
ATOM 4287 C CA . GLN B 1 139 ? -13.719 -6.484 15.078 1 96.12 139 GLN B CA 1
ATOM 4288 C C . GLN B 1 139 ? -15.203 -6.332 14.773 1 96.12 139 GLN B C 1
ATOM 4290 O O . GLN B 1 139 ? -16.031 -7.074 15.312 1 96.12 139 GLN B O 1
ATOM 4295 N N . GLN B 1 140 ? -15.492 -5.375 13.969 1 95.38 140 GLN B N 1
ATOM 4296 C CA . GLN B 1 140 ? -16.859 -5.172 13.508 1 95.38 140 GLN B CA 1
ATOM 4297 C C . GLN B 1 140 ? -16.906 -4.836 12.023 1 95.38 140 GLN B C 1
ATOM 4299 O O . GLN B 1 140 ? -15.906 -4.395 11.453 1 95.38 140 GLN B O 1
ATOM 4304 N N . ARG B 1 141 ? -18.078 -5.145 11.453 1 95.75 141 ARG B N 1
ATOM 4305 C CA . ARG B 1 141 ? -18.375 -4.789 10.07 1 95.75 141 ARG B CA 1
ATOM 4306 C C . ARG B 1 141 ? -19.578 -3.846 9.992 1 95.75 141 ARG B C 1
ATOM 4308 O O . ARG B 1 141 ? -20.609 -4.09 10.617 1 95.75 141 ARG B O 1
ATOM 4315 N N . LEU B 1 142 ? -19.359 -2.785 9.266 1 97.19 142 LEU B N 1
ATOM 4316 C CA . LEU B 1 142 ? -20.422 -1.815 9.031 1 97.19 142 LEU B CA 1
ATOM 4317 C C . LEU B 1 142 ? -20.719 -1.672 7.543 1 97.19 142 LEU B C 1
ATOM 4319 O O . LEU B 1 142 ? -19.812 -1.806 6.711 1 97.19 142 LEU B O 1
ATOM 4323 N N . LEU B 1 143 ? -21.984 -1.449 7.238 1 97.62 143 LEU B N 1
ATOM 4324 C CA . LEU B 1 143 ? -22.359 -1.188 5.852 1 97.62 143 LEU B CA 1
ATOM 4325 C C . LEU B 1 143 ? -22.594 0.303 5.625 1 97.62 143 LEU B C 1
ATOM 4327 O O . LEU B 1 143 ? -23 1.021 6.539 1 97.62 143 LEU B O 1
ATOM 4331 N N . ALA B 1 144 ? -22.25 0.765 4.449 1 98.62 144 ALA B N 1
ATOM 4332 C CA . ALA B 1 144 ? -22.422 2.172 4.094 1 98.62 144 ALA B CA 1
ATOM 4333 C C . ALA B 1 144 ? -22.797 2.322 2.623 1 98.62 144 ALA B C 1
ATOM 4335 O O . ALA B 1 144 ? -22.391 1.519 1.782 1 98.62 144 ALA B O 1
ATOM 4336 N N . ARG B 1 145 ? -23.609 3.307 2.312 1 98.12 145 ARG B N 1
ATOM 4337 C CA . ARG B 1 145 ? -23.938 3.578 0.919 1 98.12 145 ARG B CA 1
ATOM 4338 C C . ARG B 1 145 ? -22.812 4.348 0.227 1 98.12 145 ARG B C 1
ATOM 4340 O O . ARG B 1 145 ? -22.688 4.293 -0.998 1 98.12 145 ARG B O 1
ATOM 4347 N N . ALA B 1 146 ? -22.047 5.148 1.02 1 98.75 146 ALA B N 1
ATOM 4348 C CA . ALA B 1 146 ? -20.906 5.922 0.546 1 98.75 146 ALA B CA 1
ATOM 4349 C C . ALA B 1 146 ? -19.859 6.09 1.647 1 98.75 146 ALA B C 1
ATOM 4351 O O . ALA B 1 146 ? -20.156 5.871 2.826 1 98.75 146 ALA B O 1
ATOM 4352 N N . VAL B 1 147 ? -18.625 6.398 1.233 1 98.94 147 VAL B N 1
ATOM 4353 C CA . VAL B 1 147 ? -17.547 6.559 2.197 1 98.94 147 VAL B CA 1
ATOM 4354 C C . VAL B 1 147 ? -16.766 7.832 1.884 1 98.94 147 VAL B C 1
ATOM 4356 O O . VAL B 1 147 ? -16.406 8.086 0.729 1 98.94 147 VAL B O 1
ATOM 4359 N N . ILE B 1 148 ? -16.547 8.656 2.867 1 98.94 148 ILE B N 1
ATOM 4360 C CA . ILE B 1 148 ? -15.648 9.805 2.824 1 98.94 148 ILE B CA 1
ATOM 4361 C C . ILE B 1 148 ? -14.453 9.547 3.738 1 98.94 148 ILE B C 1
ATOM 4363 O O . ILE B 1 148 ? -14.602 9.461 4.957 1 98.94 148 ILE B O 1
ATOM 4367 N N . ASP B 1 149 ? -13.297 9.422 3.143 1 98.94 149 ASP B N 1
ATOM 4368 C CA . ASP B 1 149 ? -12.078 9.258 3.926 1 98.94 149 ASP B CA 1
ATOM 4369 C C . ASP B 1 149 ? -11.477 10.609 4.293 1 98.94 149 ASP B C 1
ATOM 4371 O O . ASP B 1 149 ? -10.844 11.258 3.463 1 98.94 149 ASP B O 1
ATOM 4375 N N . ALA B 1 150 ? -11.641 10.992 5.492 1 98.81 150 ALA B N 1
ATOM 4376 C CA . ALA B 1 150 ? -11.117 12.227 6.059 1 98.81 150 ALA B CA 1
ATOM 4377 C C . ALA B 1 150 ? -10.125 11.938 7.184 1 98.81 150 ALA B C 1
ATOM 4379 O O . ALA B 1 150 ? -10.055 12.68 8.164 1 98.81 150 ALA B O 1
ATOM 4380 N N . SER B 1 151 ? -9.344 10.859 7.027 1 98.38 151 SER B N 1
ATOM 4381 C CA . SER B 1 151 ? -8.508 10.367 8.117 1 98.38 151 SER B CA 1
ATOM 4382 C C . SER B 1 151 ? -7.191 11.133 8.195 1 98.38 151 SER B C 1
ATOM 4384 O O . SER B 1 151 ? -6.434 10.969 9.156 1 98.38 151 SER B O 1
ATOM 4386 N N . GLY B 1 152 ? -6.91 11.953 7.25 1 97.06 152 GLY B N 1
ATOM 4387 C CA . GLY B 1 152 ? -5.715 12.781 7.289 1 97.06 152 GLY B CA 1
ATOM 4388 C C . GLY B 1 152 ? -4.434 11.992 7.121 1 97.06 152 GLY B C 1
ATOM 4389 O O . GLY B 1 152 ? -4.441 10.898 6.559 1 97.06 152 GLY B O 1
ATOM 4390 N N . THR B 1 153 ? -3.25 12.633 7.469 1 96.88 153 THR B N 1
ATOM 4391 C CA . THR B 1 153 ? -1.948 12.016 7.238 1 96.88 153 THR B CA 1
ATOM 4392 C C . THR B 1 153 ? -1.123 12 8.523 1 96.88 153 THR B C 1
ATOM 4394 O O . THR B 1 153 ? -0.003 11.484 8.539 1 96.88 153 THR B O 1
ATOM 4397 N N . TRP B 1 154 ? -1.642 12.477 9.609 1 95.88 154 TRP B N 1
ATOM 4398 C CA . TRP B 1 154 ? -0.895 12.766 10.836 1 95.88 154 TRP B CA 1
ATOM 4399 C C . TRP B 1 154 ? -0.213 11.508 11.359 1 95.88 154 TRP B C 1
ATOM 4401 O O . TRP B 1 154 ? 0.882 11.578 11.922 1 95.88 154 TRP B O 1
ATOM 4411 N N . ARG B 1 155 ? -0.727 10.359 11.141 1 95 155 ARG B N 1
ATOM 4412 C CA . ARG B 1 155 ? -0.214 9.117 11.711 1 95 155 ARG B CA 1
ATOM 4413 C C . ARG B 1 155 ? 0.814 8.477 10.789 1 95 155 ARG B C 1
ATOM 4415 O O . ARG B 1 155 ? 1.349 7.406 11.094 1 95 155 ARG B O 1
ATOM 4422 N N . SER B 1 156 ? 1.142 9.133 9.711 1 96.56 156 SER B N 1
ATOM 4423 C CA . SER B 1 156 ? 2.062 8.578 8.727 1 96.56 156 SER B CA 1
ATOM 4424 C C . SER B 1 156 ? 3.154 9.578 8.367 1 96.56 156 SER B C 1
ATOM 4426 O O . SER B 1 156 ? 3.213 10.055 7.23 1 96.56 156 SER B O 1
ATOM 4428 N N . PRO B 1 157 ? 4.086 9.805 9.273 1 96.94 157 PRO B N 1
ATOM 4429 C CA . PRO B 1 157 ? 5.176 10.742 8.992 1 96.94 157 PRO B CA 1
ATOM 4430 C C . PRO B 1 157 ? 6.156 10.219 7.945 1 96.94 157 PRO B C 1
ATOM 4432 O O . PRO B 1 157 ? 6.348 9 7.832 1 96.94 157 PRO B O 1
ATOM 4435 N N . ASN B 1 158 ? 6.703 11.141 7.156 1 97 158 ASN B N 1
ATOM 4436 C CA . ASN B 1 158 ? 7.828 10.766 6.305 1 97 158 ASN B CA 1
ATOM 4437 C C . ASN B 1 158 ? 9.07 10.445 7.129 1 97 158 ASN B C 1
ATOM 4439 O O . ASN B 1 158 ? 9.297 11.047 8.18 1 97 158 ASN B O 1
ATOM 4443 N N . PRO B 1 159 ? 9.883 9.562 6.633 1 97.69 159 PRO B N 1
ATOM 4444 C CA . PRO B 1 159 ? 11.133 9.266 7.332 1 97.69 159 PRO B CA 1
ATOM 4445 C C . PRO B 1 159 ? 12.195 10.344 7.137 1 97.69 159 PRO B C 1
ATOM 4447 O O . PRO B 1 159 ? 12.023 11.234 6.297 1 97.69 159 PRO B O 1
ATOM 4450 N N . VAL B 1 160 ? 13.227 10.18 7.984 1 97.56 160 VAL B N 1
ATOM 4451 C CA . VAL B 1 160 ? 14.398 11.047 7.883 1 97.56 160 VAL B CA 1
ATOM 4452 C C . VAL B 1 160 ? 15.25 10.617 6.688 1 97.56 160 VAL B C 1
ATOM 4454 O O . VAL B 1 160 ? 15.953 11.438 6.098 1 97.56 160 VAL B O 1
ATOM 4457 N N . GLY B 1 161 ? 15.148 9.422 6.293 1 97.56 161 GLY B N 1
ATOM 4458 C CA . GLY B 1 161 ? 15.906 8.93 5.152 1 97.56 161 GLY B CA 1
ATOM 4459 C C . GLY B 1 161 ? 15.672 9.742 3.889 1 97.56 161 GLY B C 1
ATOM 4460 O O . GLY B 1 161 ? 14.523 9.977 3.504 1 97.56 161 GLY B O 1
ATOM 4461 N N . ALA B 1 162 ? 16.75 10.078 3.252 1 94.12 162 ALA B N 1
ATOM 4462 C CA . ALA B 1 162 ? 16.703 11.086 2.197 1 94.12 162 ALA B CA 1
ATOM 4463 C C . ALA B 1 162 ? 16.016 10.539 0.946 1 94.12 162 ALA B C 1
ATOM 4465 O O . ALA B 1 162 ? 15.57 11.297 0.088 1 94.12 162 ALA B O 1
ATOM 4466 N N . ASP B 1 163 ? 15.984 9.242 0.775 1 95.38 163 ASP B N 1
ATOM 4467 C CA . ASP B 1 163 ? 15.391 8.664 -0.426 1 95.38 163 ASP B CA 1
ATOM 4468 C C . ASP B 1 163 ? 13.922 8.32 -0.198 1 95.38 163 ASP B C 1
ATOM 4470 O O . ASP B 1 163 ? 13.289 7.668 -1.036 1 95.38 163 ASP B O 1
ATOM 4474 N N . GLY B 1 164 ? 13.328 8.711 0.89 1 97.31 164 GLY B N 1
ATOM 4475 C CA . GLY B 1 164 ? 11.93 8.477 1.188 1 97.31 164 GLY B CA 1
ATOM 4476 C C . GLY B 1 164 ? 11.688 7.191 1.957 1 97.31 164 GLY B C 1
ATOM 4477 O O . GLY B 1 164 ? 10.547 6.871 2.305 1 97.31 164 GLY B O 1
ATOM 4478 N N . LEU B 1 165 ? 12.742 6.461 2.215 1 98.12 165 LEU B N 1
ATOM 4479 C CA . LEU B 1 165 ? 12.703 5.262 3.041 1 98.12 165 LEU B CA 1
ATOM 4480 C C . LEU B 1 165 ? 13.367 5.512 4.391 1 98.12 165 LEU B C 1
ATOM 4482 O O . LEU B 1 165 ? 14.234 6.379 4.512 1 98.12 165 LEU B O 1
ATOM 4486 N N . ALA B 1 166 ? 12.914 4.75 5.41 1 97.94 166 ALA B N 1
ATOM 4487 C CA . ALA B 1 166 ? 13.586 4.887 6.703 1 97.94 166 ALA B CA 1
ATOM 4488 C C . ALA B 1 166 ? 15.078 4.613 6.582 1 97.94 166 ALA B C 1
ATOM 4490 O O . ALA B 1 166 ? 15.484 3.602 6.008 1 97.94 166 ALA B O 1
ATOM 4491 N N . ALA B 1 167 ? 15.867 5.57 7.125 1 97.69 167 ALA B N 1
ATOM 4492 C CA . ALA B 1 167 ? 17.312 5.336 7.184 1 97.69 167 ALA B CA 1
ATOM 4493 C C . ALA B 1 167 ? 17.625 4.102 8.016 1 97.69 167 ALA B C 1
ATOM 4495 O O . ALA B 1 167 ? 16.859 3.717 8.891 1 97.69 167 ALA B O 1
ATOM 4496 N N . ALA B 1 168 ? 18.812 3.48 7.648 1 96.25 168 ALA B N 1
ATOM 4497 C CA . ALA B 1 168 ? 19.25 2.381 8.5 1 96.25 168 ALA B CA 1
ATOM 4498 C C . ALA B 1 168 ? 19.391 2.836 9.953 1 96.25 168 ALA B C 1
ATOM 4500 O O . ALA B 1 168 ? 20.078 3.826 10.234 1 96.25 168 ALA B O 1
ATOM 4501 N N . GLY B 1 169 ? 18.672 2.193 10.844 1 96.44 169 GLY B N 1
ATOM 4502 C CA . GLY B 1 169 ? 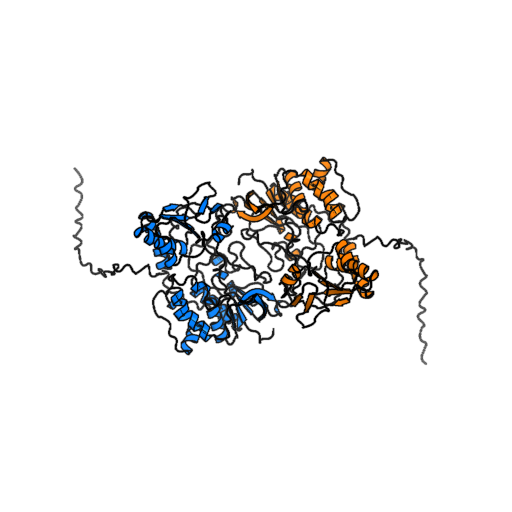18.75 2.523 12.258 1 96.44 169 GLY B CA 1
ATOM 4503 C C . GLY B 1 169 ? 17.656 3.482 12.703 1 96.44 169 GLY B C 1
ATOM 4504 O O . GLY B 1 169 ? 17.5 3.744 13.898 1 96.44 169 GLY B O 1
ATOM 4505 N N . GLU B 1 170 ? 16.891 4.043 11.797 1 97.81 170 GLU B N 1
ATOM 4506 C CA . GLU B 1 170 ? 15.898 5.066 12.117 1 97.81 170 GLU B CA 1
ATOM 4507 C C . GLU B 1 170 ? 14.805 4.508 13.023 1 97.81 170 GLU B C 1
ATOM 4509 O O . GLU B 1 170 ? 14.445 5.121 14.031 1 97.81 170 GLU B O 1
ATOM 4514 N N . GLN B 1 171 ? 14.344 3.377 12.609 1 96.06 171 GLN B N 1
ATOM 4515 C CA . GLN B 1 171 ? 13.266 2.77 13.391 1 96.06 171 GLN B CA 1
ATOM 4516 C C . GLN B 1 171 ? 13.742 2.428 14.797 1 96.06 171 GLN B C 1
ATOM 4518 O O . GLN B 1 171 ? 12.984 2.557 15.758 1 96.06 171 GLN B O 1
ATOM 4523 N N . ALA B 1 172 ? 14.938 1.988 14.898 1 95.31 172 ALA B N 1
ATOM 4524 C CA . ALA B 1 172 ? 15.516 1.692 16.203 1 95.31 172 ALA B CA 1
ATOM 4525 C C . ALA B 1 172 ? 15.641 2.957 17.047 1 95.31 172 ALA B C 1
ATOM 4527 O O . ALA B 1 172 ? 15.359 2.939 18.25 1 95.31 172 ALA B O 1
ATOM 4528 N N . ALA B 1 173 ? 16.062 4.02 16.422 1 97.88 173 ALA B N 1
ATOM 4529 C CA . ALA B 1 173 ? 16.188 5.297 17.125 1 97.88 173 ALA B CA 1
ATOM 4530 C C . ALA B 1 173 ? 14.812 5.773 17.625 1 97.88 173 ALA B C 1
ATOM 4532 O O . ALA B 1 173 ? 14.695 6.266 18.75 1 97.88 173 ALA B O 1
ATOM 4533 N N . ALA B 1 174 ? 13.812 5.637 16.766 1 97.56 174 ALA B N 1
ATOM 4534 C CA . ALA B 1 174 ? 12.453 6.004 17.156 1 97.56 174 ALA B CA 1
ATOM 4535 C C . ALA B 1 174 ? 11.961 5.137 18.312 1 97.56 174 ALA B C 1
ATOM 4537 O O . ALA B 1 174 ? 11.359 5.641 19.266 1 97.56 174 ALA B O 1
ATOM 4538 N N . ALA B 1 175 ? 12.258 3.885 18.234 1 96.12 175 ALA B N 1
ATOM 4539 C CA . ALA B 1 175 ? 11.859 2.949 19.281 1 96.12 175 ALA B CA 1
ATOM 4540 C C . ALA B 1 175 ? 12.547 3.277 20.609 1 96.12 175 ALA B C 1
ATOM 4542 O O . ALA B 1 175 ? 11.969 3.098 21.672 1 96.12 175 ALA B O 1
ATOM 4543 N N . ALA B 1 176 ? 13.766 3.77 20.516 1 96.06 176 ALA B N 1
ATOM 4544 C CA . ALA B 1 176 ? 14.539 4.121 21.703 1 96.06 176 ALA B CA 1
ATOM 4545 C C . ALA B 1 176 ? 14.07 5.449 22.297 1 96.06 176 ALA B C 1
ATOM 4547 O O . ALA B 1 176 ? 14.469 5.816 23.406 1 96.06 176 ALA B O 1
ATOM 4548 N N . GLY B 1 177 ? 13.273 6.121 21.562 1 95.31 177 GLY B N 1
ATOM 4549 C CA . GLY B 1 177 ? 12.719 7.371 22.062 1 95.31 177 GLY B CA 1
ATOM 4550 C C . GLY B 1 177 ? 13.625 8.562 21.828 1 95.31 177 GLY B C 1
ATOM 4551 O O . GLY B 1 177 ? 13.383 9.648 22.344 1 95.31 177 GLY B O 1
ATOM 4552 N N . VAL B 1 178 ? 14.664 8.391 21.078 1 97.44 178 VAL B N 1
ATOM 4553 C CA . VAL B 1 178 ? 15.625 9.477 20.875 1 97.44 178 VAL B CA 1
ATOM 4554 C C . VAL B 1 178 ? 15.367 10.148 19.531 1 97.44 178 VAL B C 1
ATOM 4556 O O . VAL B 1 178 ? 16.094 11.07 19.141 1 97.44 178 VAL B O 1
ATOM 4559 N N . LEU B 1 179 ? 14.344 9.711 18.797 1 97.88 179 LEU B N 1
ATOM 4560 C CA . LEU B 1 179 ? 13.883 10.32 17.547 1 97.88 179 LEU B CA 1
ATOM 4561 C C . LEU B 1 179 ? 12.359 10.391 17.5 1 97.88 179 LEU B C 1
ATOM 4563 O O . LEU B 1 179 ? 11.68 9.391 17.766 1 97.88 179 LEU B O 1
ATOM 4567 N N . THR B 1 180 ? 11.852 11.531 17.297 1 97.19 180 THR B N 1
ATOM 4568 C CA . THR B 1 180 ? 10.414 11.719 17.203 1 97.19 180 THR B CA 1
ATOM 4569 C C . THR B 1 180 ? 10.055 12.43 15.891 1 97.19 180 THR B C 1
ATOM 4571 O O . THR B 1 180 ? 10.906 13.062 15.266 1 97.19 180 THR B O 1
ATOM 4574 N N . TYR B 1 181 ? 8.742 12.391 15.5 1 97.62 181 TYR B N 1
ATOM 4575 C CA . TYR B 1 181 ? 8.344 12.852 14.18 1 97.62 181 TYR B CA 1
ATOM 4576 C C . TYR B 1 181 ? 7.34 14 14.273 1 97.62 181 TYR B C 1
ATOM 4578 O O . TYR B 1 181 ? 6.715 14.375 13.281 1 97.62 181 TYR B O 1
ATOM 4586 N N . ILE B 1 182 ? 7.078 14.523 15.43 1 94.38 182 ILE B N 1
ATOM 4587 C CA . ILE B 1 182 ? 6.098 15.586 15.617 1 94.38 182 ILE B CA 1
ATOM 4588 C C . ILE B 1 182 ? 6.75 16.766 16.328 1 94.38 182 ILE B C 1
ATOM 4590 O O . ILE B 1 182 ? 7.773 16.609 17 1 94.38 182 ILE B O 1
ATOM 4594 N N . PRO B 1 183 ? 6.164 17.938 16.172 1 94 183 PRO B N 1
ATOM 4595 C CA . PRO B 1 183 ? 6.715 19.094 16.875 1 94 183 PRO B CA 1
ATOM 4596 C C . PRO B 1 183 ? 6.723 18.906 18.391 1 94 183 PRO B C 1
ATOM 4598 O O . PRO B 1 183 ? 5.758 18.375 18.969 1 94 183 PRO B O 1
ATOM 4601 N N . PRO B 1 184 ? 7.809 19.344 19.031 1 95.38 184 PRO B N 1
ATOM 4602 C CA . PRO B 1 184 ? 7.902 19.141 20.469 1 95.38 184 PRO B CA 1
ATOM 4603 C C . PRO B 1 184 ? 6.961 20.047 21.266 1 95.38 184 PRO B C 1
ATOM 4605 O O . PRO B 1 184 ? 6.801 21.219 20.922 1 95.38 184 PRO B O 1
ATOM 4608 N N . ALA B 1 185 ? 6.395 19.5 22.312 1 94.19 185 ALA B N 1
ATOM 4609 C CA . ALA B 1 185 ? 5.586 20.281 23.25 1 94.19 185 ALA B CA 1
ATOM 4610 C C . ALA B 1 185 ? 6.465 21.156 24.156 1 94.19 185 ALA B C 1
ATOM 4612 O O . ALA B 1 185 ? 7.652 20.859 24.328 1 94.19 185 ALA B O 1
ATOM 4613 N N . PRO B 1 186 ? 5.863 22.156 24.688 1 93.5 186 PRO B N 1
ATOM 4614 C CA . PRO B 1 186 ? 6.633 23.078 25.531 1 93.5 186 PRO B CA 1
ATOM 4615 C C . PRO B 1 186 ? 7.332 22.375 26.688 1 93.5 186 PRO B C 1
ATOM 4617 O O . PRO B 1 186 ? 8.461 22.734 27.047 1 93.5 186 PRO B O 1
ATOM 4620 N N . GLU B 1 187 ? 6.691 21.391 27.25 1 94 187 GLU B N 1
ATOM 4621 C CA . GLU B 1 187 ? 7.289 20.656 28.359 1 94 187 GLU B CA 1
ATOM 4622 C C . GLU B 1 187 ? 8.562 19.938 27.922 1 94 187 GLU B C 1
ATOM 4624 O O . GLU B 1 187 ? 9.539 19.891 28.672 1 94 187 GLU B O 1
ATOM 4629 N N . LEU B 1 188 ? 8.523 19.422 26.781 1 94.38 188 LEU B N 1
ATOM 4630 C CA . LEU B 1 188 ? 9.688 18.703 26.25 1 94.38 188 LEU B CA 1
ATOM 4631 C C . LEU B 1 188 ? 10.828 19.672 25.953 1 94.38 188 LEU B C 1
ATOM 4633 O O . LEU B 1 188 ? 11.992 19.359 26.188 1 94.38 188 LEU B O 1
ATOM 4637 N N . LEU B 1 189 ? 10.508 20.797 25.469 1 95.69 189 LEU B N 1
ATOM 4638 C CA . LEU B 1 189 ? 11.508 21.828 25.203 1 95.69 189 LEU B CA 1
ATOM 4639 C C . LEU B 1 189 ? 12.266 22.203 26.469 1 95.69 189 LEU B C 1
ATOM 4641 O O . LEU B 1 189 ? 13.492 22.344 26.438 1 95.69 189 LEU B O 1
ATOM 4645 N N . ARG B 1 190 ? 11.57 22.312 27.516 1 94.81 190 ARG B N 1
ATOM 4646 C CA . ARG B 1 190 ? 12.195 22.641 28.781 1 94.81 190 ARG B CA 1
ATOM 4647 C C . ARG B 1 190 ? 13.141 21.531 29.234 1 94.81 190 ARG B C 1
ATOM 4649 O O . ARG B 1 190 ? 14.227 21.797 29.75 1 94.81 190 ARG B O 1
ATOM 4656 N N . GLN B 1 191 ? 12.773 20.359 28.969 1 95.94 191 GLN B N 1
ATOM 4657 C CA . GLN B 1 191 ? 13.562 19.203 29.359 1 95.94 191 GLN B CA 1
ATOM 4658 C C . GLN B 1 191 ? 14.836 19.094 28.516 1 95.94 191 GLN B C 1
ATOM 4660 O O . GLN B 1 191 ? 15.789 18.422 28.906 1 95.94 191 GLN B O 1
ATOM 4665 N N . TRP B 1 192 ? 14.844 19.812 27.391 1 97.06 192 TRP B N 1
ATOM 4666 C CA . TRP B 1 192 ? 15.969 19.672 26.469 1 97.06 192 TRP B CA 1
ATOM 4667 C C . TRP B 1 192 ? 17.016 20.766 26.719 1 97.06 192 TRP B C 1
ATOM 4669 O O . TRP B 1 192 ? 18 20.859 25.984 1 97.06 192 TRP B O 1
ATOM 4679 N N . ALA B 1 193 ? 16.781 21.578 27.781 1 97.88 193 ALA B N 1
ATOM 4680 C CA . ALA B 1 193 ? 17.812 22.531 28.172 1 97.88 193 ALA B CA 1
ATOM 4681 C C . ALA B 1 193 ? 19.125 21.828 28.5 1 97.88 193 ALA B C 1
ATOM 4683 O O . ALA B 1 193 ? 19.141 20.828 29.203 1 97.88 193 ALA B O 1
ATOM 4684 N N . GLY B 1 194 ? 20.188 22.312 27.938 1 98.06 194 GLY B N 1
ATOM 4685 C CA . GLY B 1 194 ? 21.516 21.781 28.188 1 98.06 194 GLY B CA 1
ATOM 4686 C C . GLY B 1 194 ? 21.859 20.609 27.281 1 98.06 194 GLY B C 1
ATOM 4687 O O . GLY B 1 194 ? 22.938 20.031 27.391 1 98.06 194 GLY B O 1
ATOM 4688 N N . ARG B 1 195 ? 21 20.281 26.438 1 98 195 ARG B N 1
ATOM 4689 C CA . ARG B 1 195 ? 21.188 19.109 25.578 1 98 195 ARG B CA 1
ATOM 4690 C C . ARG B 1 195 ? 21.484 19.531 24.156 1 98 195 ARG B C 1
ATOM 4692 O O . ARG B 1 195 ? 21.406 20.719 23.812 1 98 195 ARG B O 1
ATOM 4699 N N . HIS B 1 196 ? 21.891 18.594 23.344 1 98.56 196 HIS B N 1
ATOM 4700 C CA . HIS B 1 196 ? 22.062 18.797 21.906 1 98.56 196 HIS B CA 1
ATOM 4701 C C . HIS B 1 196 ? 20.891 18.219 21.125 1 98.56 196 HIS B C 1
ATOM 4703 O O . HIS B 1 196 ? 20.672 17.016 21.125 1 98.56 196 HIS B O 1
ATOM 4709 N N . ILE B 1 197 ? 20.156 19.109 20.484 1 98.62 197 ILE B N 1
ATOM 4710 C CA . ILE B 1 197 ? 18.969 18.703 19.734 1 98.62 197 ILE B CA 1
ATOM 4711 C C . ILE B 1 197 ? 19.203 18.938 18.234 1 98.62 197 ILE B C 1
ATOM 4713 O O . ILE B 1 197 ? 19.734 19.969 17.828 1 98.62 197 ILE B O 1
ATOM 4717 N N . VAL B 1 198 ? 18.797 17.938 17.391 1 98.69 198 VAL B N 1
ATOM 4718 C CA . VAL B 1 198 ? 18.844 18.078 15.945 1 98.69 198 VAL B CA 1
ATOM 4719 C C . VAL B 1 198 ? 17.422 18.141 15.391 1 98.69 198 VAL B C 1
ATOM 4721 O O . VAL B 1 198 ? 16.578 17.312 15.734 1 98.69 198 VAL B O 1
ATOM 4724 N N . VAL B 1 199 ? 17.125 19.172 14.602 1 98.56 199 VAL B N 1
ATOM 4725 C CA . VAL B 1 199 ? 15.859 19.281 13.875 1 98.56 199 VAL B CA 1
ATOM 4726 C C . VAL B 1 199 ? 16.094 19.016 12.391 1 98.56 199 VAL B C 1
ATOM 4728 O O . VAL B 1 199 ? 16.922 19.672 11.766 1 98.56 199 VAL B O 1
ATOM 4731 N N . VAL B 1 200 ? 15.367 18 11.859 1 98.19 200 VAL B N 1
ATOM 4732 C CA . VAL B 1 200 ? 15.477 17.672 10.445 1 98.19 200 VAL B CA 1
ATOM 4733 C C . VAL B 1 200 ? 14.211 18.125 9.711 1 98.19 200 VAL B C 1
ATOM 4735 O O . VAL B 1 200 ? 13.102 17.734 10.078 1 98.19 200 VAL B O 1
ATOM 4738 N N . GLY B 1 201 ? 14.367 18.938 8.68 1 95.75 201 GLY B N 1
ATOM 4739 C CA . GLY B 1 201 ? 13.25 19.391 7.867 1 95.75 201 GLY B CA 1
ATOM 4740 C C . GLY B 1 201 ? 13.32 20.859 7.52 1 95.75 201 GLY B C 1
ATOM 4741 O O . GLY B 1 201 ? 14 21.625 8.203 1 95.75 201 GLY B O 1
ATOM 4742 N N . SER B 1 202 ? 12.609 21.281 6.504 1 90.75 202 SER B N 1
ATOM 4743 C CA . SER B 1 202 ? 12.68 22.656 6.051 1 90.75 202 SER B CA 1
ATOM 4744 C C . SER B 1 202 ? 11.305 23.312 6.043 1 90.75 202 SER B C 1
ATOM 4746 O O . SER B 1 202 ? 11.172 24.5 5.746 1 90.75 202 SER B O 1
ATOM 4748 N N . GLY B 1 203 ? 10.312 22.578 6.359 1 89.19 203 GLY B N 1
ATOM 4749 C CA . GLY B 1 203 ? 8.953 23.094 6.309 1 89.19 203 GLY B CA 1
ATOM 4750 C C . GLY B 1 203 ? 8.602 23.969 7.504 1 89.19 203 GLY B C 1
ATOM 4751 O O . GLY B 1 203 ? 9.469 24.281 8.328 1 89.19 203 GLY B O 1
ATOM 4752 N N . HIS B 1 204 ? 7.355 24.359 7.57 1 88.5 204 HIS B N 1
ATOM 4753 C CA . HIS B 1 204 ? 6.879 25.281 8.586 1 88.5 204 HIS B CA 1
ATOM 4754 C C . HIS B 1 204 ? 7.023 24.688 9.984 1 88.5 204 HIS B C 1
ATOM 4756 O O . HIS B 1 204 ? 7.387 25.391 10.93 1 88.5 204 HIS B O 1
ATOM 4762 N N . SER B 1 205 ? 6.742 23.422 10.086 1 92.19 205 SER B N 1
ATOM 4763 C CA . SER B 1 205 ? 6.879 22.766 11.391 1 92.19 205 SER B CA 1
ATOM 4764 C C . SER B 1 205 ? 8.328 22.797 11.867 1 92.19 205 SER B C 1
ATOM 4766 O O . SER B 1 205 ? 8.586 23.016 13.055 1 92.19 205 SER B O 1
ATOM 4768 N N . ALA B 1 206 ? 9.203 22.594 10.953 1 94.31 206 ALA B N 1
ATOM 4769 C CA . ALA B 1 206 ? 10.625 22.609 11.297 1 94.31 206 ALA B CA 1
ATOM 4770 C C . ALA B 1 206 ? 11.062 24.016 11.711 1 94.31 206 ALA B C 1
ATOM 4772 O O . ALA B 1 206 ? 11.742 24.172 12.734 1 94.31 206 ALA B O 1
ATOM 4773 N N . MET B 1 207 ? 10.68 24.984 10.969 1 93.06 207 MET B N 1
ATOM 4774 C CA . MET B 1 207 ? 11.039 26.359 11.289 1 93.06 207 MET B CA 1
ATOM 4775 C C . MET B 1 207 ? 10.5 26.766 12.656 1 93.06 207 MET B C 1
ATOM 4777 O O . MET B 1 207 ? 11.195 27.422 13.438 1 93.06 207 MET B O 1
ATOM 4781 N N . THR B 1 208 ? 9.297 26.359 12.883 1 92.5 208 THR B N 1
ATOM 4782 C CA . THR B 1 208 ? 8.703 26.656 14.188 1 92.5 208 THR B CA 1
ATOM 4783 C C . THR B 1 208 ? 9.516 26 15.305 1 92.5 208 THR B C 1
ATOM 4785 O O . THR B 1 208 ? 9.82 26.656 16.312 1 92.5 208 THR B O 1
ATOM 4788 N N . ALA B 1 209 ? 9.867 24.797 15.148 1 95.88 209 ALA B N 1
ATOM 4789 C CA . ALA B 1 209 ? 10.656 24.094 16.141 1 95.88 209 ALA B CA 1
ATOM 4790 C C . ALA B 1 209 ? 12.008 24.766 16.359 1 95.88 209 ALA B C 1
ATOM 4792 O O . ALA B 1 209 ? 12.461 24.922 17.5 1 95.88 209 ALA B O 1
ATOM 4793 N N . VAL B 1 210 ? 12.625 25.203 15.289 1 96.5 210 VAL B N 1
ATOM 4794 C CA . VAL B 1 210 ? 13.922 25.859 15.359 1 96.5 210 VAL B CA 1
ATOM 4795 C C . VAL B 1 210 ? 13.805 27.156 16.141 1 96.5 210 VAL B C 1
ATOM 4797 O O . VAL B 1 210 ? 14.633 27.438 17.016 1 96.5 210 VAL B O 1
ATOM 4800 N N . ILE B 1 211 ? 12.812 27.922 15.859 1 95.31 211 ILE B N 1
ATOM 4801 C CA . ILE B 1 211 ? 12.586 29.203 16.531 1 95.31 211 ILE B CA 1
ATOM 4802 C C . ILE B 1 211 ? 12.383 28.969 18.031 1 95.31 211 ILE B C 1
ATOM 4804 O O . ILE B 1 211 ? 12.977 29.656 18.859 1 95.31 211 ILE B O 1
ATOM 4808 N N . GLU B 1 212 ? 11.578 27.984 18.359 1 96.25 212 GLU B N 1
ATOM 4809 C CA . GLU B 1 212 ? 11.289 27.688 19.75 1 96.25 212 GLU B CA 1
ATOM 4810 C C . GLU B 1 212 ? 12.523 27.172 20.484 1 96.25 212 GLU B C 1
ATOM 4812 O O . GLU B 1 212 ? 12.797 27.578 21.609 1 96.25 212 GLU B O 1
ATOM 4817 N N . LEU B 1 213 ? 13.258 26.344 19.875 1 97.75 213 LEU B N 1
ATOM 4818 C CA . LEU B 1 213 ? 14.461 25.781 20.469 1 97.75 213 LEU B CA 1
ATOM 4819 C C . LEU B 1 213 ? 15.555 26.844 20.594 1 97.75 213 LEU B C 1
ATOM 4821 O O . LEU B 1 213 ? 16.344 26.812 21.531 1 97.75 213 LEU B O 1
ATOM 4825 N N . ALA B 1 214 ? 15.57 27.766 19.641 1 97.62 214 ALA B N 1
ATOM 4826 C CA . ALA B 1 214 ? 16.516 28.875 19.734 1 97.62 214 ALA B CA 1
ATOM 4827 C C . ALA B 1 214 ? 16.312 29.688 21.016 1 97.62 214 ALA B C 1
ATOM 4829 O O . ALA B 1 214 ? 17.266 30.172 21.609 1 97.62 214 ALA B O 1
ATOM 4830 N N . GLN B 1 215 ? 15.07 29.797 21.406 1 96.94 215 GLN B N 1
ATOM 4831 C CA . GLN B 1 215 ? 14.789 30.469 22.672 1 96.94 215 GLN B CA 1
ATOM 4832 C C . GLN B 1 215 ? 15.352 29.688 23.844 1 96.94 215 GLN B C 1
ATOM 4834 O O . GLN B 1 215 ? 15.82 30.281 24.828 1 96.94 215 GLN B O 1
ATOM 4839 N N . VAL B 1 216 ? 15.32 28.406 23.781 1 97.81 216 VAL B N 1
ATOM 4840 C CA . VAL B 1 216 ? 15.898 27.562 24.828 1 97.81 216 VAL B CA 1
ATOM 4841 C C . VAL B 1 216 ? 17.406 27.766 24.875 1 97.81 216 VAL B C 1
ATOM 4843 O O . VAL B 1 216 ? 17.984 27.906 25.969 1 97.81 216 VAL B O 1
ATOM 4846 N N . VAL B 1 217 ? 18.016 27.875 23.734 1 98 217 VAL B N 1
ATOM 4847 C CA . VAL B 1 217 ? 19.453 28.109 23.641 1 98 217 VAL B CA 1
ATOM 4848 C C . VAL B 1 217 ? 19.797 29.469 24.266 1 98 217 VAL B C 1
ATOM 4850 O O . VAL B 1 217 ? 20.766 29.578 25 1 98 217 VAL B O 1
ATOM 4853 N N . ARG B 1 218 ? 19 30.453 24.047 1 97.06 218 ARG B N 1
ATOM 4854 C CA . ARG B 1 218 ? 19.219 31.797 24.609 1 97.06 218 ARG B CA 1
ATOM 4855 C C . ARG B 1 218 ? 19.172 31.766 26.125 1 97.06 218 ARG B C 1
ATOM 4857 O O . ARG B 1 218 ? 19.969 32.438 26.797 1 97.06 218 ARG B O 1
ATOM 4864 N N . ARG B 1 219 ? 18.328 31 26.609 1 96.94 219 ARG B N 1
ATOM 4865 C CA . ARG B 1 219 ? 18.141 30.922 28.047 1 96.94 219 ARG B CA 1
ATOM 4866 C C . ARG B 1 219 ? 19.188 30.047 28.703 1 96.94 219 ARG B C 1
ATOM 4868 O O . ARG B 1 219 ? 19.594 30.281 29.844 1 96.94 219 ARG B O 1
ATOM 4875 N N . ASP B 1 220 ? 19.594 28.984 27.984 1 98 220 ASP B N 1
ATOM 4876 C CA . ASP B 1 220 ? 20.609 28.047 28.453 1 98 220 ASP B CA 1
ATOM 4877 C C . ASP B 1 220 ? 21.656 27.781 27.375 1 98 220 ASP B C 1
ATOM 4879 O O . ASP B 1 220 ? 21.516 26.828 26.609 1 98 220 ASP B O 1
ATOM 4883 N N . PRO B 1 221 ? 22.719 28.469 27.5 1 96.25 221 PRO B N 1
ATOM 4884 C CA . PRO B 1 221 ? 23.719 28.391 26.422 1 96.25 221 PRO B CA 1
ATOM 4885 C C . PRO B 1 221 ? 24.422 27.047 26.359 1 96.25 221 PRO B C 1
ATOM 4887 O O . PRO B 1 221 ? 25.172 26.781 25.406 1 96.25 221 PRO B O 1
ATOM 4890 N N . ALA B 1 222 ? 24.141 26.219 27.328 1 97.75 222 ALA B N 1
ATOM 4891 C CA . ALA B 1 222 ? 24.672 24.859 27.25 1 97.75 222 ALA B CA 1
ATOM 4892 C C . ALA B 1 222 ? 23.891 24.016 26.234 1 97.75 222 ALA B C 1
ATOM 4894 O O . ALA B 1 222 ? 24.344 22.938 25.844 1 97.75 222 ALA B O 1
ATOM 4895 N N . THR B 1 223 ? 22.75 24.5 25.906 1 98.25 223 THR B N 1
ATOM 4896 C CA . THR B 1 223 ? 21.938 23.844 24.891 1 98.25 223 THR B CA 1
ATOM 4897 C C . THR B 1 223 ? 22.516 24.094 23.5 1 98.25 223 THR B C 1
ATOM 4899 O O . THR B 1 223 ? 22.938 25.219 23.188 1 98.25 223 THR B O 1
ATOM 4902 N N . THR B 1 224 ? 22.578 23.062 22.656 1 98.31 224 THR B N 1
ATOM 4903 C CA . THR B 1 224 ? 23.016 23.234 21.266 1 98.31 224 THR B CA 1
ATOM 4904 C C . THR B 1 224 ? 21.938 22.734 20.312 1 98.31 224 THR B C 1
ATOM 4906 O O . THR B 1 224 ? 21.234 21.766 20.609 1 98.31 224 THR B O 1
ATOM 4909 N N . LEU B 1 225 ? 21.781 23.438 19.203 1 98.69 225 LEU B N 1
ATOM 4910 C CA . LEU B 1 225 ? 20.766 23.156 18.203 1 98.69 225 LEU B CA 1
ATOM 4911 C C . LEU B 1 225 ? 21.391 23.047 16.812 1 98.69 225 LEU B C 1
ATOM 4913 O O . LEU B 1 225 ? 22.094 23.953 16.375 1 98.69 225 LEU B O 1
ATOM 4917 N N . THR B 1 226 ? 21.219 21.891 16.172 1 98.69 226 THR B N 1
ATOM 4918 C CA . THR B 1 226 ? 21.594 21.719 14.773 1 98.69 226 THR B CA 1
ATOM 4919 C C . THR B 1 226 ? 20.344 21.594 13.898 1 98.69 226 THR B C 1
ATOM 4921 O O . THR B 1 226 ? 19.453 20.797 14.195 1 98.69 226 THR B O 1
ATOM 4924 N N . TRP B 1 227 ? 20.219 22.438 12.898 1 97.88 227 TRP B N 1
ATOM 4925 C CA . TRP B 1 227 ? 19.141 22.422 11.914 1 97.88 227 TRP B CA 1
ATOM 4926 C C . TRP B 1 227 ? 19.609 21.812 10.602 1 97.88 227 TRP B C 1
ATOM 4928 O O . TRP B 1 227 ? 20.531 22.344 9.961 1 97.88 227 TRP B O 1
ATOM 4938 N N . VAL B 1 228 ? 19 20.672 10.234 1 97.69 228 VAL B N 1
ATOM 4939 C CA . VAL B 1 228 ? 19.484 19.891 9.109 1 97.69 228 VAL B CA 1
ATOM 4940 C C . VAL B 1 228 ? 18.484 19.984 7.949 1 97.69 228 VAL B C 1
ATOM 4942 O O . VAL B 1 228 ? 17.297 19.703 8.117 1 97.69 228 VAL B O 1
ATOM 4945 N N . LEU B 1 229 ? 18.969 20.375 6.781 1 94.69 229 LEU B N 1
ATOM 4946 C CA . LEU B 1 229 ? 18.188 20.438 5.547 1 94.69 229 LEU B CA 1
ATOM 4947 C C . LEU B 1 229 ? 18.75 19.469 4.508 1 94.69 229 LEU B C 1
ATOM 4949 O O . LEU B 1 229 ? 19.953 19.344 4.355 1 94.69 229 LEU B O 1
ATOM 4953 N N . ARG B 1 230 ? 17.781 18.781 3.83 1 91.06 230 ARG B N 1
ATOM 4954 C CA . ARG B 1 230 ? 18.188 17.859 2.771 1 91.06 230 ARG B CA 1
ATOM 4955 C C . ARG B 1 230 ? 18.75 18.625 1.577 1 91.06 230 ARG B C 1
ATOM 4957 O O . ARG B 1 230 ? 19.703 18.156 0.943 1 91.06 230 ARG B O 1
ATOM 4964 N N . ARG B 1 231 ? 18.188 19.75 1.3 1 83.94 231 ARG B N 1
ATOM 4965 C CA . ARG B 1 231 ? 18.578 20.547 0.145 1 83.94 231 ARG B CA 1
ATOM 4966 C C . ARG B 1 231 ? 19.562 21.641 0.548 1 83.94 231 ARG B C 1
ATOM 4968 O O . ARG B 1 231 ? 19.75 21.906 1.737 1 83.94 231 ARG B O 1
ATOM 4975 N N . GLY B 1 232 ? 20.219 22.156 -0.478 1 75.25 232 GLY B N 1
ATOM 4976 C CA . GLY B 1 232 ? 21.078 23.312 -0.257 1 75.25 232 GLY B CA 1
ATOM 4977 C C . GLY B 1 232 ? 20.312 24.594 -0.016 1 75.25 232 GLY B C 1
ATOM 4978 O O . GLY B 1 232 ? 19.078 24.594 -0.019 1 75.25 232 GLY B O 1
ATOM 4979 N N . ILE B 1 233 ? 21.094 25.594 0.347 1 66.19 233 ILE B N 1
ATOM 4980 C CA . ILE B 1 233 ? 20.5 26.891 0.594 1 66.19 233 ILE B CA 1
ATOM 4981 C C . ILE B 1 233 ? 20.094 27.531 -0.732 1 66.19 233 ILE B C 1
ATOM 4983 O O . ILE B 1 233 ? 20.875 27.531 -1.687 1 66.19 233 ILE B O 1
ATOM 4987 N N . SER B 1 234 ? 18.891 27.656 -0.937 1 61.28 234 SER B N 1
ATOM 4988 C CA . SER B 1 234 ? 18.391 28.453 -2.047 1 61.28 234 SER B CA 1
ATOM 4989 C C . SER B 1 234 ? 17.531 29.609 -1.545 1 61.28 234 SER B C 1
ATOM 4991 O O . SER B 1 234 ? 17.344 29.766 -0.338 1 61.28 234 SER B O 1
ATOM 4993 N N . SER B 1 235 ? 17.203 30.562 -2.492 1 53.78 235 SER B N 1
ATOM 4994 C CA . SER B 1 235 ? 16.359 31.703 -2.154 1 53.78 235 SER B CA 1
ATOM 4995 C C . SER B 1 235 ? 15.062 31.25 -1.492 1 53.78 235 SER B C 1
ATOM 4997 O O . SER B 1 235 ? 14.461 32 -0.719 1 53.78 235 SER B O 1
ATOM 4999 N N . ASP B 1 236 ? 14.805 29.891 -1.638 1 61.16 236 ASP B N 1
ATOM 5000 C CA . ASP B 1 236 ? 13.508 29.406 -1.172 1 61.16 236 ASP B CA 1
ATOM 5001 C C . ASP B 1 236 ? 13.664 28.609 0.12 1 61.16 236 ASP B C 1
ATOM 5003 O O . ASP B 1 236 ? 12.688 28.047 0.625 1 61.16 236 ASP B O 1
ATOM 5007 N N . THR B 1 237 ? 14.836 28.625 0.605 1 65 237 THR B N 1
ATOM 5008 C CA . THR B 1 237 ? 15.133 27.797 1.767 1 65 237 THR B CA 1
ATOM 5009 C C . THR B 1 237 ? 14.305 28.234 2.973 1 65 237 THR B C 1
ATOM 5011 O O . THR B 1 237 ? 13.828 27.406 3.744 1 65 237 THR B O 1
ATOM 5014 N N . PHE B 1 238 ? 14.141 29.516 3.061 1 66.25 238 PHE B N 1
ATOM 5015 C CA . PHE B 1 238 ? 13.469 30.047 4.234 1 66.25 238 PHE B CA 1
ATOM 5016 C C . PHE B 1 238 ? 12.039 30.453 3.898 1 6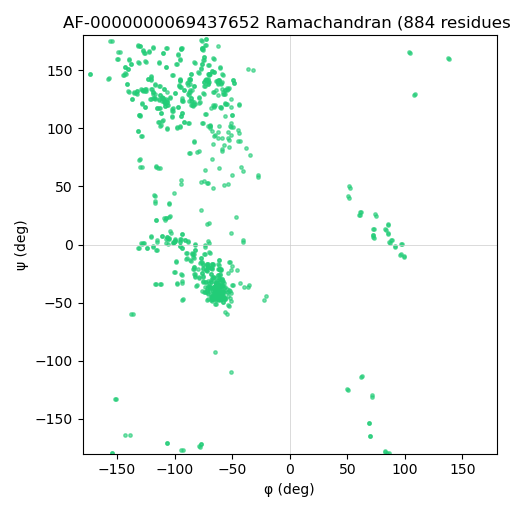6.25 238 PHE B C 1
ATOM 5018 O O . PHE B 1 238 ? 11.414 31.219 4.641 1 66.25 238 PHE B O 1
ATOM 5025 N N . GLY B 1 239 ? 11.555 29.766 2.803 1 62.53 239 GLY B N 1
ATOM 5026 C CA . GLY B 1 239 ? 10.172 30.016 2.412 1 62.53 239 GLY B CA 1
ATOM 5027 C C . GLY B 1 239 ? 10.008 31.25 1.559 1 62.53 239 GLY B C 1
ATOM 5028 O O . GLY B 1 239 ? 10.992 31.797 1.042 1 62.53 239 GLY B O 1
ATOM 5029 N N . GLY B 1 240 ? 8.742 31.547 1.215 1 57 240 GLY B N 1
ATOM 5030 C CA . GLY B 1 240 ? 8.414 32.656 0.343 1 57 240 GLY B CA 1
ATOM 5031 C C . GLY B 1 240 ? 8.648 34 0.993 1 57 240 GLY B C 1
ATOM 5032 O O . GLY B 1 240 ? 8.531 35.062 0.336 1 57 240 GLY B O 1
ATOM 5033 N N . GLY B 1 241 ? 9.148 33.906 2.252 1 53.38 241 GLY B N 1
ATOM 5034 C CA . GLY B 1 241 ? 9.367 35.156 2.941 1 53.38 241 GLY B CA 1
ATOM 5035 C C . GLY B 1 241 ? 8.156 36.094 2.908 1 53.38 241 GLY B C 1
ATOM 5036 O O . GLY B 1 241 ? 7.047 35.656 3.248 1 53.38 241 GLY B O 1
ATOM 5037 N N . THR B 1 242 ? 8.305 37.156 2.486 1 50.16 242 THR B N 1
ATOM 5038 C CA . THR B 1 242 ? 7.258 38.188 2.428 1 50.16 242 THR B CA 1
ATOM 5039 C C . THR B 1 242 ? 6.266 37.875 1.313 1 50.16 242 THR B C 1
ATOM 5041 O O . THR B 1 242 ? 5.164 38.406 1.281 1 50.16 242 THR B O 1
ATOM 5044 N N . ALA B 1 243 ? 6.59 36.812 0.44 1 49.91 243 ALA B N 1
ATOM 5045 C CA . ALA B 1 243 ? 5.766 36.469 -0.719 1 49.91 243 ALA B CA 1
ATOM 5046 C C . ALA B 1 243 ? 4.754 35.375 -0.375 1 49.91 243 ALA B C 1
ATOM 5048 O O . ALA B 1 243 ? 3.896 35.062 -1.194 1 49.91 243 ALA B O 1
ATOM 5049 N N . ASP B 1 244 ? 4.832 34.906 0.826 1 56.59 244 ASP B N 1
ATOM 5050 C CA . ASP B 1 244 ? 3.898 33.875 1.23 1 56.59 244 ASP B CA 1
ATOM 5051 C C . ASP B 1 244 ? 2.486 34.438 1.385 1 56.59 244 ASP B C 1
ATOM 5053 O O . ASP B 1 244 ? 2.305 35.562 1.859 1 56.59 244 ASP B O 1
ATOM 5057 N N . GLU B 1 245 ? 1.534 33.656 0.894 1 56.5 245 GLU B N 1
ATOM 5058 C CA . GLU B 1 245 ? 0.136 34.062 0.963 1 56.5 245 GLU B CA 1
ATOM 5059 C C . GLU B 1 245 ? -0.356 34.094 2.406 1 56.5 245 GLU B C 1
ATOM 5061 O O . GLU B 1 245 ? -1.367 34.75 2.705 1 56.5 245 GLU B O 1
ATOM 5066 N N . LEU B 1 246 ? 0.341 33.469 3.299 1 59.06 246 LEU B N 1
ATOM 5067 C CA . LEU B 1 246 ? 0.077 33.531 4.73 1 59.06 246 LEU B CA 1
ATOM 5068 C C . LEU B 1 246 ? 1.205 34.25 5.457 1 59.06 246 LEU B C 1
ATOM 5070 O O . LEU B 1 246 ? 2.271 33.688 5.688 1 59.06 246 LEU B O 1
ATOM 5074 N N . PRO B 1 247 ? 0.969 35.594 5.832 1 55.12 247 PRO B N 1
ATOM 5075 C CA . PRO B 1 247 ? 2.023 36.438 6.41 1 55.12 247 PRO B CA 1
ATOM 5076 C C . PRO B 1 247 ? 2.762 35.75 7.555 1 55.12 247 PRO B C 1
ATOM 5078 O O . PRO B 1 247 ? 3.982 35.875 7.676 1 55.12 247 PRO B O 1
ATOM 5081 N N . GLN B 1 248 ? 1.96 34.938 8.32 1 62.16 248 GLN B N 1
ATOM 5082 C CA . GLN B 1 248 ? 2.576 34.25 9.461 1 62.16 248 GLN B CA 1
ATOM 5083 C C . GLN B 1 248 ? 3.58 33.188 9 1 62.16 248 GLN B C 1
ATOM 5085 O O . GLN B 1 248 ? 4.605 33 9.648 1 62.16 248 GLN B O 1
ATOM 5090 N N . ARG B 1 249 ? 3.289 32.688 7.855 1 64.94 249 ARG B N 1
ATOM 5091 C CA . ARG B 1 249 ? 4.191 31.688 7.293 1 64.94 249 ARG B CA 1
ATOM 5092 C C . ARG B 1 249 ? 5.469 32.344 6.77 1 64.94 249 ARG B C 1
ATOM 5094 O O . ARG B 1 249 ? 6.566 31.828 6.973 1 64.94 249 ARG B O 1
ATOM 5101 N N . GLY B 1 250 ? 5.262 33.438 6.168 1 67.5 250 GLY B N 1
ATOM 5102 C CA . GLY B 1 250 ? 6.414 34.188 5.672 1 67.5 250 GLY B CA 1
ATOM 5103 C C . GLY B 1 250 ? 7.352 34.625 6.77 1 67.5 250 GLY B C 1
ATOM 5104 O O . GLY B 1 250 ? 8.578 34.594 6.613 1 67.5 250 GLY B O 1
ATOM 5105 N N . ALA B 1 251 ? 6.785 34.969 7.922 1 77.12 251 ALA B N 1
ATOM 5106 C CA . ALA B 1 251 ? 7.555 35.438 9.07 1 77.12 251 ALA B CA 1
ATOM 5107 C C . ALA B 1 251 ? 8.414 34.312 9.656 1 77.12 251 ALA B C 1
ATOM 5109 O O . ALA B 1 251 ? 9.477 34.594 10.227 1 77.12 251 ALA B O 1
ATOM 5110 N N . LEU B 1 252 ? 8.008 33.125 9.445 1 83.56 252 LEU B N 1
ATOM 5111 C CA . LEU B 1 252 ? 8.727 31.984 9.992 1 83.56 252 LEU B CA 1
ATOM 5112 C C . LEU B 1 252 ? 10.125 31.875 9.383 1 83.56 252 LEU B C 1
ATOM 5114 O O . LEU B 1 252 ? 11.102 31.656 10.094 1 83.56 252 LEU B O 1
ATOM 5118 N N . GLY B 1 253 ? 10.102 32.125 8.125 1 84.31 253 GLY B N 1
ATOM 5119 C CA . GLY B 1 253 ? 11.383 32.031 7.441 1 84.31 253 GLY B CA 1
ATOM 5120 C C . GLY B 1 253 ? 12.391 33.062 7.922 1 84.31 253 GLY B C 1
ATOM 5121 O O . GLY B 1 253 ? 13.555 32.75 8.141 1 84.31 253 GLY B O 1
ATOM 5122 N N . ILE B 1 254 ? 11.914 34.219 8.156 1 85.81 254 ILE B N 1
ATOM 5123 C CA . ILE B 1 254 ? 12.758 35.312 8.609 1 85.81 254 ILE B CA 1
ATOM 5124 C C . ILE B 1 254 ? 13.273 35.031 10.016 1 85.81 254 ILE B C 1
ATOM 5126 O O . ILE B 1 254 ? 14.469 35.156 10.289 1 85.81 254 ILE B O 1
ATOM 5130 N N . ARG B 1 255 ? 12.453 34.594 10.844 1 90.44 255 ARG B N 1
ATOM 5131 C CA . ARG B 1 255 ? 12.82 34.344 12.234 1 90.44 255 ARG B CA 1
ATOM 5132 C C . ARG B 1 255 ? 13.781 33.156 12.328 1 90.44 255 ARG B C 1
ATOM 5134 O O . ARG B 1 255 ? 14.711 33.188 13.141 1 90.44 255 ARG B O 1
ATOM 5141 N N . ALA B 1 256 ? 13.531 32.156 11.555 1 92.62 256 ALA B N 1
ATOM 5142 C CA . ALA B 1 256 ? 14.422 31.016 11.539 1 92.62 256 ALA B CA 1
ATOM 5143 C C . ALA B 1 256 ? 15.82 31.406 11.047 1 92.62 256 ALA B C 1
ATOM 5145 O O . ALA B 1 256 ? 16.828 30.969 11.609 1 92.62 256 ALA B O 1
ATOM 5146 N N . LYS B 1 257 ? 15.797 32.25 10.039 1 91 257 LYS B N 1
ATOM 5147 C CA . LYS B 1 257 ? 17.078 32.719 9.547 1 91 257 LYS B CA 1
ATOM 5148 C C . LYS B 1 257 ? 17.797 33.562 10.609 1 91 257 LYS B C 1
ATOM 5150 O O . LYS B 1 257 ? 19.016 33.469 10.758 1 91 257 LYS B O 1
ATOM 5155 N N . GLN B 1 258 ? 17.078 34.344 11.289 1 93.19 258 GLN B N 1
ATOM 5156 C CA . GLN B 1 258 ? 17.641 35.156 12.359 1 93.19 258 GLN B CA 1
ATOM 5157 C C . GLN B 1 258 ? 18.266 34.281 13.445 1 93.19 258 GLN B C 1
ATOM 5159 O O . GLN B 1 258 ? 19.328 34.594 13.984 1 93.19 258 GLN B O 1
ATOM 5164 N N . ALA B 1 259 ? 17.594 33.188 13.789 1 95.75 259 ALA B N 1
ATOM 5165 C CA . ALA B 1 259 ? 18.141 32.25 14.766 1 95.75 259 ALA B CA 1
ATOM 5166 C C . ALA B 1 259 ? 19.5 31.734 14.328 1 95.75 259 ALA B C 1
ATOM 5168 O O . ALA B 1 259 ? 20.406 31.578 15.141 1 95.75 259 ALA B O 1
ATOM 5169 N N . VAL B 1 260 ? 19.609 31.453 13.078 1 95.06 260 VAL B N 1
ATOM 5170 C CA . VAL B 1 260 ? 20.859 30.969 12.516 1 95.06 260 VAL B CA 1
ATOM 5171 C C . VAL B 1 260 ? 21.906 32.094 12.547 1 95.06 260 VAL B C 1
ATOM 5173 O O . VAL B 1 260 ? 23.031 31.891 13 1 95.06 260 VAL B O 1
ATOM 5176 N N . ASP B 1 261 ? 21.516 33.281 12.156 1 94.75 261 ASP B N 1
ATOM 5177 C CA . ASP B 1 261 ? 22.406 34.438 12.086 1 94.75 261 ASP B CA 1
ATOM 5178 C C . ASP B 1 261 ? 22.922 34.812 13.477 1 94.75 261 ASP B C 1
ATOM 5180 O O . ASP B 1 261 ? 24.062 35.25 13.625 1 94.75 261 ASP B O 1
ATOM 5184 N N . ASP B 1 262 ? 22.109 34.594 14.406 1 96.88 262 ASP B N 1
ATOM 5185 C CA . ASP B 1 262 ? 22.453 34.938 15.781 1 96.88 262 ASP B CA 1
ATOM 5186 C C . ASP B 1 262 ? 23.297 33.844 16.422 1 96.88 262 ASP B C 1
ATOM 5188 O O . ASP B 1 262 ? 23.688 33.969 17.594 1 96.88 262 ASP B O 1
ATOM 5192 N N . GLY B 1 263 ? 23.516 32.781 15.758 1 96.75 263 GLY B N 1
ATOM 5193 C CA . GLY B 1 263 ? 24.359 31.719 16.266 1 96.75 263 GLY B CA 1
ATOM 5194 C C . GLY B 1 263 ? 23.625 30.781 17.203 1 96.75 263 GLY B C 1
ATOM 5195 O O . GLY B 1 263 ? 24.25 30 17.922 1 96.75 263 GLY B O 1
ATOM 5196 N N . LEU B 1 264 ? 22.312 30.875 17.219 1 98.06 264 LEU B N 1
ATOM 5197 C CA . LEU B 1 264 ? 21.516 30.062 18.141 1 98.06 264 LEU B CA 1
ATOM 5198 C C . LEU B 1 264 ? 21.266 28.688 17.547 1 98.06 264 LEU B C 1
ATOM 5200 O O . LEU B 1 264 ? 20.906 27.75 18.266 1 98.06 264 LEU B O 1
ATOM 5204 N N . ALA B 1 265 ? 21.359 28.484 16.281 1 97.62 265 ALA B N 1
ATOM 5205 C CA . ALA B 1 265 ? 21.219 27.219 15.57 1 97.62 265 ALA B CA 1
ATOM 5206 C C . ALA B 1 265 ? 22.312 27.047 14.523 1 97.62 265 ALA B C 1
ATOM 5208 O O . ALA B 1 265 ? 22.609 27.969 13.766 1 97.62 265 ALA B O 1
ATOM 5209 N N . SER B 1 266 ? 22.938 25.906 14.547 1 97.69 266 SER B N 1
ATOM 5210 C CA . SER B 1 266 ? 23.875 25.547 13.492 1 97.69 266 SER B CA 1
ATOM 5211 C C . SER B 1 266 ? 23.156 24.938 12.297 1 97.69 266 SER B C 1
ATOM 5213 O O . SER B 1 266 ? 22.531 23.875 12.422 1 97.69 266 SER B O 1
ATOM 5215 N N . LEU B 1 267 ? 23.266 25.578 11.148 1 96.38 267 LEU B N 1
ATOM 5216 C CA . LEU B 1 267 ? 22.578 25.109 9.945 1 96.38 267 LEU B CA 1
ATOM 5217 C C . LEU B 1 267 ? 23.469 24.203 9.125 1 96.38 267 LEU B C 1
ATOM 5219 O O . LEU B 1 267 ? 24.625 24.547 8.82 1 96.38 267 LEU B O 1
ATOM 5223 N N . VAL B 1 268 ? 23 23 8.875 1 96.5 268 VAL B N 1
ATOM 5224 C CA . VAL B 1 268 ? 23.672 22.047 8.008 1 96.5 268 VAL B CA 1
ATOM 5225 C C . VAL B 1 268 ? 22.828 21.766 6.777 1 96.5 268 VAL B C 1
ATOM 5227 O O . VAL B 1 268 ? 21.719 21.219 6.891 1 96.5 268 VAL B O 1
ATOM 5230 N N . THR B 1 269 ? 23.312 22.094 5.578 1 94.12 269 THR B N 1
ATOM 5231 C CA . THR B 1 269 ? 22.547 21.953 4.352 1 94.12 269 THR B CA 1
ATOM 5232 C C . THR B 1 269 ? 23.094 20.828 3.48 1 94.12 269 THR B C 1
ATOM 5234 O O . THR B 1 269 ? 24.172 20.297 3.756 1 94.12 269 THR B O 1
ATOM 5237 N N . GLY B 1 270 ? 22.281 20.453 2.533 1 92.44 270 GLY B N 1
ATOM 5238 C CA . GLY B 1 270 ? 22.703 19.375 1.639 1 92.44 270 GLY B CA 1
ATOM 5239 C C . GLY B 1 270 ? 22.984 18.078 2.359 1 92.44 270 GLY B C 1
ATOM 5240 O O . GLY B 1 270 ? 23.875 17.328 1.958 1 92.44 270 GLY B O 1
ATOM 5241 N N . PHE B 1 271 ? 22.359 17.906 3.506 1 95.25 271 PHE B N 1
ATOM 5242 C CA . PHE B 1 271 ? 22.578 16.703 4.32 1 95.25 271 PHE B CA 1
ATOM 5243 C C . PHE B 1 271 ? 21.516 15.656 4.047 1 95.25 271 PHE B C 1
ATOM 5245 O O . PHE B 1 271 ? 20.406 15.734 4.574 1 95.25 271 PHE B O 1
ATOM 5252 N N . ARG B 1 272 ? 21.859 14.68 3.289 1 95.62 272 ARG B N 1
ATOM 5253 C CA . ARG B 1 272 ? 20.969 13.578 2.945 1 95.62 272 ARG B CA 1
ATOM 5254 C C . ARG B 1 272 ? 21.234 12.367 3.83 1 95.62 272 ARG B C 1
ATOM 5256 O O . ARG B 1 272 ? 22.156 11.594 3.574 1 95.62 272 ARG B O 1
ATOM 5263 N N . THR B 1 273 ? 20.359 12.211 4.832 1 97.31 273 THR B N 1
ATOM 5264 C CA . THR B 1 273 ? 20.578 11.188 5.848 1 97.31 273 THR B CA 1
ATOM 5265 C C . THR B 1 273 ? 20.453 9.797 5.246 1 97.31 273 THR B C 1
ATOM 5267 O O . THR B 1 273 ? 19.469 9.5 4.551 1 97.31 273 THR B O 1
ATOM 5270 N N . GLU B 1 274 ? 21.438 9 5.555 1 96.12 274 GLU B N 1
ATOM 5271 C CA . GLU B 1 274 ? 21.484 7.629 5.055 1 96.12 274 GLU B CA 1
ATOM 5272 C C . GLU B 1 274 ? 21.406 6.621 6.203 1 96.12 274 GLU B C 1
ATOM 5274 O O . GLU B 1 274 ? 20.844 5.539 6.051 1 96.12 274 GLU B O 1
ATOM 5279 N N . GLN B 1 275 ? 21.969 6.984 7.273 1 96.88 275 GLN B N 1
ATOM 5280 C CA . GLN B 1 275 ? 22.078 6.102 8.43 1 96.88 275 GLN B CA 1
ATOM 5281 C C . GLN B 1 275 ? 21.906 6.879 9.734 1 96.88 275 GLN B C 1
ATOM 5283 O O . GLN B 1 275 ? 22.219 8.07 9.789 1 96.88 275 GLN B O 1
ATOM 5288 N N . ILE B 1 276 ? 21.328 6.199 10.672 1 97.94 276 ILE B N 1
ATOM 5289 C CA . ILE B 1 276 ? 21.219 6.723 12.031 1 97.94 276 ILE B CA 1
ATOM 5290 C C . ILE B 1 276 ? 21.812 5.719 13.016 1 97.94 276 ILE B C 1
ATOM 5292 O O . ILE B 1 276 ? 21.406 4.555 13.047 1 97.94 276 ILE B O 1
ATOM 5296 N N . GLU B 1 277 ? 22.812 6.145 13.688 1 96.62 277 GLU B N 1
ATOM 5297 C CA . GLU B 1 277 ? 23.375 5.352 14.781 1 96.62 277 GLU B CA 1
ATOM 5298 C C . GLU B 1 277 ? 22.828 5.801 16.125 1 96.62 277 GLU B C 1
ATOM 5300 O O . GLU B 1 277 ? 23 6.957 16.516 1 96.62 277 GLU B O 1
ATOM 5305 N N . ALA B 1 278 ? 22.125 4.809 16.766 1 93.5 278 ALA B N 1
ATOM 5306 C CA . ALA B 1 278 ? 21.453 5.223 18 1 93.5 278 ALA B CA 1
ATOM 5307 C C . ALA B 1 278 ? 21.812 4.289 19.156 1 93.5 278 ALA B C 1
ATOM 5309 O O . ALA B 1 278 ? 22 3.084 18.969 1 93.5 278 ALA B O 1
ATOM 5310 N N . THR B 1 279 ? 22.141 4.938 20.266 1 88.88 279 THR B N 1
ATOM 5311 C CA . THR B 1 279 ? 22.125 4.277 21.562 1 88.88 279 THR B CA 1
ATOM 5312 C C . THR B 1 279 ? 20.938 4.75 22.391 1 88.88 279 THR B C 1
ATOM 5314 O O . THR B 1 279 ? 20.031 5.398 21.875 1 88.88 279 THR B O 1
ATOM 5317 N N . ALA B 1 280 ? 20.922 4.359 23.688 1 87 280 ALA B N 1
ATOM 5318 C CA . ALA B 1 280 ? 19.812 4.738 24.562 1 87 280 ALA B CA 1
ATOM 5319 C C . ALA B 1 280 ? 19.812 6.242 24.812 1 87 280 ALA B C 1
ATOM 5321 O O . ALA B 1 280 ? 18.766 6.828 25.078 1 87 280 ALA B O 1
ATOM 5322 N N . ASP B 1 281 ? 20.969 6.824 24.594 1 90.31 281 ASP B N 1
ATOM 5323 C CA . ASP B 1 281 ? 21 8.211 25.062 1 90.31 281 ASP B CA 1
ATOM 5324 C C . ASP B 1 281 ? 21.547 9.141 23.984 1 90.31 281 ASP B C 1
ATOM 5326 O O . ASP B 1 281 ? 21.594 10.352 24.156 1 90.31 281 ASP B O 1
ATOM 5330 N N . GLN B 1 282 ? 21.938 8.523 22.906 1 94.94 282 GLN B N 1
ATOM 5331 C CA . GLN B 1 282 ? 22.531 9.367 21.875 1 94.94 282 GLN B CA 1
ATOM 5332 C C . GLN B 1 282 ? 22.141 8.883 20.484 1 94.94 282 GLN B C 1
ATOM 5334 O O . GLN B 1 282 ? 21.859 7.703 20.281 1 94.94 282 GLN B O 1
ATOM 5339 N N . VAL B 1 283 ? 22.125 9.844 19.578 1 97.88 283 VAL B N 1
ATOM 5340 C CA . VAL B 1 283 ? 21.781 9.547 18.203 1 97.88 283 VAL B CA 1
ATOM 5341 C C . VAL B 1 283 ? 22.703 10.328 17.25 1 97.88 283 VAL B C 1
ATOM 5343 O O . VAL B 1 283 ? 22.953 11.516 17.469 1 97.88 283 VAL B O 1
ATOM 5346 N N . VAL B 1 284 ? 23.25 9.664 16.297 1 98.38 284 VAL B N 1
ATOM 5347 C CA . VAL B 1 284 ? 24.156 10.266 15.328 1 98.38 284 VAL B CA 1
ATOM 5348 C C . VAL B 1 284 ? 23.594 10.078 13.922 1 98.38 284 VAL B C 1
ATOM 5350 O O . VAL B 1 284 ? 23.25 8.961 13.523 1 98.38 284 VAL B O 1
ATOM 5353 N N . LEU B 1 285 ? 23.422 11.156 13.148 1 98.5 285 LEU B N 1
ATOM 5354 C CA . LEU B 1 285 ? 23 11.094 11.75 1 98.5 285 LEU B CA 1
ATOM 5355 C C . LEU B 1 285 ? 24.203 11.039 10.82 1 98.5 285 LEU B C 1
ATOM 5357 O O . LEU B 1 285 ? 25.156 11.789 10.992 1 98.5 285 LEU B O 1
ATOM 5361 N N . VAL B 1 286 ? 24.125 10.133 9.891 1 98 286 VAL B N 1
ATOM 5362 C CA . VAL B 1 286 ? 25.156 9.977 8.875 1 98 286 VAL B CA 1
ATOM 5363 C C . VAL B 1 286 ? 24.562 10.211 7.488 1 98 286 VAL B C 1
ATOM 5365 O O . VAL B 1 286 ? 23.531 9.641 7.145 1 98 286 VAL B O 1
ATOM 5368 N N . ALA B 1 287 ? 25.25 11.047 6.711 1 96.88 287 ALA B N 1
ATOM 5369 C CA . ALA B 1 287 ? 24.75 11.391 5.383 1 96.88 287 ALA B CA 1
ATOM 5370 C C . ALA B 1 287 ? 25.344 10.469 4.32 1 96.88 287 ALA B C 1
ATOM 5372 O O . ALA B 1 287 ? 26.312 9.742 4.582 1 96.88 287 ALA B O 1
ATOM 5373 N N . GLU B 1 288 ? 24.797 10.547 3.152 1 92.44 288 GLU B N 1
ATOM 5374 C CA . GLU B 1 288 ? 25.219 9.734 2.014 1 92.44 288 GLU B CA 1
ATOM 5375 C C . GLU B 1 288 ? 26.625 10.086 1.575 1 92.44 288 GLU B C 1
ATOM 5377 O O . GLU B 1 288 ? 27.344 9.234 1.037 1 92.44 288 GLU B O 1
ATOM 5382 N N . ASP B 1 289 ? 26.969 11.305 1.824 1 92.94 289 ASP B N 1
ATOM 5383 C CA . ASP B 1 289 ? 28.297 11.75 1.39 1 92.94 289 ASP B CA 1
ATOM 5384 C C . ASP B 1 289 ? 29.344 11.477 2.463 1 92.94 289 ASP B C 1
ATOM 5386 O O . ASP B 1 289 ? 30.484 11.914 2.344 1 92.94 289 ASP B O 1
ATOM 5390 N N . GLY B 1 290 ? 28.969 10.875 3.523 1 94.06 290 GLY B N 1
ATOM 5391 C CA . GLY B 1 290 ? 29.906 10.469 4.559 1 94.06 290 GLY B CA 1
ATOM 5392 C C . GLY B 1 290 ? 29.953 11.422 5.734 1 94.06 290 GLY B C 1
ATOM 5393 O O . GLY B 1 290 ? 30.516 11.102 6.781 1 94.06 290 GLY B O 1
ATOM 5394 N N . ARG B 1 291 ? 29.344 12.57 5.586 1 96.38 291 ARG B N 1
ATOM 5395 C CA . ARG B 1 291 ? 29.297 13.508 6.703 1 96.38 291 ARG B CA 1
ATOM 5396 C C . ARG B 1 291 ? 28.531 12.914 7.887 1 96.38 291 ARG B C 1
ATOM 5398 O O . ARG B 1 291 ? 27.516 12.234 7.703 1 96.38 291 ARG B O 1
ATOM 5405 N N . THR B 1 292 ? 29.078 13.18 9.062 1 97.81 292 THR B N 1
ATOM 5406 C CA . THR B 1 292 ? 28.453 12.742 10.312 1 97.81 292 THR B CA 1
ATOM 5407 C C . THR B 1 292 ? 28.219 13.93 11.25 1 97.81 292 THR B C 1
ATOM 5409 O O . THR B 1 292 ? 29.094 14.789 11.398 1 97.81 292 THR B O 1
ATOM 5412 N N . LEU B 1 293 ? 27.078 14 11.797 1 97.88 293 LEU B N 1
ATOM 5413 C CA . LEU B 1 293 ? 26.797 15.055 12.766 1 97.88 293 LEU B CA 1
ATOM 5414 C C . LEU B 1 293 ? 27.312 14.672 14.148 1 97.88 293 LEU B C 1
ATOM 5416 O O . LEU B 1 293 ? 27.547 13.5 14.422 1 97.88 293 LEU B O 1
ATOM 5420 N N . ALA B 1 294 ? 27.562 15.719 14.984 1 97.31 294 ALA B N 1
ATOM 5421 C CA . ALA B 1 294 ? 27.875 15.461 16.391 1 97.31 294 ALA B CA 1
ATOM 5422 C C . ALA B 1 294 ? 26.75 14.688 17.078 1 97.31 294 ALA B C 1
ATOM 5424 O O . ALA B 1 294 ? 25.578 14.844 16.719 1 97.31 294 ALA B O 1
ATOM 5425 N N . PRO B 1 295 ? 27.109 13.812 18.031 1 97.94 295 PRO B N 1
ATOM 5426 C CA . PRO B 1 295 ? 26.062 13.094 18.766 1 97.94 295 PRO B CA 1
ATOM 5427 C C . PRO B 1 295 ? 25.031 14.031 19.375 1 97.94 295 PRO B C 1
ATOM 5429 O O . PRO B 1 295 ? 25.391 15.062 19.953 1 97.94 295 PRO B O 1
ATOM 5432 N N . ALA B 1 296 ? 23.812 13.695 19.219 1 98.5 296 ALA B N 1
ATOM 5433 C CA . ALA B 1 296 ? 22.703 14.469 19.766 1 98.5 296 ALA B CA 1
ATOM 5434 C C . ALA B 1 296 ? 21.969 13.68 20.844 1 98.5 296 ALA B C 1
ATOM 5436 O O . ALA B 1 296 ? 22.047 12.445 20.891 1 98.5 296 ALA B O 1
ATOM 5437 N N . ASP B 1 297 ? 21.312 14.43 21.688 1 98.19 297 ASP B N 1
ATOM 5438 C CA . ASP B 1 297 ? 20.469 13.805 22.703 1 98.19 297 ASP B CA 1
ATOM 5439 C C . ASP B 1 297 ? 19.094 13.445 22.125 1 98.19 297 ASP B C 1
ATOM 5441 O O . ASP B 1 297 ? 18.438 12.516 22.594 1 98.19 297 ASP B O 1
ATOM 5445 N N . HIS B 1 298 ? 18.688 14.164 21.125 1 98 298 HIS B N 1
ATOM 5446 C CA . HIS B 1 298 ? 17.391 13.914 20.516 1 98 298 HIS B CA 1
ATOM 5447 C C . HIS B 1 298 ? 17.344 14.453 19.078 1 98 298 HIS B C 1
ATOM 5449 O O . HIS B 1 298 ? 17.953 15.477 18.781 1 98 298 HIS B O 1
ATOM 5455 N N . VAL B 1 299 ? 16.672 13.727 18.188 1 98.56 299 VAL B N 1
ATOM 5456 C CA . VAL B 1 299 ? 16.391 14.172 16.828 1 98.56 299 VAL B CA 1
ATOM 5457 C C . VAL B 1 299 ? 14.883 14.383 16.656 1 98.56 299 VAL B C 1
ATOM 5459 O O . VAL B 1 299 ? 14.086 13.5 16.984 1 98.56 299 VAL B O 1
ATOM 5462 N N . VAL B 1 300 ? 14.508 15.562 16.219 1 98.5 300 VAL B N 1
ATOM 5463 C CA . VAL B 1 300 ? 13.133 15.859 15.836 1 98.5 300 VAL B CA 1
ATOM 5464 C C . VAL B 1 300 ? 13 15.859 14.312 1 98.5 300 VAL B C 1
ATOM 5466 O O . VAL B 1 300 ? 13.492 16.781 13.648 1 98.5 300 VAL B O 1
ATOM 5469 N N . ALA B 1 301 ? 12.312 14.836 13.797 1 98.38 301 ALA B N 1
ATOM 5470 C CA . ALA B 1 301 ? 12.109 14.711 12.352 1 98.38 301 ALA B CA 1
ATOM 5471 C C . ALA B 1 301 ? 10.812 15.383 11.922 1 98.38 301 ALA B C 1
ATOM 5473 O O . ALA B 1 301 ? 9.719 14.883 12.195 1 98.38 301 ALA B O 1
ATOM 5474 N N . LEU B 1 302 ? 10.945 16.5 11.32 1 97 302 LEU B N 1
ATOM 5475 C CA . LEU B 1 302 ? 9.812 17.25 10.781 1 97 302 LEU B CA 1
ATOM 5476 C C . LEU B 1 302 ? 9.906 17.359 9.266 1 97 302 LEU B C 1
ATOM 5478 O O . LEU B 1 302 ? 10.047 18.453 8.719 1 97 302 LEU B O 1
ATOM 5482 N N . THR B 1 303 ? 9.734 16.109 8.68 1 95.81 303 THR B N 1
ATOM 5483 C CA . THR B 1 303 ? 9.992 15.953 7.25 1 95.81 303 THR B CA 1
ATOM 5484 C C . THR B 1 303 ? 8.688 15.742 6.488 1 95.81 303 THR B C 1
ATOM 5486 O O . THR B 1 303 ? 8.688 15.164 5.395 1 95.81 303 THR B O 1
ATOM 5489 N N . GLY B 1 304 ? 7.586 16.188 7.066 1 94.5 304 GLY B N 1
ATOM 5490 C CA . GLY B 1 304 ? 6.301 16.062 6.402 1 94.5 304 GLY B CA 1
ATOM 5491 C C . GLY B 1 304 ? 5.641 14.711 6.621 1 94.5 304 GLY B C 1
ATOM 5492 O O . GLY B 1 304 ? 6.137 13.891 7.391 1 94.5 304 GLY B O 1
ATOM 5493 N N . PHE B 1 305 ? 4.473 14.555 6.023 1 95.56 305 PHE B N 1
ATOM 5494 C CA . PHE B 1 305 ? 3.646 13.359 6.156 1 95.56 305 PHE B CA 1
ATOM 5495 C C . PHE B 1 305 ? 3.26 12.812 4.789 1 95.56 305 PHE B C 1
ATOM 5497 O O . PHE B 1 305 ? 3.508 13.453 3.766 1 95.56 305 PHE B O 1
ATOM 5504 N N . ARG B 1 306 ? 2.75 11.617 4.781 1 96.62 306 ARG B N 1
ATOM 5505 C CA . ARG B 1 306 ? 2.26 10.977 3.562 1 96.62 306 ARG B CA 1
ATOM 5506 C C . ARG B 1 306 ? 0.97 10.211 3.826 1 96.62 306 ARG B C 1
ATOM 5508 O O . ARG B 1 306 ? 0.66 9.883 4.973 1 96.62 306 ARG B O 1
ATOM 5515 N N . PRO B 1 307 ? 0.161 9.93 2.791 1 97.19 307 PRO B N 1
ATOM 5516 C CA . PRO B 1 307 ? -1.094 9.203 3.021 1 97.19 307 PRO B CA 1
ATOM 5517 C C . PRO B 1 307 ? -0.876 7.73 3.336 1 97.19 307 PRO B C 1
ATOM 5519 O O . PRO B 1 307 ? 0.045 7.109 2.801 1 97.19 307 PRO B O 1
ATOM 5522 N N . ASP B 1 308 ? -1.688 7.25 4.262 1 97.44 308 ASP B N 1
ATOM 5523 C CA . ASP B 1 308 ? -1.818 5.809 4.434 1 97.44 308 ASP B CA 1
ATOM 5524 C C . ASP B 1 308 ? -2.992 5.262 3.627 1 97.44 308 ASP B C 1
ATOM 5526 O O . ASP B 1 308 ? -4.152 5.555 3.93 1 97.44 308 ASP B O 1
ATOM 5530 N N . LEU B 1 309 ? -2.707 4.465 2.625 1 98 309 LEU B N 1
ATOM 5531 C CA . LEU B 1 309 ? -3.736 3.939 1.736 1 98 309 LEU B CA 1
ATOM 5532 C C . LEU B 1 309 ? -3.914 2.438 1.939 1 98 309 LEU B C 1
ATOM 5534 O O . LEU B 1 309 ? -4.664 1.792 1.205 1 98 309 LEU B O 1
ATOM 5538 N N . SER B 1 310 ? -3.219 1.921 2.979 1 97.25 310 SER B N 1
ATOM 5539 C CA . SER B 1 310 ? -3.164 0.471 3.137 1 97.25 310 SER B CA 1
ATOM 5540 C C . SER B 1 310 ? -4.547 -0.107 3.418 1 97.25 310 SER B C 1
ATOM 5542 O O . SER B 1 310 ? -4.887 -1.187 2.928 1 97.25 310 SER B O 1
ATOM 5544 N N . PHE B 1 311 ? -5.406 0.596 4.156 1 98.19 311 PHE B N 1
ATOM 5545 C CA . PHE B 1 311 ? -6.711 0.05 4.523 1 98.19 311 PHE B CA 1
ATOM 5546 C C . PHE B 1 311 ? -7.711 0.231 3.385 1 98.19 311 PHE B C 1
ATOM 5548 O O . PHE B 1 311 ? -8.844 -0.237 3.471 1 98.19 311 PHE B O 1
ATOM 5555 N N . LEU B 1 312 ? -7.262 0.832 2.287 1 98.69 312 LEU B N 1
ATOM 5556 C CA . LEU B 1 312 ? -8.094 1.038 1.107 1 98.69 312 LEU B CA 1
ATOM 5557 C C . LEU B 1 312 ? -7.684 0.103 -0.023 1 98.69 312 LEU B C 1
ATOM 5559 O O . LEU B 1 312 ? -7.984 0.362 -1.19 1 98.69 312 LEU B O 1
ATOM 5563 N N . SER B 1 313 ? -7.035 -1.001 0.309 1 97.75 313 SER B N 1
ATOM 5564 C CA . SER B 1 313 ? -6.434 -1.911 -0.66 1 97.75 313 SER B CA 1
ATOM 5565 C C . SER B 1 313 ? -7.488 -2.49 -1.601 1 97.75 313 SER B C 1
ATOM 5567 O O . SER B 1 313 ? -7.168 -2.91 -2.715 1 97.75 313 SER B O 1
ATOM 5569 N N . GLU B 1 314 ? -8.773 -2.492 -1.212 1 98.56 314 GLU B N 1
ATOM 5570 C CA . GLU B 1 314 ? -9.812 -3.102 -2.027 1 98.56 314 GLU B CA 1
ATOM 5571 C C . GLU B 1 314 ? -10.656 -2.039 -2.727 1 98.56 314 GLU B C 1
ATOM 5573 O O . GLU B 1 314 ? -11.664 -2.359 -3.371 1 98.56 314 GLU B O 1
ATOM 5578 N N . ILE B 1 315 ? -10.234 -0.78 -2.559 1 98.81 315 ILE B N 1
ATOM 5579 C CA . ILE B 1 315 ? -10.93 0.321 -3.223 1 98.81 315 ILE B CA 1
ATOM 5580 C C . ILE B 1 315 ? -10.211 0.669 -4.523 1 98.81 315 ILE B C 1
ATOM 5582 O O . ILE B 1 315 ? -8.977 0.722 -4.566 1 98.81 315 ILE B O 1
ATOM 5586 N N . ARG B 1 316 ? -10.992 0.894 -5.551 1 98.62 316 ARG B N 1
ATOM 5587 C CA . ARG B 1 316 ? -10.43 1.245 -6.852 1 98.62 316 ARG B CA 1
ATOM 5588 C C . ARG B 1 316 ? -10.117 2.736 -6.926 1 98.62 316 ARG B C 1
ATOM 5590 O O . ARG B 1 316 ? -10.953 3.527 -7.367 1 98.62 316 ARG B O 1
ATOM 5597 N N . LEU B 1 317 ? -8.906 3.062 -6.504 1 98.44 317 LEU B N 1
ATOM 5598 C CA . LEU B 1 317 ? -8.383 4.426 -6.527 1 98.44 317 LEU B CA 1
ATOM 5599 C C . LEU B 1 317 ? -7.566 4.672 -7.789 1 98.44 317 LEU B C 1
ATOM 5601 O O . LEU B 1 317 ? -6.863 3.779 -8.266 1 98.44 317 LEU B O 1
ATOM 5605 N N . GLU B 1 318 ? -7.68 5.785 -8.359 1 97.88 318 GLU B N 1
ATOM 5606 C CA . GLU B 1 318 ? -6.793 6.254 -9.414 1 97.88 318 GLU B CA 1
ATOM 5607 C C . GLU B 1 318 ? -5.918 7.406 -8.93 1 97.88 318 GLU B C 1
ATOM 5609 O O . GLU B 1 318 ? -6.395 8.531 -8.773 1 97.88 318 GLU B O 1
ATOM 5614 N N . LEU B 1 319 ? -4.613 7.113 -8.719 1 98.06 319 LEU B N 1
ATOM 5615 C CA . LEU B 1 319 ? -3.701 8.039 -8.062 1 98.06 319 LEU B CA 1
ATOM 5616 C C . LEU B 1 319 ? -2.537 8.398 -8.977 1 98.06 319 LEU B C 1
ATOM 5618 O O . LEU B 1 319 ? -2.053 7.555 -9.734 1 98.06 319 LEU B O 1
ATOM 5622 N N . ASP B 1 320 ? -2.174 9.633 -8.891 1 97.25 320 ASP B N 1
ATOM 5623 C CA . ASP B 1 320 ? -0.965 10.102 -9.562 1 97.25 320 ASP B CA 1
ATOM 5624 C C . ASP B 1 320 ? 0.274 9.391 -9.016 1 97.25 320 ASP B C 1
ATOM 5626 O O . ASP B 1 320 ? 0.4 9.188 -7.809 1 97.25 320 ASP B O 1
ATOM 5630 N N . PRO B 1 321 ? 1.197 9.023 -9.906 1 97.25 321 PRO B N 1
ATOM 5631 C CA . PRO B 1 321 ? 2.342 8.219 -9.461 1 97.25 321 PRO B CA 1
ATOM 5632 C C . PRO B 1 321 ? 3.33 9.023 -8.617 1 97.25 321 PRO B C 1
ATOM 5634 O O . PRO B 1 321 ? 4.168 8.438 -7.922 1 97.25 321 PRO B O 1
ATOM 5637 N N . ILE B 1 322 ? 3.279 10.328 -8.68 1 97.19 322 ILE B N 1
ATOM 5638 C CA . ILE B 1 322 ? 4.242 11.164 -7.973 1 97.19 322 ILE B CA 1
ATOM 5639 C C . ILE B 1 322 ? 3.682 11.547 -6.605 1 97.19 322 ILE B C 1
ATOM 5641 O O . ILE B 1 322 ? 4.301 11.273 -5.574 1 97.19 322 ILE B O 1
ATOM 5645 N N . LEU B 1 323 ? 2.451 11.992 -6.52 1 96.56 323 LEU B N 1
ATOM 5646 C CA . LEU B 1 323 ? 1.903 12.594 -5.309 1 96.56 323 LEU B CA 1
ATOM 5647 C C . LEU B 1 323 ? 1.053 11.586 -4.543 1 96.56 323 LEU B C 1
ATOM 5649 O O . LEU B 1 323 ? 0.777 11.773 -3.355 1 96.56 323 LEU B O 1
ATOM 5653 N N . GLN B 1 324 ? 0.543 10.555 -5.301 1 97.38 324 GLN B N 1
ATOM 5654 C CA . GLN B 1 324 ? -0.479 9.664 -4.762 1 97.38 324 GLN B CA 1
ATOM 5655 C C . GLN B 1 324 ? -1.746 10.438 -4.402 1 97.38 324 GLN B C 1
ATOM 5657 O O . GLN B 1 324 ? -2.406 10.125 -3.408 1 97.38 324 GLN B O 1
ATOM 5662 N N . ALA B 1 325 ? -2 11.547 -5.078 1 97.12 325 ALA B N 1
ATOM 5663 C CA . ALA B 1 325 ? -3.262 12.281 -5.074 1 97.12 325 ALA B CA 1
ATOM 5664 C C . ALA B 1 325 ? -4.145 11.875 -6.246 1 97.12 325 ALA B C 1
ATOM 5666 O O . ALA B 1 325 ? -3.664 11.266 -7.207 1 97.12 325 ALA B O 1
ATOM 5667 N N . PRO B 1 326 ? -5.465 12.141 -6.137 1 97.75 326 PRO B N 1
ATOM 5668 C CA . PRO B 1 326 ? -6.305 11.852 -7.301 1 97.75 326 PRO B CA 1
ATOM 5669 C C . PRO B 1 326 ? -5.742 12.43 -8.594 1 97.75 326 PRO B C 1
ATOM 5671 O O . PRO B 1 326 ? -5.234 13.555 -8.602 1 97.75 326 PRO B O 1
ATOM 5674 N N . VAL B 1 327 ? -5.879 11.688 -9.656 1 97.44 327 VAL B N 1
ATOM 5675 C CA . VAL B 1 327 ? -5.207 12 -10.914 1 97.44 327 VAL B CA 1
ATOM 5676 C C . VAL B 1 327 ? -5.695 13.352 -11.445 1 97.44 327 VAL B C 1
ATOM 5678 O O . VAL B 1 327 ? -4.938 14.086 -12.078 1 97.44 327 VAL B O 1
ATOM 5681 N N . ARG B 1 328 ? -6.887 13.75 -11.195 1 96.5 328 ARG B N 1
ATOM 5682 C CA . ARG B 1 328 ? -7.434 14.992 -11.727 1 96.5 328 ARG B CA 1
ATOM 5683 C C . ARG B 1 328 ? -7.02 16.188 -10.867 1 96.5 328 ARG B C 1
ATOM 5685 O O . ARG B 1 328 ? -7.066 17.328 -11.32 1 96.5 328 ARG B O 1
ATOM 5692 N N . LEU B 1 329 ? -6.617 15.938 -9.656 1 94.81 329 LEU B N 1
ATOM 5693 C CA . LEU B 1 329 ? -6.203 17 -8.742 1 94.81 329 LEU B CA 1
ATOM 5694 C C . LEU B 1 329 ? -4.695 17.219 -8.805 1 94.81 329 LEU B C 1
ATOM 5696 O O . LEU B 1 329 ? -4.223 18.344 -8.719 1 94.81 329 LEU B O 1
ATOM 5700 N N . ALA B 1 330 ? -3.959 16.219 -9.055 1 94.44 330 ALA B N 1
ATOM 5701 C CA . ALA B 1 330 ? -2.508 16.172 -8.898 1 94.44 330 ALA B CA 1
ATOM 5702 C C . ALA B 1 330 ? -1.831 17.234 -9.75 1 94.44 330 ALA B C 1
ATOM 5704 O O . ALA B 1 330 ? -0.961 17.969 -9.273 1 94.44 330 ALA B O 1
ATOM 5705 N N . PRO B 1 331 ? -2.223 17.422 -11.039 1 91.25 331 PRO B N 1
ATOM 5706 C CA . PRO B 1 331 ? -1.528 18.406 -11.875 1 91.25 331 PRO B CA 1
ATOM 5707 C C . PRO B 1 331 ? -1.65 19.828 -11.328 1 91.25 331 PRO B C 1
ATOM 5709 O O . PRO B 1 331 ? -0.774 20.656 -11.562 1 91.25 331 PRO B O 1
ATOM 5712 N N . GLU B 1 332 ? -2.617 20.062 -10.523 1 87.25 332 GLU B N 1
ATOM 5713 C CA . GLU B 1 332 ? -2.875 21.406 -10.016 1 87.25 332 GLU B CA 1
ATOM 5714 C C . GLU B 1 332 ? -2.045 21.688 -8.766 1 87.25 332 GLU B C 1
ATOM 5716 O O . GLU B 1 332 ? -1.866 22.844 -8.391 1 87.25 332 GLU B O 1
ATOM 5721 N N . ILE B 1 333 ? -1.499 20.656 -8.227 1 88.88 333 ILE B N 1
ATOM 5722 C CA . ILE B 1 333 ? -0.917 20.891 -6.91 1 88.88 333 ILE B CA 1
ATOM 5723 C C . ILE B 1 333 ? 0.522 20.391 -6.883 1 88.88 333 ILE B C 1
ATOM 5725 O O . ILE B 1 333 ? 1.207 20.5 -5.863 1 88.88 333 ILE B O 1
ATOM 5729 N N . ASP B 1 334 ? 1.021 19.875 -7.922 1 89.44 334 ASP B N 1
ATOM 5730 C CA . ASP B 1 334 ? 2.363 19.297 -7.977 1 89.44 334 ASP B CA 1
ATOM 5731 C C . ASP B 1 334 ? 3.428 20.375 -7.777 1 89.44 334 ASP B C 1
ATOM 5733 O O . ASP B 1 334 ? 3.576 21.281 -8.609 1 89.44 334 ASP B O 1
ATOM 5737 N N . PRO B 1 335 ? 4.191 20.203 -6.723 1 85.88 335 PRO B N 1
ATOM 5738 C CA . PRO B 1 335 ? 5.184 21.25 -6.445 1 85.88 335 PRO B CA 1
ATOM 5739 C C . PRO B 1 335 ? 6.336 21.234 -7.445 1 85.88 335 PRO B C 1
ATOM 5741 O O . PRO B 1 335 ? 7.121 22.188 -7.492 1 85.88 335 PRO B O 1
ATOM 5744 N N . ASN B 1 336 ? 6.484 20.156 -8.172 1 87.38 336 ASN B N 1
ATOM 5745 C CA . ASN B 1 336 ? 7.5 20.109 -9.219 1 87.38 336 ASN B CA 1
ATOM 5746 C C . ASN B 1 336 ? 7.125 21 -10.398 1 87.38 336 ASN B C 1
ATOM 5748 O O . ASN B 1 336 ? 7.973 21.328 -11.227 1 87.38 336 ASN B O 1
ATOM 5752 N N . GLN B 1 337 ? 5.934 21.312 -10.484 1 81.62 337 GLN B N 1
ATOM 5753 C CA . GLN B 1 337 ? 5.422 22.062 -11.633 1 81.62 337 GLN B CA 1
ATOM 5754 C C . GLN B 1 337 ? 4.988 23.469 -11.227 1 81.62 337 GLN B C 1
ATOM 5756 O O . GLN B 1 337 ? 4.965 24.375 -12.062 1 81.62 337 GLN B O 1
ATOM 5761 N N . HIS B 1 338 ? 4.473 23.547 -9.977 1 69.94 338 HIS B N 1
ATOM 5762 C CA . HIS B 1 338 ? 3.9 24.797 -9.531 1 69.94 338 HIS B CA 1
ATOM 5763 C C . HIS B 1 338 ? 4.625 25.328 -8.289 1 69.94 338 HIS B C 1
ATOM 5765 O O . HIS B 1 338 ? 5.172 24.547 -7.512 1 69.94 338 HIS B O 1
ATOM 5771 N N . SER B 1 339 ? 4.914 26.625 -8.367 1 57.94 339 SER B N 1
ATOM 5772 C CA . SER B 1 339 ? 5.328 27.234 -7.105 1 57.94 339 SER B CA 1
ATOM 5773 C C . SER B 1 339 ? 4.16 27.328 -6.133 1 57.94 339 SER B C 1
ATOM 5775 O O . SER B 1 339 ? 3 27.219 -6.531 1 57.94 339 SER B O 1
ATOM 5777 N N . CYS B 1 340 ? 4.566 27.172 -4.852 1 53.78 340 CYS B N 1
ATOM 5778 C CA . CYS B 1 340 ? 3.559 27.281 -3.801 1 53.78 340 CYS B CA 1
ATOM 5779 C C . CYS B 1 340 ? 2.648 28.469 -4.039 1 53.78 340 CYS B C 1
ATOM 5781 O O . CYS B 1 340 ? 3.127 29.578 -4.277 1 53.78 340 CYS B O 1
ATOM 5783 N N . GLY B 1 341 ? 1.297 28.203 -4.688 1 53.06 341 GLY B N 1
ATOM 5784 C CA . GLY B 1 341 ? 0.338 29.266 -4.938 1 53.06 341 GLY B CA 1
ATOM 5785 C C . GLY B 1 341 ? -1.101 28.844 -4.723 1 53.06 341 GLY B C 1
ATOM 5786 O O . GLY B 1 341 ? -1.358 27.812 -4.094 1 53.06 341 GLY B O 1
ATOM 5787 N N . SER B 1 342 ? -1.942 29.734 -5.297 1 59.06 342 SER B N 1
ATOM 5788 C CA . SER B 1 342 ? -3.396 29.625 -5.227 1 59.06 342 SER B CA 1
ATOM 5789 C C . SER B 1 342 ? -3.91 28.453 -6.039 1 59.06 342 SER B C 1
ATOM 5791 O O . SER B 1 342 ? -3.506 28.266 -7.188 1 59.06 342 SER B O 1
ATOM 5793 N N . ILE B 1 343 ? -4.246 27.344 -5.367 1 70.75 343 ILE B N 1
ATOM 5794 C CA . ILE B 1 343 ? -4.906 26.234 -6.043 1 70.75 343 ILE B CA 1
ATOM 5795 C C . ILE B 1 343 ? -6.367 26.594 -6.312 1 70.75 343 ILE B C 1
ATOM 5797 O O . ILE B 1 343 ? -6.992 27.312 -5.527 1 70.75 343 ILE B O 1
ATOM 5801 N N . SER B 1 344 ? -6.766 26.203 -7.438 1 77.5 344 SER B N 1
ATOM 5802 C CA . SER B 1 344 ? -8.18 26.375 -7.762 1 77.5 344 SER B CA 1
ATOM 5803 C C . SER B 1 344 ? -9.07 25.562 -6.836 1 77.5 344 SER B C 1
ATOM 5805 O O . SER B 1 344 ? -8.68 24.469 -6.395 1 77.5 344 SER B O 1
ATOM 5807 N N . PRO B 1 345 ? -10.211 26.25 -6.496 1 85.44 345 PRO B N 1
ATOM 5808 C CA . PRO B 1 345 ? -11.172 25.422 -5.773 1 85.44 345 PRO B CA 1
ATOM 5809 C C . PRO B 1 345 ? -11.422 24.078 -6.453 1 85.44 345 PRO B C 1
ATOM 5811 O O . PRO B 1 345 ? -11.398 24 -7.684 1 85.44 345 PRO B O 1
ATOM 5814 N N . HIS B 1 346 ? -11.508 23.062 -5.68 1 90.75 346 HIS B N 1
ATOM 5815 C CA . HIS B 1 346 ? -11.75 21.719 -6.191 1 90.75 346 HIS B CA 1
ATOM 5816 C C . HIS B 1 346 ? -12.703 20.953 -5.289 1 90.75 346 HIS B C 1
ATOM 5818 O O . HIS B 1 346 ? -12.852 21.281 -4.109 1 90.75 346 HIS B O 1
ATOM 5824 N N . GLY B 1 347 ? -13.438 20.031 -5.879 1 95.94 347 GLY B N 1
ATOM 5825 C CA . GLY B 1 347 ? -14.453 19.25 -5.207 1 95.94 347 GLY B CA 1
ATOM 5826 C C . GLY B 1 347 ? -14.656 17.875 -5.832 1 95.94 347 GLY B C 1
ATOM 5827 O O . GLY B 1 347 ? -13.688 17.172 -6.102 1 95.94 347 GLY B O 1
ATOM 5828 N N . VAL B 1 348 ? -15.891 17.562 -6.031 1 97.62 348 VAL B N 1
ATOM 5829 C CA . VAL B 1 348 ? -16.297 16.219 -6.406 1 97.62 348 VAL B CA 1
ATOM 5830 C C . VAL B 1 348 ? -15.648 15.828 -7.727 1 97.62 348 VAL B C 1
ATOM 5832 O O . VAL B 1 348 ? -15.258 14.672 -7.914 1 97.62 348 VAL B O 1
ATOM 5835 N N . THR B 1 349 ? -15.469 16.734 -8.641 1 97 349 THR B N 1
ATOM 5836 C CA . THR B 1 349 ? -14.922 16.422 -9.961 1 97 349 THR B CA 1
ATOM 5837 C C . THR B 1 349 ? -13.461 16 -9.859 1 97 349 THR B C 1
ATOM 5839 O O . THR B 1 349 ? -13.07 14.953 -10.375 1 97 349 THR B O 1
ATOM 5842 N N . GLU B 1 350 ? -12.664 16.766 -9.141 1 96.69 350 GLU B N 1
ATOM 5843 C CA . GLU B 1 350 ? -11.227 16.516 -9.016 1 96.69 350 GLU B CA 1
ATOM 5844 C C . GLU B 1 350 ? -10.938 15.352 -8.078 1 96.69 350 GLU B C 1
ATOM 5846 O O . GLU B 1 350 ? -9.906 14.688 -8.203 1 96.69 350 GLU B O 1
ATOM 5851 N N . LEU B 1 351 ? -11.938 15.055 -7.223 1 98.12 351 LEU B N 1
ATOM 5852 C CA . LEU B 1 351 ? -11.695 14.062 -6.18 1 98.12 351 LEU B CA 1
ATOM 5853 C C . LEU B 1 351 ? -12.273 12.711 -6.578 1 98.12 351 LEU B C 1
ATOM 5855 O O . LEU B 1 351 ? -12.141 11.734 -5.836 1 98.12 351 LEU B O 1
ATOM 5859 N N . ALA B 1 352 ? -12.805 12.617 -7.746 1 97.69 352 ALA B N 1
ATOM 5860 C CA . ALA B 1 352 ? -13.484 11.406 -8.188 1 97.69 352 ALA B CA 1
ATOM 5861 C C . ALA B 1 352 ? -12.477 10.281 -8.43 1 97.69 352 ALA B C 1
ATOM 5863 O O . ALA B 1 352 ? -11.367 10.523 -8.898 1 97.69 352 ALA B O 1
ATOM 5864 N N . HIS B 1 353 ? -12.883 9.039 -8.07 1 98.06 353 HIS B N 1
ATOM 5865 C CA . HIS B 1 353 ? -12.188 7.793 -8.352 1 98.06 353 HIS B CA 1
ATOM 5866 C C . HIS B 1 353 ? -13.07 6.832 -9.133 1 98.06 353 HIS B C 1
ATOM 5868 O O . HIS B 1 353 ? -14.281 7.043 -9.242 1 98.06 353 HIS B O 1
ATOM 5874 N N . PRO B 1 354 ? -12.453 5.762 -9.719 1 97.75 354 PRO B N 1
ATOM 5875 C CA . PRO B 1 354 ? -13.266 4.738 -10.375 1 97.75 354 PRO B CA 1
ATOM 5876 C C . PRO B 1 354 ? -14.242 4.059 -9.414 1 97.75 354 PRO B C 1
ATOM 5878 O O . PRO B 1 354 ? -15.266 3.512 -9.852 1 97.75 354 PRO B O 1
ATOM 5881 N N . GLU B 1 355 ? -13.945 4.035 -8.141 1 98.44 355 GLU B N 1
ATOM 5882 C CA . GLU B 1 355 ? -14.898 3.533 -7.152 1 98.44 355 GLU B CA 1
ATOM 5883 C C . GLU B 1 355 ? -16 4.551 -6.875 1 98.44 355 GLU B C 1
ATOM 5885 O O . GLU B 1 355 ? -15.781 5.535 -6.164 1 98.44 355 GLU B O 1
ATOM 5890 N N . PRO B 1 356 ? -17.188 4.336 -7.402 1 97.44 356 PRO B N 1
ATOM 5891 C CA . PRO B 1 356 ? -18.25 5.324 -7.207 1 97.44 356 PRO B CA 1
ATOM 5892 C C . PRO B 1 356 ? -18.609 5.516 -5.738 1 97.44 356 PRO B C 1
ATOM 5894 O O . PRO B 1 356 ? -18.594 4.555 -4.965 1 97.44 356 PRO B O 1
ATOM 5897 N N . ASP B 1 357 ? -18.859 6.773 -5.34 1 98 357 ASP B N 1
ATOM 5898 C CA . ASP B 1 357 ? -19.375 7.172 -4.035 1 98 357 ASP B CA 1
ATOM 5899 C C . ASP B 1 357 ? -18.312 7.031 -2.957 1 98 357 ASP B C 1
ATOM 5901 O O . ASP B 1 357 ? -18.625 6.914 -1.771 1 98 357 ASP B O 1
ATOM 5905 N N . PHE B 1 358 ? -17.062 6.859 -3.344 1 98.81 358 PHE B N 1
ATOM 5906 C CA . PHE B 1 358 ? -15.914 6.918 -2.445 1 98.81 358 PHE B CA 1
ATOM 5907 C C . PHE B 1 358 ? -15.094 8.18 -2.695 1 98.81 358 PHE B C 1
ATOM 5909 O O . PHE B 1 358 ? -14.758 8.492 -3.842 1 98.81 358 PHE B O 1
ATOM 5916 N N . PHE B 1 359 ? -14.703 8.898 -1.623 1 98.88 359 PHE B N 1
ATOM 5917 C CA . PHE B 1 359 ? -13.914 10.117 -1.767 1 98.88 359 PHE B CA 1
ATOM 5918 C C . PHE B 1 359 ? -12.867 10.219 -0.664 1 98.88 359 PHE B C 1
ATOM 5920 O O . PHE B 1 359 ? -13.148 9.898 0.494 1 98.88 359 PHE B O 1
ATOM 5927 N N . VAL B 1 360 ? -11.68 10.641 -1.046 1 98.75 360 VAL B N 1
ATOM 5928 C CA . VAL B 1 360 ? -10.672 11.086 -0.093 1 98.75 360 VAL B CA 1
ATOM 5929 C C . VAL B 1 360 ? -10.664 12.617 -0.019 1 98.75 360 VAL B C 1
ATOM 5931 O O . VAL B 1 360 ? -10.625 13.289 -1.049 1 98.75 360 VAL B O 1
ATOM 5934 N N . VAL B 1 361 ? -10.711 13.164 1.205 1 98.44 361 VAL B N 1
ATOM 5935 C CA . VAL B 1 361 ? -10.828 14.617 1.341 1 98.44 361 VAL B CA 1
ATOM 5936 C C . VAL B 1 361 ? -9.797 15.125 2.346 1 98.44 361 VAL B C 1
ATOM 5938 O O . VAL B 1 361 ? -9.141 14.336 3.025 1 98.44 361 VAL B O 1
ATOM 5941 N N . GLY B 1 362 ? -9.688 16.438 2.408 1 96.75 362 GLY B N 1
ATOM 5942 C CA . GLY B 1 362 ? -8.781 17.062 3.363 1 96.75 362 GLY B CA 1
ATOM 5943 C C . GLY B 1 362 ? -7.32 16.828 3.025 1 96.75 362 GLY B C 1
ATOM 5944 O O . GLY B 1 362 ? -6.957 16.734 1.853 1 96.75 362 GLY B O 1
ATOM 5945 N N . MET B 1 363 ? -6.543 16.875 4.062 1 95.56 363 MET B N 1
ATOM 5946 C CA . MET B 1 363 ? -5.09 16.781 3.91 1 95.56 363 MET B CA 1
ATOM 5947 C C . MET B 1 363 ? -4.699 15.555 3.111 1 95.56 363 MET B C 1
ATOM 5949 O O . MET B 1 363 ? -3.795 15.609 2.275 1 95.56 363 MET B O 1
ATOM 5953 N N . LYS B 1 364 ? -5.348 14.453 3.301 1 97.19 364 LYS B N 1
ATOM 5954 C CA . LYS B 1 364 ? -5 13.18 2.668 1 97.19 364 LYS B CA 1
ATOM 5955 C C . LYS B 1 364 ? -5.219 13.242 1.159 1 97.19 364 LYS B C 1
ATOM 5957 O O . LYS B 1 364 ? -4.516 12.578 0.398 1 97.19 364 LYS B O 1
ATOM 5962 N N . SER B 1 365 ? -6.16 14.07 0.676 1 97.44 365 SER B N 1
ATOM 5963 C CA . SER B 1 365 ? -6.484 14.156 -0.744 1 97.44 365 SER B CA 1
ATOM 5964 C C . SER B 1 365 ? -5.324 14.742 -1.54 1 97.44 365 SER B C 1
ATOM 5966 O O . SER B 1 365 ? -5.246 14.562 -2.758 1 97.44 365 SER B O 1
ATOM 5968 N N . TYR B 1 366 ? -4.438 15.352 -0.85 1 95.12 366 TYR B N 1
ATOM 5969 C CA . TYR B 1 366 ? -3.338 16.031 -1.532 1 95.12 366 TYR B CA 1
ATOM 5970 C C . TYR B 1 366 ? -2.111 15.125 -1.607 1 95.12 366 TYR B C 1
ATOM 5972 O O . TYR B 1 366 ? -1.045 15.555 -2.057 1 95.12 366 TYR B O 1
ATOM 5980 N N . GLY B 1 367 ? -2.24 13.922 -1.134 1 96.25 367 GLY B N 1
ATOM 5981 C CA . GLY B 1 367 ? -1.147 12.969 -1.207 1 96.25 367 GLY B CA 1
ATOM 5982 C C . GLY B 1 367 ? 0.087 13.414 -0.447 1 96.25 367 GLY B C 1
ATOM 5983 O O . GLY B 1 367 ? 0.021 13.68 0.756 1 96.25 367 GLY B O 1
ATOM 5984 N N . ARG B 1 368 ? 1.136 13.664 -1.175 1 94.56 368 ARG B N 1
ATOM 5985 C CA . ARG B 1 368 ? 2.424 13.984 -0.567 1 94.56 368 ARG B CA 1
ATOM 5986 C C . ARG B 1 368 ? 2.713 15.477 -0.649 1 94.56 368 ARG B C 1
ATOM 5988 O O . ARG B 1 368 ? 3.803 15.922 -0.284 1 94.56 368 ARG B O 1
ATOM 5995 N N . ALA B 1 369 ? 1.739 16.25 -1.031 1 86.75 369 ALA B N 1
ATOM 5996 C CA . ALA B 1 369 ? 1.868 17.703 -1.102 1 86.75 369 ALA B CA 1
ATOM 5997 C C . ALA B 1 369 ? 0.727 18.391 -0.36 1 86.75 369 ALA B C 1
ATOM 5999 O O . ALA B 1 369 ? -0.049 19.141 -0.96 1 86.75 369 ALA B O 1
ATOM 6000 N N . PRO B 1 370 ? 0.693 18.219 0.983 1 75.19 370 PRO B N 1
ATOM 6001 C CA . PRO B 1 370 ? -0.509 18.641 1.702 1 75.19 370 PRO B CA 1
ATOM 6002 C C . PRO B 1 370 ? -0.39 20.062 2.258 1 75.19 370 PRO B C 1
ATOM 6004 O O . PRO B 1 370 ? -0.639 20.281 3.445 1 75.19 370 PRO B O 1
ATOM 6007 N N . THR B 1 371 ? -0.111 21.141 1.571 1 67 371 THR B N 1
ATOM 6008 C CA . THR B 1 371 ? 0.064 22.453 2.18 1 67 371 THR B CA 1
ATOM 6009 C C . THR B 1 371 ? -1.03 23.406 1.719 1 67 371 THR B C 1
ATOM 6011 O O . THR B 1 371 ? -0.752 24.391 1.025 1 67 371 THR B O 1
ATOM 6014 N N . PHE B 1 372 ? -2.299 23.031 2.176 1 69.75 372 PHE B N 1
ATOM 6015 C CA . PHE B 1 372 ? -3.391 23.875 1.727 1 69.75 372 PHE B CA 1
ATOM 6016 C C . PHE B 1 372 ? -4.266 24.312 2.9 1 69.75 372 PHE B C 1
ATOM 6018 O O . PHE B 1 372 ? -4.09 23.812 4.02 1 69.75 372 PHE B O 1
ATOM 6025 N N . LEU B 1 373 ? -5.121 25.203 2.551 1 77.31 373 LEU B N 1
ATOM 6026 C CA . LEU B 1 373 ? -5.949 25.844 3.57 1 77.31 373 LEU B CA 1
ATOM 6027 C C . LEU B 1 373 ? -7.078 24.906 4.012 1 77.31 373 LEU B C 1
ATOM 6029 O O . LEU B 1 373 ? -7.578 24.109 3.219 1 77.31 373 LEU B O 1
ATOM 6033 N N . ALA B 1 374 ? -7.461 25.125 5.266 1 88.88 374 ALA B N 1
ATOM 6034 C CA . ALA B 1 374 ? -8.641 24.422 5.77 1 88.88 374 ALA B CA 1
ATOM 6035 C C . ALA B 1 374 ? -9.867 24.719 4.91 1 88.88 374 ALA B C 1
ATOM 6037 O O . ALA B 1 374 ? -10.695 23.844 4.672 1 88.88 374 ALA B O 1
ATOM 6038 N N . MET B 1 375 ? -9.93 25.922 4.367 1 90.81 375 MET B N 1
ATOM 6039 C CA . MET B 1 375 ? -11.086 26.375 3.611 1 90.81 375 MET B CA 1
ATOM 6040 C C . MET B 1 375 ? -11.25 25.578 2.324 1 90.81 375 MET B C 1
ATOM 6042 O O . MET B 1 375 ? -12.375 25.312 1.892 1 90.81 375 MET B O 1
ATOM 6046 N N . THR B 1 376 ? -10.164 25.266 1.743 1 91.19 376 THR B N 1
ATOM 6047 C CA . THR B 1 376 ? -10.234 24.453 0.529 1 91.19 376 THR B CA 1
ATOM 6048 C C . THR B 1 376 ? -10.781 23.062 0.834 1 91.19 376 THR B C 1
ATOM 6050 O O . THR B 1 376 ? -11.539 22.5 0.043 1 91.19 376 THR B O 1
ATOM 6053 N N . GLY B 1 377 ? -10.398 22.531 1.961 1 94.44 377 GLY B N 1
ATOM 6054 C CA . GLY B 1 377 ? -10.953 21.266 2.402 1 94.44 377 GLY B CA 1
ATOM 6055 C C . GLY B 1 377 ? -12.438 21.344 2.703 1 94.44 377 GLY B C 1
ATOM 6056 O O . GLY B 1 377 ? -13.18 20.391 2.432 1 94.44 377 GLY B O 1
ATOM 6057 N N . TYR B 1 378 ? -12.859 22.469 3.27 1 96.5 378 TYR B N 1
ATOM 6058 C CA . TYR B 1 378 ? -14.281 22.656 3.535 1 96.5 378 TYR B CA 1
ATOM 6059 C C . TYR B 1 378 ? -15.078 22.703 2.236 1 96.5 378 TYR B C 1
ATOM 6061 O O . TYR B 1 378 ? -16.172 22.156 2.158 1 96.5 378 TYR B O 1
ATOM 6069 N N . GLU B 1 379 ? -14.484 23.312 1.255 1 95.75 379 GLU B N 1
ATOM 6070 C CA . GLU B 1 379 ? -15.133 23.328 -0.053 1 95.75 379 GLU B CA 1
ATOM 6071 C C . GLU B 1 379 ? -15.227 21.906 -0.629 1 95.75 379 GLU B C 1
ATOM 6073 O O . GLU B 1 379 ? -16.234 21.547 -1.233 1 95.75 379 GLU B O 1
ATOM 6078 N N . GLN B 1 380 ? -14.164 21.125 -0.46 1 97 380 GLN B N 1
ATOM 6079 C CA . GLN B 1 380 ? -14.195 19.734 -0.887 1 97 380 GLN B CA 1
ATOM 6080 C C . GLN B 1 380 ? -15.398 19 -0.292 1 97 380 GLN B C 1
ATOM 6082 O O . GLN B 1 380 ? -16.172 18.375 -1.017 1 97 380 GLN B O 1
ATOM 6087 N N . VAL B 1 381 ? -15.555 19.094 1.037 1 98.12 381 VAL B N 1
ATOM 6088 C CA . VAL B 1 381 ? -16.562 18.266 1.708 1 98.12 381 VAL B CA 1
ATOM 6089 C C . VAL B 1 381 ? -17.953 18.812 1.404 1 98.12 381 VAL B C 1
ATOM 6091 O O . VAL B 1 381 ? -18.922 18.047 1.308 1 98.12 381 VAL B O 1
ATOM 6094 N N . ARG B 1 382 ? -18.094 20.141 1.225 1 98.31 382 ARG B N 1
ATOM 6095 C CA . ARG B 1 382 ? -19.359 20.688 0.762 1 98.31 382 ARG B CA 1
ATOM 6096 C C . ARG B 1 382 ? -19.766 20.094 -0.582 1 98.31 382 ARG B C 1
ATOM 6098 O O . ARG B 1 382 ? -20.906 19.641 -0.753 1 98.31 382 ARG B O 1
ATOM 6105 N N . SER B 1 383 ? -18.844 20.109 -1.495 1 98.56 383 SER B N 1
ATOM 6106 C CA . SER B 1 383 ? -19.062 19.609 -2.846 1 98.56 383 SER B CA 1
ATOM 6107 C C . SER B 1 383 ? -19.422 18.125 -2.826 1 98.56 383 SER B C 1
ATOM 6109 O O . SER B 1 383 ? -20.406 17.703 -3.441 1 98.56 383 SER B O 1
ATOM 6111 N N . VAL B 1 384 ? -18.719 17.328 -2.109 1 98.75 384 VAL B N 1
ATOM 6112 C CA . VAL B 1 384 ? -18.922 15.883 -2.023 1 98.75 384 VAL B CA 1
ATOM 6113 C C . VAL B 1 384 ? -20.266 15.586 -1.379 1 98.75 384 VAL B C 1
ATOM 6115 O O . VAL B 1 384 ? -21.016 14.727 -1.858 1 98.75 384 VAL B O 1
ATOM 6118 N N . ALA B 1 385 ? -20.578 16.297 -0.292 1 98.75 385 ALA B N 1
ATOM 6119 C CA . ALA B 1 385 ? -21.859 16.094 0.381 1 98.75 385 ALA B CA 1
ATOM 6120 C C . ALA B 1 385 ? -23.031 16.406 -0.554 1 98.75 385 ALA B C 1
ATOM 6122 O O . ALA B 1 385 ? -24.031 15.68 -0.578 1 98.75 385 ALA B O 1
ATOM 6123 N N . ALA B 1 386 ? -22.891 17.484 -1.296 1 98.62 386 ALA B N 1
ATOM 6124 C CA . ALA B 1 386 ? -23.938 17.828 -2.266 1 98.62 386 ALA B CA 1
ATOM 6125 C C . A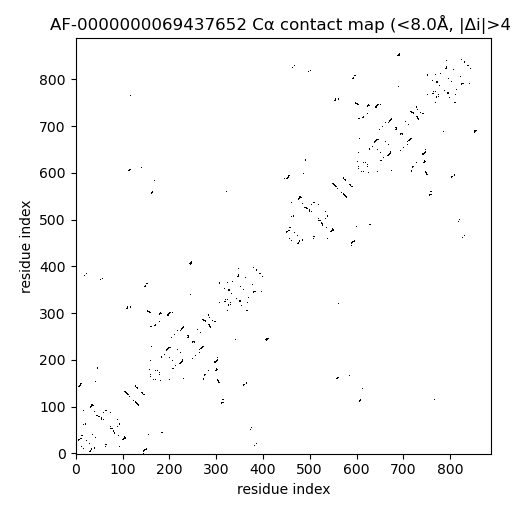LA B 1 386 ? -24.125 16.703 -3.291 1 98.62 386 ALA B C 1
ATOM 6127 O O . ALA B 1 386 ? -25.25 16.328 -3.605 1 98.62 386 ALA B O 1
ATOM 6128 N N . GLU B 1 387 ? -23.062 16.172 -3.789 1 98.56 387 GLU B N 1
ATOM 6129 C CA . GLU B 1 387 ? -23.109 15.078 -4.758 1 98.56 387 GLU B CA 1
ATOM 6130 C C . GLU B 1 387 ? -23.828 13.852 -4.188 1 98.56 387 GLU B C 1
ATOM 6132 O O . GLU B 1 387 ? -24.703 13.289 -4.832 1 98.56 387 GLU B O 1
ATOM 6137 N N . LEU B 1 388 ? -23.469 13.508 -3 1 98.25 388 LEU B N 1
ATOM 6138 C CA . LEU B 1 388 ? -24 12.305 -2.361 1 98.25 388 LEU B CA 1
ATOM 6139 C C . LEU B 1 388 ? -25.469 12.492 -1.994 1 98.25 388 LEU B C 1
ATOM 6141 O O . LEU B 1 388 ? -26.203 11.516 -1.803 1 98.25 388 LEU B O 1
ATOM 6145 N N . ALA B 1 389 ? -25.906 13.742 -1.929 1 98.06 389 ALA B N 1
ATOM 6146 C CA . ALA B 1 389 ? -27.297 14.055 -1.635 1 98.06 389 ALA B CA 1
ATOM 6147 C C . ALA B 1 389 ? -28.125 14.141 -2.916 1 98.06 389 ALA B C 1
ATOM 6149 O O . ALA B 1 389 ? -29.344 14.344 -2.867 1 98.06 389 ALA B O 1
ATOM 6150 N N . GLY B 1 390 ? -27.516 14.078 -4.047 1 97.56 390 GLY B N 1
ATOM 6151 C CA . GLY B 1 390 ? -28.219 14.117 -5.32 1 97.56 390 GLY B CA 1
ATOM 6152 C C . GLY B 1 390 ? -28.25 15.5 -5.945 1 97.56 390 GLY B C 1
ATOM 6153 O O . GLY B 1 390 ? -28.828 15.688 -7.016 1 97.56 390 GLY B O 1
ATOM 6154 N N . ASP B 1 391 ? -27.625 16.453 -5.258 1 97.81 391 ASP B N 1
ATOM 6155 C CA . ASP B 1 391 ? -27.531 17.797 -5.801 1 97.81 391 ASP B CA 1
ATOM 6156 C C . ASP B 1 391 ? -26.297 17.953 -6.688 1 97.81 391 ASP B C 1
ATOM 6158 O O . ASP B 1 391 ? -25.359 18.672 -6.328 1 97.81 391 ASP B O 1
ATOM 6162 N N . HIS B 1 392 ? -26.406 17.469 -7.863 1 97.62 392 HIS B N 1
ATOM 6163 C CA . HIS B 1 392 ? -25.25 17.391 -8.766 1 97.62 392 HIS B CA 1
ATOM 6164 C C . HIS B 1 392 ? -24.828 18.781 -9.234 1 97.62 392 HIS B C 1
ATOM 6166 O O . HIS B 1 392 ? -23.641 19.047 -9.398 1 97.62 392 HIS B O 1
ATOM 6172 N N . GLU B 1 393 ? -25.75 19.625 -9.43 1 97.06 393 GLU B N 1
ATOM 6173 C CA . GLU B 1 393 ? -25.422 21 -9.82 1 97.06 393 GLU B CA 1
ATOM 6174 C C . GLU B 1 393 ? -24.719 21.75 -8.695 1 97.06 393 GLU B C 1
ATOM 6176 O O . GLU B 1 393 ? -23.688 22.391 -8.922 1 97.06 393 GLU B O 1
ATOM 6181 N N . GLY B 1 394 ? -25.25 21.609 -7.5 1 96.38 394 GLY B N 1
ATOM 6182 C CA . GLY B 1 394 ? -24.625 22.234 -6.348 1 96.38 394 GLY B CA 1
ATOM 6183 C C . GLY B 1 394 ? -23.234 21.703 -6.059 1 96.38 394 GLY B C 1
ATOM 6184 O O . GLY B 1 394 ? -22.375 22.438 -5.59 1 96.38 394 GLY B O 1
ATOM 6185 N N . ALA B 1 395 ? -23.062 20.5 -6.312 1 97.69 395 ALA B N 1
ATOM 6186 C CA . ALA B 1 395 ? -21.766 19.844 -6.086 1 97.69 395 ALA B CA 1
ATOM 6187 C C . ALA B 1 395 ? -20.688 20.469 -6.973 1 97.69 395 ALA B C 1
ATOM 6189 O O . ALA B 1 395 ? -19.516 20.516 -6.586 1 97.69 395 ALA B O 1
ATOM 6190 N N . ARG B 1 396 ? -21.078 20.891 -8.117 1 96.06 396 ARG B N 1
ATOM 6191 C CA . ARG B 1 396 ? -20.109 21.359 -9.109 1 96.06 396 ARG B CA 1
ATOM 6192 C C . ARG B 1 396 ? -20.016 22.891 -9.117 1 96.06 396 ARG B C 1
ATOM 6194 O O . ARG B 1 396 ? -19.234 23.469 -9.867 1 96.06 396 ARG B O 1
ATOM 6201 N N . ARG B 1 397 ? -20.703 23.531 -8.219 1 92.88 397 ARG B N 1
ATOM 6202 C CA . ARG B 1 397 ? -20.594 24.984 -8.031 1 92.88 397 ARG B CA 1
ATOM 6203 C C . ARG B 1 397 ? -19.469 25.312 -7.047 1 92.88 397 ARG B C 1
ATOM 6205 O O . ARG B 1 397 ? -19.312 24.641 -6.027 1 92.88 397 ARG B O 1
ATOM 6212 N N . VAL B 1 398 ? -18.734 26.328 -7.43 1 86.88 398 VAL B N 1
ATOM 6213 C CA . VAL B 1 398 ? -17.703 26.797 -6.504 1 86.88 398 VAL B CA 1
ATOM 6214 C C . VAL B 1 398 ? -18.312 27.797 -5.527 1 86.88 398 VAL B C 1
ATOM 6216 O O . VAL B 1 398 ? -18.891 28.812 -5.945 1 86.88 398 VAL B O 1
ATOM 6219 N N . GLU B 1 399 ? -18.188 27.516 -4.254 1 83.12 399 GLU B N 1
ATOM 6220 C CA . GLU B 1 399 ? -18.719 28.422 -3.238 1 83.12 399 GLU B CA 1
ATOM 6221 C C . GLU B 1 399 ? -17.609 28.953 -2.336 1 83.12 399 GLU B C 1
ATOM 6223 O O . GLU B 1 399 ? -17.859 29.781 -1.453 1 83.12 399 GLU B O 1
ATOM 6228 N N . LEU B 1 400 ? -16.453 28.438 -2.65 1 80.19 400 LEU B N 1
ATOM 6229 C CA . LEU B 1 400 ? -15.297 28.875 -1.893 1 80.19 400 LEU B CA 1
ATOM 6230 C C . LEU B 1 400 ? -15.023 30.359 -2.139 1 80.19 400 LEU B C 1
ATOM 6232 O O . LEU B 1 400 ? -14.922 30.797 -3.287 1 80.19 400 LEU B O 1
ATOM 6236 N N . VAL B 1 401 ? -15.047 31.172 -1.097 1 70.81 401 VAL B N 1
ATOM 6237 C CA . VAL B 1 401 ? -14.633 32.562 -1.141 1 70.81 401 VAL B CA 1
ATOM 6238 C C . VAL B 1 401 ? -13.289 32.719 -0.436 1 70.81 401 VAL B C 1
ATOM 6240 O O . VAL B 1 401 ? -13.188 32.531 0.776 1 70.81 401 VAL B O 1
ATOM 6243 N N . LEU B 1 402 ? -12.336 32.781 -1.302 1 67.88 402 LEU B N 1
ATOM 6244 C CA . LEU B 1 402 ? -11.008 32.969 -0.719 1 67.88 402 LEU B CA 1
ATOM 6245 C C . LEU B 1 402 ? -10.742 34.469 -0.468 1 67.88 402 LEU B C 1
ATOM 6247 O O . LEU B 1 402 ? -11.203 35.312 -1.227 1 67.88 402 LEU B O 1
ATOM 6251 N N . PRO B 1 403 ? -10.43 34.875 0.781 1 55.41 403 PRO B N 1
ATOM 6252 C CA . PRO B 1 403 ? -10.117 36.281 0.98 1 55.41 403 PRO B CA 1
ATOM 6253 C C . PRO B 1 403 ? -9.195 36.844 -0.101 1 55.41 403 PRO B C 1
ATOM 6255 O O . PRO B 1 403 ? -8.398 36.125 -0.682 1 55.41 403 PRO B O 1
ATOM 6258 N N . ASP B 1 404 ? -9.836 37.969 -0.814 1 43.66 404 ASP B N 1
ATOM 6259 C CA . ASP B 1 404 ? -9.031 38.656 -1.818 1 43.66 404 ASP B CA 1
ATOM 6260 C C . ASP B 1 404 ? -7.57 38.75 -1.387 1 43.66 404 ASP B C 1
ATOM 6262 O O . ASP B 1 404 ? -6.754 39.375 -2.078 1 43.66 404 ASP B O 1
ATOM 6266 N N . THR B 1 405 ? -7.395 38.938 -0.101 1 37.34 405 THR B N 1
ATOM 6267 C CA . THR B 1 405 ? -6.008 39.281 0.221 1 37.34 405 THR B CA 1
ATOM 6268 C C . THR B 1 405 ? -5.066 38.188 -0.282 1 37.34 405 THR B C 1
ATOM 6270 O O . THR B 1 405 ? -5.285 37 -0.024 1 37.34 405 THR B O 1
ATOM 6273 N N . GLY B 1 406 ? -4.734 38.344 -1.509 1 33.78 406 GLY B N 1
ATOM 6274 C CA . GLY B 1 406 ? -3.59 37.562 -1.953 1 33.78 406 GLY B CA 1
ATOM 6275 C C . GLY B 1 406 ? -2.689 37.125 -0.813 1 33.78 406 GLY B C 1
ATOM 6276 O O . GLY B 1 406 ? -1.729 36.375 -1.026 1 33.78 406 GLY B O 1
ATOM 6277 N N . VAL B 1 407 ? -2.375 38.188 0.068 1 29.89 407 VAL B N 1
ATOM 6278 C CA . VAL B 1 407 ? -1.312 38.188 1.065 1 29.89 407 VAL B CA 1
ATOM 6279 C C . VAL B 1 407 ? -1.755 37.406 2.303 1 29.89 407 VAL B C 1
ATOM 6281 O O . VAL B 1 407 ? -2.799 37.688 2.887 1 29.89 407 VAL B O 1
ATOM 6284 N N . CYS B 1 408 ? -1.686 36.188 2.281 1 34.31 408 CYS B N 1
ATOM 6285 C CA . CYS B 1 408 ? -1.693 35.406 3.521 1 34.31 408 CYS B CA 1
ATOM 6286 C C . CYS B 1 408 ? -1.131 36.219 4.676 1 34.31 408 CYS B C 1
ATOM 6288 O O . CYS B 1 408 ? 0.087 36.344 4.84 1 34.31 408 CYS B O 1
ATOM 6290 N N . GLY B 1 409 ? -1.734 37.5 5.074 1 28.78 409 GLY B N 1
ATOM 6291 C CA . GLY B 1 409 ? -1.29 38.312 6.195 1 28.78 409 GLY B CA 1
ATOM 6292 C C . GLY B 1 409 ? -1.225 37.531 7.5 1 28.78 409 GLY B C 1
ATOM 6293 O O . GLY B 1 409 ? -2.256 37.281 8.125 1 28.78 409 GLY B O 1
ATOM 6294 N N . GLY B 1 410 ? -0.596 36.438 7.547 1 29.91 410 GLY B N 1
ATOM 6295 C CA . GLY B 1 410 ? -0.389 35.719 8.781 1 29.91 410 GLY B CA 1
ATOM 6296 C C . GLY B 1 410 ? 0.166 36.562 9.906 1 29.91 410 GLY B C 1
ATOM 6297 O O . GLY B 1 410 ? 0.883 37.531 9.656 1 29.91 410 GLY B O 1
ATOM 6298 N N . ALA B 1 411 ? -0.585 36.875 11.008 1 31.2 411 ALA B N 1
ATOM 6299 C CA . ALA B 1 411 ? -0.151 37.5 12.25 1 31.2 411 ALA B CA 1
ATOM 6300 C C . ALA B 1 411 ? 1.169 36.906 12.734 1 31.2 411 ALA B C 1
ATOM 6302 O O . ALA B 1 411 ? 1.299 35.688 12.859 1 31.2 411 ALA B O 1
ATOM 6303 N N . GLY B 1 412 ? 2.4 37.375 12.375 1 30.27 412 GLY B N 1
ATOM 6304 C CA . GLY B 1 412 ? 3.689 37.156 13.008 1 30.27 412 GLY B CA 1
ATOM 6305 C C . GLY B 1 412 ? 3.596 37 14.516 1 30.27 412 GLY B C 1
ATOM 6306 O O . GLY B 1 412 ? 2.545 37.25 15.102 1 30.27 412 GLY B O 1
ATOM 6307 N N . LEU B 1 413 ? 4.531 36.219 15.023 1 32.41 413 LEU B N 1
ATOM 6308 C CA . LEU B 1 413 ? 4.73 36.188 16.469 1 32.41 413 LEU B CA 1
ATOM 6309 C C . LEU B 1 413 ? 4.621 37.562 17.078 1 32.41 413 LEU B C 1
ATOM 6311 O O . LEU B 1 413 ? 5.531 38.406 16.938 1 32.41 413 LEU B O 1
ATOM 6315 N N . PHE B 1 414 ? 3.465 38.219 17 1 31.8 414 PHE B N 1
ATOM 6316 C CA . PHE B 1 414 ? 3.146 39.562 17.5 1 31.8 414 PHE B CA 1
ATOM 6317 C C . PHE B 1 414 ? 3.666 39.75 18.922 1 31.8 414 PHE B C 1
ATOM 6319 O O . PHE B 1 414 ? 3.541 40.844 19.484 1 31.8 414 PHE B O 1
ATOM 6326 N N . ASP B 1 415 ? 3.873 38.719 19.578 1 31.48 415 ASP B N 1
ATOM 6327 C CA . ASP B 1 415 ? 4.086 39.219 20.922 1 31.48 415 ASP B CA 1
ATOM 6328 C C . ASP B 1 415 ? 5.426 39.938 21.047 1 31.48 415 ASP B C 1
ATOM 6330 O O . ASP B 1 415 ? 6.246 39.594 21.891 1 31.48 415 ASP B O 1
ATOM 6334 N N . ASP B 1 416 ? 6.043 40.344 19.875 1 29.77 416 ASP B N 1
ATOM 6335 C CA . ASP B 1 416 ? 7.02 41.344 20.297 1 29.77 416 ASP B CA 1
ATOM 6336 C C . ASP B 1 416 ? 6.332 42.625 20.781 1 29.77 416 ASP B C 1
ATOM 6338 O O . ASP B 1 416 ? 5.594 43.25 20.031 1 29.77 416 ASP B O 1
ATOM 6342 N N . PRO B 1 417 ? 6.156 43 22.062 1 31.64 417 PRO B N 1
ATOM 6343 C CA . PRO B 1 417 ? 5.57 44.25 22.562 1 31.64 417 PRO B CA 1
ATOM 6344 C C . PRO B 1 417 ? 6.047 45.5 21.797 1 31.64 417 PRO B C 1
ATOM 6346 O O . PRO B 1 417 ? 5.375 46.531 21.812 1 31.64 417 PRO B O 1
ATOM 6349 N N . ASP B 1 418 ? 7.344 45.531 21.297 1 30.38 418 ASP B N 1
ATOM 6350 C CA . ASP B 1 418 ? 7.91 46.781 20.859 1 30.38 418 ASP B CA 1
ATOM 6351 C C . ASP B 1 418 ? 7.426 47.156 19.453 1 30.38 418 ASP B C 1
ATOM 6353 O O . ASP B 1 418 ? 7.875 48.156 18.875 1 30.38 418 ASP B O 1
ATOM 6357 N N . SER B 1 419 ? 6.973 46.312 18.656 1 28.91 419 SER B N 1
ATOM 6358 C CA . SER B 1 419 ? 6.633 46.75 17.312 1 28.91 419 SER B CA 1
ATOM 6359 C C . SER B 1 419 ? 5.371 47.625 17.328 1 28.91 419 SER B C 1
ATOM 6361 O O . SER B 1 419 ? 4.262 47.094 17.172 1 28.91 419 SER B O 1
ATOM 6363 N N . GLN B 1 420 ? 5.344 48.719 18.203 1 27.3 420 GLN B N 1
ATOM 6364 C CA . GLN B 1 420 ? 4.418 49.844 18 1 27.3 420 GLN B CA 1
ATOM 6365 C C . GLN B 1 420 ? 4.531 50.406 16.594 1 27.3 420 GLN B C 1
ATOM 6367 O O . GLN B 1 420 ? 5.613 50.812 16.156 1 27.3 420 GLN B O 1
ATOM 6372 N N . GLY B 1 421 ? 3.922 49.906 15.617 1 27.5 421 GLY B N 1
ATOM 6373 C CA . GLY B 1 421 ? 3.754 50.5 14.305 1 27.5 421 GLY B CA 1
ATOM 6374 C C . GLY B 1 421 ? 3.602 52.031 14.344 1 27.5 421 GLY B C 1
ATOM 6375 O O . GLY B 1 421 ? 2.584 52.531 14.82 1 27.5 421 GLY B O 1
ATOM 6376 N N . ALA B 1 422 ? 4.828 52.781 14.547 1 28.84 422 ALA B N 1
ATOM 6377 C CA . ALA B 1 422 ? 4.879 54.188 14.211 1 28.84 422 ALA B CA 1
ATOM 6378 C C . ALA B 1 422 ? 4.379 54.438 12.789 1 28.84 422 ALA B C 1
ATOM 6380 O O . ALA B 1 422 ? 4.949 53.906 11.828 1 28.84 422 ALA B O 1
ATOM 6381 N N . GLY B 1 423 ? 3.219 54.75 12.438 1 26.2 423 GLY B N 1
ATOM 6382 C CA . GLY B 1 423 ? 2.535 55.219 11.25 1 26.2 423 GLY B CA 1
ATOM 6383 C C . GLY B 1 423 ? 3.217 56.438 10.617 1 26.2 423 GLY B C 1
ATOM 6384 O O . GLY B 1 423 ? 2.607 57.156 9.82 1 26.2 423 GLY B O 1
ATOM 6385 N N . GLY B 1 424 ? 4.5 56.906 11.039 1 24.53 424 GLY B N 1
ATOM 6386 C CA . GLY B 1 424 ? 4.824 58.25 10.562 1 24.53 424 GLY B CA 1
ATOM 6387 C C . GLY B 1 424 ? 5.18 58.281 9.094 1 24.53 424 GLY B C 1
ATOM 6388 O O . GLY B 1 424 ? 6.312 58 8.711 1 24.53 424 GLY B O 1
ATOM 6389 N N . CYS B 1 425 ? 4.418 57.812 8.188 1 23.67 425 CYS B N 1
ATOM 6390 C CA . CYS B 1 425 ? 4.609 57.906 6.75 1 23.67 425 CYS B CA 1
ATOM 6391 C C . CYS B 1 425 ? 4.887 59.344 6.328 1 23.67 425 CYS B C 1
ATOM 6393 O O . CYS B 1 425 ? 5.027 59.656 5.137 1 23.67 425 CYS B O 1
ATOM 6395 N N . CYS B 1 426 ? 4.555 60.375 7.164 1 26.28 426 CYS B N 1
ATOM 6396 C CA . CYS B 1 426 ? 4.348 61.625 6.441 1 26.28 426 CYS B CA 1
ATOM 6397 C C . CYS B 1 426 ? 5.68 62.25 6.047 1 26.28 426 CYS B C 1
ATOM 6399 O O . CYS B 1 426 ? 6.129 63.219 6.68 1 26.28 426 CYS B O 1
ATOM 6401 N N . GLY B 1 427 ? 6.762 61.406 5.809 1 22.42 427 GLY B N 1
ATOM 6402 C CA . GLY B 1 427 ? 7.965 62.188 5.5 1 22.42 427 GLY B CA 1
ATOM 6403 C C . GLY B 1 427 ? 7.777 63.156 4.352 1 22.42 427 GLY B C 1
ATOM 6404 O O . GLY B 1 427 ? 6.953 62.906 3.463 1 22.42 427 GLY B O 1
ATOM 6405 N N . VAL B 1 428 ? 8.195 64.438 4.48 1 21.77 428 VAL B N 1
ATOM 6406 C CA . VAL B 1 428 ? 8.25 65.688 3.744 1 21.77 428 VAL B CA 1
ATOM 6407 C C . VAL B 1 428 ? 9.047 65.5 2.455 1 21.77 428 VAL B C 1
ATOM 6409 O O . VAL B 1 428 ? 9.992 64.688 2.414 1 21.77 428 VAL B O 1
ATOM 6412 N N . ALA B 1 429 ? 8.531 66 1.327 1 29.47 429 ALA B N 1
ATOM 6413 C CA . ALA B 1 429 ? 8.828 66.188 -0.093 1 29.47 429 ALA B CA 1
ATOM 6414 C C . ALA B 1 429 ? 10.195 66.812 -0.297 1 29.47 429 ALA B C 1
ATOM 6416 O O . ALA B 1 429 ? 10.383 68 -0.025 1 29.47 429 ALA B O 1
ATOM 6417 N N . SER B 1 430 ? 11.43 66.188 0.171 1 23.84 430 SER B N 1
ATOM 6418 C CA . SER B 1 430 ? 12.625 67 -0.093 1 23.84 430 SER B CA 1
ATOM 6419 C C . SER B 1 430 ? 12.719 67.375 -1.567 1 23.84 430 SER B C 1
ATOM 6421 O O . SER B 1 430 ? 12.328 66.625 -2.441 1 23.84 430 SER B O 1
ATOM 6423 N N . SER B 1 431 ? 13 68.625 -1.989 1 25.19 431 SER B N 1
ATOM 6424 C CA . SER B 1 431 ? 13.008 69.438 -3.197 1 25.19 431 SER B CA 1
ATOM 6425 C C . SER B 1 431 ? 14.078 69 -4.176 1 25.19 431 SER B C 1
ATOM 6427 O O . SER B 1 431 ? 15.219 68.75 -3.781 1 25.19 431 SER B O 1
ATOM 6429 N N . PRO B 1 432 ? 13.75 68.5 -5.492 1 27.69 432 PRO B N 1
ATOM 6430 C CA . PRO B 1 432 ? 14.609 68 -6.555 1 27.69 432 PRO B CA 1
ATOM 6431 C C . PRO B 1 432 ? 15.648 69 -7.027 1 27.69 432 PRO B C 1
ATOM 6433 O O . PRO B 1 432 ? 15.289 70.125 -7.398 1 27.69 432 PRO B O 1
ATOM 6436 N N . GLU B 1 433 ? 16.922 69.062 -6.48 1 27.91 433 GLU B N 1
ATOM 6437 C CA . GLU B 1 433 ? 17.891 70.062 -6.902 1 27.91 433 GLU B CA 1
ATOM 6438 C C . GLU B 1 433 ? 18.266 69.875 -8.375 1 27.91 433 GLU B C 1
ATOM 6440 O O . GLU B 1 433 ? 18.438 68.75 -8.844 1 27.91 433 GLU B O 1
ATOM 6445 N N . PRO B 1 434 ? 18.297 71 -9.328 1 28.95 434 PRO B N 1
ATOM 6446 C CA . PRO B 1 434 ? 18.406 71.188 -10.781 1 28.95 434 PRO B CA 1
ATOM 6447 C C . PRO B 1 434 ? 19.797 70.812 -11.312 1 28.95 434 PRO B C 1
ATOM 6449 O O . PRO B 1 434 ? 20.812 71.188 -10.703 1 28.95 434 PRO B O 1
ATOM 6452 N N . LEU B 1 435 ? 20.047 69.625 -11.922 1 27.33 435 LEU B N 1
ATOM 6453 C CA . LEU B 1 435 ? 21.312 69.125 -12.445 1 27.33 435 LEU B CA 1
ATOM 6454 C C . LEU B 1 435 ? 21.844 70 -13.562 1 27.33 435 LEU B C 1
ATOM 6456 O O . LEU B 1 435 ? 21.156 70.25 -14.555 1 27.33 435 LEU B O 1
ATOM 6460 N N . THR B 1 436 ? 22.688 71 -13.25 1 25.56 436 THR B N 1
ATOM 6461 C CA . THR B 1 436 ? 23.266 72 -14.18 1 25.56 436 THR B CA 1
ATOM 6462 C C . THR B 1 436 ? 24.234 71.312 -15.141 1 25.56 436 THR B C 1
ATOM 6464 O O . THR B 1 436 ? 25.172 70.625 -14.703 1 25.56 436 THR B O 1
ATOM 6467 N N . ILE B 1 437 ? 23.891 70.938 -16.391 1 26.62 437 ILE B N 1
ATOM 6468 C CA . ILE B 1 437 ? 24.531 70.25 -17.516 1 26.62 437 ILE B CA 1
ATOM 6469 C C . ILE B 1 437 ? 25.641 71.125 -18.078 1 26.62 437 ILE B C 1
ATOM 6471 O O . ILE B 1 437 ? 25.391 72.25 -18.594 1 26.62 437 ILE B O 1
ATOM 6475 N N . GLY B 1 438 ? 26.828 71.312 -17.422 1 22.56 438 GLY B N 1
ATOM 6476 C CA . GLY B 1 438 ? 27.906 72.188 -17.844 1 22.56 438 GLY B CA 1
ATOM 6477 C C . GLY B 1 438 ? 28.484 71.812 -19.203 1 22.56 438 GLY B C 1
ATOM 6478 O O . GLY B 1 438 ? 28.688 70.625 -19.516 1 22.56 438 GLY B O 1
ATOM 6479 N N . ALA B 1 439 ? 28.406 72.75 -20.266 1 30.72 439 ALA B N 1
ATOM 6480 C CA . ALA B 1 439 ? 28.766 72.875 -21.672 1 30.72 439 ALA B CA 1
ATOM 6481 C C . ALA B 1 439 ? 30.281 72.875 -21.859 1 30.72 439 ALA B C 1
ATOM 6483 O O . ALA B 1 439 ? 31 73.688 -21.266 1 30.72 439 ALA B O 1
ATOM 6484 N N . ARG B 1 440 ? 31 71.688 -21.984 1 28.31 440 ARG B N 1
ATOM 6485 C CA . ARG B 1 440 ? 32.438 71.75 -22.234 1 28.31 440 ARG B CA 1
ATOM 6486 C C . ARG B 1 440 ? 32.75 72.688 -23.422 1 28.31 440 ARG B C 1
ATOM 6488 O O . ARG B 1 440 ? 32.156 72.562 -24.484 1 28.31 440 ARG B O 1
ATOM 6495 N N . PRO B 1 441 ? 33.562 73.688 -23.344 1 30.88 441 PRO B N 1
ATOM 6496 C CA . PRO B 1 441 ? 34.031 74.812 -24.156 1 30.88 441 PRO B CA 1
ATOM 6497 C C . PRO B 1 441 ? 34.75 74.375 -25.422 1 30.88 441 PRO B C 1
ATOM 6499 O O . PRO B 1 441 ? 35.188 73.188 -25.531 1 30.88 441 PRO B O 1
ATOM 6502 N N . PRO B 1 442 ? 35.094 75.312 -26.422 1 33.47 442 PRO B N 1
ATOM 6503 C CA . PRO B 1 442 ? 35.5 75.688 -27.781 1 33.47 442 PRO B CA 1
ATOM 6504 C C . PRO B 1 442 ? 36.938 75.375 -28.094 1 33.47 442 PRO B C 1
ATOM 6506 O O . PRO B 1 442 ? 37.844 75.875 -27.438 1 33.47 442 PRO B O 1
ATOM 6509 N N . GLN B 1 443 ? 37.469 74.125 -28.141 1 28.64 443 GLN B N 1
ATOM 6510 C CA . GLN B 1 443 ? 38.875 74 -28.547 1 28.64 443 GLN B CA 1
ATOM 6511 C C . GLN B 1 443 ? 39.156 74.75 -29.828 1 28.64 443 GLN B C 1
ATOM 6513 O O . GLN B 1 443 ? 38.406 74.625 -30.812 1 28.64 443 GLN B O 1
ATOM 6518 N N . GLN B 1 444 ? 39.938 75.875 -29.906 1 26.08 444 GLN B N 1
ATOM 6519 C CA . GLN B 1 444 ? 40.75 76.625 -30.859 1 26.08 444 GLN B CA 1
ATOM 6520 C C . GLN B 1 444 ? 41.719 75.688 -31.562 1 26.08 444 GLN B C 1
ATOM 6522 O O . GLN B 1 444 ? 42.344 74.812 -30.922 1 26.08 444 GLN B O 1
#

Secondary structure (DSSP, 8-state):
--TTSPEEEE--SHHHHHHHHHHHHTTPPEEEE-SSSSTTHHHHHTTTSBPSS-GGGTS-HHHHHHHHTTT-----S---BHHHHIIIIIHHHHHHHGGGEE-SEEEEEEEETTB-TT--TTGGGSPEEEEEEETT--EEEEEESEEEE---STT-BPPSSTTSSPPBTHHHHHHHTSEESSPPPHHHHHHTTTSEEEEE--SHHHHHHHHHHHHHHHH-TT-EEEEE-SS---TTTT-SGGG-SSHHHHHHHHHHHHHHHTTSSEEE-S--EEEEEE-SS-EEEEETTS-BPPPBSEEEE---B----GGGTTS---B-TTT-SBTTTHHHH-TTTS-S--PPP--HHHH--SSTTEEE-GGGGGTT-----HHHHHHHHHHHHHHHTT-HHHHHS------S--S---------TT-----TT-------------------/--TTSPEEEE--SHHHHHHHHHHHHTTPPEEEE-SSSSTTHHHHHTTTSBPSS-GGGTS-HHHHHHHHTTT-----S---BHHHHIIIIIHHHHHHHGGGEE-SEEEEEEEETTB-TT--TTGGGSPEEEEEEETT--EEEEEESEEEE---STT-BPPSSTTSSPPBTHHHHHHHTSEESSPPPHHHHHHTTTSEEEEE--SHHHHHHHHHHHHHHHH-TT-EEEEE-SS---TTTT-SGGG-SSHHHHHHHHHHHHHHHTTSSEEE-S--EEEEEE-SS-EEEEETTS-BPPPBSEEEE---B----GGGTTS---B-TTT-SBTTTHHHH-TTTS-S--PPP--HHHH--SSTTEEE-GGGGGTT-----HHHHHHHHHHHHHHHTT-HHHHTS------S--S-----S---TT--------------------------

pLDDT: mean 87.05, std 21.17, range [21.58, 99.0]

Foldseek 3Di:
DPLPFAAEEEAQALLSLLLCLLLVVLPGHYAYEAQAQAGNVLLVVFQVAWDLDWQVQSAFDSLQVLLVVVVADTDDTDIHGSVCCCPRRSRSSVVSSPPSYDYQKAWQAKAFVPDFQPDDVCRLVTWMWTWIAGPVRDIDIGTHNFYEYAHAFSVFAFELAQVRDHAACNVVCVVLVQEDAAQDDPVVLLVQQLFEEEEEAQAQSSLVSLLSNLVSCVVHVSYAYEYEYLADDDPDSLHPQQQALAQQSNVSSVSSVVSVVVVSYHYHHNFRFRHWDDDSQWIWTAGPVGDIDDIGRHYHYHHAGFDDCNNHNRPQFDADPPQRAHPQQQVQQPVVNDPPADGDQDADVSQDGPNPNYGYFAQHNRGRRRPDGVLSRSLHSSLSSCVVSVNPVRSPDGPRDDPPSSRSHRDHVPPPVPPPPPPPPPPPDDDPPDPPPDDDPDDD/DPLPFAAEEEAQALLSLLLCLLLVVLPGHYAYEAQAQAGNVLLVVQQVAWDLDWQVQSAFDSLQVLLVVVVADTDDTDIHGSVCCCVRRSRSSVVSSPPSYDYQKAWQAKAFVPDFQPDDVCRLVTWMWTWIAGPVRDIDIGTHNFYEYAHAFSVFAFELAQVRDHAACNVVCVVLVQEDAAQDDPVVLLVQQLFEEEEEAQAQSSLVSLLSNLVSCVVHVSYAYEYEYLADDDPDSLHPQQQDLAVQSNLSSVSSVVSVVVVSYHYHHNFRFRHWDDDSQWIWTAGPVGDIDDIGRHYHYHHAGFDDCNNHNRPQFDADPPQRAHPQQQVQQPVVNDPPADGDQDADVSQDGPNPNYGYFAQHNRGRRRPDGPLSRSLHSSLSSCVVSVNPVRSPDRPRDDPPSSRSHRDYVPPPVPPPPPPPPPDDDPDDPDPDPDDPDDDD

Solvent-accessible surface area (backbone atoms only — not comparable to full-atom values): 46523 Å² total; per-residue (Å²): 104,72,87,80,44,32,36,34,26,35,17,40,30,74,50,20,48,35,29,41,32,34,21,47,76,62,74,37,57,48,36,30,33,14,54,36,86,49,65,30,44,69,45,54,74,45,23,84,44,64,46,66,53,40,36,72,54,72,56,47,69,51,40,48,53,60,37,39,77,68,77,47,79,79,65,81,66,56,56,43,27,27,40,48,44,37,66,73,42,49,42,57,48,47,59,74,56,40,86,33,52,40,55,30,28,31,74,64,32,40,24,27,57,70,26,25,45,69,51,60,83,68,37,89,58,36,40,33,30,37,33,31,33,35,85,83,66,53,72,46,78,44,71,18,62,29,40,37,41,25,64,40,27,82,90,31,60,43,42,73,11,33,26,57,44,69,20,51,43,38,66,57,24,38,72,52,65,34,33,46,65,62,79,78,52,72,71,55,53,62,69,45,56,54,32,34,39,33,39,34,32,69,44,70,65,24,32,50,49,50,45,56,49,27,54,42,20,72,77,29,74,66,22,44,38,37,39,35,22,60,54,61,87,49,91,58,50,43,43,59,25,90,71,24,38,34,30,20,60,10,42,39,21,52,50,35,48,46,34,40,74,71,64,39,30,47,78,41,58,54,45,33,33,44,34,31,51,57,56,83,65,36,38,28,50,26,25,73,87,66,51,66,52,74,74,18,49,33,36,37,34,32,54,54,47,28,56,76,59,74,39,40,72,32,46,31,54,48,56,28,48,55,41,55,9,27,53,69,39,35,82,70,58,36,69,85,79,36,72,97,67,90,62,74,89,54,27,42,79,32,38,51,38,80,34,78,60,41,38,54,34,45,53,30,34,37,11,58,54,57,87,71,57,62,51,54,27,43,37,25,31,47,12,39,30,27,42,77,60,67,37,56,67,63,14,70,50,86,78,74,77,69,71,79,59,70,53,23,70,15,77,46,85,60,82,51,82,78,74,67,82,78,80,80,68,85,70,77,78,84,78,82,76,82,82,77,83,78,81,80,83,76,86,128,103,72,86,80,43,32,37,34,23,36,16,40,29,76,51,20,48,34,30,39,31,35,21,47,76,61,76,37,57,47,35,30,34,15,55,36,85,49,68,28,46,69,44,53,74,44,22,84,44,65,46,66,55,39,36,71,53,70,57,47,70,50,39,47,54,60,35,40,76,68,77,46,78,79,65,81,65,57,57,42,28,27,40,47,45,37,67,73,43,48,42,55,48,47,59,73,56,39,86,34,53,38,54,29,28,31,75,63,30,38,24,27,56,70,25,26,45,70,51,61,83,67,37,88,58,36,38,34,32,36,34,31,32,34,85,82,65,53,70,46,80,44,68,17,62,29,40,38,40,25,64,40,27,83,92,31,58,43,42,73,10,31,25,57,44,70,20,50,44,38,66,58,23,37,72,54,64,35,33,46,65,62,81,78,50,71,71,54,54,61,70,46,55,55,34,35,39,34,40,34,33,68,45,71,65,24,33,50,48,50,45,56,49,27,53,44,21,72,76,30,74,65,21,43,37,37,39,36,21,59,52,61,88,49,92,59,51,42,43,59,26,89,69,24,42,36,28,24,59,10,42,38,20,53,49,35,49,46,34,39,72,71,65,38,30,46,78,41,58,53,45,34,32,43,34,32,52,56,57,84,65,34,36,28,50,27,26,73,87,66,51,66,52,75,74,18,50,32,36,37,34,32,53,55,47,28,55,77,58,74,40,40,73,31,45,32,54,47,57,30,48,54,41,55,8,26,54,70,40,34,81,70,57,36,69,84,80,37,72,99,68,91,61,73,90,53,26,42,80,31,39,50,38,80,33,78,61,41,36,55,35,44,53,29,35,36,12,57,54,58,86,73,58,61,50,54,26,44,36,24,31,49,11,39,32,27,42,78,60,67,37,56,69,64,15,71,50,87,78,74,77,71,72,81,61,69,54,21,73,16,77,45,88,60,83,52,85,77,75,66,82,76,77,79,69,79,74,77,83,81,80,86,80,84,84,82,82,81,79,83,81,83,86,130

Nearest PDB structures (foldseek):
  2r9z-assembly1_A  TM=6.099E-01  e=1.781E-13  Marichromatium gracile
  3uoz-assembly1_A  TM=5.775E-01  e=1.809E-11  Pseudomonas putida
  8xg9-assembly1_A  TM=5.517E-01  e=1.061E-11  Thermobifida fusca YX
  4ap3-assembly1_A  TM=5.523E-01  e=1.919E-11  Rhodococcus rhodochrous
  4ap1-assembly1_A  TM=5.693E-01  e=7.498E-11  Rhodococcus rhodochrous